Protein 4ITR (pdb70)

CATH classification: 1.10.3290.10

InterPro domains:
  IPR003812 Fido domain [PF02661] (3218-3313)
  IPR003812 Fido domain [PF02661] (3639-3735)
  IPR003812 Fido domain [PS51459] (3218-3355)
  IPR003812 Fido domain [PS51459] (3640-3777)
  IPR003951 Peptidase C58, Yersinia/Haemophilus virulence surface antigen [PR01376] (3790-3806)
  IPR003951 Peptidase C58, Yersinia/Haemophilus virulence surface antigen [PR01376] (3823-3842)
  IPR003951 Peptidase C58, Yersinia/Haemophilus virulence surface antigen [PR01376] (3874-3897)
  IPR003951 Peptidase C58, Yersinia/Haemophilus virulence surface antigen [PR01376] (3901-3917)
  IPR003951 Peptidase C58, Yersinia/Haemophilus virulence surface antigen [PR01376] (3930-3956)
  IPR003951 Peptidase C58, Yersinia/Haemophilus virulence surface antigen [PR01376] (3991-4006)
  IPR003951 Peptidase C58, Yersinia/Haemophilus virulence surface antigen [PR01376] (4042-4062)
  IPR006473 Peptidase C58, YopT-type domain [PF03543] (3874-4093)
  IPR006473 Peptidase C58, YopT-type domain [TIGR01586] (3894-4093)
  IPR008638 Filamentous haemagglutinin FhaB/tRNA nuclease CdiA-like, TPS domain [PF05860] (136-407)
  IPR008638 Filamentous haemagglutinin FhaB/tRNA nuclease CdiA-like, TPS domain [SM00912] (148-266)
  IPR008638 Filamentous haemagglutinin FhaB/tRNA nuclease CdiA-like, TPS domain [TIGR01901] (167-261)
  IPR011050 Pectin lyase fold/virulence factor [SSF51126] (144-454)
  IPR012334 Pectin lyase fold [G3DSA:2.160.20.10] (135-444)
  IPR024973 ESPR domain [PF13018] (1-35)
  IPR025157 Hemagglutinin repeat [PF13332] (1854-2010)

Secondary structure (DSSP, 8-state):
---TTS--SS-HHHHHHHHHHHHHTHIIIIIT-HHHHHHHHHHHHTTS-HHHHHHHTT-TTHHHHHHHHHHHHHHHHHHHH-----HHHHHHHHHHHHTS----SPP-HHHHHHHHHHHHHHT-HHHHH-HHHHHHHHHHHHHHHHHHTTS---HHHHHHHHHHT-TTS-SS--SB-SS-EESTTB----HHHHHHHHHHHHHHHHHHHHTT--HHHHHHHHHHHHHHH--BSS-HHHHHHHHHHHHHHHTTPPPP----TTTGGGSS-BSSTTS----HHHHHHHHHHHHHTTTSS--/---TTS--SS-HHHHHHHHHHHHHTHIIIIIT-HHHHHHHHHHHHTTS-HHHHHHHTTSTTHHHHHHHHHHHHHHHHHHHHS----HHHHHHHHHHHHHS---SSPPPHHHHHHHHHHHHHHT-HHHHH-HHHHHHHHHHHHHHHHHHTTS---HHHHHHHHHHT--SS-SS--SB-SS-EESTTB----HHHHHHHHHHHHHHHHHHHHTT--HHHHHHHHHHHHHHH--BSS-HHHHHHHHHHHHHHHTTPPPP----TTTGGGSS-BSSTTS----HHHHHHHHHHHHHTTT-/-EEEEEEE-TTSSHHHHHHHHHHSS---S-EESSPPPEEEEEEETTEEEEEEEE----SGGGTTTGGGG-TT--EEEEEEETT-HHHHHHIIIIIHHHHHHHSTT--EEEEEE-GGGGG-HHHHHHHHHTT--PPPHHHHHHHHHHTT-S-EEE--TTT-TTHHHHHHHHHHHHH-/-EEEEEEE-TTSSHHHHHHHHHHSS---S-EESSPPPEEEEEEETTEEEEEEEE----SGGGTTTGGGG-TT--EEEEEEETT-HHHHHHIIIIIHHHHHHH-TTS-EEEEEE-GGGGG-HHHHHHHHTTT--PPPHHHHHHHHHHTT-S-EEE--TTT-TTHHHHHHHHHHHHS--

Foldseek 3Di:
DDCPPPDDPQVVVVVLVLLVVCLVCVCVLAVVDVVNLVLLQVVQCPPPDPVRCVVLVVPPCSSCVSRVVQSVLLVQQSQQLRDDDDNVLNVLLVVLVVLFQFDPDADDLLRLLVLLLVLAVVPPPCCVVDVVLSVQLSVLLSVLCVVPPPHQDDVVSLLSSQVSNPPVPDPDDDFFDPAQDDDPQFRAHGLVSLVSVSRVLSVSVRVCVVVNRRLLLNLLSQLLNQLRHRGTPDCSNSSSQSVSSSSQSNRRFHGAHAADPLCRRQSGDGNDPPRHHDHNSRSSSSSSVRSSCVVDPVD/DDCVPPDDPQCVVVVLVLLVVCVVCVCVLAVVPVVNLVVLQVVQCVPPDVVVVVVCVVPPCNSCVSRVVLSVLVVQQSQQLRDDDDSVLNVLLVVLLVLFDFDPDFDDLLVLLVLLLVLAVVVDPVCVVDVVLSVQLSVLLSVLCVVPPPHQDAPVSLLSSQVSNCPVPDPDDFFWDPAQDDDPQFRAHGLVSLVSVVRVLSVSLRVCVVVSRRLLLNLLSLQLNLLRHVGTPDRSNSSSQSVSSSSQSVRRFHGAHAADPLCRRQSGDGNDPPRHHDHNSRSSSSSSVRSSVVVD/DAEEEEEFAQPLCQQQLVCCQVVVARDDDDTDLWDDWDWDWDDDPNDTDIYIYGYDRHDPVCLVPGLVPVPPHLEYEYEGEQLDVVRVVCSVVPVLVSCCVSPNPHAYEYEYEQPVCLPPPVSQVVQVVVVHHGHDLVVSQVVCVVSVHPGYFYAYSHVRRRSSVVVVVRVVRSVD/DAEEEEEFAPPQCQQQLVCCLVVVARDDDDTDLWDDWDWDWDDDPNDIDIYTYGYFNHDPVCLPPGCVVVPPHLEYEYEGEQLDVVRVVCSVVPVLVSNCVSPVPHAYEYEYEQVVCLVPPVSQVVQVVVVHGGHDLVVSQVVCVVSVHPGYFYAYSHVRGRSVVSVSVRVVSSPDD

Structure (mmCIF, N/CA/C/O backbone):
data_4ITR
#
_entry.id   4ITR
#
_cell.length_a   63.495
_cell.length_b   90.997
_cell.length_c   190.969
_cell.angle_alpha   90.00
_cell.angle_beta   90.00
_cell.angle_gamma   90.00
#
_symmetry.space_group_name_H-M   'P 21 21 21'
#
loop_
_entity.id
_entity.type
_entity.pdbx_description
1 polymer 'Adenosine monophosphate-protein transferase and cysteine protease IbpA'
2 polymer 'Cell division control protein 42 homolog'
3 non-polymer 'SULFATE ION'
4 non-polymer 'ADENOSINE MONOPHOSPHATE'
5 non-polymer "GUANOSINE-5'-DIPHOSPHATE"
6 non-polymer 'MAGNESIUM ION'
7 water water
#
loop_
_atom_site.group_PDB
_atom_site.id
_atom_site.type_symbol
_atom_site.label_atom_id
_atom_site.label_alt_id
_atom_site.label_comp_id
_atom_site.label_asym_id
_atom_site.label_entity_id
_atom_site.label_seq_id
_atom_site.pdbx_PDB_ins_code
_atom_site.Cartn_x
_atom_site.Cartn_y
_atom_site.Cartn_z
_atom_site.occupancy
_atom_site.B_iso_or_equiv
_atom_site.auth_seq_id
_atom_site.auth_comp_id
_atom_site.auth_asym_id
_atom_site.auth_atom_id
_atom_site.pdbx_PDB_model_num
ATOM 1 N N . VAL A 1 7 ? 17.644 -6.745 -65.768 1.00 52.13 3488 VAL A N 1
ATOM 2 C CA . VAL A 1 7 ? 16.267 -7.072 -66.128 1.00 48.94 3488 VAL A CA 1
ATOM 3 C C . VAL A 1 7 ? 15.397 -5.827 -66.299 1.00 49.03 3488 VAL A C 1
ATOM 4 O O . VAL A 1 7 ? 15.332 -4.979 -65.407 1.00 51.63 3488 VAL A O 1
ATOM 8 N N . ASN A 1 8 ? 14.732 -5.725 -67.448 1.00 44.52 3489 ASN A N 1
ATOM 9 C CA . ASN A 1 8 ? 13.842 -4.600 -67.731 1.00 50.23 3489 ASN A CA 1
ATOM 10 C C . ASN A 1 8 ? 12.405 -5.051 -68.008 1.00 55.94 3489 ASN A C 1
ATOM 11 O O . ASN A 1 8 ? 12.165 -5.916 -68.854 1.00 48.86 3489 ASN A O 1
ATOM 16 N N . TYR A 1 9 ? 11.458 -4.454 -67.290 1.00 52.05 3490 TYR A N 1
ATOM 17 C CA . TYR A 1 9 ? 10.056 -4.847 -67.372 1.00 45.29 3490 TYR A CA 1
ATOM 18 C C . TYR A 1 9 ? 9.221 -3.781 -68.076 1.00 50.90 3490 TYR A C 1
ATOM 19 O O . TYR A 1 9 ? 8.016 -3.952 -68.262 1.00 46.65 3490 TYR A O 1
ATOM 28 N N . GLN A 1 10 ? 9.873 -2.691 -68.477 1.00 54.16 3491 GLN A N 1
ATOM 29 C CA . GLN A 1 10 ? 9.183 -1.508 -69.002 1.00 65.74 3491 GLN A CA 1
ATOM 30 C C . GLN A 1 10 ? 8.215 -1.763 -70.161 1.00 63.62 3491 GLN A C 1
ATOM 31 O O . GLN A 1 10 ? 7.210 -1.063 -70.299 1.00 59.20 3491 GLN A O 1
ATOM 37 N N . ASP A 1 11 ? 8.514 -2.759 -70.986 1.00 54.65 3492 ASP A N 1
ATOM 38 C CA . ASP A 1 11 ? 7.694 -3.034 -72.163 1.00 58.73 3492 ASP A CA 1
ATOM 39 C C . ASP A 1 11 ? 6.781 -4.251 -71.988 1.00 59.01 3492 ASP A C 1
ATOM 40 O O . ASP A 1 11 ? 6.249 -4.780 -72.964 1.00 59.71 3492 ASP A O 1
ATOM 45 N N . LEU A 1 12 ? 6.594 -4.683 -70.743 1.00 48.91 3493 LEU A N 1
ATOM 46 C CA . LEU A 1 12 ? 5.727 -5.822 -70.447 1.00 45.44 3493 LEU A CA 1
ATOM 47 C C . LEU A 1 12 ? 4.316 -5.365 -70.073 1.00 45.19 3493 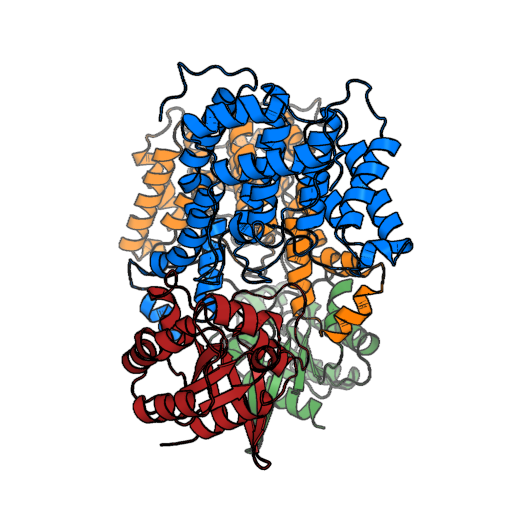LEU A C 1
ATOM 48 O O . LEU A 1 12 ? 4.129 -4.253 -69.576 1.00 43.00 3493 LEU A O 1
ATOM 53 N N . GLU A 1 13 ? 3.328 -6.222 -70.322 1.00 43.53 3494 GLU A N 1
ATOM 54 C CA . GLU A 1 13 ? 1.953 -5.953 -69.906 1.00 42.18 3494 GLU A CA 1
ATOM 55 C C . GLU A 1 13 ? 1.837 -6.123 -68.393 1.00 39.33 3494 GLU A C 1
ATOM 56 O O . GLU A 1 13 ? 2.349 -7.092 -67.830 1.00 30.16 3494 GLU A O 1
ATOM 62 N N . ASP A 1 14 ? 1.165 -5.183 -67.738 1.00 40.31 3495 ASP A N 1
ATOM 63 C CA . ASP A 1 14 ? 1.066 -5.201 -66.285 1.00 31.28 3495 ASP A CA 1
ATOM 64 C C . ASP A 1 14 ? -0.192 -4.490 -65.791 1.00 30.76 3495 ASP A C 1
ATOM 65 O O . ASP A 1 14 ? -0.325 -3.274 -65.937 1.00 36.29 3495 ASP A O 1
ATOM 70 N N . ASN A 1 15 ? -1.112 -5.255 -65.208 1.00 32.43 3496 ASN A N 1
ATOM 71 C CA . ASN A 1 15 ? -2.289 -4.675 -64.560 1.00 38.73 3496 ASN A CA 1
ATOM 72 C C . ASN A 1 15 ? -2.368 -5.038 -63.074 1.00 38.04 3496 ASN A C 1
ATOM 73 O O . ASN A 1 15 ? -3.448 -5.050 -62.477 1.00 27.81 3496 ASN A O 1
ATOM 78 N N . LEU A 1 16 ? -1.208 -5.319 -62.487 1.00 35.02 3497 LEU A N 1
ATOM 79 C CA . LEU A 1 16 ? -1.107 -5.684 -61.079 1.00 33.81 3497 LEU A CA 1
ATOM 80 C C . LEU A 1 16 ? -0.211 -4.689 -60.347 1.00 34.58 3497 LEU A C 1
ATOM 81 O O . LEU A 1 16 ? 0.116 -4.884 -59.175 1.00 28.27 3497 LEU A O 1
ATOM 86 N N . ASN A 1 17 ? 0.170 -3.620 -61.046 1.00 27.91 3498 ASN A N 1
ATOM 87 C CA . ASN A 1 17 ? 1.230 -2.713 -60.600 1.00 28.72 3498 ASN A CA 1
ATOM 88 C C . ASN A 1 17 ? 2.454 -3.478 -60.093 1.00 30.52 3498 ASN A C 1
ATOM 89 O O . ASN A 1 17 ? 3.028 -3.148 -59.053 1.00 25.24 3498 ASN A O 1
ATOM 94 N N . LEU A 1 18 ? 2.839 -4.511 -60.836 1.00 24.98 3499 LEU A N 1
ATOM 95 C CA . LEU A 1 18 ? 3.994 -5.327 -60.481 1.00 28.62 3499 LEU A CA 1
ATOM 96 C C . LEU A 1 18 ? 5.264 -4.483 -60.562 1.00 30.68 3499 LEU A C 1
ATOM 97 O O . LEU A 1 18 ? 6.190 -4.661 -59.767 1.00 28.88 3499 LEU A O 1
ATOM 102 N N . LYS A 1 19 ? 5.290 -3.553 -61.515 1.00 30.57 3500 LYS A N 1
ATOM 103 C CA . LYS A 1 19 ? 6.433 -2.661 -61.700 1.00 34.01 3500 LYS A CA 1
ATOM 104 C C . LYS A 1 19 ? 6.640 -1.757 -60.486 1.00 30.13 3500 LYS A C 1
ATOM 105 O O . LYS A 1 19 ? 7.776 -1.489 -60.090 1.00 25.96 3500 LYS A O 1
ATOM 111 N N . GLY A 1 20 ? 5.541 -1.290 -59.899 1.00 21.37 3501 GLY A N 1
ATOM 112 C CA . GLY A 1 20 ? 5.612 -0.486 -58.691 1.00 26.92 3501 GLY A CA 1
ATOM 113 C C . GLY A 1 20 ? 6.148 -1.298 -57.527 1.00 23.20 3501 GLY A C 1
ATOM 114 O O . GLY A 1 20 ? 6.904 -0.793 -56.693 1.00 26.54 3501 GLY A O 1
ATOM 115 N N . LEU A 1 21 ? 5.753 -2.567 -57.481 1.00 23.87 3502 LEU A N 1
ATOM 116 C CA . LEU A 1 21 ? 6.224 -3.505 -56.464 1.00 25.17 3502 LEU A CA 1
ATOM 117 C C . LEU A 1 21 ? 7.725 -3.762 -56.600 1.00 28.29 3502 LEU A C 1
ATOM 118 O O . LEU A 1 21 ? 8.462 -3.735 -55.612 1.00 25.24 3502 LEU A O 1
ATOM 123 N N . ILE A 1 22 ? 8.164 -4.009 -57.832 1.00 25.77 3503 ILE A N 1
ATOM 124 C CA . ILE A 1 22 ? 9.577 -4.227 -58.133 1.00 26.82 3503 ILE A CA 1
ATOM 125 C C . ILE A 1 22 ? 10.415 -3.000 -57.768 1.00 31.74 3503 ILE A C 1
ATOM 126 O O . ILE A 1 22 ? 11.509 -3.126 -57.213 1.00 31.64 3503 ILE A O 1
ATOM 131 N N . SER A 1 23 ? 9.890 -1.817 -58.076 1.00 26.60 3504 SER A N 1
ATOM 132 C CA . SER A 1 23 ? 10.540 -0.563 -57.709 1.00 23.82 3504 SER A CA 1
ATOM 133 C C . SER A 1 23 ? 10.678 -0.444 -56.192 1.00 30.77 3504 SER A C 1
ATOM 134 O O . SER A 1 23 ? 11.698 0.025 -55.681 1.00 27.28 3504 SER A O 1
ATOM 137 N N . LEU A 1 24 ? 9.638 -0.871 -55.481 1.00 30.65 3505 LEU A N 1
ATOM 138 C CA . LEU A 1 24 ? 9.631 -0.852 -54.023 1.00 30.88 3505 LEU A CA 1
ATOM 139 C C . LEU A 1 24 ? 10.686 -1.807 -53.473 1.00 27.19 3505 LEU A C 1
ATOM 140 O O . LEU A 1 24 ? 11.382 -1.490 -52.507 1.00 27.16 3505 LEU A O 1
ATOM 145 N N . GLU A 1 25 ? 10.803 -2.976 -54.096 1.00 22.70 3506 GLU A N 1
ATOM 146 C CA . GLU A 1 25 ? 11.782 -3.976 -53.680 1.00 23.47 3506 GLU A CA 1
ATOM 147 C C . GLU A 1 25 ? 13.210 -3.539 -53.993 1.00 26.65 3506 GLU A C 1
ATOM 148 O O . GLU A 1 25 ? 14.132 -3.826 -53.225 1.00 24.29 3506 GLU A O 1
ATOM 154 N N . ASP A 1 26 ? 13.387 -2.856 -55.122 1.00 23.86 3507 ASP A N 1
ATOM 155 C CA . ASP A 1 26 ? 14.693 -2.323 -55.504 1.00 28.74 3507 ASP A CA 1
ATOM 156 C C . ASP A 1 26 ? 15.226 -1.356 -54.453 1.00 25.14 3507 ASP A C 1
ATOM 157 O O . ASP A 1 26 ? 16.405 -1.398 -54.104 1.00 27.51 3507 ASP A O 1
ATOM 162 N N . ASP A 1 27 ? 14.352 -0.487 -53.954 1.00 26.93 3508 ASP A N 1
ATOM 163 C CA . ASP A 1 27 ? 14.739 0.520 -52.970 1.00 29.61 3508 ASP A CA 1
ATOM 164 C C . ASP A 1 27 ? 15.128 -0.091 -51.626 1.00 28.08 3508 ASP A C 1
ATOM 165 O O . ASP A 1 27 ? 16.136 0.292 -51.034 1.00 27.42 3508 ASP A O 1
ATOM 170 N N . ARG A 1 28 ? 14.326 -1.039 -51.148 1.00 25.61 3509 ARG A N 1
ATOM 171 C CA . ARG A 1 28 ? 14.604 -1.697 -49.873 1.00 25.58 3509 ARG A CA 1
ATOM 172 C C . ARG A 1 28 ? 15.892 -2.513 -49.940 1.00 24.41 3509 ARG A C 1
ATOM 173 O O . ARG A 1 28 ? 16.717 -2.461 -49.028 1.00 20.77 3509 ARG A O 1
ATOM 181 N N . ASN A 1 29 ? 16.057 -3.267 -51.022 1.00 20.67 3510 ASN A N 1
ATOM 182 C CA . ASN A 1 29 ? 17.253 -4.081 -51.204 1.00 27.37 3510 ASN A CA 1
ATOM 183 C C . ASN A 1 29 ? 18.509 -3.219 -51.292 1.00 26.98 3510 ASN A C 1
ATOM 184 O O . ASN A 1 29 ? 19.573 -3.597 -50.804 1.00 26.03 3510 ASN A O 1
ATOM 189 N N . ALA A 1 30 ? 18.373 -2.052 -51.910 1.00 22.39 3511 ALA A N 1
ATOM 190 C CA . ALA A 1 30 ? 19.486 -1.124 -52.049 1.00 25.65 3511 ALA A CA 1
ATOM 191 C C . ALA A 1 30 ? 19.940 -0.604 -50.688 1.00 29.10 3511 ALA A C 1
ATOM 192 O O . ALA A 1 30 ? 21.137 -0.444 -50.441 1.00 26.17 3511 ALA A O 1
ATOM 194 N N . ASN A 1 31 ? 18.975 -0.331 -49.814 1.00 21.92 3512 ASN A N 1
ATOM 195 C CA . ASN A 1 31 ? 19.269 0.206 -48.490 1.00 21.75 3512 ASN A CA 1
ATOM 196 C C . ASN A 1 31 ? 19.441 -0.871 -47.416 1.00 21.92 3512 ASN A C 1
ATOM 197 O O . ASN A 1 31 ? 19.615 -0.554 -46.239 1.00 22.07 3512 ASN A O 1
ATOM 202 N N . PHE A 1 32 ? 19.396 -2.138 -47.824 1.00 18.02 3513 PHE A N 1
ATOM 203 C CA . PHE A 1 32 ? 19.489 -3.258 -46.887 1.00 22.83 3513 PHE A CA 1
ATOM 204 C C . PHE A 1 32 ? 20.810 -3.293 -46.122 1.00 25.39 3513 PHE A C 1
ATOM 205 O O . PHE A 1 32 ? 20.828 -3.577 -44.923 1.00 24.18 3513 PHE A O 1
ATOM 213 N N . GLU A 1 33 ? 21.911 -3.017 -46.813 1.00 24.01 3514 GLU A N 1
ATOM 214 C CA . GLU A 1 33 ? 23.226 -3.004 -46.176 1.00 31.49 3514 GLU A CA 1
ATOM 215 C C . GLU A 1 33 ? 23.298 -1.931 -45.095 1.00 25.94 3514 GLU A C 1
ATOM 216 O O . GLU A 1 33 ? 23.768 -2.181 -43.982 1.00 23.82 3514 GLU A O 1
ATOM 222 N N . SER A 1 34 ? 22.819 -0.737 -45.426 1.00 22.87 3515 SER A N 1
ATOM 223 C CA . SER A 1 34 ? 22.823 0.378 -44.486 1.00 25.92 3515 SER A CA 1
ATOM 224 C C . SER A 1 34 ? 21.857 0.157 -43.319 1.00 25.11 3515 SER A C 1
ATOM 225 O O . SER A 1 34 ? 22.194 0.424 -42.162 1.00 19.47 3515 SER A O 1
ATOM 228 N N . ASN A 1 35 ? 20.659 -0.331 -43.628 1.00 16.78 3516 ASN A N 1
ATOM 229 C CA . ASN A 1 35 ? 19.616 -0.502 -42.617 1.00 20.89 3516 ASN A CA 1
ATOM 230 C C . ASN A 1 35 ? 19.791 -1.718 -41.707 1.00 23.62 3516 ASN A C 1
ATOM 231 O O . ASN A 1 35 ? 19.320 -1.714 -40.570 1.00 26.21 3516 ASN A O 1
ATOM 236 N N . VAL A 1 36 ? 20.450 -2.760 -42.208 1.00 18.75 3517 VAL A N 1
ATOM 237 C CA . VAL A 1 36 ? 20.588 -4.003 -41.449 1.00 20.48 3517 VAL A CA 1
ATOM 238 C C . VAL A 1 36 ? 22.042 -4.374 -41.148 1.00 20.41 3517 VAL A C 1
ATOM 239 O O . VAL A 1 36 ? 22.436 -4.467 -39.986 1.00 18.83 3517 VAL A O 1
ATOM 243 N N . LEU A 1 37 ? 22.829 -4.591 -42.199 1.00 20.32 3518 LEU A N 1
ATOM 244 C CA . LEU A 1 37 ? 24.208 -5.061 -42.057 1.00 25.43 3518 LEU A CA 1
ATOM 245 C C . LEU A 1 37 ? 25.102 -4.068 -41.318 1.00 24.35 3518 LEU A C 1
ATOM 246 O O . LEU A 1 37 ? 26.038 -4.464 -40.622 1.00 26.27 3518 LEU A O 1
ATOM 251 N N . LYS A 1 38 ? 24.808 -2.780 -41.469 1.00 20.61 3519 LYS A N 1
ATOM 252 C CA . LYS A 1 38 ? 25.603 -1.734 -40.832 1.00 28.83 3519 LYS A CA 1
ATOM 253 C C . LYS A 1 38 ? 24.894 -1.100 -39.640 1.00 25.73 3519 LYS A C 1
ATOM 254 O O . LYS A 1 38 ? 25.405 -0.154 -39.040 1.00 26.18 3519 LYS A O 1
ATOM 260 N N . ASN A 1 39 ? 23.717 -1.617 -39.301 1.00 24.39 3520 ASN A N 1
ATOM 261 C CA . ASN A 1 39 ? 23.009 -1.156 -38.114 1.00 19.95 3520 ASN A CA 1
ATOM 262 C C . ASN A 1 39 ? 23.752 -1.583 -36.853 1.00 20.84 3520 ASN A C 1
ATOM 263 O O . ASN A 1 39 ? 24.014 -2.770 -36.652 1.00 18.72 3520 ASN A O 1
ATOM 268 N N . GLU A 1 40 ? 24.085 -0.614 -36.006 1.00 20.03 3521 GLU A N 1
ATOM 269 C CA . GLU A 1 40 ? 24.946 -0.870 -34.853 1.00 18.24 3521 GLU A CA 1
ATOM 270 C C . GLU A 1 40 ? 24.343 -1.795 -33.796 1.00 21.99 3521 GLU A C 1
ATOM 271 O O . GLU A 1 40 ? 25.072 -2.551 -33.149 1.00 23.80 3521 GLU A O 1
ATOM 277 N N . LYS A 1 41 ? 23.024 -1.741 -33.621 1.00 20.71 3522 LYS A N 1
ATOM 278 C CA . LYS A 1 41 ? 22.349 -2.649 -32.693 1.00 27.20 3522 LYS A CA 1
ATOM 279 C C . LYS A 1 41 ? 22.473 -4.089 -33.166 1.00 21.71 3522 LYS A C 1
ATOM 280 O O . LYS A 1 41 ? 22.711 -4.995 -32.369 1.00 19.05 3522 LYS A O 1
ATOM 286 N N . PHE A 1 42 ? 22.291 -4.292 -34.468 1.00 18.14 3523 PHE A N 1
ATOM 287 C CA . PHE A 1 42 ? 22.474 -5.605 -35.068 1.00 16.87 3523 PHE A CA 1
ATOM 288 C C . PHE A 1 42 ? 23.912 -6.068 -34.880 1.00 22.59 3523 PHE A C 1
ATOM 289 O O . PHE A 1 42 ? 24.162 -7.223 -34.534 1.00 23.06 3523 PHE A O 1
ATOM 297 N N . LEU A 1 43 ? 24.854 -5.157 -35.108 1.00 19.64 3524 LEU A N 1
ATOM 298 C CA . LEU A 1 43 ? 26.273 -5.468 -34.969 1.00 22.24 3524 LEU A CA 1
ATOM 299 C C . LEU A 1 43 ? 26.631 -5.813 -33.525 1.00 19.32 3524 LEU A C 1
ATOM 300 O O . LEU A 1 43 ? 27.293 -6.823 -33.271 1.00 19.87 3524 LEU A O 1
ATOM 305 N N . ASP A 1 44 ? 26.191 -4.977 -32.585 1.00 16.33 3525 ASP A N 1
ATOM 306 C CA . ASP A 1 44 ? 26.418 -5.233 -31.164 1.00 21.58 3525 ASP A CA 1
ATOM 307 C C . ASP A 1 44 ? 25.840 -6.581 -30.746 1.00 21.25 3525 ASP A C 1
ATOM 308 O O . ASP A 1 44 ? 26.444 -7.308 -29.960 1.00 24.24 3525 ASP A O 1
ATOM 313 N N . GLU A 1 45 ? 24.666 -6.907 -31.278 1.00 21.08 3526 GLU A N 1
ATOM 314 C CA . GLU A 1 45 ? 24.030 -8.192 -31.013 1.00 23.13 3526 GLU A CA 1
ATOM 315 C C . GLU A 1 45 ? 24.916 -9.331 -31.507 1.00 22.99 3526 GLU A C 1
ATOM 316 O O . GLU A 1 45 ? 25.095 -10.339 -30.824 1.00 20.56 3526 GLU A O 1
ATOM 322 N N . ALA A 1 46 ? 25.474 -9.159 -32.701 1.00 23.61 3527 ALA A N 1
ATOM 323 C CA . ALA A 1 46 ? 26.369 -10.153 -33.280 1.00 22.82 3527 ALA A CA 1
ATOM 324 C C . ALA A 1 46 ? 27.672 -10.238 -32.491 1.00 18.60 3527 ALA A C 1
ATOM 325 O O . ALA A 1 46 ? 28.175 -11.333 -32.228 1.00 24.36 3527 ALA A O 1
ATOM 327 N N . ARG A 1 47 ? 28.217 -9.079 -32.127 1.00 20.65 3528 ARG A N 1
ATOM 328 C CA . ARG A 1 47 ? 29.437 -9.010 -31.329 1.00 19.37 3528 ARG A CA 1
ATOM 329 C C . ARG A 1 47 ? 29.296 -9.763 -30.009 1.00 20.25 3528 ARG A C 1
ATOM 330 O O . ARG A 1 47 ? 30.186 -10.520 -29.620 1.00 16.58 3528 ARG A O 1
ATOM 338 N N . GLU A 1 48 ? 28.177 -9.560 -29.322 1.00 19.41 3529 GLU A N 1
ATOM 339 C CA . GLU A 1 48 ? 27.962 -10.208 -28.032 1.00 26.44 3529 GLU A CA 1
ATOM 340 C C . GLU A 1 48 ? 27.783 -11.716 -28.187 1.00 21.38 3529 GLU A C 1
ATOM 341 O O . GLU A 1 48 ? 28.343 -12.491 -27.416 1.00 22.77 3529 GLU A O 1
ATOM 347 N N . ILE A 1 49 ? 27.000 -12.119 -29.186 1.00 17.60 3530 ILE A N 1
ATOM 348 C CA . ILE A 1 49 ? 26.788 -13.532 -29.492 1.00 20.55 3530 ILE A CA 1
ATOM 349 C C . ILE A 1 49 ? 28.112 -14.247 -29.751 1.00 24.45 3530 ILE A C 1
ATOM 350 O O . ILE A 1 49 ? 28.364 -15.320 -29.202 1.00 24.29 3530 ILE A O 1
ATOM 355 N N . SER A 1 50 ? 28.955 -13.640 -30.581 1.00 20.19 3531 SER A N 1
ATOM 356 C CA . SER A 1 50 ? 30.224 -14.246 -30.972 1.00 22.66 3531 SER A CA 1
ATOM 357 C C . SER A 1 50 ? 31.212 -14.393 -29.813 1.00 26.31 3531 SER A C 1
ATOM 358 O O . SER A 1 50 ? 31.940 -15.383 -29.738 1.00 28.39 3531 SER A O 1
ATOM 361 N N . LYS A 1 51 ? 31.232 -13.409 -28.917 1.00 23.46 3532 LYS A N 1
ATOM 362 C CA . LYS A 1 51 ? 32.204 -13.378 -27.825 1.00 26.20 3532 LYS A CA 1
ATOM 363 C C . LYS A 1 51 ? 31.909 -14.372 -26.706 1.00 27.83 3532 LYS A C 1
ATOM 364 O O . LYS A 1 51 ? 32.816 -14.751 -25.964 1.00 32.84 3532 LYS A O 1
ATOM 370 N N . LYS A 1 52 ? 30.646 -14.780 -26.580 1.00 24.89 3533 LYS A N 1
ATOM 371 C CA . LYS A 1 52 ? 30.211 -15.656 -25.488 1.00 32.54 3533 LYS A CA 1
ATOM 372 C C . LYS A 1 52 ? 31.03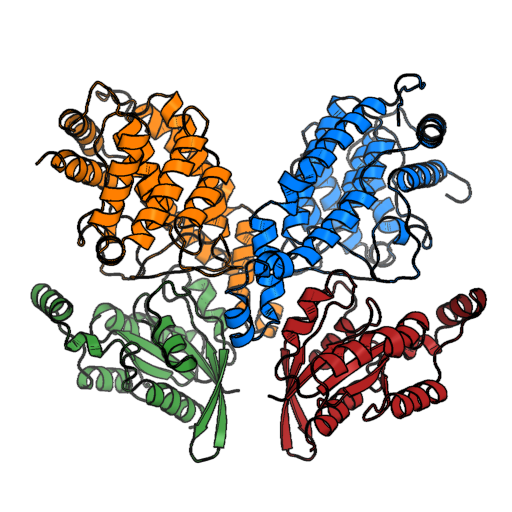6 -16.936 -25.394 1.00 29.30 3533 LYS A C 1
ATOM 373 O O . LYS A 1 52 ? 31.356 -17.404 -24.300 1.00 34.77 3533 LYS A O 1
ATOM 379 N N . SER A 1 53 ? 31.379 -17.496 -26.549 1.00 28.23 3534 SER A N 1
ATOM 380 C CA . SER A 1 53 ? 32.113 -18.755 -26.606 1.00 43.09 3534 SER A CA 1
ATOM 381 C C . SER A 1 53 ? 33.627 -18.562 -26.548 1.00 36.92 3534 SER A C 1
ATOM 382 O O . SER A 1 53 ? 34.364 -19.492 -26.223 1.00 38.60 3534 SER A O 1
ATOM 385 N N . ILE A 1 54 ? 34.088 -17.356 -26.865 1.00 32.26 3535 ILE A N 1
ATOM 386 C CA . ILE A 1 54 ? 35.519 -17.074 -26.901 1.00 26.32 3535 ILE A CA 1
ATOM 387 C C . ILE A 1 54 ? 36.089 -16.870 -25.501 1.00 31.55 3535 ILE A C 1
ATOM 388 O O . ILE A 1 54 ? 35.580 -16.054 -24.732 1.00 31.61 3535 ILE A O 1
ATOM 393 N N . PRO A 1 55 ? 37.151 -17.621 -25.167 1.00 32.94 3536 PRO A N 1
ATOM 394 C CA . PRO A 1 55 ? 37.826 -17.447 -23.878 1.00 35.27 3536 PRO A CA 1
ATOM 395 C C . PRO A 1 55 ? 38.336 -16.021 -23.697 1.00 34.46 3536 PRO A C 1
ATOM 396 O O . PRO A 1 55 ? 38.745 -15.369 -24.659 1.00 32.20 3536 PRO A O 1
ATOM 400 N N . GLU A 1 56 ? 38.297 -15.561 -22.454 1.00 32.62 3537 GLU A N 1
ATOM 401 C CA . GLU A 1 56 ? 38.636 -14.197 -22.068 1.00 39.17 3537 GLU A CA 1
ATOM 402 C C . GLU A 1 56 ? 40.002 -13.749 -22.590 1.00 33.70 3537 GLU A C 1
ATOM 403 O O . GLU A 1 56 ? 40.145 -12.643 -23.111 1.00 29.52 3537 GLU A O 1
ATOM 409 N N . ALA A 1 57 ? 40.998 -14.617 -22.452 1.00 31.83 3538 ALA A N 1
ATOM 410 C CA . ALA A 1 57 ? 42.360 -14.309 -22.881 1.00 33.11 3538 ALA A CA 1
ATOM 411 C C . ALA A 1 57 ? 42.491 -14.196 -24.399 1.00 33.22 3538 ALA A C 1
ATOM 412 O O . ALA A 1 57 ? 43.251 -13.366 -24.900 1.00 35.67 3538 ALA A O 1
ATOM 414 N N . THR A 1 58 ? 41.764 -15.041 -25.125 1.00 35.96 3539 THR A N 1
ATOM 415 C CA . THR A 1 58 ? 41.762 -14.993 -26.587 1.00 33.68 3539 THR A CA 1
ATOM 416 C C . THR A 1 58 ? 41.129 -13.695 -27.090 1.00 37.22 3539 THR A C 1
ATOM 417 O O . THR A 1 58 ? 41.633 -13.076 -28.031 1.00 34.24 3539 THR A O 1
ATOM 421 N N . VAL A 1 59 ? 40.027 -13.292 -26.457 1.00 29.72 3540 VAL A N 1
ATOM 422 C CA . VAL A 1 59 ? 39.376 -12.016 -26.755 1.00 32.47 3540 VAL A CA 1
ATOM 423 C C . VAL A 1 59 ? 40.374 -10.868 -26.652 1.00 34.48 3540 VAL A C 1
ATOM 424 O O . VAL A 1 59 ? 40.428 -9.993 -27.516 1.00 30.78 3540 VAL A O 1
ATOM 428 N N . LYS A 1 60 ? 41.175 -10.889 -25.593 1.00 36.55 3541 LYS A N 1
ATOM 429 C CA . LYS A 1 60 ? 42.136 -9.825 -25.333 1.00 35.86 3541 LYS A CA 1
ATOM 430 C C . LYS A 1 60 ? 43.284 -9.803 -26.341 1.00 42.12 3541 LYS A C 1
ATOM 431 O O . LYS A 1 60 ? 43.787 -8.735 -26.692 1.00 42.60 3541 LYS A O 1
ATOM 437 N N . GLN A 1 61 ? 43.690 -10.979 -26.807 1.00 32.61 3542 GLN A N 1
ATOM 438 C CA . GLN A 1 61 ? 44.759 -11.075 -27.795 1.00 37.87 3542 GLN A CA 1
ATOM 439 C C . GLN A 1 61 ? 44.241 -10.713 -29.187 1.00 41.49 3542 GLN A C 1
ATOM 440 O O . GLN A 1 61 ? 44.997 -10.244 -30.040 1.00 41.21 3542 GLN A O 1
ATOM 446 N N . MET A 1 62 ? 42.944 -10.920 -29.402 1.00 33.42 3543 MET A N 1
ATOM 447 C CA . MET A 1 62 ? 42.301 -10.569 -30.665 1.00 36.32 3543 MET A CA 1
ATOM 448 C C . MET A 1 62 ? 41.949 -9.082 -30.719 1.00 34.92 3543 MET A C 1
ATOM 449 O O . MET A 1 62 ? 41.784 -8.517 -31.800 1.00 27.50 3543 MET A O 1
ATOM 454 N N . SER A 1 63 ? 41.850 -8.452 -29.551 1.00 25.56 3544 SER A N 1
ATOM 455 C CA . SER A 1 63 ? 41.395 -7.063 -29.449 1.00 35.03 3544 SER A CA 1
ATOM 456 C C . SER A 1 63 ? 42.331 -6.053 -30.115 1.00 41.60 3544 SER A C 1
ATOM 457 O O . SER A 1 63 ? 41.936 -4.918 -30.388 1.00 37.80 3544 SER A O 1
ATOM 460 N N . HIS A 1 64 ? 43.566 -6.469 -30.378 1.00 36.88 3545 HIS A N 1
ATOM 461 C CA . HIS A 1 64 ? 44.549 -5.594 -31.007 1.00 39.61 3545 HIS A CA 1
ATOM 462 C C . HIS A 1 64 ? 44.501 -5.692 -32.537 1.00 36.27 3545 HIS A C 1
ATOM 463 O O . HIS A 1 64 ? 45.102 -4.875 -33.239 1.00 35.43 3545 HIS A O 1
ATOM 470 N N . LEU A 1 65 ? 43.783 -6.693 -33.043 1.00 37.41 3546 LEU A N 1
ATOM 471 C CA . LEU A 1 65 ? 43.690 -6.947 -34.482 1.00 32.27 3546 LEU A CA 1
ATOM 472 C C . LEU A 1 65 ? 42.614 -6.105 -35.171 1.00 33.80 3546 LEU A C 1
ATOM 473 O O . LEU A 1 65 ? 41.446 -6.152 -34.785 1.00 31.84 3546 LEU A O 1
ATOM 478 N N . PRO A 1 66 ? 43.007 -5.341 -36.204 1.00 38.65 3547 PRO A N 1
ATOM 479 C CA . PRO A 1 66 ? 42.089 -4.530 -37.015 1.00 31.32 3547 PRO A CA 1
ATOM 480 C C . PRO A 1 66 ? 40.898 -5.314 -37.574 1.00 39.30 3547 PRO A C 1
ATOM 481 O O . PRO A 1 66 ? 39.839 -4.728 -37.796 1.00 35.89 3547 PRO A O 1
ATOM 485 N N . GLU A 1 67 ? 41.070 -6.614 -37.790 1.00 35.60 3548 GLU A N 1
ATOM 486 C CA . GLU A 1 67 ? 40.038 -7.433 -38.420 1.00 28.93 3548 GLU A CA 1
ATOM 487 C C . GLU A 1 67 ? 39.126 -8.129 -37.418 1.00 27.08 3548 GLU A C 1
ATOM 488 O O . GLU A 1 67 ? 38.237 -8.885 -37.814 1.00 30.17 3548 GLU A O 1
ATOM 494 N N . PHE A 1 68 ? 39.349 -7.883 -36.129 1.00 25.64 3549 PHE A N 1
ATOM 495 C CA . PHE A 1 68 ? 38.601 -8.575 -35.081 1.00 31.10 3549 PHE A CA 1
ATOM 496 C C . PHE A 1 68 ? 37.089 -8.375 -35.201 1.00 28.40 3549 PHE A C 1
ATOM 497 O O . PHE A 1 68 ? 36.324 -9.336 -35.092 1.00 24.16 3549 PHE A O 1
ATOM 505 N N . ASP A 1 69 ? 36.662 -7.135 -35.424 1.00 23.52 3550 ASP A N 1
ATOM 506 C CA . ASP A 1 69 ? 35.237 -6.826 -35.496 1.00 27.64 3550 ASP A CA 1
ATOM 507 C C . ASP A 1 69 ? 34.560 -7.594 -36.630 1.00 25.55 3550 ASP A C 1
ATOM 508 O O . ASP A 1 69 ? 33.463 -8.132 -36.458 1.00 24.94 3550 ASP A O 1
ATOM 513 N N . ASP A 1 70 ? 35.224 -7.651 -37.782 1.00 22.75 3551 ASP A N 1
ATOM 514 C CA . ASP A 1 70 ? 34.683 -8.357 -38.942 1.00 27.67 3551 ASP A CA 1
ATOM 515 C C . ASP A 1 70 ? 34.553 -9.864 -38.705 1.00 26.20 3551 ASP A C 1
ATOM 516 O O . ASP A 1 70 ? 33.580 -10.478 -39.138 1.00 27.19 3551 ASP A O 1
ATOM 521 N N . ILE A 1 71 ? 35.534 -10.452 -38.022 1.00 28.32 3552 ILE A N 1
ATOM 522 C CA . ILE A 1 71 ? 35.473 -11.864 -37.641 1.00 25.46 3552 ILE A CA 1
ATOM 523 C C . ILE A 1 71 ? 34.263 -12.098 -36.742 1.00 23.33 3552 ILE A C 1
ATOM 524 O O . ILE A 1 71 ? 33.555 -13.098 -36.875 1.00 25.69 3552 ILE A O 1
ATOM 529 N N . LEU A 1 72 ? 34.024 -11.152 -35.840 1.00 21.45 3553 LEU A N 1
ATOM 530 C CA . LEU A 1 72 ? 32.889 -11.202 -34.925 1.00 23.10 3553 LEU A CA 1
ATOM 531 C C . LEU A 1 72 ? 31.537 -11.160 -35.645 1.00 25.28 3553 LEU A C 1
ATOM 532 O O . LEU A 1 72 ? 30.571 -11.786 -35.201 1.00 23.50 3553 LEU A O 1
ATOM 537 N N . THR A 1 73 ? 31.476 -10.432 -36.759 1.00 20.58 3554 THR A N 1
ATOM 538 C CA . THR A 1 73 ? 30.194 -10.096 -37.383 1.00 25.39 3554 THR A CA 1
ATOM 539 C C . THR A 1 73 ? 29.922 -10.708 -38.762 1.00 24.67 3554 THR A C 1
ATOM 540 O O . THR A 1 73 ? 28.770 -10.741 -39.198 1.00 26.63 3554 THR A O 1
ATOM 544 N N . GLU A 1 74 ? 30.963 -11.178 -39.447 1.00 22.68 3555 GLU A N 1
ATOM 545 C CA . GLU A 1 74 ? 30.820 -11.650 -40.832 1.00 30.74 3555 GLU A CA 1
ATOM 546 C C . GLU A 1 74 ? 29.804 -12.779 -41.004 1.00 24.95 3555 GLU A C 1
ATOM 547 O O . GLU A 1 74 ? 29.015 -12.766 -41.951 1.00 27.35 3555 GLU A O 1
ATOM 553 N N . GLY A 1 75 ? 29.824 -13.745 -40.089 1.00 18.52 3556 GLY A N 1
ATOM 554 C CA . GLY A 1 75 ? 28.905 -14.870 -40.143 1.00 22.51 3556 GLY A CA 1
ATOM 555 C C . GLY A 1 75 ? 27.454 -14.448 -40.025 1.00 23.12 3556 GLY A C 1
ATOM 556 O O . GLY A 1 75 ? 26.599 -14.911 -40.780 1.00 21.01 3556 GLY A O 1
ATOM 557 N N . ALA A 1 76 ? 27.177 -13.559 -39.075 1.00 23.21 3557 ALA A N 1
ATOM 558 C CA . ALA A 1 76 ? 25.821 -13.068 -38.855 1.00 24.42 3557 ALA A CA 1
ATOM 559 C C . ALA A 1 76 ? 25.314 -12.279 -40.058 1.00 23.53 3557 ALA A C 1
ATOM 560 O O . ALA A 1 76 ? 24.140 -12.377 -40.424 1.00 21.93 3557 ALA A O 1
ATOM 562 N N . LYS A 1 77 ? 26.200 -11.489 -40.659 1.00 21.84 3558 LYS A N 1
ATOM 563 C CA . LYS A 1 77 ? 25.846 -10.679 -41.822 1.00 26.77 3558 LYS A CA 1
ATOM 564 C C . LYS A 1 77 ? 25.548 -11.547 -43.046 1.00 27.46 3558 LYS A C 1
ATOM 565 O O . LYS A 1 77 ? 24.625 -11.257 -43.814 1.00 22.95 3558 LYS A O 1
ATOM 571 N N . LYS A 1 78 ? 26.322 -12.617 -43.218 1.00 17.44 3559 LYS A N 1
ATOM 572 C CA . LYS A 1 78 ? 26.112 -13.532 -44.338 1.00 27.84 3559 LYS A CA 1
ATOM 573 C C . LYS A 1 78 ? 24.765 -14.242 -44.235 1.00 22.91 3559 LYS A C 1
ATOM 574 O O . LYS A 1 78 ? 24.137 -14.538 -45.251 1.00 24.91 3559 LYS A O 1
ATOM 580 N N . VAL A 1 79 ? 24.319 -14.503 -43.010 1.00 22.70 3560 VAL A N 1
ATOM 581 C CA . VAL A 1 79 ? 23.016 -15.131 -42.796 1.00 24.32 3560 VAL A CA 1
ATOM 582 C C . VAL A 1 79 ? 21.878 -14.193 -43.197 1.00 27.31 3560 VAL A C 1
ATOM 583 O O . VAL A 1 79 ? 20.958 -14.592 -43.915 1.00 21.51 3560 VAL A O 1
ATOM 587 N N . GLU A 1 80 ? 21.947 -12.946 -42.741 1.00 19.17 3561 GLU A N 1
ATOM 588 C CA . GLU A 1 80 ? 20.933 -11.959 -43.096 1.00 24.45 3561 GLU A CA 1
ATOM 589 C C . GLU A 1 80 ? 20.914 -11.712 -44.597 1.00 22.06 3561 GLU A C 1
ATOM 590 O O . GLU A 1 80 ? 19.848 -11.565 -45.193 1.00 23.68 3561 GLU A O 1
ATOM 596 N N . SER A 1 81 ? 22.098 -11.680 -45.202 1.00 21.61 3562 SER A N 1
ATOM 597 C CA . SER A 1 81 ? 22.219 -11.478 -46.642 1.00 24.43 3562 SER A CA 1
ATOM 598 C C . SER A 1 81 ? 21.616 -12.634 -47.436 1.00 24.74 3562 SER A C 1
ATOM 599 O O . SER A 1 81 ? 20.960 -12.414 -48.455 1.00 23.52 3562 SER A O 1
ATOM 602 N N . ARG A 1 82 ? 21.837 -13.861 -46.972 1.00 18.83 3563 ARG A N 1
ATOM 603 C CA . ARG A 1 82 ? 21.278 -15.034 -47.641 1.00 26.46 3563 ARG A CA 1
ATOM 604 C C . ARG A 1 82 ? 19.755 -15.002 -47.573 1.00 20.06 3563 ARG A C 1
ATOM 605 O O . ARG A 1 82 ? 19.070 -15.329 -48.544 1.00 22.12 3563 ARG A O 1
ATOM 613 N N . ILE A 1 83 ? 19.236 -14.596 -46.418 1.00 18.36 3564 ILE A N 1
ATOM 614 C CA . ILE A 1 83 ? 17.798 -14.457 -46.223 1.00 22.14 3564 ILE A CA 1
ATOM 615 C C . ILE A 1 83 ? 17.224 -13.369 -47.128 1.00 21.81 3564 ILE A C 1
ATOM 616 O O . ILE A 1 83 ? 16.201 -13.576 -47.782 1.00 21.34 3564 ILE A O 1
ATOM 621 N N . ASN A 1 84 ? 17.883 -12.213 -47.159 1.00 18.94 3565 ASN A N 1
ATOM 622 C CA . ASN A 1 84 ? 17.425 -11.102 -47.984 1.00 18.08 3565 ASN A CA 1
ATOM 623 C C . ASN A 1 84 ? 17.402 -11.479 -49.459 1.00 20.80 3565 ASN A C 1
ATOM 624 O O . ASN A 1 84 ? 16.495 -11.090 -50.197 1.00 20.39 3565 ASN A O 1
ATOM 629 N N . LYS A 1 85 ? 18.404 -12.245 -49.878 1.00 17.68 3566 LYS A N 1
ATOM 630 C CA . LYS A 1 85 ? 18.479 -12.734 -51.250 1.00 23.07 3566 LYS A CA 1
ATOM 631 C C . LYS A 1 85 ? 17.301 -13.648 -51.569 1.00 24.75 3566 LYS A C 1
ATOM 632 O O . LYS A 1 85 ? 16.734 -13.590 -52.659 1.00 25.38 3566 LYS A O 1
ATOM 638 N N . ALA A 1 86 ? 16.928 -14.485 -50.606 1.00 21.30 3567 ALA A N 1
ATOM 639 C CA . ALA A 1 86 ? 15.842 -15.440 -50.801 1.00 24.70 3567 ALA A CA 1
ATOM 640 C C . ALA A 1 86 ? 14.485 -14.756 -50.962 1.00 24.47 3567 ALA A C 1
ATOM 641 O O . ALA A 1 86 ? 13.656 -15.187 -51.765 1.00 19.24 3567 ALA A O 1
ATOM 643 N N . ILE A 1 87 ? 14.265 -13.690 -50.197 1.00 17.45 3568 ILE A N 1
ATOM 644 C CA . ILE A 1 87 ? 12.963 -13.026 -50.169 1.00 25.17 3568 ILE A CA 1
ATOM 645 C C . ILE A 1 87 ? 12.819 -11.870 -51.161 1.00 20.99 3568 ILE A C 1
ATOM 646 O O . ILE A 1 87 ? 11.701 -11.501 -51.523 1.00 20.89 3568 ILE A O 1
ATOM 651 N N . THR A 1 88 ? 13.940 -11.297 -51.594 1.00 19.65 3569 THR A N 1
ATOM 652 C CA . THR A 1 88 ? 13.901 -10.134 -52.486 1.00 22.88 3569 THR A CA 1
ATOM 653 C C . THR A 1 88 ? 13.301 -10.465 -53.855 1.00 23.21 3569 THR A C 1
ATOM 654 O O . THR A 1 88 ? 13.807 -11.326 -54.577 1.00 21.87 3569 THR A O 1
ATOM 658 N N . PHE A 1 89 ? 12.230 -9.759 -54.204 1.00 21.21 3570 PHE A N 1
ATOM 659 C CA . PHE A 1 89 ? 11.481 -10.029 -55.427 1.00 26.55 3570 PHE A CA 1
ATOM 660 C C . PHE A 1 89 ? 12.096 -9.354 -56.649 1.00 25.58 3570 PHE A C 1
ATOM 661 O O . PHE A 1 89 ? 12.022 -8.135 -56.804 1.00 21.36 3570 PHE A O 1
ATOM 669 N N . ARG A 1 90 ? 12.707 -10.162 -57.510 1.00 32.99 3571 ARG A N 1
ATOM 670 C CA . ARG A 1 90 ? 13.226 -9.686 -58.785 1.00 31.19 3571 ARG A CA 1
ATOM 671 C C . ARG A 1 90 ? 13.014 -10.778 -59.833 1.00 31.48 3571 ARG A C 1
ATOM 672 O O . ARG A 1 90 ? 13.916 -11.569 -60.108 1.00 33.36 3571 ARG A O 1
ATOM 680 N N . PRO A 1 91 ? 11.811 -10.825 -60.420 1.00 28.98 3572 PRO A N 1
ATOM 681 C CA . PRO A 1 91 ? 11.445 -11.913 -61.331 1.00 35.05 3572 PRO A CA 1
ATOM 682 C C . PRO A 1 91 ? 12.065 -11.762 -62.713 1.00 32.26 3572 PRO A C 1
ATOM 683 O O . PRO A 1 91 ? 12.434 -10.656 -63.110 1.00 26.67 3572 PRO A O 1
ATOM 687 N N . SER A 1 92 ? 12.184 -12.874 -63.430 1.00 28.70 3573 SER A N 1
ATOM 688 C CA . SER A 1 92 ? 12.567 -12.836 -64.832 1.00 38.48 3573 SER A CA 1
ATOM 689 C C . SER A 1 92 ? 11.367 -12.380 -65.651 1.00 35.60 3573 SER A C 1
ATOM 690 O O . SER A 1 92 ? 10.231 -12.442 -65.175 1.00 31.99 3573 SER A O 1
ATOM 693 N N . VAL A 1 93 ? 11.627 -11.914 -66.871 1.00 35.81 3574 VAL A N 1
ATOM 694 C CA . VAL A 1 93 ? 10.582 -11.514 -67.814 1.00 28.34 3574 VAL A CA 1
ATOM 695 C C . VAL A 1 93 ? 9.467 -12.554 -67.895 1.00 34.05 3574 VAL A C 1
ATOM 696 O O . VAL A 1 93 ? 8.282 -12.222 -67.818 1.00 37.67 3574 VAL A O 1
ATOM 700 N N . GLU A 1 94 ? 9.863 -13.814 -68.032 1.00 29.28 3575 GLU A N 1
ATOM 701 C CA . GLU A 1 94 ? 8.923 -14.925 -68.142 1.00 38.12 3575 GLU A CA 1
ATOM 702 C C . GLU A 1 94 ? 8.050 -15.065 -66.896 1.00 43.28 3575 GLU A C 1
ATOM 703 O O . GLU A 1 94 ? 6.838 -15.273 -66.998 1.00 44.74 3575 GLU A O 1
ATOM 709 N N . GLU A 1 95 ? 8.677 -14.958 -65.726 1.00 35.34 3576 GLU A N 1
ATOM 710 C CA . GLU A 1 95 ? 7.968 -15.052 -64.451 1.00 36.85 3576 GLU A CA 1
ATOM 711 C C . GLU A 1 95 ? 7.012 -13.878 -64.259 1.00 30.76 3576 GLU A C 1
ATOM 712 O O . GLU A 1 95 ? 5.899 -14.059 -63.767 1.00 27.63 3576 GLU A O 1
ATOM 718 N N . PHE A 1 96 ? 7.460 -12.680 -64.636 1.00 24.64 3577 PHE A N 1
ATOM 719 C CA . PHE A 1 96 ? 6.623 -11.482 -64.604 1.00 26.95 3577 PHE A CA 1
ATOM 720 C C . PHE A 1 96 ? 5.324 -11.772 -65.342 1.00 32.33 3577 PHE A C 1
ATOM 721 O O . PHE A 1 96 ? 4.234 -11.495 -64.839 1.00 31.32 3577 PHE A O 1
ATOM 729 N N . SER A 1 97 ? 5.454 -12.348 -66.533 1.00 31.59 3578 SER A N 1
ATOM 730 C CA . SER A 1 97 ? 4.307 -12.661 -67.379 1.00 33.03 3578 SER A CA 1
ATOM 731 C C . SER A 1 97 ? 3.436 -13.787 -66.824 1.00 32.44 3578 SER A C 1
ATOM 732 O O . SER A 1 97 ? 2.208 -13.717 -66.896 1.00 36.50 3578 SER A O 1
ATOM 735 N N . GLU A 1 98 ? 4.065 -14.828 -66.282 1.00 29.52 3579 GLU A N 1
ATOM 736 C CA . GLU A 1 98 ? 3.307 -15.947 -65.725 1.00 33.59 3579 GLU A CA 1
ATOM 737 C C . GLU A 1 98 ? 2.478 -15.493 -64.526 1.00 34.59 3579 GLU A C 1
ATOM 738 O O . GLU A 1 98 ? 1.347 -15.944 -64.339 1.00 34.50 3579 GLU A O 1
ATOM 744 N N . ILE A 1 99 ? 3.044 -14.599 -63.721 1.00 29.00 3580 ILE A N 1
ATOM 745 C CA . ILE A 1 99 ? 2.334 -14.042 -62.573 1.00 31.90 3580 ILE A CA 1
ATOM 746 C C . ILE A 1 99 ? 1.103 -13.267 -63.038 1.00 31.22 3580 ILE A C 1
ATOM 747 O O . ILE A 1 99 ? 0.030 -13.382 -62.443 1.00 33.83 3580 ILE A O 1
ATOM 752 N N . GLN A 1 100 ? 1.262 -12.494 -64.110 1.00 26.47 3581 GLN A N 1
ATOM 753 C CA . GLN A 1 100 ? 0.150 -11.767 -64.717 1.00 34.26 3581 GLN A CA 1
ATOM 754 C C . GLN A 1 100 ? -0.992 -12.714 -65.067 1.00 34.82 3581 GLN A C 1
ATOM 755 O O . GLN A 1 100 ? -2.153 -12.448 -64.746 1.00 28.23 3581 GLN A O 1
ATOM 761 N N . ASP A 1 101 ? -0.646 -13.821 -65.718 1.00 28.42 3582 ASP A N 1
ATOM 762 C CA . ASP A 1 101 ? -1.622 -14.815 -66.152 1.00 33.86 3582 ASP A CA 1
ATOM 763 C C . ASP A 1 101 ? -2.237 -15.575 -64.974 1.00 36.04 3582 ASP A C 1
ATOM 764 O O . ASP A 1 101 ? -3.454 -15.756 -64.910 1.00 36.87 3582 ASP A O 1
ATOM 769 N N . LEU A 1 102 ? -1.388 -16.016 -64.049 1.00 32.73 3583 LEU A N 1
ATOM 770 C CA . LEU A 1 102 ? -1.820 -16.821 -62.902 1.00 33.61 3583 LEU A CA 1
ATOM 771 C C . LEU A 1 102 ? -2.848 -16.127 -62.008 1.00 31.92 3583 LEU A C 1
ATOM 772 O O . LEU A 1 102 ? -3.733 -16.777 -61.450 1.00 37.75 3583 LEU A O 1
ATOM 777 N N . VAL A 1 103 ? -2.726 -14.809 -61.872 1.00 28.92 3584 VAL A N 1
ATOM 778 C CA . VAL A 1 103 ? -3.620 -14.038 -61.009 1.00 34.67 3584 VAL A CA 1
ATOM 779 C C . VAL A 1 103 ? -5.058 -14.004 -61.544 1.00 37.96 3584 VAL A C 1
ATOM 780 O O . VAL A 1 103 ? -6.016 -14.049 -60.768 1.00 40.12 3584 VAL A O 1
ATOM 784 N N . LYS A 1 104 ? -5.206 -13.951 -62.867 1.00 38.25 3585 LYS A N 1
ATOM 785 C CA . LYS A 1 104 ? -6.528 -13.956 -63.498 1.00 42.64 3585 LYS A CA 1
ATOM 786 C C . LYS A 1 104 ? -7.305 -15.233 -63.187 1.00 41.19 3585 LYS A C 1
ATOM 787 O O . LYS A 1 104 ? -8.532 -15.261 -63.285 1.00 52.08 3585 LYS A O 1
ATOM 793 N N . THR A 1 105 ? -6.580 -16.284 -62.816 1.00 32.55 3586 THR A N 1
ATOM 794 C CA . THR A 1 105 ? -7.172 -17.598 -62.569 1.00 34.73 3586 THR A CA 1
ATOM 795 C C . THR A 1 105 ? -7.644 -17.780 -61.125 1.00 39.69 3586 THR A C 1
ATOM 796 O O . THR A 1 105 ? -8.342 -18.745 -60.808 1.00 37.62 3586 THR A O 1
ATOM 800 N N . LEU A 1 106 ? -7.259 -16.851 -60.257 1.00 35.15 3587 LEU A N 1
ATOM 801 C CA . LEU A 1 106 ? -7.583 -16.931 -58.835 1.00 32.94 3587 LEU A CA 1
ATOM 802 C C . LEU A 1 106 ? -9.084 -16.866 -58.566 1.00 31.87 3587 LEU A C 1
ATOM 803 O O . LEU A 1 106 ? -9.787 -16.034 -59.140 1.00 31.43 3587 LEU A O 1
ATOM 808 N N . PRO A 1 107 ? -9.580 -17.757 -57.694 1.00 24.01 3588 PRO A N 1
ATOM 809 C CA . PRO A 1 107 ? -10.961 -17.637 -57.223 1.00 32.36 3588 PRO A CA 1
ATOM 810 C C . PRO A 1 107 ? -11.099 -16.304 -56.510 1.00 33.49 3588 PRO A C 1
ATOM 811 O O . PRO A 1 107 ? -10.299 -16.008 -55.625 1.00 31.86 3588 PRO A O 1
ATOM 815 N N . LYS A 1 108 ? -12.079 -15.500 -56.902 1.00 32.22 3589 LYS A N 1
ATOM 816 C CA . LYS A 1 108 ? -12.210 -14.161 -56.348 1.00 32.08 3589 LYS A CA 1
ATOM 817 C C . LYS A 1 108 ? -13.667 -13.745 -56.257 1.00 37.10 3589 LYS A C 1
ATOM 818 O O . LYS A 1 108 ? -14.385 -13.733 -57.258 1.00 36.88 3589 LYS A O 1
ATOM 824 N N . THR A 1 109 ? -14.100 -13.404 -55.050 1.00 30.73 3590 THR A N 1
ATOM 825 C CA . THR A 1 109 ? -15.465 -12.949 -54.846 1.00 31.79 3590 THR A CA 1
ATOM 826 C C . THR A 1 109 ? -15.532 -11.424 -54.815 1.00 35.95 3590 THR A C 1
ATOM 827 O O . THR A 1 109 ? -14.557 -10.751 -54.477 1.00 35.33 3590 THR A O 1
ATOM 831 N N . LYS A 1 110 ? -16.690 -10.892 -55.186 1.00 43.59 3591 LYS A N 1
ATOM 832 C CA . LYS A 1 110 ? -16.906 -9.454 -55.233 1.00 40.13 3591 LYS A CA 1
ATOM 833 C C . LYS A 1 110 ? -17.748 -9.033 -54.037 1.00 44.52 3591 LYS A C 1
ATOM 834 O O . LYS A 1 110 ? -17.629 -7.907 -53.549 1.00 51.75 3591 LYS A O 1
ATOM 840 N N . VAL A 1 111 ? -18.603 -9.942 -53.571 1.00 42.59 3592 VAL A N 1
ATOM 841 C CA . VAL A 1 111 ? -19.367 -9.710 -52.348 1.00 44.05 3592 VAL A CA 1
ATOM 842 C C . VAL A 1 111 ? -18.423 -9.644 -51.150 1.00 46.60 3592 VAL A C 1
ATOM 843 O O . VAL A 1 111 ? -17.633 -10.560 -50.909 1.00 48.32 3592 VAL A O 1
ATOM 847 N N . ILE A 1 112 ? -18.490 -8.534 -50.424 1.00 50.23 3593 ILE A N 1
ATOM 848 C CA . ILE A 1 112 ? -17.599 -8.309 -49.293 1.00 59.81 3593 ILE A CA 1
ATOM 849 C C . ILE A 1 112 ? -18.052 -9.085 -48.057 1.00 45.88 3593 ILE A C 1
ATOM 850 O O . ILE A 1 112 ? -19.161 -8.894 -47.550 1.00 39.76 3593 ILE A O 1
ATOM 855 N N . GLU A 1 113 ? -17.195 -9.989 -47.595 1.00 48.56 3594 GLU A N 1
ATOM 856 C CA . GLU A 1 113 ? -17.480 -10.738 -46.382 1.00 41.67 3594 GLU A CA 1
ATOM 857 C C . GLU A 1 113 ? -17.395 -9.796 -45.199 1.00 39.20 3594 GLU A C 1
ATOM 858 O O . GLU A 1 113 ? -16.641 -8.824 -45.224 1.00 37.78 3594 GLU A O 1
ATOM 864 N N . ASP A 1 114 ? -18.165 -10.079 -44.157 1.00 34.59 3595 ASP A N 1
ATOM 865 C CA . ASP A 1 114 ? -18.085 -9.267 -42.954 1.00 26.11 3595 ASP A CA 1
ATOM 866 C C . ASP A 1 114 ? -17.026 -9.807 -41.998 1.00 25.67 3595 ASP A C 1
ATOM 867 O O . ASP A 1 114 ? -16.344 -10.784 -42.310 1.00 26.36 3595 ASP A O 1
ATOM 872 N N . LEU A 1 115 ? -16.888 -9.172 -40.839 1.00 22.89 3596 LEU A N 1
ATOM 873 C CA . LEU A 1 115 ? -15.777 -9.475 -39.941 1.00 31.75 3596 LEU A CA 1
ATOM 874 C C . LEU A 1 115 ? -15.820 -10.897 -39.383 1.00 31.90 3596 LEU A C 1
ATOM 875 O O . LEU A 1 115 ? -14.802 -11.592 -39.364 1.00 25.43 3596 LEU A O 1
ATOM 880 N N . SER A 1 116 ? -16.995 -11.327 -38.934 1.00 26.49 3597 SER A N 1
ATOM 881 C CA . SER A 1 116 ? -17.149 -12.667 -38.375 1.00 28.37 3597 SER A CA 1
ATOM 882 C C . SER A 1 116 ? -16.912 -13.742 -39.432 1.00 31.36 3597 SER A C 1
ATOM 883 O O . SER A 1 116 ? -16.385 -14.814 -39.129 1.00 28.35 3597 SER A O 1
ATOM 886 N N . THR A 1 117 ? -17.298 -13.452 -40.671 1.00 24.21 3598 THR A N 1
ATOM 887 C CA . THR A 1 117 ? -17.097 -14.393 -41.771 1.00 30.16 3598 THR A CA 1
ATOM 888 C C . THR A 1 117 ? -15.610 -14.527 -42.092 1.00 27.65 3598 THR A C 1
ATOM 889 O O . THR A 1 117 ? -15.102 -15.640 -42.261 1.00 26.41 3598 THR A O 1
ATOM 893 N N . LYS A 1 118 ? -14.917 -13.394 -42.177 1.00 27.43 3599 LYS A N 1
ATOM 894 C CA . LYS A 1 118 ? -13.473 -13.404 -42.398 1.00 31.17 3599 LYS A CA 1
ATOM 895 C C . LYS A 1 118 ? -12.759 -14.099 -41.246 1.00 24.56 3599 LYS A C 1
ATOM 896 O O . LYS A 1 118 ? -11.846 -14.893 -41.465 1.00 26.82 3599 LYS A O 1
ATOM 902 N N . THR A 1 119 ? -13.189 -13.796 -40.023 1.00 22.11 3600 THR A N 1
ATOM 903 C CA . THR A 1 119 ? -12.624 -14.406 -38.820 1.00 26.61 3600 THR A CA 1
ATOM 904 C C . THR A 1 119 ? -12.714 -15.928 -38.879 1.00 33.95 3600 THR A C 1
ATOM 905 O O . THR A 1 119 ? -11.738 -16.630 -38.601 1.00 27.86 3600 THR A O 1
ATOM 909 N N . ASN A 1 120 ? -13.888 -16.430 -39.250 1.00 29.19 3601 ASN A N 1
ATOM 910 C CA . ASN A 1 120 ? -14.112 -17.868 -39.357 1.00 30.40 3601 ASN A CA 1
ATOM 911 C C . ASN A 1 120 ? -13.268 -18.520 -40.444 1.00 28.59 3601 ASN A C 1
ATOM 912 O O . ASN A 1 120 ? -12.750 -19.618 -40.256 1.00 26.53 3601 ASN A O 1
ATOM 917 N N . GLU A 1 121 ? -13.133 -17.841 -41.579 1.00 28.71 3602 GLU A N 1
ATOM 918 C CA . GLU A 1 121 ? -12.385 -18.380 -42.710 1.00 33.80 3602 GLU A CA 1
ATOM 919 C C . GLU A 1 121 ? -10.896 -18.470 -42.375 1.00 29.61 3602 GLU A C 1
ATOM 920 O O . GLU A 1 121 ? -10.219 -19.426 -42.757 1.00 27.20 3602 GLU A O 1
ATOM 926 N N . ILE A 1 122 ? -10.399 -17.472 -41.651 1.00 28.17 3603 ILE A N 1
ATOM 927 C CA . ILE A 1 122 ? -8.998 -17.436 -41.233 1.00 28.44 3603 ILE A CA 1
ATOM 928 C C . ILE A 1 122 ? -8.719 -18.472 -40.139 1.00 27.24 3603 ILE A C 1
ATOM 929 O O . ILE A 1 122 ? -7.646 -19.080 -40.100 1.00 24.12 3603 ILE A O 1
ATOM 934 N N . THR A 1 123 ? -9.696 -18.678 -39.260 1.00 23.44 3604 THR A N 1
ATOM 935 C CA . THR A 1 123 ? -9.572 -19.674 -38.200 1.00 27.25 3604 THR A CA 1
ATOM 936 C C . THR A 1 123 ? -9.530 -21.088 -38.775 1.00 25.18 3604 THR A C 1
ATOM 937 O O . THR A 1 123 ? -8.695 -21.903 -38.375 1.00 27.19 3604 THR A O 1
ATOM 941 N N . GLU A 1 124 ? -10.432 -21.373 -39.712 1.00 20.82 3605 GLU A N 1
ATOM 942 C CA . GLU A 1 124 ? -10.481 -22.678 -40.368 1.00 30.82 3605 GLU A CA 1
ATOM 943 C C . GLU A 1 124 ? -9.195 -22.962 -41.136 1.00 30.62 3605 GLU A C 1
ATOM 944 O O . GLU A 1 124 ? -8.729 -24.100 -41.176 1.00 33.91 3605 GLU A O 1
ATOM 950 N N . ALA A 1 125 ? -8.628 -21.922 -41.743 1.00 23.80 3606 ALA A N 1
ATOM 951 C CA . ALA A 1 125 ? -7.367 -22.046 -42.469 1.00 28.63 3606 ALA A CA 1
ATOM 952 C C . ALA A 1 125 ? -6.251 -22.487 -41.531 1.00 21.54 3606 ALA A C 1
ATOM 953 O O . ALA A 1 125 ? -5.463 -23.377 -41.859 1.00 24.68 3606 ALA A O 1
ATOM 955 N N . LEU A 1 126 ? -6.186 -21.844 -40.370 1.00 21.53 3607 LEU A N 1
ATOM 956 C CA . LEU A 1 126 ? -5.219 -22.194 -39.337 1.00 23.88 3607 LEU A CA 1
ATOM 957 C C . LEU A 1 126 ? -5.398 -23.647 -38.906 1.00 28.09 3607 LEU A C 1
ATOM 958 O O . LEU A 1 126 ? -4.428 -24.397 -38.785 1.00 23.61 3607 LEU A O 1
ATOM 963 N N . ALA A 1 127 ? -6.649 -24.037 -38.682 1.00 29.26 3608 ALA A N 1
ATOM 964 C CA . ALA A 1 127 ? -6.968 -25.383 -38.219 1.00 31.09 3608 ALA A CA 1
ATOM 965 C C . ALA A 1 127 ? -6.684 -26.454 -39.270 1.00 28.51 3608 ALA A C 1
ATOM 966 O O . ALA A 1 127 ? -6.385 -27.597 -38.930 1.00 26.52 3608 ALA A O 1
ATOM 968 N N . ALA A 1 128 ? -6.786 -26.081 -40.542 1.00 30.46 3609 ALA A N 1
ATOM 969 C CA . ALA A 1 128 ? -6.659 -27.035 -41.643 1.00 35.89 3609 ALA A CA 1
ATOM 970 C C . ALA A 1 128 ? -5.326 -27.787 -41.656 1.00 28.40 3609 ALA A C 1
ATOM 971 O O . ALA A 1 128 ? -5.251 -28.921 -42.130 1.00 33.83 3609 ALA A O 1
ATOM 973 N N . THR A 1 129 ? -4.279 -27.149 -41.138 1.00 31.14 3610 THR A N 1
ATOM 974 C CA . THR A 1 129 ? -2.951 -27.755 -41.102 1.00 34.32 3610 THR A CA 1
ATOM 975 C C . THR A 1 129 ? -2.501 -28.068 -39.678 1.00 32.61 3610 THR A C 1
ATOM 976 O O . THR A 1 129 ? -1.312 -28.287 -39.433 1.00 38.94 3610 THR A O 1
ATOM 980 N N . SER A 1 130 ? -3.445 -28.090 -38.740 1.00 31.12 3611 SER A N 1
ATOM 981 C CA . SER A 1 130 ? -3.107 -28.306 -37.334 1.00 38.41 3611 SER A CA 1
ATOM 982 C C . SER A 1 130 ? -4.021 -29.316 -36.643 1.00 42.02 3611 SER A C 1
ATOM 983 O O . SER A 1 130 ? -5.183 -29.021 -36.359 1.00 32.16 3611 SER A O 1
ATOM 986 N N . LYS A 1 131 ? -3.481 -30.500 -36.364 1.00 42.46 3612 LYS A N 1
ATOM 987 C CA . LYS A 1 131 ? -4.208 -31.532 -35.631 1.00 49.20 3612 LYS A CA 1
ATOM 988 C C . LYS A 1 131 ? -4.591 -31.050 -34.235 1.00 43.11 3612 LYS A C 1
ATOM 989 O O . LYS A 1 131 ? -5.682 -31.342 -33.745 1.00 44.46 3612 LYS A O 1
ATOM 995 N N . THR A 1 132 ? -3.683 -30.311 -33.603 1.00 38.88 3613 THR A N 1
ATOM 996 C CA . THR A 1 132 ? -3.902 -29.792 -32.255 1.00 41.37 3613 THR A CA 1
ATOM 997 C C . THR A 1 132 ? -5.120 -28.872 -32.192 1.00 41.99 3613 THR A C 1
ATOM 998 O O . THR A 1 132 ? -5.974 -29.019 -31.316 1.00 31.98 3613 THR A O 1
ATOM 1002 N N . ILE A 1 133 ? -5.196 -27.928 -33.127 1.00 36.37 3614 ILE A N 1
ATOM 1003 C CA . ILE A 1 133 ? -6.316 -26.996 -33.186 1.00 34.10 3614 ILE A CA 1
ATOM 1004 C C . ILE A 1 133 ? -7.630 -27.731 -33.457 1.00 34.52 3614 ILE A C 1
ATOM 1005 O O . ILE A 1 133 ? -8.667 -27.394 -32.882 1.00 38.84 3614 ILE A O 1
ATOM 1010 N N . GLN A 1 134 ? -7.576 -28.744 -34.320 1.00 30.73 3615 GLN A N 1
ATOM 1011 C CA . GLN A 1 134 ? -8.759 -29.532 -34.665 1.00 41.13 3615 GLN A CA 1
ATOM 1012 C C . GLN A 1 134 ? -9.321 -30.302 -33.469 1.00 39.92 3615 GLN A C 1
ATOM 1013 O O . GLN A 1 134 ? -10.538 -30.391 -33.297 1.00 47.58 3615 GLN A O 1
ATOM 1019 N N . ARG A 1 135 ? -8.433 -30.853 -32.646 1.00 36.75 3616 ARG A N 1
ATOM 1020 C CA . ARG A 1 135 ? -8.842 -31.685 -31.515 1.00 45.29 3616 ARG A CA 1
ATOM 1021 C C . ARG A 1 135 ? -9.109 -30.887 -30.242 1.00 39.27 3616 ARG A C 1
ATOM 1022 O O . ARG A 1 135 ? -9.566 -31.445 -29.243 1.00 45.21 3616 ARG A O 1
ATOM 1030 N N . THR A 1 136 ? -8.823 -29.589 -30.272 1.00 34.97 3617 THR A N 1
ATOM 1031 C CA . THR A 1 136 ? -8.910 -28.770 -29.064 1.00 38.03 3617 THR A CA 1
ATOM 1032 C C . THR A 1 136 ? -9.725 -27.493 -29.281 1.00 36.77 3617 THR A C 1
ATOM 1033 O O . THR A 1 136 ? -9.172 -26.448 -29.623 1.00 36.41 3617 THR A O 1
ATOM 1037 N N . PRO A 1 137 ? -11.051 -27.581 -29.073 1.00 36.10 3618 PRO A N 1
ATOM 1038 C CA . PRO A 1 137 ? -12.006 -26.483 -29.269 1.00 38.10 3618 PRO A CA 1
ATOM 1039 C C . PRO A 1 137 ? -11.681 -25.255 -28.424 1.00 35.74 3618 PRO A C 1
ATOM 1040 O O . PRO A 1 137 ? -11.896 -24.135 -28.887 1.00 35.97 3618 PRO A O 1
ATOM 1044 N N . GLU A 1 138 ? -11.185 -25.459 -27.207 1.00 32.61 3619 GLU A N 1
ATOM 1045 C CA . GLU A 1 138 ? -10.783 -24.345 -26.351 1.00 28.02 3619 GLU A CA 1
ATOM 1046 C C . GLU A 1 138 ? -9.690 -23.516 -27.020 1.00 35.52 3619 GLU A C 1
ATOM 1047 O O . GLU A 1 138 ? -9.721 -22.285 -26.988 1.00 32.38 3619 GLU A O 1
ATOM 1053 N N . LEU A 1 139 ? -8.731 -24.206 -27.630 1.00 24.87 3620 LEU A N 1
ATOM 1054 C CA . LEU A 1 139 ? -7.623 -23.559 -28.325 1.00 29.57 3620 LEU A CA 1
ATOM 1055 C C . LEU A 1 139 ? -8.090 -22.857 -29.595 1.00 28.60 3620 LEU A C 1
ATOM 1056 O O . LEU A 1 139 ? -7.716 -21.711 -29.849 1.00 24.15 3620 LEU A O 1
ATOM 1061 N N . LYS A 1 140 ? -8.899 -23.553 -30.389 1.00 29.33 3621 LYS A N 1
ATOM 1062 C CA . LYS A 1 140 ? -9.444 -22.993 -31.624 1.00 31.04 3621 LYS A CA 1
ATOM 1063 C C . LYS A 1 140 ? -10.273 -21.739 -31.352 1.00 30.41 3621 LYS A C 1
ATOM 1064 O O . LYS A 1 140 ? -10.218 -20.770 -32.113 1.00 25.00 3621 LYS A O 1
ATOM 1070 N N . GLU A 1 141 ? -11.029 -21.757 -30.259 1.00 26.55 3622 GLU A N 1
ATOM 1071 C CA . GLU A 1 141 ? -11.884 -20.628 -29.907 1.00 31.68 3622 GLU A CA 1
ATOM 1072 C C . GLU A 1 141 ? -11.067 -19.423 -29.446 1.00 32.39 3622 GLU A C 1
ATOM 1073 O O . GLU A 1 141 ? -11.431 -18.275 -29.717 1.00 31.96 3622 GLU A O 1
ATOM 1079 N N . GLN A 1 142 ? -9.967 -19.693 -28.747 1.00 27.08 3623 GLN A N 1
ATOM 1080 C CA . GLN A 1 142 ? -9.054 -18.644 -28.298 1.00 33.18 3623 GLN A CA 1
ATOM 1081 C C . GLN A 1 142 ? -8.394 -17.943 -29.480 1.00 27.78 3623 GLN A C 1
ATOM 1082 O O . GLN A 1 142 ? -8.313 -16.716 -29.519 1.00 26.11 3623 GLN A O 1
ATOM 1088 N N . LEU A 1 143 ? -7.911 -18.733 -30.435 1.00 20.19 3624 LEU A N 1
ATOM 1089 C CA . LEU A 1 143 ? -7.266 -18.192 -31.628 1.00 25.51 3624 LEU A CA 1
ATOM 1090 C C . LEU A 1 143 ? -8.252 -17.377 -32.449 1.00 26.88 3624 LEU A C 1
ATOM 1091 O O . LEU A 1 143 ? -7.896 -16.350 -33.027 1.00 27.25 3624 LEU A O 1
ATOM 1096 N N . LYS A 1 144 ? -9.495 -17.849 -32.494 1.00 25.96 3625 LYS A N 1
ATOM 1097 C CA . LYS A 1 144 ? -10.567 -17.167 -33.209 1.00 26.57 3625 LYS A CA 1
ATOM 1098 C C . LYS A 1 144 ? -10.802 -15.778 -32.628 1.00 24.88 3625 LYS A C 1
ATOM 1099 O O . LYS A 1 144 ? -11.006 -14.814 -33.366 1.00 21.87 3625 LYS A O 1
ATOM 1105 N N . THR A 1 145 ? -10.763 -15.684 -31.301 1.00 26.56 3626 THR A N 1
ATOM 1106 C CA . THR A 1 145 ? -10.911 -14.406 -30.610 1.00 27.24 3626 THR A CA 1
ATOM 1107 C C . THR A 1 145 ? -9.778 -13.458 -30.982 1.00 23.82 3626 THR A C 1
ATOM 1108 O O . THR A 1 145 ? -10.007 -12.281 -31.265 1.00 21.90 3626 THR A O 1
ATOM 1112 N N . ALA A 1 146 ? -8.557 -13.985 -30.980 1.00 21.13 3627 ALA A N 1
ATOM 1113 C CA . ALA A 1 146 ? -7.374 -13.208 -31.331 1.00 25.07 3627 ALA A CA 1
ATOM 1114 C C . ALA A 1 146 ? -7.474 -12.666 -32.753 1.00 26.59 3627 ALA A C 1
ATOM 1115 O O . ALA A 1 146 ? -7.169 -11.498 -33.003 1.00 23.89 3627 ALA A O 1
ATOM 1117 N N . ILE A 1 147 ? -7.895 -13.524 -33.678 1.00 26.76 3628 ILE A N 1
ATOM 1118 C CA . ILE A 1 147 ? -8.062 -13.137 -35.075 1.00 27.10 3628 ILE A CA 1
ATOM 1119 C C . ILE A 1 147 ? -9.117 -12.043 -35.211 1.00 22.91 3628 ILE A C 1
ATOM 1120 O O . ILE A 1 147 ? -8.915 -11.055 -35.920 1.00 26.89 3628 ILE A O 1
ATOM 1125 N N . GLU A 1 148 ? -10.239 -12.227 -34.521 1.00 24.65 3629 GLU A N 1
ATOM 1126 C CA . GLU A 1 148 ? -11.335 -11.263 -34.538 1.00 32.25 3629 GLU A CA 1
ATOM 1127 C C . GLU A 1 148 ? -10.883 -9.899 -34.022 1.00 30.15 3629 GLU A C 1
ATOM 1128 O O . GLU A 1 148 ? -11.232 -8.861 -34.591 1.00 34.05 3629 GLU A O 1
ATOM 1134 N N . ASP A 1 149 ? -10.097 -9.911 -32.949 1.00 29.11 3630 ASP A N 1
ATOM 1135 C CA . ASP A 1 149 ? -9.567 -8.679 -32.373 1.00 36.33 3630 ASP A CA 1
ATOM 1136 C C . ASP A 1 149 ? -8.625 -7.963 -33.338 1.00 33.93 3630 ASP A C 1
ATOM 1137 O O . ASP A 1 149 ? -8.727 -6.752 -33.520 1.00 30.53 3630 ASP A O 1
ATOM 1142 N N . PHE A 1 150 ? -7.709 -8.711 -33.949 1.00 31.98 3631 PHE A N 1
ATOM 1143 C CA . PHE A 1 150 ? -6.762 -8.133 -34.899 1.00 26.60 3631 PHE A CA 1
ATOM 1144 C C . PHE A 1 150 ? -7.471 -7.567 -36.124 1.00 29.39 3631 PHE A C 1
ATOM 1145 O O . PHE A 1 150 ? -7.174 -6.455 -36.564 1.00 23.72 3631 PHE A O 1
ATOM 1153 N N . LEU A 1 151 ? -8.406 -8.338 -36.671 1.00 23.03 3632 LEU A N 1
ATOM 1154 C CA . LEU A 1 151 ? -9.167 -7.896 -37.834 1.00 30.34 3632 LEU A CA 1
ATOM 1155 C C . LEU A 1 151 ? -9.950 -6.620 -37.535 1.00 27.83 3632 LEU A C 1
ATOM 1156 O O . LEU A 1 151 ? -10.075 -5.749 -38.392 1.00 28.39 3632 LEU A O 1
ATOM 1161 N N . GLN A 1 152 ? -10.465 -6.506 -36.315 1.00 29.12 3633 GLN A N 1
ATOM 1162 C CA . GLN A 1 152 ? -11.281 -5.352 -35.947 1.00 39.03 3633 GLN A CA 1
ATOM 1163 C C . GLN A 1 152 ? -10.435 -4.114 -35.635 1.00 26.07 3633 GLN A C 1
ATOM 1164 O O . GLN A 1 152 ? -10.893 -2.984 -35.804 1.00 32.46 3633 GLN A O 1
ATOM 1170 N N . ASN A 1 153 ? -9.198 -4.329 -35.196 1.00 31.40 3634 ASN A N 1
ATOM 1171 C CA . ASN A 1 153 ? -8.302 -3.219 -34.880 1.00 34.81 3634 ASN A CA 1
ATOM 1172 C C . ASN A 1 153 ? -7.572 -2.670 -36.108 1.00 33.80 3634 ASN A C 1
ATOM 1173 O O . ASN A 1 153 ? -7.292 -1.474 -36.188 1.00 34.96 3634 ASN A O 1
ATOM 1178 N N . SER A 1 154 ? -7.261 -3.550 -37.056 1.00 33.82 3635 SER A N 1
ATOM 1179 C CA . SER A 1 154 ? -6.526 -3.170 -38.262 1.00 25.01 3635 SER A CA 1
ATOM 1180 C C . SER A 1 154 ? -7.461 -2.748 -39.390 1.00 35.09 3635 SER A C 1
ATOM 1181 O O . SER A 1 154 ? -7.015 -2.249 -40.426 1.00 30.36 3635 SER A O 1
ATOM 1184 N N . GLN A 1 155 ? -8.756 -2.960 -39.179 1.00 28.01 3636 GLN A N 1
ATOM 1185 C CA . GLN A 1 155 ? -9.785 -2.638 -40.163 1.00 28.96 3636 GLN A CA 1
ATOM 1186 C C . GLN A 1 155 ? -9.815 -1.153 -40.517 1.00 39.57 3636 GLN A C 1
ATOM 1187 O O . GLN A 1 155 ? -10.096 -0.308 -39.667 1.00 41.25 3636 GLN A O 1
ATOM 1193 N N . GLY A 1 156 ? -9.520 -0.844 -41.776 1.00 37.89 3637 GLY A N 1
ATOM 1194 C CA . GLY A 1 156 ? -9.570 0.522 -42.266 1.00 40.60 3637 GLY A CA 1
ATOM 1195 C C . GLY A 1 156 ? -8.422 1.401 -41.803 1.00 42.03 3637 GLY A C 1
ATOM 1196 O O . GLY A 1 156 ? -8.452 2.617 -41.996 1.00 35.58 3637 GLY A O 1
ATOM 1197 N N . LYS A 1 157 ? -7.408 0.788 -41.196 1.00 36.94 3638 LYS A N 1
ATOM 1198 C CA . LYS A 1 157 ? -6.269 1.526 -40.654 1.00 38.27 3638 LYS A CA 1
ATOM 1199 C C . LYS A 1 157 ? -4.952 1.067 -41.273 1.00 37.10 3638 LYS A C 1
ATOM 1200 O O . LYS A 1 157 ? -4.877 -0.021 -41.848 1.00 31.60 3638 LYS A O 1
ATOM 1206 N N . PRO A 1 158 ? -3.906 1.900 -41.162 1.00 31.99 3639 PRO A N 1
ATOM 1207 C CA . PRO A 1 158 ? -2.568 1.414 -41.510 1.00 25.35 3639 PRO A CA 1
ATOM 1208 C C . PRO A 1 158 ? -2.122 0.360 -40.504 1.00 28.42 3639 PRO A C 1
ATOM 1209 O O . PRO A 1 158 ? -2.383 0.513 -39.308 1.00 28.59 3639 PRO A O 1
ATOM 1213 N N . LEU A 1 159 ? -1.477 -0.700 -40.983 1.00 20.90 3640 LEU A N 1
ATOM 1214 C CA . LEU A 1 159 ? -0.922 -1.722 -40.102 1.00 25.90 3640 LEU A CA 1
ATOM 1215 C C . LEU A 1 159 ? 0.148 -1.103 -39.213 1.00 18.47 3640 LEU A C 1
ATOM 1216 O O . LEU A 1 159 ? 0.881 -0.218 -39.647 1.00 17.50 3640 LEU A O 1
ATOM 1221 N N . THR A 1 160 ? 0.230 -1.553 -37.966 1.00 19.25 3641 THR A N 1
ATOM 1222 C CA . THR A 1 160 ? 1.328 -1.146 -37.097 1.00 25.82 3641 THR A CA 1
ATOM 1223 C C . THR A 1 160 ? 1.990 -2.371 -36.489 1.00 24.13 3641 THR A C 1
ATOM 1224 O O . THR A 1 160 ? 1.379 -3.439 -36.413 1.00 21.80 3641 THR A O 1
ATOM 1228 N N . VAL A 1 161 ? 3.242 -2.213 -36.069 1.00 24.37 3642 VAL A N 1
ATOM 1229 C CA . VAL A 1 161 ? 3.964 -3.276 -35.381 1.00 31.38 3642 VAL A CA 1
ATOM 1230 C C . VAL A 1 161 ? 3.243 -3.654 -34.085 1.00 26.59 3642 VAL A C 1
ATOM 1231 O O . VAL A 1 161 ? 3.213 -4.824 -33.700 1.00 22.49 3642 VAL A O 1
ATOM 1235 N N . GLN A 1 162 ? 2.641 -2.661 -33.434 1.00 24.77 3643 GLN A N 1
ATOM 1236 C CA . GLN A 1 162 ? 1.894 -2.881 -32.194 1.00 32.05 3643 GLN A CA 1
ATOM 1237 C C . GLN A 1 162 ? 0.724 -3.842 -32.392 1.00 24.26 3643 GLN A C 1
ATOM 1238 O O . GLN A 1 162 ? 0.499 -4.732 -31.566 1.00 26.54 3643 GLN A O 1
ATOM 1244 N N . MET A 1 163 ? -0.021 -3.656 -33.482 1.00 23.47 3644 MET A N 1
ATOM 1245 C CA . MET A 1 163 ? -1.114 -4.562 -33.831 1.00 22.16 3644 MET A CA 1
ATOM 1246 C C . MET A 1 163 ? -0.595 -5.990 -33.957 1.00 21.24 3644 MET A C 1
ATOM 1247 O O . MET A 1 163 ? -1.237 -6.937 -33.505 1.00 18.30 3644 MET A O 1
ATOM 1252 N N . ILE A 1 164 ? 0.574 -6.131 -34.573 1.00 16.81 3645 ILE A N 1
ATOM 1253 C CA . ILE A 1 164 ? 1.187 -7.438 -34.792 1.00 25.90 3645 ILE A CA 1
ATOM 1254 C C . ILE A 1 164 ? 1.622 -8.076 -33.475 1.00 21.53 3645 ILE A C 1
ATOM 1255 O O . ILE A 1 164 ? 1.426 -9.277 -33.261 1.00 22.70 3645 ILE A O 1
ATOM 1260 N N . GLU A 1 165 ? 2.206 -7.265 -32.597 1.00 17.65 3646 GLU A N 1
ATOM 1261 C CA . GLU A 1 165 ? 2.610 -7.718 -31.272 1.00 24.98 3646 GLU A CA 1
ATOM 1262 C C . GLU A 1 165 ? 1.412 -8.268 -30.502 1.00 22.59 3646 GLU A C 1
ATOM 1263 O O . GLU A 1 165 ? 1.518 -9.287 -29.819 1.00 23.82 3646 GLU A O 1
ATOM 1269 N N . ASN A 1 166 ? 0.273 -7.590 -30.617 1.00 19.79 3647 ASN A N 1
ATOM 1270 C CA . ASN A 1 166 ? -0.948 -8.020 -29.940 1.00 26.47 3647 ASN A CA 1
ATOM 1271 C C . ASN A 1 166 ? -1.540 -9.276 -30.569 1.00 22.14 3647 ASN A C 1
ATOM 1272 O O . ASN A 1 166 ? -2.048 -10.150 -29.867 1.00 20.26 3647 ASN A O 1
ATOM 1277 N N . LEU A 1 167 ? -1.481 -9.353 -31.895 1.00 16.82 3648 LEU A N 1
ATOM 1278 C CA . LEU A 1 167 ? -1.941 -10.535 -32.615 1.00 20.35 3648 LEU A CA 1
ATOM 1279 C C . LEU A 1 167 ? -1.115 -11.757 -32.215 1.00 21.95 3648 LEU A C 1
ATOM 1280 O O . LEU A 1 167 ? -1.667 -12.806 -31.882 1.00 19.78 3648 LEU A O 1
ATOM 1285 N N . ASN A 1 168 ? 0.208 -11.610 -32.239 1.00 20.63 3649 ASN A N 1
ATOM 1286 C CA . ASN A 1 168 ? 1.105 -12.693 -31.847 1.00 17.96 3649 ASN A CA 1
ATOM 1287 C C . ASN A 1 168 ? 0.843 -13.177 -30.422 1.00 23.27 3649 ASN A C 1
ATOM 1288 O O . ASN A 1 168 ? 0.843 -14.380 -30.162 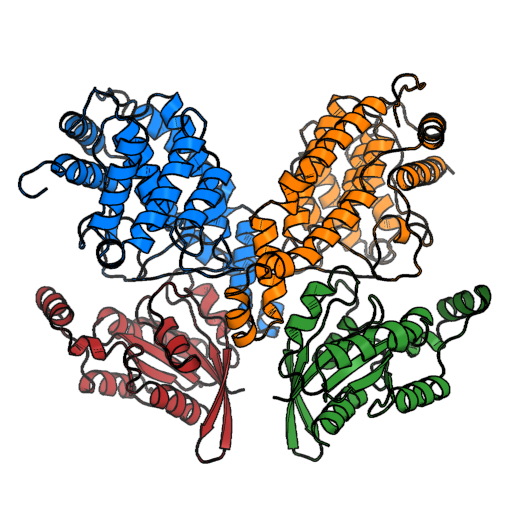1.00 16.93 3649 ASN A O 1
ATOM 1293 N N . HIS A 1 169 ? 0.615 -12.241 -29.504 1.00 21.92 3650 HIS A N 1
ATOM 1294 C CA . HIS A 1 169 ? 0.311 -12.598 -28.120 1.00 24.23 3650 HIS A CA 1
ATOM 1295 C C . HIS A 1 169 ? -1.009 -13.355 -28.041 1.00 23.69 3650 HIS A C 1
ATOM 1296 O O . HIS A 1 169 ? -1.131 -14.339 -27.308 1.00 35.03 3650 HIS A O 1
ATOM 1303 N N . GLY A 1 170 ? -1.996 -12.889 -28.798 1.00 16.48 3651 GLY A N 1
ATOM 1304 C CA . GLY A 1 170 ? -3.290 -13.546 -28.846 1.00 24.77 3651 GLY A CA 1
ATOM 1305 C C . GLY A 1 170 ? -3.206 -14.947 -29.423 1.00 27.70 3651 GLY A C 1
ATOM 1306 O O . GLY A 1 170 ? -4.014 -15.817 -29.087 1.00 31.52 3651 GLY A O 1
ATOM 1307 N N . LEU A 1 171 ? -2.221 -15.170 -30.288 1.00 30.27 3652 LEU A N 1
ATOM 1308 C CA . LEU A 1 171 ? -2.056 -16.466 -30.938 1.00 25.84 3652 LEU A CA 1
ATOM 1309 C C . LEU A 1 171 ? -1.172 -17.412 -30.123 1.00 22.42 3652 LEU A C 1
ATOM 1310 O O . LEU A 1 171 ? -0.820 -18.499 -30.587 1.00 22.19 3652 LEU A O 1
ATOM 1315 N N . ARG A 1 172 ? -0.831 -16.997 -28.904 1.00 22.42 3653 ARG A N 1
ATOM 1316 C CA . ARG A 1 172 ? -0.031 -17.820 -27.996 1.00 30.88 3653 ARG A CA 1
ATOM 1317 C C . ARG A 1 172 ? -0.704 -17.988 -26.626 1.00 29.95 3653 ARG A C 1
ATOM 1318 O O . ARG A 1 172 ? -0.141 -17.588 -25.607 1.00 32.90 3653 ARG A O 1
ATOM 1326 N N . PRO A 1 173 ? -1.900 -18.606 -26.595 1.00 40.44 3654 PRO A N 1
ATOM 1327 C CA . PRO A 1 173 ? -2.710 -18.631 -25.370 1.00 35.21 3654 PRO A CA 1
ATOM 1328 C C . PRO A 1 173 ? -2.288 -19.685 -24.336 1.00 34.35 3654 PRO A C 1
ATOM 1329 O O . PRO A 1 173 ? -2.573 -19.512 -23.149 1.00 37.16 3654 PRO A O 1
ATOM 1333 N N . ASP A 1 174 ? -1.621 -20.749 -24.774 1.00 35.15 3655 ASP A N 1
ATOM 1334 C CA . ASP A 1 174 ? -1.267 -21.855 -23.882 1.00 53.64 3655 ASP A CA 1
ATOM 1335 C C . ASP A 1 174 ? 0.103 -21.679 -23.226 1.00 44.37 3655 ASP A C 1
ATOM 1336 O O . ASP A 1 174 ? 0.731 -22.659 -22.826 1.00 52.53 3655 ASP A O 1
ATOM 1341 N N . GLU A 1 175 ? 0.555 -20.435 -23.100 1.00 38.20 3656 GLU A N 1
ATOM 1342 C CA . GLU A 1 175 ? 1.960 -20.163 -22.786 1.00 42.77 3656 GLU A CA 1
ATOM 1343 C C . GLU A 1 175 ? 2.325 -20.027 -21.305 1.00 38.67 3656 GLU A C 1
ATOM 1344 O O . GLU A 1 175 ? 3.400 -20.462 -20.884 1.00 44.11 3656 GLU A O 1
ATOM 1350 N N . GLY A 1 176 ? 1.447 -19.409 -20.523 1.00 38.84 3657 GLY A N 1
ATOM 1351 C CA . GLY A 1 176 ? 1.777 -19.057 -19.154 1.00 36.63 3657 GLY A CA 1
ATOM 1352 C C . GLY A 1 176 ? 2.137 -17.587 -19.072 1.00 38.52 3657 GLY A C 1
ATOM 1353 O O . GLY A 1 176 ? 2.200 -16.905 -20.097 1.00 38.13 3657 GLY A O 1
ATOM 1354 N N . GLU A 1 177 ? 2.380 -17.094 -17.862 1.00 27.96 3658 GLU A N 1
ATOM 1355 C CA . GLU A 1 177 ? 2.666 -15.677 -17.667 1.00 26.90 3658 GLU A CA 1
ATOM 1356 C C . GLU A 1 177 ? 4.162 -15.378 -17.725 1.00 30.90 3658 GLU A C 1
ATOM 1357 O O . GLU A 1 177 ? 4.987 -16.259 -17.485 1.00 25.75 3658 GLU A O 1
ATOM 1363 N N . GLY A 1 178 ? 4.506 -14.136 -18.060 1.00 27.76 3659 GLY A N 1
ATOM 1364 C CA . GLY A 1 178 ? 5.886 -13.681 -18.011 1.00 21.70 3659 GLY A CA 1
ATOM 1365 C C . GLY A 1 178 ? 6.780 -14.103 -19.164 1.00 27.80 3659 GLY A C 1
ATOM 1366 O O . GLY A 1 178 ? 7.997 -13.907 -19.111 1.00 23.56 3659 GLY A O 1
ATOM 1367 N N . ARG A 1 179 ? 6.187 -14.678 -20.205 1.00 29.83 3660 ARG A N 1
ATOM 1368 C CA . ARG A 1 179 ? 6.955 -15.085 -21.377 1.00 29.23 3660 ARG A CA 1
ATOM 1369 C C . ARG A 1 179 ? 7.412 -13.862 -22.172 1.00 24.54 3660 ARG A C 1
ATOM 1370 O O . ARG A 1 179 ? 6.712 -12.849 -22.227 1.00 25.41 3660 ARG A O 1
ATOM 1378 N N . LEU A 1 180 ? 8.594 -13.956 -22.774 1.00 27.50 3661 LEU A N 1
ATOM 1379 C CA . LEU A 1 180 ? 9.083 -12.908 -23.665 1.00 26.07 3661 LEU A CA 1
ATOM 1380 C C . LEU A 1 180 ? 8.266 -12.934 -24.947 1.00 24.62 3661 LEU A C 1
ATOM 1381 O O . LEU A 1 180 ? 7.948 -14.008 -25.458 1.00 22.06 3661 LEU A O 1
ATOM 1386 N N . LEU A 1 181 ? 7.919 -11.760 -25.467 1.00 23.76 3662 LEU A N 1
ATOM 1387 C CA . LEU A 1 181 ? 7.192 -11.686 -26.731 1.00 18.29 3662 LEU A CA 1
ATOM 1388 C C . LEU A 1 181 ? 8.115 -12.018 -27.899 1.00 23.26 3662 LEU A C 1
ATOM 1389 O O . LEU A 1 181 ? 7.850 -12.938 -28.679 1.00 22.10 3662 LEU A O 1
ATOM 1394 N N . TYR A 1 182 ? 9.195 -11.253 -28.016 1.00 20.56 3663 TYR A N 1
ATOM 1395 C CA . TYR A 1 182 ? 10.196 -11.483 -29.049 1.00 21.10 3663 TYR A CA 1
ATOM 1396 C C . TYR A 1 182 ? 11.177 -12.558 -28.605 1.00 25.61 3663 TYR A C 1
ATOM 1397 O O . TYR A 1 182 ? 11.383 -12.765 -27.406 1.00 21.73 3663 TYR A O 1
ATOM 1406 N N . LYS A 1 183 ? 11.771 -13.252 -29.572 1.00 19.80 3664 LYS A N 1
ATOM 1407 C CA . LYS A 1 183 ? 12.817 -14.223 -29.270 1.00 22.08 3664 LYS A CA 1
ATOM 1408 C C . LYS A 1 183 ? 14.058 -13.481 -28.789 1.00 26.16 3664 LYS A C 1
ATOM 1409 O O . LYS A 1 183 ? 14.346 -12.376 -29.251 1.00 20.93 3664 LYS A O 1
ATOM 1415 N N . LYS A 1 184 ? 14.782 -14.079 -27.848 1.00 19.63 3665 LYS A N 1
ATOM 1416 C CA . LYS A 1 184 ? 15.934 -13.415 -27.247 1.00 20.53 3665 LYS A CA 1
ATOM 1417 C C . LYS A 1 184 ? 17.253 -13.905 -27.830 1.00 22.39 3665 LYS A C 1
ATOM 1418 O O . LYS A 1 184 ? 18.322 -13.394 -27.487 1.00 21.87 3665 LYS A O 1
ATOM 1424 N N . GLU A 1 185 ? 17.175 -14.889 -28.718 1.00 21.33 3666 GLU A N 1
ATOM 1425 C CA . GLU A 1 185 ? 18.372 -15.501 -29.282 1.00 19.93 3666 GLU A CA 1
ATOM 1426 C C . GLU A 1 185 ? 18.074 -16.092 -30.649 1.00 24.25 3666 GLU A C 1
ATOM 1427 O O . GLU A 1 185 ? 16.913 -16.216 -31.040 1.00 21.95 3666 GLU A O 1
ATOM 1433 N N . ASN A 1 186 ? 19.124 -16.456 -31.379 1.00 23.52 3667 ASN A N 1
ATOM 1434 C CA . ASN A 1 186 ? 18.942 -17.181 -32.628 1.00 22.73 3667 ASN A CA 1
ATOM 1435 C C . ASN A 1 186 ? 18.296 -18.532 -32.358 1.00 24.88 3667 ASN A C 1
ATOM 1436 O O . ASN A 1 186 ? 18.835 -19.350 -31.611 1.00 23.45 3667 ASN A O 1
ATOM 1441 N N . LEU A 1 187 ? 17.129 -18.750 -32.955 1.00 21.59 3668 LEU A N 1
ATOM 1442 C CA . LEU A 1 187 ? 16.386 -19.986 -32.755 1.00 19.43 3668 LEU A CA 1
ATOM 1443 C C . LEU A 1 187 ? 16.224 -20.728 -34.073 1.00 19.08 3668 LEU A C 1
ATOM 1444 O O . LEU A 1 187 ? 16.298 -20.127 -35.147 1.00 22.56 3668 LEU A O 1
ATOM 1449 N N . THR A 1 188 ? 16.001 -22.035 -33.989 1.00 18.69 3669 THR A N 1
ATOM 1450 C CA . THR A 1 188 ? 15.726 -22.826 -35.180 1.00 22.27 3669 THR A CA 1
ATOM 1451 C C . THR A 1 188 ? 14.884 -24.055 -34.869 1.00 28.17 3669 THR A C 1
ATOM 1452 O O . THR A 1 188 ? 14.804 -24.502 -33.722 1.00 24.51 3669 THR A O 1
ATOM 1456 N N . LYS A 1 189 ? 14.251 -24.583 -35.909 1.00 21.89 3670 LYS A N 1
ATOM 1457 C CA . LYS A 1 189 ? 13.555 -25.857 -35.835 1.00 26.98 3670 LYS A CA 1
ATOM 1458 C C . LYS A 1 189 ? 13.455 -26.404 -37.249 1.00 31.08 3670 LYS A C 1
ATOM 1459 O O . LYS A 1 189 ? 13.295 -25.640 -38.204 1.00 22.67 3670 LYS A O 1
ATOM 1465 N N . GLU A 1 190 ? 13.575 -27.721 -37.380 1.00 22.72 3671 GLU A N 1
ATOM 1466 C CA . GLU A 1 190 ? 13.383 -28.395 -38.661 1.00 29.56 3671 GLU A CA 1
ATOM 1467 C C . GLU A 1 190 ? 14.304 -27.852 -39.758 1.00 22.65 3671 GLU A C 1
ATOM 1468 O O . GLU A 1 190 ? 13.867 -27.625 -40.888 1.00 25.24 3671 GLU A O 1
ATOM 1474 N N . ASN A 1 191 ? 15.571 -27.639 -39.402 1.00 20.87 3672 ASN A N 1
ATOM 1475 C CA . ASN A 1 191 ? 16.610 -27.179 -40.329 1.00 23.52 3672 ASN A CA 1
ATOM 1476 C C . ASN A 1 191 ? 16.404 -25.767 -40.875 1.00 28.31 3672 ASN A C 1
ATOM 1477 O O . ASN A 1 191 ? 17.043 -25.379 -41.846 1.00 34.20 3672 ASN A O 1
ATOM 1482 N N . ALA A 1 192 ? 15.517 -25.000 -40.254 1.00 25.16 3673 ALA A N 1
ATOM 1483 C CA . ALA A 1 192 ? 15.211 -23.660 -40.746 1.00 26.66 3673 ALA A CA 1
ATOM 1484 C C . ALA A 1 192 ? 16.291 -22.636 -40.393 1.00 28.26 3673 ALA A C 1
ATOM 1485 O O . ALA A 1 192 ? 16.936 -22.731 -39.347 1.00 24.73 3673 ALA A O 1
ATOM 1487 N N . VAL A 1 193 ? 16.483 -21.664 -41.281 1.00 24.92 3674 VAL A N 1
ATOM 1488 C CA . VAL A 1 193 ? 17.349 -20.524 -41.001 1.00 23.14 3674 VAL A CA 1
ATOM 1489 C C . VAL A 1 193 ? 16.482 -19.279 -40.875 1.00 23.32 3674 VAL A C 1
ATOM 1490 O O . VAL A 1 193 ? 15.841 -18.862 -41.842 1.00 22.87 3674 VAL A O 1
ATOM 1494 N N . PHE A 1 194 ? 16.448 -18.696 -39.680 1.00 22.71 3675 PHE A N 1
ATOM 1495 C CA . PHE A 1 194 ? 15.676 -17.481 -39.447 1.00 18.40 3675 PHE A CA 1
ATOM 1496 C C . PHE A 1 194 ? 16.606 -16.296 -39.213 1.00 24.83 3675 PHE A C 1
ATOM 1497 O O . PHE A 1 194 ? 17.812 -16.473 -39.040 1.00 24.52 3675 PHE A O 1
ATOM 1505 N N . SER A 1 195 ? 16.046 -15.090 -39.212 1.00 21.21 3676 SER A N 1
ATOM 1506 C CA . SER A 1 195 ? 16.826 -13.892 -38.919 1.00 22.14 3676 SER A CA 1
ATOM 1507 C C . SER A 1 195 ? 17.197 -13.826 -37.444 1.00 23.88 3676 SER A C 1
ATOM 1508 O O . SER A 1 195 ? 16.562 -14.467 -36.606 1.00 18.92 3676 SER A O 1
ATOM 1511 N N . SER A 1 196 ? 18.236 -13.055 -37.136 1.00 21.51 3677 SER A N 1
ATOM 1512 C CA . SER A 1 196 ? 18.606 -12.786 -35.753 1.00 21.54 3677 SER A CA 1
ATOM 1513 C C . SER A 1 196 ? 17.511 -11.924 -35.132 1.00 21.73 3677 SER A C 1
ATOM 1514 O O . SER A 1 196 ? 16.736 -11.298 -35.859 1.00 16.09 3677 SER A O 1
ATOM 1517 N N . PRO A 1 197 ? 17.427 -11.902 -33.790 1.00 18.46 3678 PRO A N 1
ATOM 1518 C CA . PRO A 1 197 ? 16.391 -11.115 -33.110 1.00 18.69 3678 PRO A CA 1
ATOM 1519 C C . PRO A 1 197 ? 16.322 -9.650 -33.555 1.00 20.05 3678 PRO A C 1
ATOM 1520 O O . PRO A 1 197 ? 15.227 -9.165 -33.847 1.00 23.80 3678 PRO A O 1
ATOM 1524 N N . GLU A 1 198 ? 17.458 -8.963 -33.615 1.00 16.27 3679 GLU A N 1
ATOM 1525 C CA . GLU A 1 198 ? 17.457 -7.550 -33.989 1.00 18.82 3679 GLU A CA 1
ATOM 1526 C C . GLU A 1 198 ? 17.144 -7.340 -35.470 1.00 18.80 3679 GLU A C 1
ATOM 1527 O O . GLU A 1 198 ? 16.419 -6.414 -35.835 1.00 16.62 3679 GLU A O 1
ATOM 1533 N N . ALA A 1 199 ? 17.692 -8.201 -36.320 1.00 17.03 3680 ALA A N 1
ATOM 1534 C CA . ALA A 1 199 ? 17.424 -8.123 -37.752 1.00 20.00 3680 ALA A CA 1
ATOM 1535 C C . ALA A 1 199 ? 15.947 -8.371 -38.031 1.00 19.59 3680 ALA A C 1
ATOM 1536 O O . ALA A 1 199 ? 15.355 -7.744 -38.911 1.00 17.19 3680 ALA A O 1
ATOM 1538 N N . ALA A 1 200 ? 15.359 -9.295 -37.278 1.00 16.31 3681 ALA A N 1
ATOM 1539 C CA . ALA A 1 200 ? 13.956 -9.652 -37.453 1.00 18.87 3681 ALA A CA 1
ATOM 1540 C C . ALA A 1 200 ? 13.028 -8.503 -37.066 1.00 16.46 3681 ALA A C 1
ATOM 1541 O O . ALA A 1 200 ? 11.980 -8.311 -37.687 1.00 22.82 3681 ALA A O 1
ATOM 1543 N N . LYS A 1 201 ? 13.409 -7.756 -36.031 1.00 15.49 3682 LYS A N 1
ATOM 1544 C CA . LYS A 1 201 ? 12.638 -6.595 -35.590 1.00 16.82 3682 LYS A CA 1
ATOM 1545 C C . LYS A 1 201 ? 12.693 -5.470 -36.621 1.00 19.81 3682 LYS A C 1
ATOM 1546 O O . LYS A 1 201 ? 11.666 -4.901 -36.990 1.00 17.11 3682 LYS A O 1
ATOM 1552 N N . ILE A 1 202 ? 13.904 -5.151 -37.072 1.00 18.62 3683 ILE A N 1
ATOM 1553 C CA . ILE A 1 202 ? 14.120 -4.114 -38.078 1.00 20.97 3683 ILE A CA 1
ATOM 1554 C C . ILE A 1 202 ? 13.280 -4.358 -39.326 1.00 22.63 3683 ILE A C 1
ATOM 1555 O O . ILE A 1 202 ? 12.623 -3.449 -39.836 1.00 20.60 3683 ILE A O 1
ATOM 1560 N N . GLN A 1 203 ? 13.297 -5.595 -39.809 1.00 20.13 3684 GLN A N 1
ATOM 1561 C CA . GLN A 1 203 ? 12.628 -5.922 -41.059 1.00 17.37 3684 GLN A CA 1
ATOM 1562 C C . GLN A 1 203 ? 11.152 -6.254 -40.859 1.00 21.65 3684 GLN A C 1
ATOM 1563 O O . GLN A 1 203 ? 10.380 -6.244 -41.816 1.00 19.40 3684 GLN A O 1
ATOM 1569 N N . LEU A 1 204 ? 10.757 -6.533 -39.618 1.00 21.68 3685 LEU A N 1
ATOM 1570 C CA . LEU A 1 204 ? 9.335 -6.615 -39.289 1.00 22.88 3685 LEU A CA 1
ATOM 1571 C C . LEU A 1 204 ? 8.713 -5.254 -39.551 1.00 20.00 3685 LEU A C 1
ATOM 1572 O O . LEU A 1 204 ? 7.636 -5.148 -40.142 1.00 20.15 3685 LEU A O 1
ATOM 1577 N N . ALA A 1 205 ? 9.415 -4.216 -39.108 1.00 14.94 3686 ALA A N 1
ATOM 1578 C CA . ALA A 1 205 ? 8.991 -2.838 -39.310 1.00 24.25 3686 ALA A CA 1
ATOM 1579 C C . ALA A 1 205 ? 8.907 -2.494 -40.796 1.00 24.29 3686 ALA A C 1
ATOM 1580 O O . ALA A 1 205 ? 7.983 -1.803 -41.231 1.00 20.54 3686 ALA A O 1
ATOM 1582 N N . GLU A 1 206 ? 9.881 -2.969 -41.569 1.00 23.03 3687 GLU A N 1
ATOM 1583 C CA . GLU A 1 206 ? 9.914 -2.702 -43.007 1.00 22.48 3687 GLU A CA 1
ATOM 1584 C C . GLU A 1 206 ? 8.790 -3.429 -43.743 1.00 23.43 3687 GLU A C 1
ATOM 1585 O O . GLU A 1 206 ? 8.250 -2.922 -44.729 1.00 23.41 3687 GLU A O 1
ATOM 1591 N N . THR A 1 207 ? 8.444 -4.619 -43.259 1.00 16.28 3688 THR A N 1
ATOM 1592 C CA . THR A 1 207 ? 7.358 -5.403 -43.844 1.00 22.03 3688 THR A CA 1
ATOM 1593 C C . THR A 1 207 ? 6.012 -4.712 -43.610 1.00 20.78 3688 THR A C 1
ATOM 1594 O O . THR A 1 207 ? 5.116 -4.765 -44.458 1.00 17.61 3688 THR A O 1
ATOM 1598 N N . VAL A 1 208 ? 5.882 -4.049 -42.464 1.00 22.71 3689 VAL A N 1
ATOM 1599 C CA . VAL A 1 208 ? 4.672 -3.294 -42.149 1.00 22.39 3689 VAL A CA 1
ATOM 1600 C C . VAL A 1 208 ? 4.512 -2.099 -43.086 1.00 29.62 3689 VAL A C 1
ATOM 1601 O O . VAL A 1 208 ? 3.440 -1.897 -43.667 1.00 22.74 3689 VAL A O 1
ATOM 1605 N N . ASP A 1 209 ? 5.579 -1.313 -43.224 1.00 22.10 3690 ASP A N 1
ATOM 1606 C CA . ASP A 1 209 ? 5.604 -0.199 -44.167 1.00 29.55 3690 ASP A CA 1
ATOM 1607 C C . ASP A 1 209 ? 5.277 -0.697 -45.569 1.00 29.50 3690 ASP A C 1
ATOM 1608 O O . ASP A 1 209 ? 4.521 -0.062 -46.303 1.00 26.31 3690 ASP A O 1
ATOM 1613 N N . PHE A 1 210 ? 5.859 -1.839 -45.929 1.00 26.38 3691 PHE A N 1
ATOM 1614 C CA . PHE A 1 210 ? 5.647 -2.442 -47.240 1.00 26.20 3691 PHE A CA 1
ATOM 1615 C C . PHE A 1 210 ? 4.186 -2.795 -47.474 1.00 28.80 3691 PHE A C 1
ATOM 1616 O O . PHE A 1 210 ? 3.635 -2.505 -48.534 1.00 25.28 3691 PHE A O 1
ATOM 1624 N N . ILE A 1 211 ? 3.569 -3.435 -46.485 1.00 24.51 3692 ILE A N 1
ATOM 1625 C CA . ILE A 1 211 ? 2.163 -3.813 -46.573 1.00 22.83 3692 ILE A CA 1
ATOM 1626 C C . ILE A 1 211 ? 1.283 -2.583 -46.780 1.00 29.22 3692 ILE A C 1
ATOM 1627 O O . ILE A 1 211 ? 0.385 -2.585 -47.627 1.00 24.67 3692 ILE A O 1
ATOM 1632 N N . ASN A 1 212 ? 1.553 -1.530 -46.013 1.00 22.08 3693 ASN A N 1
ATOM 1633 C CA . ASN A 1 212 ? 0.790 -0.294 -46.127 1.00 24.59 3693 ASN A CA 1
ATOM 1634 C C . ASN A 1 212 ? 1.044 0.435 -47.445 1.00 30.36 3693 ASN A C 1
ATOM 1635 O O . ASN A 1 212 ? 0.106 0.915 -48.082 1.00 23.38 3693 ASN A O 1
ATOM 1640 N N . ARG A 1 213 ? 2.310 0.518 -47.850 1.00 19.82 3694 ARG A N 1
ATOM 1641 C CA . ARG A 1 213 ? 2.664 1.144 -49.124 1.00 22.07 3694 ARG A CA 1
ATOM 1642 C C . ARG A 1 213 ? 2.040 0.424 -50.316 1.00 26.67 3694 ARG A C 1
ATOM 1643 O O . ARG A 1 213 ? 1.498 1.058 -51.218 1.00 25.68 3694 ARG A O 1
ATOM 1651 N N . ALA A 1 214 ? 2.134 -0.902 -50.318 1.00 22.68 3695 ALA A N 1
ATOM 1652 C CA . ALA A 1 214 ? 1.623 -1.713 -51.419 1.00 27.63 3695 ALA A CA 1
ATOM 1653 C C . ALA A 1 214 ? 0.130 -1.497 -51.630 1.00 27.73 3695 ALA A C 1
ATOM 1654 O O . ALA A 1 214 ? -0.344 -1.441 -52.766 1.00 20.70 3695 ALA A O 1
ATOM 1656 N N . LYS A 1 215 ? -0.603 -1.383 -50.527 1.00 22.78 3696 LYS A N 1
ATOM 1657 C CA . LYS A 1 215 ? -2.044 -1.163 -50.569 1.00 30.16 3696 LYS A CA 1
ATOM 1658 C C . LYS A 1 215 ? -2.364 0.216 -51.140 1.00 32.23 3696 LYS A C 1
ATOM 1659 O O . LYS A 1 215 ? -3.267 0.360 -51.967 1.00 35.67 3696 LYS A O 1
ATOM 1665 N N . ASN A 1 216 ? -1.618 1.226 -50.699 1.00 25.54 3697 ASN A N 1
ATOM 1666 C CA . ASN A 1 216 ? -1.799 2.589 -51.191 1.00 28.30 3697 ASN A CA 1
ATOM 1667 C C . ASN A 1 216 ? -1.478 2.742 -52.678 1.00 34.24 3697 ASN A C 1
ATOM 1668 O O . ASN A 1 216 ? -2.080 3.565 -53.366 1.00 29.38 3697 ASN A O 1
ATOM 1673 N N . GLU A 1 217 ? -0.526 1.951 -53.167 1.00 28.80 3698 GLU A N 1
ATOM 1674 C CA . GLU A 1 217 ? -0.112 2.027 -54.566 1.00 34.28 3698 GLU A CA 1
ATOM 1675 C C . GLU A 1 217 ? -0.913 1.078 -55.458 1.00 34.04 3698 GLU A C 1
ATOM 1676 O O . GLU A 1 217 ? -0.631 0.947 -56.650 1.00 32.13 3698 GLU A O 1
ATOM 1682 N N . GLY A 1 218 ? -1.908 0.416 -54.874 1.00 26.63 3699 GLY A N 1
ATOM 1683 C CA . GLY A 1 218 ? -2.773 -0.482 -55.622 1.00 29.64 3699 GLY A CA 1
ATOM 1684 C C . GLY A 1 218 ? -2.080 -1.728 -56.142 1.00 26.86 3699 GLY A C 1
ATOM 1685 O O . GLY A 1 218 ? -2.426 -2.242 -57.206 1.00 29.88 3699 GLY A O 1
ATOM 1686 N N . ILE A 1 219 ? -1.104 -2.222 -55.387 1.00 25.12 3700 ILE A N 1
ATOM 1687 C CA . ILE A 1 219 ? -0.365 -3.417 -55.781 1.00 23.54 3700 ILE A CA 1
ATOM 1688 C C . ILE A 1 219 ? -1.181 -4.678 -55.510 1.00 22.18 3700 ILE A C 1
ATOM 1689 O O . ILE A 1 219 ? -1.732 -4.843 -54.422 1.00 22.83 3700 ILE A O 1
ATOM 1694 N N . GLU A 1 220 ? -1.256 -5.553 -56.513 1.00 19.06 3701 GLU A N 1
ATOM 1695 C CA . GLU A 1 220 ? -1.995 -6.815 -56.434 1.00 18.20 3701 GLU A CA 1
ATOM 1696 C C . GLU A 1 220 ? -1.798 -7.564 -55.114 1.00 23.16 3701 GLU A C 1
ATOM 1697 O O . GLU A 1 220 ? -0.706 -8.055 -54.831 1.00 24.68 3701 GLU A O 1
ATOM 1703 N N . PRO A 1 221 ? -2.865 -7.643 -54.303 1.00 27.94 3702 PRO A N 1
ATOM 1704 C CA . PRO A 1 221 ? -2.834 -8.221 -52.953 1.00 21.65 3702 PRO A CA 1
ATOM 1705 C C . PRO A 1 221 ? -2.425 -9.691 -52.902 1.00 25.30 3702 PRO A C 1
ATOM 1706 O O . PRO A 1 221 ? -1.850 -10.111 -51.899 1.00 20.89 3702 PRO A O 1
ATOM 1710 N N . SER A 1 222 ? -2.726 -10.461 -53.944 1.00 17.72 3703 SER A N 1
ATOM 1711 C CA . SER A 1 222 ? -2.358 -11.876 -53.961 1.00 23.53 3703 SER A CA 1
ATOM 1712 C C . SER A 1 222 ? -0.840 -12.037 -54.003 1.00 22.52 3703 SER A C 1
ATOM 1713 O O . SER A 1 222 ? -0.285 -12.982 -53.435 1.00 25.16 3703 SER A O 1
ATOM 1716 N N . VAL A 1 223 ? -0.175 -11.103 -54.678 1.00 23.91 3704 VAL A N 1
ATOM 1717 C CA . VAL A 1 223 ? 1.283 -11.099 -54.760 1.00 26.74 3704 VAL A CA 1
ATOM 1718 C C . VAL A 1 223 ? 1.900 -10.501 -53.495 1.00 29.35 3704 VAL A C 1
ATOM 1719 O O . VAL A 1 223 ? 2.940 -10.968 -53.020 1.00 23.24 3704 VAL A O 1
ATOM 1723 N N . VAL A 1 224 ? 1.257 -9.467 -52.957 1.00 23.54 3705 VAL A N 1
ATOM 1724 C CA . VAL A 1 224 ? 1.673 -8.892 -51.682 1.00 27.69 3705 VAL A CA 1
ATOM 1725 C C . VAL A 1 224 ? 1.636 -9.977 -50.612 1.00 27.08 3705 VAL A C 1
ATOM 1726 O O . VAL A 1 224 ? 2.592 -10.150 -49.854 1.00 20.93 3705 VAL A O 1
ATOM 1730 N N . GLY A 1 225 ? 0.534 -10.720 -50.574 1.00 20.84 3706 GLY A N 1
ATOM 1731 C CA . GLY A 1 225 ? 0.364 -11.802 -49.620 1.00 18.59 3706 GLY A CA 1
ATOM 1732 C C . GLY A 1 225 ? 1.454 -12.855 -49.701 1.00 26.41 3706 GLY A C 1
ATOM 1733 O O . GLY A 1 225 ? 1.961 -13.314 -48.677 1.00 19.81 3706 GLY A O 1
ATOM 1734 N N . ALA A 1 226 ? 1.813 -13.236 -50.923 1.00 21.70 3707 ALA A N 1
ATOM 1735 C CA . ALA A 1 226 ? 2.857 -14.229 -51.148 1.00 23.34 3707 ALA A CA 1
ATOM 1736 C C . ALA A 1 226 ? 4.182 -13.782 -50.537 1.00 24.70 3707 ALA A C 1
ATOM 1737 O O . ALA A 1 226 ? 4.812 -14.522 -49.780 1.00 19.50 3707 ALA A O 1
ATOM 1739 N N . LEU A 1 227 ? 4.597 -12.567 -50.880 1.00 17.38 3708 LEU A N 1
ATOM 1740 C CA . LEU A 1 227 ? 5.849 -12.002 -50.386 1.00 22.15 3708 LEU A CA 1
ATOM 1741 C C . LEU A 1 227 ? 5.856 -11.842 -48.867 1.00 19.53 3708 LEU A C 1
ATOM 1742 O O . LEU A 1 227 ? 6.865 -12.118 -48.212 1.00 21.19 3708 LEU A O 1
ATOM 1747 N N . VAL A 1 228 ? 4.730 -11.397 -48.313 1.00 17.23 3709 VAL A N 1
ATOM 1748 C CA . VAL A 1 228 ? 4.603 -11.210 -46.869 1.00 24.91 3709 VAL A CA 1
ATOM 1749 C C . VAL A 1 228 ? 4.689 -12.546 -46.142 1.00 17.43 3709 VAL A C 1
ATOM 1750 O O . VAL A 1 228 ? 5.319 -12.647 -45.086 1.00 19.99 3709 VAL A O 1
ATOM 1754 N N . TYR A 1 229 ? 4.061 -13.569 -46.719 1.00 17.33 3710 TYR A N 1
ATOM 1755 C CA . TYR A 1 229 ? 4.108 -14.923 -46.173 1.00 15.75 3710 TYR A CA 1
ATOM 1756 C C . TYR A 1 229 ? 5.547 -15.398 -46.049 1.00 21.50 3710 TYR A C 1
ATOM 1757 O O . TYR A 1 229 ? 5.951 -15.907 -45.005 1.00 17.92 3710 TYR A O 1
ATOM 1766 N N . GLN A 1 230 ? 6.320 -15.222 -47.115 1.00 18.69 3711 GLN A N 1
ATOM 1767 C CA . GLN A 1 230 ? 7.700 -15.690 -47.130 1.00 19.04 3711 GLN A CA 1
ATOM 1768 C C . GLN A 1 230 ? 8.593 -14.946 -46.138 1.00 16.83 3711 GLN A C 1
ATOM 1769 O O . GLN A 1 230 ? 9.322 -15.571 -45.366 1.00 18.45 3711 GLN A O 1
ATOM 1775 N N . ARG A 1 231 ? 8.540 -13.617 -46.150 1.00 21.16 3712 ARG A N 1
ATOM 1776 C CA . ARG A 1 231 ? 9.487 -12.838 -45.352 1.00 18.86 3712 ARG A CA 1
ATOM 1777 C C . ARG A 1 231 ? 9.172 -12.814 -43.857 1.00 18.30 3712 ARG A C 1
ATOM 1778 O O . ARG A 1 231 ? 10.089 -12.877 -43.039 1.00 15.33 3712 ARG A O 1
ATOM 1786 N N . LEU A 1 232 ? 7.891 -12.736 -43.500 1.00 18.48 3713 LEU A N 1
ATOM 1787 C CA . LEU A 1 232 ? 7.497 -12.787 -42.090 1.00 24.51 3713 LEU A CA 1
ATOM 1788 C C . LEU A 1 232 ? 7.949 -14.088 -41.436 1.00 17.07 3713 LEU A C 1
ATOM 1789 O O . LEU A 1 232 ? 8.387 -14.095 -40.283 1.00 19.44 3713 LEU A O 1
ATOM 1794 N N . ILE A 1 233 ? 7.841 -15.183 -42.180 1.00 17.59 3714 ILE A N 1
ATOM 1795 C CA . ILE A 1 233 ? 8.293 -16.489 -41.708 1.00 23.56 3714 ILE A CA 1
ATOM 1796 C C . ILE A 1 233 ? 9.820 -16.556 -41.664 1.00 22.89 3714 ILE A C 1
ATOM 1797 O O . ILE A 1 233 ? 10.401 -17.105 -40.725 1.00 21.54 3714 ILE A O 1
ATOM 1802 N N . ALA A 1 234 ? 10.466 -15.980 -42.674 1.00 16.30 3715 ALA A N 1
ATOM 1803 C CA . ALA A 1 234 ? 11.924 -15.937 -42.728 1.00 20.93 3715 ALA A CA 1
ATOM 1804 C C . ALA A 1 234 ? 12.501 -15.128 -41.568 1.00 19.83 3715 ALA A C 1
ATOM 1805 O O . ALA A 1 234 ? 13.536 -15.484 -41.002 1.00 22.53 3715 ALA A O 1
ATOM 1807 N N . TYR A 1 235 ? 11.829 -14.035 -41.223 1.00 18.14 3716 TYR A N 1
ATOM 1808 C CA . TYR A 1 235 ? 12.293 -13.164 -40.149 1.00 18.98 3716 TYR A CA 1
ATOM 1809 C C . TYR A 1 235 ? 11.995 -13.774 -38.777 1.00 19.27 3716 TYR A C 1
ATOM 1810 O O . TYR A 1 235 ? 12.878 -13.844 -37.924 1.00 20.91 3716 TYR A O 1
ATOM 1819 N N . ALA A 1 236 ? 10.755 -14.222 -38.581 1.00 16.65 3717 ALA A N 1
ATOM 1820 C CA . ALA A 1 236 ? 10.328 -14.880 -37.339 1.00 22.37 3717 ALA A CA 1
ATOM 1821 C C . ALA A 1 236 ? 10.776 -14.169 -36.059 1.00 20.61 3717 ALA A C 1
ATOM 1822 O O . ALA A 1 236 ? 11.512 -14.743 -35.257 1.00 19.73 3717 ALA A O 1
ATOM 1824 N N . PRO A 1 237 ? 10.313 -12.925 -35.854 1.00 20.98 3718 PRO A N 1
ATOM 1825 C CA . PRO A 1 237 ? 10.831 -12.087 -34.766 1.00 17.94 3718 PRO A CA 1
ATOM 1826 C C . PRO A 1 237 ? 10.426 -12.572 -33.381 1.00 18.94 3718 PRO A C 1
ATOM 1827 O O . PRO A 1 237 ? 11.157 -12.340 -32.416 1.00 21.38 3718 PRO A O 1
ATOM 1831 N N . PHE A 1 238 ? 9.280 -13.236 -33.286 1.00 17.77 3719 PHE A N 1
ATOM 1832 C CA . PHE A 1 238 ? 8.729 -13.608 -31.989 1.00 22.46 3719 PHE A CA 1
ATOM 1833 C C . PHE A 1 238 ? 9.232 -14.966 -31.500 1.00 21.72 3719 PHE A C 1
ATOM 1834 O O . PHE A 1 238 ? 9.678 -15.799 -32.289 1.00 18.73 3719 PHE A O 1
ATOM 1842 N N . ALA A 1 239 ? 9.175 -15.172 -30.188 1.00 18.41 3720 ALA A N 1
ATOM 1843 C CA . ALA A 1 239 ? 9.635 -16.418 -29.582 1.00 25.11 3720 ALA A CA 1
ATOM 1844 C C . ALA A 1 239 ? 8.797 -17.597 -30.056 1.00 24.92 3720 ALA A C 1
ATOM 1845 O O . ALA A 1 239 ? 9.278 -18.731 -30.134 1.00 21.75 3720 ALA A O 1
ATOM 1847 N N . GLU A 1 240 ? 7.538 -17.313 -30.373 1.00 22.84 3721 GLU A N 1
ATOM 1848 C CA . GLU A 1 240 ? 6.584 -18.345 -30.748 1.00 21.81 3721 GLU A CA 1
ATOM 1849 C C . GLU A 1 240 ? 5.501 -17.771 -31.660 1.00 25.82 3721 GLU A C 1
ATOM 1850 O O . GLU A 1 240 ? 5.313 -16.552 -31.726 1.00 21.19 3721 GLU A O 1
ATOM 1856 N N . GLY A 1 241 ? 4.792 -18.653 -32.361 1.00 23.82 3722 GLY A N 1
ATOM 1857 C CA . GLY A 1 241 ? 3.610 -18.272 -33.118 1.00 18.39 3722 GLY A CA 1
ATOM 1858 C C . GLY A 1 241 ? 3.852 -17.421 -34.352 1.00 21.85 3722 GLY A C 1
ATOM 1859 O O . GLY A 1 241 ? 2.947 -16.723 -34.814 1.00 22.83 3722 GLY A O 1
ATOM 1860 N N . ASN A 1 242 ? 5.067 -17.478 -34.890 1.00 16.70 3723 ASN A N 1
ATOM 1861 C CA . ASN A 1 242 ? 5.399 -16.719 -36.091 1.00 25.87 3723 ASN A CA 1
ATOM 1862 C C . ASN A 1 242 ? 4.626 -17.207 -37.310 1.00 21.05 3723 ASN A C 1
ATOM 1863 O O . ASN A 1 242 ? 4.219 -16.409 -38.158 1.00 17.94 3723 ASN A O 1
ATOM 1868 N N . GLY A 1 243 ? 4.422 -18.519 -37.388 1.00 23.33 3724 GLY A N 1
ATOM 1869 C CA . GLY A 1 243 ? 3.695 -19.120 -38.494 1.00 26.26 3724 GLY A CA 1
ATOM 1870 C C . GLY A 1 243 ? 2.219 -18.768 -38.498 1.00 24.36 3724 GLY A C 1
ATOM 1871 O O . GLY A 1 243 ? 1.653 -18.433 -39.543 1.00 21.50 3724 GLY A O 1
ATOM 1872 N N . ARG A 1 244 ? 1.591 -18.848 -37.329 1.00 20.48 3725 ARG A N 1
ATOM 1873 C CA . ARG A 1 244 ? 0.191 -18.467 -37.182 1.00 19.83 3725 ARG A CA 1
ATOM 1874 C C . ARG A 1 244 ? 0.003 -16.987 -37.491 1.00 24.97 3725 ARG A C 1
ATOM 1875 O O . ARG A 1 244 ? -0.913 -16.603 -38.221 1.00 21.11 3725 ARG A O 1
ATOM 1883 N N . MET A 1 245 ? 0.881 -16.162 -36.932 1.00 22.40 3726 MET A N 1
ATOM 1884 C CA . MET A 1 245 ? 0.810 -14.718 -37.123 1.00 23.81 3726 MET A CA 1
ATOM 1885 C C . MET A 1 245 ? 0.939 -14.332 -38.596 1.00 25.46 3726 MET A C 1
ATOM 1886 O O . MET A 1 245 ? 0.202 -13.478 -39.092 1.00 19.49 3726 MET A O 1
ATOM 1891 N N . ALA A 1 246 ? 1.873 -14.971 -39.290 1.00 21.22 3727 ALA A N 1
ATOM 1892 C CA . ALA A 1 246 ? 2.106 -14.686 -40.701 1.00 19.55 3727 ALA A CA 1
ATOM 1893 C C . ALA A 1 246 ? 0.876 -15.018 -41.536 1.00 21.53 3727 ALA A C 1
ATOM 1894 O O . ALA A 1 246 ? 0.499 -14.261 -42.431 1.00 18.00 3727 ALA A O 1
ATOM 1896 N N . ARG A 1 247 ? 0.255 -16.155 -41.237 1.00 15.66 3728 ARG A N 1
ATOM 1897 C CA . ARG A 1 247 ? -0.903 -16.619 -41.995 1.00 20.66 3728 ARG A CA 1
ATOM 1898 C C . ARG A 1 247 ? -2.142 -15.754 -41.771 1.00 23.71 3728 ARG A C 1
ATOM 1899 O O . ARG A 1 247 ? -2.946 -15.568 -42.686 1.00 20.26 3728 ARG A O 1
ATOM 1907 N N . VAL A 1 248 ? -2.287 -15.211 -40.564 1.00 19.29 3729 VAL A N 1
ATOM 1908 C CA . VAL A 1 248 ? -3.407 -14.320 -40.262 1.00 19.14 3729 VAL A CA 1
ATOM 1909 C C . VAL A 1 248 ? -3.278 -12.996 -41.018 1.00 18.60 3729 VAL A C 1
ATOM 1910 O O . VAL A 1 248 ? -4.237 -12.525 -41.633 1.00 17.87 3729 VAL A O 1
ATOM 1914 N N . ILE A 1 249 ? -2.087 -12.405 -40.969 1.00 17.19 3730 ILE A N 1
ATOM 1915 C CA . ILE A 1 249 ? -1.818 -11.154 -41.675 1.00 22.21 3730 ILE A CA 1
ATOM 1916 C C . ILE A 1 249 ? -1.955 -11.338 -43.185 1.00 19.09 3730 ILE A C 1
ATOM 1917 O O . ILE A 1 249 ? -2.579 -10.519 -43.863 1.00 14.37 3730 ILE A O 1
ATOM 1922 N N . VAL A 1 250 ? -1.368 -12.414 -43.704 1.00 21.44 3731 VAL A N 1
ATOM 1923 C CA . VAL A 1 250 ? -1.461 -12.733 -45.127 1.00 21.43 3731 VAL A CA 1
ATOM 1924 C C . VAL A 1 250 ? -2.912 -12.918 -45.557 1.00 19.72 3731 VAL A C 1
ATOM 1925 O O . VAL A 1 250 ? -3.341 -12.371 -46.577 1.00 19.94 3731 VAL A O 1
ATOM 1929 N N . ASN A 1 251 ? -3.668 -13.677 -44.771 1.00 17.00 3732 ASN A N 1
ATOM 1930 C CA . ASN A 1 251 ? -5.060 -13.949 -45.106 1.00 21.22 3732 ASN A CA 1
ATOM 1931 C C . ASN A 1 251 ? -5.989 -12.749 -44.927 1.00 23.94 3732 ASN A C 1
ATOM 1932 O O . ASN A 1 251 ? -7.032 -12.682 -45.569 1.00 22.71 3732 ASN A O 1
ATOM 1937 N N . LYS A 1 252 ? -5.620 -11.801 -44.070 1.00 16.91 3733 LYS A N 1
ATOM 1938 C CA . LYS A 1 252 ? -6.355 -10.538 -44.027 1.00 22.96 3733 LYS A CA 1
ATOM 1939 C C . LYS A 1 252 ? -6.200 -9.847 -45.375 1.00 25.92 3733 LYS A C 1
ATOM 1940 O O . LYS A 1 252 ? -7.177 -9.388 -45.960 1.00 24.68 3733 LYS A O 1
ATOM 1946 N N . ILE A 1 253 ? -4.966 -9.802 -45.869 1.00 19.03 3734 ILE A N 1
ATOM 1947 C CA . ILE A 1 253 ? -4.668 -9.214 -47.171 1.00 25.90 3734 ILE A CA 1
ATOM 1948 C C . ILE A 1 253 ? -5.449 -9.897 -48.297 1.00 27.18 3734 ILE A C 1
ATOM 1949 O O . ILE A 1 253 ? -6.005 -9.228 -49.170 1.00 22.13 3734 ILE A O 1
ATOM 1954 N N . LEU A 1 254 ? -5.495 -11.227 -48.264 1.00 21.21 3735 LEU A N 1
ATOM 1955 C CA . LEU A 1 254 ? -6.168 -12.001 -49.307 1.00 27.61 3735 LEU A CA 1
ATOM 1956 C C . LEU A 1 254 ? -7.695 -11.887 -49.248 1.00 23.01 3735 LEU A C 1
ATOM 1957 O O . LEU A 1 254 ? -8.338 -11.617 -50.264 1.00 25.21 3735 LEU A O 1
ATOM 1962 N N . LEU A 1 255 ? -8.269 -12.089 -48.064 1.00 24.12 3736 LEU A N 1
ATOM 1963 C CA . LEU A 1 255 ? -9.724 -12.044 -47.903 1.00 26.79 3736 LEU A CA 1
ATOM 1964 C C . LEU A 1 255 ? -10.287 -10.641 -48.143 1.00 27.65 3736 LEU A C 1
ATOM 1965 O O . LEU A 1 255 ? -11.414 -10.497 -48.628 1.00 23.39 3736 LEU A O 1
ATOM 1970 N N . ASP A 1 256 ? -9.510 -9.614 -47.801 1.00 26.58 3737 ASP A N 1
ATOM 1971 C CA . ASP A 1 256 ? -9.909 -8.231 -48.065 1.00 23.48 3737 ASP A CA 1
ATOM 1972 C C . ASP A 1 256 ? -10.044 -7.988 -49.566 1.00 23.01 3737 ASP A C 1
ATOM 1973 O O . ASP A 1 256 ? -10.818 -7.137 -50.000 1.00 23.65 3737 ASP A O 1
ATOM 1978 N N . ALA A 1 257 ? -9.280 -8.741 -50.352 1.00 25.82 3738 ALA A N 1
ATOM 1979 C CA . ALA A 1 257 ? -9.299 -8.609 -51.805 1.00 33.34 3738 ALA A CA 1
ATOM 1980 C C . ALA A 1 257 ? -10.292 -9.575 -52.447 1.00 28.56 3738 ALA A C 1
ATOM 1981 O O . ALA A 1 257 ? -10.479 -9.565 -53.663 1.00 30.52 3738 ALA A O 1
ATOM 1983 N N . GLY A 1 258 ? -10.924 -10.413 -51.629 1.00 31.01 3739 GLY A N 1
ATOM 1984 C CA . GLY A 1 258 ? -11.903 -11.364 -52.128 1.00 26.19 3739 GLY A CA 1
ATOM 1985 C C . GLY A 1 258 ? -11.305 -12.708 -52.501 1.00 36.88 3739 GLY A C 1
ATOM 1986 O O . GLY A 1 258 ? -11.982 -13.556 -53.086 1.00 32.60 3739 GLY A O 1
ATOM 1987 N N . TYR A 1 259 ? -10.034 -12.899 -52.158 1.00 32.15 3740 TYR A N 1
ATOM 1988 C CA . TYR A 1 259 ? -9.321 -14.143 -52.439 1.00 27.58 3740 TYR A CA 1
ATOM 1989 C C . TYR A 1 259 ? -9.574 -15.176 -51.342 1.00 33.45 3740 TYR A C 1
ATOM 1990 O O . TYR A 1 259 ? -9.991 -14.818 -50.245 1.00 30.58 3740 TYR A O 1
ATOM 1999 N N . PRO A 1 260 ? -9.347 -16.467 -51.642 1.00 30.86 3741 PRO A N 1
ATOM 2000 C CA . PRO A 1 260 ? -9.497 -17.506 -50.615 1.00 28.45 3741 PRO A CA 1
ATOM 2001 C C . PRO A 1 260 ? -8.340 -17.480 -49.623 1.00 27.90 3741 PRO A C 1
ATOM 2002 O O . PRO A 1 260 ? -7.312 -16.858 -49.892 1.00 22.66 3741 PRO A O 1
ATOM 2006 N N . ALA A 1 261 ? -8.504 -18.150 -48.487 1.00 23.43 3742 ALA A N 1
ATOM 2007 C CA . ALA A 1 261 ? -7.445 -18.214 -47.486 1.00 24.37 3742 ALA A CA 1
ATOM 2008 C C . ALA A 1 261 ? -6.324 -19.151 -47.931 1.00 28.86 3742 ALA A C 1
ATOM 2009 O O . ALA A 1 261 ? -6.579 -20.193 -48.533 1.00 28.95 3742 ALA A O 1
ATOM 2011 N N . PHE A 1 262 ? -5.084 -18.768 -47.637 1.00 24.99 3743 PHE A N 1
ATOM 2012 C CA . PHE A 1 262 ? -3.930 -19.625 -47.887 1.00 23.88 3743 PHE A CA 1
ATOM 2013 C C . PHE A 1 262 ? -3.668 -20.437 -46.626 1.00 29.72 3743 PHE A C 1
ATOM 2014 O O . PHE A 1 262 ? -3.957 -19.981 -45.519 1.00 24.76 3743 PHE A O 1
ATOM 2022 N N . THR A 1 263 ? -3.142 -21.647 -46.789 1.00 28.20 3744 THR A N 1
ATOM 2023 C CA . THR A 1 263 ? -2.766 -22.463 -45.642 1.00 28.74 3744 THR A CA 1
ATOM 2024 C C . THR A 1 263 ? -1.254 -22.616 -45.589 1.00 28.66 3744 THR A C 1
ATOM 2025 O O . THR A 1 263 ? -0.558 -21.764 -45.040 1.00 25.88 3744 THR A O 1
ATOM 2029 N N . LYS A 1 264 ? -0.749 -23.705 -46.157 1.00 29.85 3745 LYS A N 1
ATOM 2030 C CA . LYS A 1 264 ? 0.691 -23.902 -46.274 1.00 29.38 3745 LYS A CA 1
ATOM 2031 C C . LYS A 1 264 ? 1.055 -24.313 -47.691 1.00 27.10 3745 LYS A C 1
ATOM 2032 O O . LYS A 1 264 ? 0.177 -24.517 -48.532 1.00 31.29 3745 LYS A O 1
ATOM 2038 N N . PHE A 1 265 ? 2.353 -24.423 -47.953 1.00 28.52 3746 PHE A N 1
ATOM 2039 C CA . PHE A 1 265 ? 2.820 -25.044 -49.183 1.00 34.64 3746 PHE A CA 1
ATOM 2040 C C . PHE A 1 265 ? 2.812 -26.548 -48.965 1.00 29.43 3746 PHE A C 1
ATOM 2041 O O . PHE A 1 265 ? 2.474 -27.016 -47.878 1.00 27.95 3746 PHE A O 1
ATOM 2049 N N . SER A 1 266 ? 3.175 -27.309 -49.993 1.00 34.55 3747 SER A N 1
ATOM 2050 C CA . SER A 1 266 ? 3.326 -28.751 -49.836 1.00 34.62 3747 SER A CA 1
ATOM 2051 C C . SER A 1 266 ? 4.499 -29.038 -48.909 1.00 31.19 3747 SER A C 1
ATOM 2052 O O . SER A 1 266 ? 5.332 -28.162 -48.668 1.00 30.77 3747 SER A O 1
ATOM 2055 N N . ASP A 1 267 ? 4.557 -30.259 -48.385 1.00 33.25 3748 ASP A N 1
ATOM 2056 C CA . ASP A 1 267 ? 5.653 -30.674 -47.514 1.00 35.99 3748 ASP A CA 1
ATOM 2057 C C . ASP A 1 267 ? 7.004 -30.546 -48.210 1.00 37.52 3748 ASP A C 1
ATOM 2058 O O . ASP A 1 267 ? 8.023 -30.277 -47.571 1.00 37.54 3748 ASP A O 1
ATOM 2063 N N . GLU A 1 268 ? 7.000 -30.734 -49.526 1.00 29.86 3749 GLU A N 1
ATOM 2064 C CA . GLU A 1 268 ? 8.223 -30.705 -50.317 1.00 41.36 3749 GLU A CA 1
ATOM 2065 C C . GLU A 1 268 ? 8.723 -29.284 -50.573 1.00 36.71 3749 GLU A C 1
ATOM 2066 O O . GLU A 1 268 ? 9.914 -29.009 -50.445 1.00 37.39 3749 GLU A O 1
ATOM 2072 N N . PHE A 1 269 ? 7.809 -28.389 -50.938 1.00 36.26 3750 PHE A N 1
ATOM 2073 C CA . PHE A 1 269 ? 8.182 -27.040 -51.364 1.00 32.56 3750 PHE A CA 1
ATOM 2074 C C . PHE A 1 269 ? 8.446 -26.072 -50.207 1.00 33.40 3750 PHE A C 1
ATOM 2075 O O . PHE A 1 269 ? 9.258 -25.156 -50.336 1.00 24.79 3750 PHE A O 1
ATOM 2083 N N . GLU A 1 270 ? 7.761 -26.272 -49.085 1.00 28.79 3751 GLU A N 1
ATOM 2084 C CA . GLU A 1 270 ? 7.890 -25.374 -47.934 1.00 36.04 3751 GLU A CA 1
ATOM 2085 C C . GLU A 1 270 ? 9.332 -25.108 -47.457 1.00 24.76 3751 GLU A C 1
ATOM 2086 O O . GLU A 1 270 ? 9.681 -23.963 -47.170 1.00 24.65 3751 GLU A O 1
ATOM 2092 N N . PRO A 1 271 ? 10.177 -26.154 -47.370 1.00 33.03 3752 PRO A N 1
ATOM 2093 C CA . PRO A 1 271 ? 11.542 -25.857 -46.914 1.00 29.36 3752 PRO A CA 1
ATOM 2094 C C . PRO A 1 271 ? 12.401 -25.161 -47.975 1.00 27.74 3752 PRO A C 1
ATOM 2095 O O . PRO A 1 271 ? 13.562 -24.852 -47.702 1.00 25.28 3752 PRO A O 1
ATOM 2099 N N . GLN A 1 272 ? 11.844 -24.919 -49.159 1.00 25.13 3753 GLN A N 1
ATOM 2100 C CA . GLN A 1 272 ? 12.587 -24.256 -50.228 1.00 27.95 3753 GLN A CA 1
ATOM 2101 C C . GLN A 1 272 ? 12.405 -22.740 -50.201 1.00 29.42 3753 GLN A C 1
ATOM 2102 O O . GLN A 1 272 ? 13.088 -22.016 -50.925 1.00 28.23 3753 GLN A O 1
ATOM 2108 N N . ILE A 1 273 ? 11.489 -22.262 -49.361 1.00 22.46 3754 ILE A N 1
ATOM 2109 C CA . ILE A 1 273 ? 11.131 -20.843 -49.357 1.00 27.54 3754 ILE A CA 1
ATOM 2110 C C . ILE A 1 273 ? 12.003 -19.984 -48.432 1.00 20.99 3754 ILE A C 1
ATOM 2111 O O . ILE A 1 273 ? 12.034 -18.758 -48.563 1.00 20.90 3754 ILE A O 1
ATOM 2116 N N . ILE A 1 274 ? 12.698 -20.627 -47.497 1.00 16.64 3755 ILE A N 1
ATOM 2117 C CA . ILE A 1 274 ? 13.709 -19.957 -46.679 1.00 17.97 3755 ILE A CA 1
ATOM 2118 C C . ILE A 1 274 ? 14.969 -20.826 -46.638 1.00 20.63 3755 ILE A C 1
ATOM 2119 O O . ILE A 1 274 ? 14.891 -22.037 -46.863 1.00 21.84 3755 ILE A O 1
ATOM 2124 N N . PRO A 1 275 ? 16.137 -20.212 -46.378 1.00 21.72 3756 PRO A N 1
ATOM 2125 C CA . PRO A 1 275 ? 17.379 -20.990 -46.301 1.00 25.71 3756 PRO A CA 1
ATOM 2126 C C . PRO A 1 275 ? 17.308 -22.089 -45.245 1.00 27.65 3756 PRO A C 1
ATOM 2127 O O . PRO A 1 275 ? 16.559 -21.964 -44.273 1.00 25.07 3756 PRO A O 1
ATOM 2131 N N . GLN A 1 276 ? 18.077 -23.155 -45.446 1.00 23.31 3757 GLN A N 1
ATOM 2132 C CA . GLN A 1 276 ? 18.075 -24.283 -44.525 1.00 28.30 3757 GLN A CA 1
ATOM 2133 C C . GLN A 1 276 ? 19.483 -24.601 -44.031 1.00 29.92 3757 GLN A C 1
ATOM 2134 O O . GLN A 1 276 ? 20.469 -24.258 -44.682 1.00 23.99 3757 GLN A O 1
ATOM 2140 N N . THR A 1 277 ? 19.569 -25.254 -42.876 1.00 32.57 3758 THR A N 1
ATOM 2141 C CA . THR A 1 277 ? 20.854 -25.694 -42.340 1.00 30.44 3758 THR A CA 1
ATOM 2142 C C . THR A 1 277 ? 21.230 -27.049 -42.929 1.00 30.69 3758 THR A C 1
ATOM 2143 O O . THR A 1 277 ? 22.326 -27.563 -42.687 1.00 29.67 3758 THR A O 1
ATOM 2147 N N . LYS A 1 278 ? 20.310 -27.627 -43.695 1.00 31.69 3759 LYS A N 1
ATOM 2148 C CA . LYS A 1 278 ? 20.559 -28.896 -44.370 1.00 39.38 3759 LYS A CA 1
ATOM 2149 C C . LYS A 1 278 ? 21.039 -28.628 -45.796 1.00 33.82 3759 LYS A C 1
ATOM 2150 O O . LYS A 1 278 ? 20.344 -27.986 -46.586 1.00 30.56 3759 LYS A O 1
ATOM 2156 N N . ALA A 1 279 ? 22.233 -29.117 -46.114 1.00 31.34 3760 ALA A N 1
ATOM 2157 C CA . ALA A 1 279 ? 22.868 -28.847 -47.401 1.00 33.09 3760 ALA A CA 1
ATOM 2158 C C . ALA A 1 279 ? 22.055 -29.351 -48.591 1.00 30.28 3760 ALA A C 1
ATOM 2159 O O . ALA A 1 279 ? 22.003 -28.701 -49.635 1.00 38.53 3760 ALA A O 1
ATOM 2161 N N . SER A 1 280 ? 21.424 -30.510 -48.428 1.00 28.12 3761 SER A N 1
ATOM 2162 C CA . SER A 1 280 ? 20.708 -31.157 -49.525 1.00 41.12 3761 SER A CA 1
ATOM 2163 C C . SER A 1 280 ? 19.407 -30.458 -49.934 1.00 44.59 3761 SER A C 1
ATOM 2164 O O . SER A 1 280 ? 18.989 -30.551 -51.091 1.00 38.45 3761 SER A O 1
ATOM 2167 N N . THR A 1 281 ? 18.768 -29.766 -48.994 1.00 35.60 3762 THR A N 1
ATOM 2168 C CA . THR A 1 281 ? 17.478 -29.124 -49.263 1.00 34.00 3762 THR A CA 1
ATOM 2169 C C . THR A 1 281 ? 17.577 -28.064 -50.358 1.00 38.95 3762 THR A C 1
ATOM 2170 O O . THR A 1 281 ? 18.399 -27.150 -50.281 1.00 37.32 3762 THR A O 1
ATOM 2174 N N . LYS A 1 282 ? 16.733 -28.195 -51.376 1.00 34.73 3763 LYS A N 1
ATOM 2175 C CA . LYS A 1 282 ? 16.712 -27.253 -52.489 1.00 34.17 3763 LYS A CA 1
ATOM 2176 C C . LYS A 1 282 ? 16.248 -25.868 -52.039 1.00 44.03 3763 LYS A C 1
ATOM 2177 O O . LYS A 1 282 ? 15.645 -25.719 -50.972 1.00 37.00 3763 LYS A O 1
ATOM 2183 N N . SER A 1 283 ? 16.537 -24.860 -52.857 1.00 36.69 3764 SER A N 1
ATOM 2184 C CA . SER A 1 283 ? 16.213 -23.474 -52.528 1.00 35.48 3764 SER A CA 1
ATOM 2185 C C . SER A 1 283 ? 15.485 -22.781 -53.681 1.00 36.19 3764 SER A C 1
ATOM 2186 O O . SER A 1 283 ? 15.971 -22.760 -54.811 1.00 40.10 3764 SER A O 1
ATOM 2189 N N . ALA A 1 284 ? 14.315 -22.216 -53.391 1.00 32.08 3765 ALA A N 1
ATOM 2190 C CA . ALA A 1 284 ? 13.528 -21.514 -54.403 1.00 29.76 3765 ALA A CA 1
ATOM 2191 C C . ALA A 1 284 ? 13.729 -20.003 -54.306 1.00 32.54 3765 ALA A C 1
ATOM 2192 O O . ALA A 1 284 ? 13.916 -19.467 -53.214 1.00 28.38 3765 ALA A O 1
ATOM 2194 N N . THR A 1 285 ? 13.690 -19.321 -55.447 1.00 28.04 3766 THR A N 1
ATOM 2195 C CA . THR A 1 285 ? 13.792 -17.865 -55.471 1.00 29.90 3766 THR A CA 1
ATOM 2196 C C . THR A 1 285 ? 12.470 -17.247 -55.037 1.00 29.32 3766 THR A C 1
ATOM 2197 O O . THR A 1 285 ? 11.435 -17.911 -55.072 1.00 29.83 3766 THR A O 1
ATOM 2201 N N . SER A 1 286 ? 12.511 -15.979 -54.632 1.00 25.63 3767 SER A N 1
ATOM 2202 C CA . SER A 1 286 ? 11.316 -15.248 -54.203 1.00 24.11 3767 SER A CA 1
ATOM 2203 C C . SER A 1 286 ? 10.187 -15.300 -55.233 1.00 27.42 3767 SER A C 1
ATOM 2204 O O . SER A 1 286 ? 9.031 -15.550 -54.886 1.00 25.12 3767 SER A O 1
ATOM 2207 N N . SER A 1 287 ? 10.523 -15.066 -56.498 1.00 23.79 3768 SER A N 1
ATOM 2208 C CA . SER A 1 287 ? 9.520 -15.043 -57.563 1.00 29.44 3768 SER A CA 1
ATOM 2209 C C . SER A 1 287 ? 8.978 -16.439 -57.865 1.00 22.68 3768 SER A C 1
ATOM 2210 O O . SER A 1 287 ? 7.833 -16.589 -58.297 1.00 26.95 3768 SER A O 1
ATOM 2213 N N . GLU A 1 288 ? 9.805 -17.456 -57.638 1.00 26.04 3769 GLU A N 1
ATOM 2214 C CA . GLU A 1 288 ? 9.365 -18.843 -57.760 1.00 29.99 3769 GLU A CA 1
ATOM 2215 C C . GLU A 1 288 ? 8.403 -19.197 -56.624 1.00 27.61 3769 GLU A C 1
ATOM 2216 O O . GLU A 1 288 ? 7.495 -20.014 -56.796 1.00 26.61 3769 GLU A O 1
ATOM 2222 N N . VAL A 1 289 ? 8.617 -18.583 -55.461 1.00 28.90 3770 VAL A N 1
ATOM 2223 C CA . VAL A 1 289 ? 7.739 -18.782 -54.309 1.00 26.38 3770 VAL A CA 1
ATOM 2224 C C . VAL A 1 289 ? 6.382 -18.128 -54.557 1.00 22.15 3770 VAL A C 1
ATOM 2225 O O . VAL A 1 289 ? 5.344 -18.691 -54.206 1.00 21.67 3770 VAL A O 1
ATOM 2229 N N . VAL A 1 290 ? 6.398 -16.948 -55.175 1.00 21.73 3771 VAL A N 1
ATOM 2230 C CA . VAL A 1 290 ? 5.165 -16.251 -55.541 1.00 23.20 3771 VAL A CA 1
ATOM 2231 C C . VAL A 1 290 ? 4.350 -17.083 -56.527 1.00 30.88 3771 VAL A C 1
ATOM 2232 O O . VAL A 1 290 ? 3.149 -17.290 -56.334 1.00 27.89 3771 VAL A O 1
ATOM 2236 N N . VAL A 1 291 ? 5.013 -17.555 -57.581 1.00 26.90 3772 VAL A N 1
ATOM 2237 C CA . VAL A 1 291 ? 4.388 -18.421 -58.579 1.00 26.16 3772 VAL A CA 1
ATOM 2238 C C . VAL A 1 291 ? 3.736 -19.640 -57.930 1.00 26.44 3772 VAL A C 1
ATOM 2239 O O . VAL A 1 291 ? 2.568 -19.936 -58.183 1.00 32.62 3772 VAL A O 1
ATOM 2243 N N . GLU A 1 292 ? 4.491 -20.331 -57.082 1.00 24.43 3773 GLU A N 1
ATOM 2244 C CA . GLU A 1 292 ? 3.978 -21.500 -56.375 1.00 27.25 3773 GLU A CA 1
ATOM 2245 C C . GLU A 1 292 ? 2.844 -21.121 -55.426 1.00 26.25 3773 GLU A C 1
ATOM 2246 O O . GLU A 1 292 ? 1.877 -21.868 -55.273 1.00 29.41 3773 GLU A O 1
ATOM 2252 N N . PHE A 1 293 ? 2.973 -19.958 -54.792 1.00 27.44 3774 PHE A N 1
ATOM 2253 C CA . PHE A 1 293 ? 1.948 -19.448 -53.886 1.00 28.54 3774 PHE A CA 1
ATOM 2254 C C . PHE A 1 293 ? 0.636 -19.271 -54.638 1.00 25.72 3774 PHE A C 1
ATOM 2255 O O . PHE A 1 293 ? -0.423 -19.678 -54.162 1.00 23.31 3774 PHE A O 1
ATOM 2263 N N . LEU A 1 294 ? 0.720 -18.661 -55.817 1.00 21.37 3775 LEU A N 1
ATOM 2264 C CA . LEU A 1 294 ? -0.455 -18.403 -56.641 1.00 27.39 3775 LEU A CA 1
ATOM 2265 C C . LEU A 1 294 ? -1.106 -19.696 -57.127 1.00 27.86 3775 LEU A C 1
ATOM 2266 O O . LEU A 1 294 ? -2.334 -19.789 -57.205 1.00 26.38 3775 LEU A O 1
ATOM 2271 N N . LYS A 1 295 ? -0.281 -20.690 -57.448 1.00 19.15 3776 LYS A N 1
ATOM 2272 C CA . LYS A 1 295 ? -0.779 -21.990 -57.890 1.00 26.10 3776 LYS A CA 1
ATOM 2273 C C . LYS A 1 295 ? -1.551 -22.691 -56.778 1.00 28.95 3776 LYS A C 1
ATOM 2274 O O . LYS A 1 295 ? -2.601 -23.287 -57.022 1.00 37.02 3776 LYS A O 1
ATOM 2280 N N . GLU A 1 296 ? -1.026 -22.620 -55.559 1.00 31.11 3777 GLU A N 1
ATOM 2281 C CA . GLU A 1 296 ? -1.686 -23.219 -54.402 1.00 33.82 3777 GLU A CA 1
ATOM 2282 C C . GLU A 1 296 ? -2.997 -22.506 -54.093 1.00 31.20 3777 GLU A C 1
ATOM 2283 O O . GLU A 1 296 ? -3.994 -23.140 -53.745 1.00 28.89 3777 GLU A O 1
ATOM 2289 N N . LEU A 1 297 ? -2.988 -21.183 -54.231 1.00 26.14 3778 LEU A N 1
ATOM 2290 C CA . LEU A 1 297 ? -4.170 -20.370 -53.962 1.00 30.30 3778 LEU A CA 1
ATOM 2291 C C . LEU A 1 297 ? -5.265 -20.636 -54.995 1.00 29.05 3778 LEU A C 1
ATOM 2292 O O . LEU A 1 297 ? -6.453 -20.598 -54.680 1.00 30.97 3778 LEU A O 1
ATOM 2297 N N . ALA A 1 298 ? -4.854 -20.913 -56.229 1.00 28.64 3779 ALA A N 1
ATOM 2298 C CA . ALA A 1 298 ? -5.795 -21.187 -57.311 1.00 36.18 3779 ALA A CA 1
ATOM 2299 C C . ALA A 1 298 ? -6.520 -22.521 -57.122 1.00 40.24 3779 ALA A C 1
ATOM 2300 O O . ALA A 1 298 ? -7.604 -22.725 -57.670 1.00 39.51 3779 ALA A O 1
ATOM 2302 N N . LYS A 1 299 ? -5.914 -23.421 -56.349 1.00 35.52 3780 LYS A N 1
ATOM 2303 C CA . LYS A 1 299 ? -6.474 -24.752 -56.108 1.00 40.66 3780 LYS A CA 1
ATOM 2304 C C . LYS A 1 299 ? -7.483 -24.778 -54.963 1.00 37.60 3780 LYS A C 1
ATOM 2305 O O . LYS A 1 299 ? -8.043 -25.831 -54.654 1.00 33.55 3780 LYS A O 1
ATOM 2311 N N . LYS A 1 300 ? -7.708 -23.629 -54.333 1.00 29.92 3781 LYS A N 1
ATOM 2312 C CA . LYS A 1 300 ? -8.388 -23.592 -53.036 1.00 48.41 3781 LYS A CA 1
ATOM 2313 C C . LYS A 1 300 ? -9.820 -24.126 -52.995 1.00 45.87 3781 LYS A C 1
ATOM 2314 O O . LYS A 1 300 ? -10.236 -24.702 -51.989 1.00 62.77 3781 LYS A O 1
ATOM 2320 N N . GLY A 1 301 ? -10.572 -23.954 -54.074 1.00 38.26 3782 GLY A N 1
ATOM 2321 C CA . GLY A 1 301 ? -11.932 -24.464 -54.105 1.00 52.38 3782 GLY A CA 1
ATOM 2322 C C . GLY A 1 301 ? -12.066 -25.757 -54.889 1.00 48.69 3782 GLY A C 1
ATOM 2323 O O . GLY A 1 301 ? -13.158 -26.317 -54.996 1.00 40.46 3782 GLY A O 1
ATOM 2324 N N . SER A 1 302 ? -10.941 -26.239 -55.412 1.00 46.39 3783 SER A N 1
ATOM 2325 C CA . SER A 1 302 ? -10.922 -27.331 -56.390 1.00 50.08 3783 SER A CA 1
ATOM 2326 C C . SER A 1 302 ? -11.352 -28.702 -55.862 1.00 62.41 3783 SER A C 1
ATOM 2327 O O . SER A 1 302 ? -11.800 -28.840 -54.723 1.00 56.07 3783 SER A O 1
ATOM 2330 N N . LYS A 1 303 ? -11.204 -29.711 -56.719 1.00 57.38 3784 LYS A N 1
ATOM 2331 C CA . LYS A 1 303 ? -11.571 -31.088 -56.401 1.00 61.70 3784 LYS A CA 1
ATOM 2332 C C . LYS A 1 303 ? -10.608 -31.681 -55.374 1.00 60.26 3784 LYS A C 1
ATOM 2333 O O . LYS A 1 303 ? -11.026 -32.361 -54.437 1.00 52.36 3784 LYS A O 1
ATOM 2339 N N . GLU A 1 304 ? -9.317 -31.416 -55.555 1.00 63.00 3785 GLU A N 1
ATOM 2340 C CA . GLU A 1 304 ? -8.318 -31.779 -54.556 1.00 71.19 3785 GLU A CA 1
ATOM 2341 C C . GLU A 1 304 ? -8.452 -30.862 -53.346 1.00 62.88 3785 GLU A C 1
ATOM 2342 O O . GLU A 1 304 ? -8.198 -31.271 -52.212 1.00 62.49 3785 GLU A O 1
ATOM 2348 N N . ASP A 1 305 ? -8.850 -29.619 -53.619 1.00 65.51 3786 ASP A N 1
ATOM 2349 C CA . ASP A 1 305 ? -9.060 -28.567 -52.615 1.00 57.21 3786 ASP A CA 1
ATOM 2350 C C . ASP A 1 305 ? -7.900 -28.356 -51.640 1.00 57.72 3786 ASP A C 1
ATOM 2351 O O . ASP A 1 305 ? -7.776 -27.289 -51.036 1.00 45.09 3786 ASP A O 1
ATOM 2356 N N . VAL B 1 7 ? 0.658 24.238 -12.756 1.00 40.75 3488 VAL B N 1
ATOM 2357 C CA . VAL B 1 7 ? 1.408 25.453 -13.052 1.00 37.21 3488 VAL B CA 1
ATOM 2358 C C . VAL B 1 7 ? 1.174 25.900 -14.492 1.00 38.68 3488 VAL B C 1
ATOM 2359 O O . VAL B 1 7 ? 1.623 25.244 -15.433 1.00 42.75 3488 VAL B O 1
ATOM 2363 N N . ASN B 1 8 ? 0.466 27.013 -14.660 1.00 31.42 3489 ASN B N 1
ATOM 2364 C CA . ASN B 1 8 ? 0.264 27.597 -15.983 1.00 32.71 3489 ASN B CA 1
ATOM 2365 C C . ASN B 1 8 ? 1.196 28.790 -16.218 1.00 40.26 3489 ASN B C 1
ATOM 2366 O O . ASN B 1 8 ? 1.288 29.691 -15.383 1.00 31.73 3489 ASN B O 1
ATOM 2371 N N . TYR B 1 9 ? 1.884 28.788 -17.357 1.00 38.04 3490 TYR B N 1
ATOM 2372 C CA . TYR B 1 9 ? 2.908 29.789 -17.643 1.00 32.08 3490 TYR B CA 1
ATOM 2373 C C . TYR B 1 9 ? 2.414 30.864 -18.604 1.00 31.44 3490 TYR B C 1
ATOM 2374 O O . TYR B 1 9 ? 3.169 31.760 -18.981 1.00 30.87 3490 TYR B O 1
ATOM 2383 N N . GLN B 1 10 ? 1.142 30.769 -18.979 1.00 36.33 3491 GLN B N 1
ATOM 2384 C CA . GLN B 1 10 ? 0.554 31.571 -20.054 1.00 44.34 3491 GLN B CA 1
ATOM 2385 C C . GLN B 1 10 ? 0.872 33.070 -20.036 1.00 41.47 3491 GLN B C 1
ATOM 2386 O O . GLN B 1 10 ? 1.136 33.664 -21.084 1.00 44.90 3491 GLN B O 1
ATOM 2392 N N . ASP B 1 11 ? 0.860 33.675 -18.852 1.00 35.96 3492 ASP B N 1
ATOM 2393 C CA . ASP B 1 11 ? 1.012 35.126 -18.745 1.00 43.53 3492 ASP B CA 1
ATOM 2394 C C . ASP B 1 11 ? 2.330 35.571 -18.108 1.00 50.54 3492 ASP B C 1
ATOM 2395 O O . ASP B 1 11 ? 2.399 36.630 -17.483 1.00 44.98 3492 ASP B O 1
ATOM 2400 N N . LEU B 1 12 ? 3.375 34.769 -18.282 1.00 37.75 3493 LEU B N 1
ATOM 2401 C CA . LEU B 1 12 ? 4.695 35.107 -17.758 1.00 29.11 3493 LEU B CA 1
ATOM 2402 C C . LEU B 1 12 ? 5.556 35.779 -18.828 1.00 27.44 3493 LEU B C 1
ATOM 2403 O O . LEU B 1 12 ? 5.426 35.482 -20.017 1.00 34.88 3493 LEU B O 1
ATOM 2408 N N . GLU B 1 13 ? 6.422 36.697 -18.403 1.00 36.94 3494 GLU B N 1
ATOM 2409 C CA . GLU B 1 13 ? 7.381 37.319 -19.311 1.00 35.22 3494 GLU B CA 1
ATOM 2410 C C . GLU B 1 13 ? 8.327 36.247 -19.835 1.00 31.71 3494 GLU B C 1
ATOM 2411 O O . GLU B 1 13 ? 8.847 35.445 -19.060 1.00 29.76 3494 GLU B O 1
ATOM 2417 N N . ASP B 1 14 ? 8.546 36.231 -21.146 1.00 28.16 3495 ASP B N 1
ATOM 2418 C CA . ASP B 1 14 ? 9.324 35.167 -21.771 1.00 29.44 3495 ASP B CA 1
ATOM 2419 C C . ASP B 1 14 ? 9.841 35.582 -23.145 1.00 28.31 3495 ASP B C 1
ATOM 2420 O O . ASP B 1 14 ? 9.058 35.795 -24.072 1.00 28.42 3495 ASP B O 1
ATOM 2425 N N . ASN B 1 15 ? 11.161 35.698 -23.271 1.00 26.52 3496 ASN B N 1
ATOM 2426 C CA . ASN B 1 15 ? 11.784 35.979 -24.561 1.00 29.45 3496 ASN B CA 1
ATOM 2427 C C . ASN B 1 15 ? 12.733 34.858 -24.978 1.00 32.21 3496 ASN B C 1
ATOM 2428 O O . ASN B 1 15 ? 13.558 35.029 -25.876 1.00 25.59 3496 ASN B O 1
ATOM 2433 N N . LEU B 1 16 ? 12.599 33.712 -24.316 1.00 31.60 3497 LEU B N 1
ATOM 2434 C CA . LEU B 1 16 ? 13.454 32.557 -24.567 1.00 31.02 3497 LEU B CA 1
ATOM 2435 C C . LEU B 1 16 ? 12.663 31.412 -25.194 1.00 33.54 3497 LEU B C 1
ATOM 2436 O O . LEU B 1 16 ? 13.216 30.343 -25.463 1.00 32.28 3497 LEU B O 1
ATOM 2441 N N . ASN B 1 17 ? 11.373 31.649 -25.426 1.00 26.11 3498 ASN B N 1
ATOM 2442 C CA . ASN B 1 17 ? 10.436 30.601 -25.835 1.00 32.43 3498 ASN B CA 1
ATOM 2443 C C . ASN B 1 17 ? 10.452 29.415 -24.865 1.00 25.94 3498 ASN B C 1
ATOM 2444 O O . ASN B 1 17 ? 10.398 28.256 -25.275 1.00 26.11 3498 ASN B O 1
ATOM 2449 N N . LEU B 1 18 ? 10.536 29.723 -23.572 1.00 27.73 3499 LEU B N 1
ATOM 2450 C CA . LEU B 1 18 ? 10.456 28.711 -22.522 1.00 25.92 3499 LEU B CA 1
ATOM 2451 C C . LEU B 1 18 ? 9.103 28.006 -22.571 1.00 25.69 3499 LEU B C 1
ATOM 2452 O O . LEU B 1 18 ? 8.994 26.822 -22.241 1.00 26.07 3499 LEU B O 1
ATOM 2457 N N . LYS B 1 19 ? 8.076 28.743 -22.990 1.00 24.57 3500 LYS B N 1
ATOM 2458 C CA . LYS B 1 19 ? 6.721 28.210 -23.084 1.00 26.65 3500 LYS B CA 1
ATOM 2459 C C . LYS B 1 19 ? 6.612 27.153 -24.181 1.00 26.97 3500 LYS B C 1
ATOM 2460 O O . LYS B 1 19 ? 5.909 26.152 -24.024 1.00 22.11 3500 LYS B O 1
ATOM 2466 N N . GLY B 1 20 ? 7.308 27.376 -25.291 1.00 19.15 3501 GLY B N 1
ATOM 2467 C CA . GLY B 1 20 ? 7.358 26.392 -26.357 1.00 27.25 3501 GLY B CA 1
ATOM 2468 C C . GLY B 1 20 ? 8.109 25.150 -25.913 1.00 29.55 3501 GLY B C 1
ATOM 2469 O O . GLY B 1 20 ? 7.740 24.027 -26.265 1.00 32.14 3501 GLY B O 1
ATOM 2470 N N . LEU B 1 21 ? 9.169 25.359 -25.134 1.00 20.19 3502 LEU B N 1
ATOM 2471 C CA . LEU B 1 21 ? 9.974 24.261 -24.602 1.00 25.94 3502 LEU B CA 1
ATOM 2472 C C . LEU B 1 21 ? 9.165 23.388 -23.650 1.00 24.39 3502 LEU B C 1
ATOM 2473 O O . LEU B 1 21 ? 9.188 22.160 -23.747 1.00 21.35 3502 LEU B O 1
ATOM 2478 N N . ILE B 1 22 ? 8.459 24.033 -22.727 1.00 24.26 3503 ILE B N 1
ATOM 2479 C CA . ILE B 1 22 ? 7.629 23.332 -21.753 1.00 28.70 3503 ILE B CA 1
ATOM 2480 C C . ILE B 1 22 ? 6.531 22.521 -22.439 1.00 27.40 3503 ILE B C 1
ATOM 2481 O O . ILE B 1 22 ? 6.227 21.398 -22.025 1.00 23.02 3503 ILE B O 1
ATOM 2486 N N . SER B 1 23 ? 5.950 23.088 -23.494 1.00 23.74 3504 SER B N 1
ATOM 2487 C CA . SER B 1 23 ? 4.949 22.385 -24.293 1.00 28.29 3504 SER B CA 1
ATOM 2488 C C . SER B 1 23 ? 5.532 21.096 -24.867 1.00 28.88 3504 SER B C 1
ATOM 2489 O O . SER B 1 23 ? 4.921 20.030 -24.777 1.00 32.73 3504 SER B O 1
ATOM 2492 N N . LEU B 1 24 ? 6.719 21.214 -25.456 1.00 24.89 3505 LEU B N 1
ATOM 2493 C CA . LEU B 1 24 ? 7.464 20.072 -25.981 1.00 30.86 3505 LEU B CA 1
ATOM 2494 C C . LEU B 1 24 ? 7.631 18.994 -24.914 1.00 27.06 3505 LEU B C 1
ATOM 2495 O O . LEU B 1 24 ? 7.411 17.806 -25.167 1.00 26.72 3505 LEU B O 1
ATOM 2500 N N . GLU B 1 25 ? 8.023 19.426 -23.719 1.00 18.35 3506 GLU B N 1
ATOM 2501 C CA . GLU B 1 25 ? 8.241 18.523 -22.595 1.00 26.47 3506 GLU B CA 1
ATOM 2502 C C . GLU B 1 25 ? 6.950 17.873 -22.103 1.00 26.30 3506 GLU B C 1
ATOM 2503 O O . GLU B 1 25 ? 6.945 16.693 -21.747 1.00 25.49 3506 GLU B O 1
ATOM 2509 N N . ASP B 1 26 ? 5.863 18.640 -22.083 1.00 26.51 3507 ASP B N 1
ATOM 2510 C CA . ASP B 1 26 ? 4.565 18.121 -21.656 1.00 23.37 3507 ASP B CA 1
ATOM 2511 C C . ASP B 1 26 ? 4.106 16.964 -22.536 1.00 24.46 3507 ASP B C 1
ATOM 2512 O O . ASP B 1 26 ? 3.552 15.979 -22.046 1.00 23.86 3507 ASP B O 1
ATOM 2517 N N . ASP B 1 27 ? 4.338 17.093 -23.838 1.00 21.70 3508 ASP B N 1
ATOM 2518 C CA . ASP B 1 27 ? 3.929 16.075 -24.799 1.00 24.71 3508 ASP B CA 1
ATOM 2519 C C . ASP B 1 27 ? 4.785 14.818 -24.696 1.00 25.82 3508 ASP B C 1
ATOM 2520 O O . ASP B 1 27 ? 4.265 13.703 -24.729 1.00 29.89 3508 ASP B O 1
ATOM 2525 N N . ARG B 1 28 ? 6.096 14.999 -24.570 1.00 25.01 3509 ARG B N 1
ATOM 2526 C CA . ARG B 1 28 ? 7.000 13.866 -24.403 1.00 29.35 3509 ARG B CA 1
ATOM 2527 C C . ARG B 1 28 ? 6.683 13.117 -23.111 1.00 25.68 3509 ARG B C 1
ATOM 2528 O O . ARG B 1 28 ? 6.652 11.885 -23.086 1.00 20.72 3509 ARG B O 1
ATOM 2536 N N . ASN B 1 29 ? 6.438 13.870 -22.043 1.00 23.11 3510 ASN B N 1
ATOM 2537 C CA . ASN B 1 29 ? 6.101 13.279 -20.752 1.00 27.70 3510 ASN B CA 1
ATOM 2538 C C . ASN B 1 29 ? 4.752 12.570 -20.798 1.00 25.94 3510 ASN B C 1
ATOM 2539 O O . ASN B 1 29 ? 4.575 11.524 -20.177 1.00 25.87 3510 ASN B O 1
ATOM 2544 N N . ALA B 1 30 ? 3.803 13.140 -21.537 1.00 22.43 3511 ALA B N 1
ATOM 2545 C CA . ALA B 1 30 ? 2.475 12.541 -21.666 1.00 29.19 3511 ALA B CA 1
ATOM 2546 C C . ALA B 1 30 ? 2.519 11.232 -22.449 1.00 25.16 3511 ALA B C 1
ATOM 2547 O O . ALA B 1 30 ? 1.676 10.354 -22.257 1.00 27.15 3511 ALA B O 1
ATOM 2549 N N . ASN B 1 31 ? 3.499 11.115 -23.339 1.00 25.31 3512 ASN B N 1
ATOM 2550 C CA . ASN B 1 31 ? 3.645 9.925 -24.165 1.00 25.37 3512 ASN B CA 1
ATOM 2551 C C . ASN B 1 31 ? 4.725 8.979 -23.644 1.00 23.54 3512 ASN B C 1
ATOM 2552 O O . ASN B 1 31 ? 5.006 7.952 -24.261 1.00 24.79 3512 ASN B O 1
ATOM 2557 N N . PHE B 1 32 ? 5.321 9.332 -22.507 1.00 20.16 3513 PHE B N 1
ATOM 2558 C CA . PHE B 1 32 ? 6.423 8.560 -21.935 1.00 28.93 3513 PHE B CA 1
ATOM 2559 C C . PHE B 1 32 ? 6.041 7.124 -21.580 1.00 23.01 3513 PHE B C 1
ATOM 2560 O O . PHE B 1 32 ? 6.768 6.188 -21.916 1.00 20.24 3513 PHE B O 1
ATOM 2568 N N . GLU B 1 33 ? 4.911 6.948 -20.900 1.00 15.97 3514 GLU B N 1
ATOM 2569 C CA . GLU B 1 33 ? 4.456 5.610 -20.527 1.00 24.46 3514 GLU B CA 1
ATOM 2570 C C . GLU B 1 33 ? 4.231 4.745 -21.762 1.00 24.82 3514 GLU B C 1
ATOM 2571 O O . GLU B 1 33 ? 4.603 3.570 -21.790 1.00 24.75 3514 GLU B O 1
ATOM 2577 N N . SER B 1 34 ? 3.627 5.336 -22.787 1.00 19.64 3515 SER B N 1
ATOM 2578 C CA . SER B 1 34 ? 3.352 4.623 -24.029 1.00 25.76 3515 SER B CA 1
ATOM 2579 C C . SER B 1 34 ? 4.633 4.208 -24.750 1.00 23.88 3515 SER B C 1
ATOM 2580 O O . SER B 1 34 ? 4.815 3.038 -25.095 1.00 30.60 3515 SER B O 1
ATOM 2583 N N . ASN B 1 35 ? 5.514 5.178 -24.975 1.00 15.10 3516 ASN B N 1
ATOM 2584 C CA . ASN B 1 35 ? 6.726 4.963 -25.761 1.00 25.62 3516 ASN B CA 1
ATOM 2585 C C . ASN B 1 35 ? 7.822 4.176 -25.047 1.00 23.50 3516 ASN B C 1
ATOM 2586 O O . ASN B 1 35 ? 8.631 3.513 -25.696 1.00 19.87 3516 ASN B O 1
ATOM 2591 N N . VAL B 1 36 ? 7.863 4.266 -23.721 1.00 18.76 3517 VAL B N 1
ATOM 2592 C CA . VAL B 1 36 ? 8.916 3.605 -22.951 1.00 22.93 3517 VAL B CA 1
ATOM 2593 C C . VAL B 1 36 ? 8.399 2.469 -22.067 1.00 20.04 3517 VAL B C 1
ATOM 2594 O O . VAL B 1 36 ? 8.802 1.318 -22.230 1.00 21.34 3517 VAL B O 1
ATOM 2598 N N . LEU B 1 37 ? 7.512 2.801 -21.132 1.00 20.55 3518 LEU B N 1
ATOM 2599 C CA . LEU B 1 37 ? 7.057 1.847 -20.120 1.00 20.24 3518 LEU B CA 1
ATOM 2600 C C . LEU B 1 37 ? 6.254 0.692 -20.706 1.00 23.60 3518 LEU B C 1
ATOM 2601 O O . LEU B 1 37 ? 6.322 -0.435 -20.209 1.00 21.61 3518 LEU B O 1
ATOM 2606 N N . LYS B 1 38 ? 5.491 0.975 -21.756 1.00 19.23 3519 LYS B N 1
ATOM 2607 C CA . LYS B 1 38 ? 4.692 -0.055 -22.411 1.00 26.61 3519 LYS B CA 1
ATOM 2608 C C . LYS B 1 38 ? 5.351 -0.572 -23.684 1.00 28.50 3519 LYS B C 1
ATOM 2609 O O . LYS B 1 38 ? 4.811 -1.457 -24.349 1.00 25.99 3519 LYS B O 1
ATOM 2615 N N . ASN B 1 39 ? 6.513 -0.021 -24.025 1.00 25.84 3520 ASN B N 1
ATOM 2616 C CA . ASN B 1 39 ? 7.257 -0.526 -25.171 1.00 25.49 3520 ASN B CA 1
ATOM 2617 C C . ASN B 1 39 ? 7.682 -1.966 -24.924 1.00 22.06 3520 ASN B C 1
ATOM 2618 O O . ASN B 1 39 ? 8.345 -2.266 -23.931 1.00 22.51 3520 ASN B O 1
ATOM 2623 N N . GLU B 1 40 ? 7.295 -2.852 -25.833 1.00 22.21 3521 GLU B N 1
ATOM 2624 C CA . GLU B 1 40 ? 7.440 -4.285 -25.608 1.00 27.76 3521 GLU B CA 1
ATOM 2625 C C . GLU B 1 40 ? 8.885 -4.782 -25.610 1.00 27.47 3521 GLU B C 1
ATOM 2626 O O . GLU B 1 40 ? 9.208 -5.760 -24.929 1.00 26.70 3521 GLU B O 1
ATOM 2632 N N . LYS B 1 41 ? 9.750 -4.121 -26.376 1.00 23.69 3522 LYS B N 1
ATOM 2633 C CA . LYS B 1 41 ? 11.165 -4.478 -26.378 1.00 24.97 3522 LYS B CA 1
ATOM 2634 C C . LYS B 1 41 ? 11.764 -4.170 -25.013 1.00 23.06 3522 LYS B C 1
ATOM 2635 O O . LYS B 1 41 ? 12.545 -4.955 -24.478 1.00 21.12 3522 LYS B O 1
ATOM 2641 N N . PHE B 1 42 ? 11.396 -3.017 -24.462 1.00 21.62 3523 PHE B N 1
ATOM 2642 C CA . PHE B 1 42 ? 11.831 -2.629 -23.127 1.00 17.05 3523 PHE B CA 1
ATOM 2643 C C . PHE B 1 42 ? 11.311 -3.616 -22.092 1.00 18.93 3523 PHE B C 1
ATOM 2644 O O . PHE B 1 42 ? 12.039 -4.015 -21.183 1.00 19.28 3523 PHE B O 1
ATOM 2652 N N . LEU B 1 43 ? 10.046 -4.004 -22.234 1.00 16.39 3524 LEU B N 1
ATOM 2653 C CA . LEU B 1 43 ? 9.432 -4.956 -21.311 1.00 21.13 3524 LEU B CA 1
ATOM 2654 C C . LEU B 1 43 ? 10.099 -6.326 -21.388 1.00 20.88 3524 LEU B C 1
ATOM 2655 O O . LEU B 1 43 ? 10.375 -6.941 -20.354 1.00 20.23 3524 LEU B O 1
ATOM 2660 N N . ASP B 1 44 ? 10.359 -6.799 -22.606 1.00 17.14 3525 ASP B N 1
ATOM 2661 C CA . ASP B 1 44 ? 11.053 -8.070 -22.801 1.00 19.96 3525 ASP B CA 1
ATOM 2662 C C . ASP B 1 44 ? 12.427 -8.039 -22.149 1.00 21.65 3525 ASP B C 1
ATOM 2663 O O . ASP B 1 44 ? 12.858 -9.017 -21.538 1.00 23.47 3525 ASP B O 1
ATOM 2668 N N . GLU B 1 45 ? 13.112 -6.909 -22.290 1.00 17.54 3526 GLU B N 1
ATOM 2669 C CA . GLU B 1 45 ? 14.422 -6.722 -21.677 1.00 28.27 3526 GLU B CA 1
ATOM 2670 C C . GLU B 1 45 ? 14.322 -6.899 -20.167 1.00 23.30 3526 GLU B C 1
ATOM 2671 O O . GLU B 1 45 ? 15.120 -7.611 -19.558 1.00 19.75 3526 GL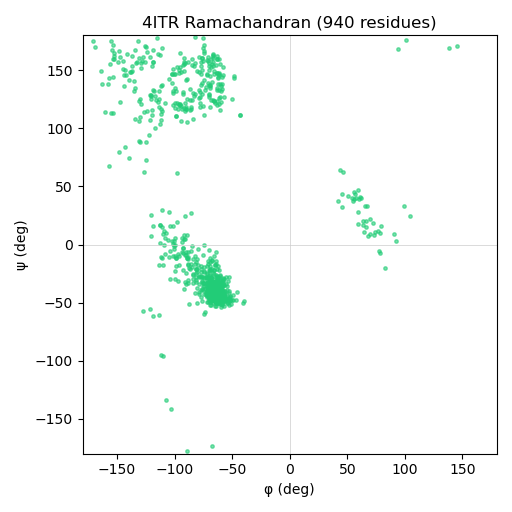U B O 1
ATOM 2677 N N . ALA B 1 46 ? 13.326 -6.250 -19.576 1.00 15.88 3527 ALA B N 1
ATOM 2678 C CA . ALA B 1 46 ? 13.091 -6.327 -18.140 1.00 23.98 3527 ALA B CA 1
ATOM 2679 C C . ALA B 1 46 ? 12.775 -7.756 -17.712 1.00 18.84 3527 ALA B C 1
ATOM 2680 O O . ALA B 1 46 ? 13.283 -8.236 -16.694 1.00 16.46 3527 ALA B O 1
ATOM 2682 N N . ARG B 1 47 ? 11.929 -8.425 -18.491 1.00 19.66 3528 ARG B N 1
ATOM 2683 C CA . ARG B 1 47 ? 11.537 -9.801 -18.204 1.00 23.54 3528 ARG B CA 1
ATOM 2684 C C . ARG B 1 47 ? 12.743 -10.736 -18.207 1.00 21.23 3528 ARG B C 1
ATOM 2685 O O . ARG B 1 47 ? 12.850 -11.623 -17.360 1.00 23.53 3528 ARG B O 1
ATOM 2693 N N . GLU B 1 48 ? 13.653 -10.528 -19.155 1.00 19.02 3529 GLU B N 1
ATOM 2694 C CA . GLU B 1 48 ? 14.841 -11.372 -19.263 1.00 27.91 3529 GLU B CA 1
ATOM 2695 C C . GLU B 1 48 ? 15.817 -11.117 -18.116 1.00 23.43 3529 GLU B C 1
ATOM 2696 O O . GLU B 1 48 ? 16.350 -12.058 -17.528 1.00 20.41 3529 GLU B O 1
ATOM 2702 N N . ILE B 1 49 ? 16.045 -9.841 -17.810 1.00 21.48 3530 ILE B N 1
ATOM 2703 C CA . ILE B 1 49 ? 16.903 -9.444 -16.696 1.00 27.71 3530 ILE B CA 1
ATOM 2704 C C . ILE B 1 49 ? 16.422 -10.063 -15.387 1.00 22.13 3530 ILE B C 1
ATOM 2705 O O . ILE B 1 49 ? 17.209 -10.641 -14.637 1.00 22.36 3530 ILE B O 1
ATOM 2710 N N . SER B 1 50 ? 15.123 -9.945 -15.128 1.00 16.65 3531 SER B N 1
ATOM 2711 C CA . SER B 1 50 ? 14.527 -10.431 -13.888 1.00 20.78 3531 SER B CA 1
ATOM 2712 C C . SER B 1 50 ? 14.623 -11.949 -13.732 1.00 17.04 3531 SER B C 1
ATOM 2713 O O . SER B 1 50 ? 14.883 -12.446 -12.636 1.00 26.72 3531 SER B O 1
ATOM 2716 N N . LYS B 1 51 ? 14.415 -12.675 -14.827 1.00 18.58 3532 LYS B N 1
ATOM 2717 C CA . LYS B 1 51 ? 14.397 -14.138 -14.799 1.00 29.02 3532 LYS B CA 1
ATOM 2718 C C . LYS B 1 51 ? 15.764 -14.765 -14.539 1.00 27.57 3532 LYS B C 1
ATOM 2719 O O . LYS B 1 51 ? 15.848 -15.919 -14.112 1.00 30.60 3532 LYS B O 1
ATOM 2725 N N . LYS B 1 52 ? 16.829 -14.012 -14.803 1.00 20.06 3533 LYS B N 1
ATOM 2726 C CA . LYS B 1 52 ? 18.191 -14.532 -14.675 1.00 27.34 3533 LYS B CA 1
ATOM 2727 C C . LYS B 1 52 ? 18.522 -15.003 -13.258 1.00 28.13 3533 LYS B C 1
ATOM 2728 O O . LYS B 1 52 ? 19.251 -15.978 -13.079 1.00 27.29 3533 LYS B O 1
ATOM 2734 N N . SER B 1 53 ? 17.977 -14.315 -12.258 1.00 27.64 3534 SER B N 1
ATOM 2735 C CA . SER B 1 53 ? 18.260 -14.642 -10.861 1.00 34.84 3534 SER B CA 1
ATOM 2736 C C . SER B 1 53 ? 17.232 -15.589 -10.246 1.00 26.63 3534 SER B C 1
ATOM 2737 O O . SER B 1 53 ? 17.398 -16.044 -9.115 1.00 28.08 3534 SER B O 1
ATOM 2740 N N . ILE B 1 54 ? 16.173 -15.884 -10.992 1.00 24.54 3535 ILE B N 1
ATOM 2741 C CA . ILE B 1 54 ? 15.108 -16.743 -10.491 1.00 19.89 3535 ILE B CA 1
ATOM 2742 C C . ILE B 1 54 ? 15.359 -18.197 -10.879 1.00 24.70 3535 ILE B C 1
ATOM 2743 O O . ILE B 1 54 ? 15.656 -18.489 -12.039 1.00 28.34 3535 ILE B O 1
ATOM 2748 N N . PRO B 1 55 ? 15.255 -19.114 -9.901 1.00 20.37 3536 PRO B N 1
ATOM 2749 C CA . PRO B 1 55 ? 15.383 -20.549 -10.182 1.00 27.72 3536 PRO B CA 1
ATOM 2750 C C . PRO B 1 55 ? 14.327 -20.966 -11.199 1.00 24.72 3536 PRO B C 1
ATOM 2751 O O . PRO B 1 55 ? 13.217 -20.431 -11.157 1.00 23.48 3536 PRO B O 1
ATOM 2755 N N . GLU B 1 56 ? 14.659 -21.886 -12.099 1.00 21.79 3537 GLU B N 1
ATOM 2756 C CA . GLU B 1 56 ? 13.746 -22.232 -13.190 1.00 31.18 3537 GLU B CA 1
ATOM 2757 C C . GLU B 1 56 ? 12.429 -22.822 -12.695 1.00 28.74 3537 GLU B C 1
ATOM 2758 O O . GLU B 1 56 ? 11.373 -22.547 -13.258 1.00 34.36 3537 GLU B O 1
ATOM 2764 N N . ALA B 1 57 ? 12.497 -23.617 -11.632 1.00 30.07 3538 ALA B N 1
ATOM 2765 C CA . ALA B 1 57 ? 11.309 -24.235 -11.055 1.00 28.97 3538 ALA B CA 1
ATOM 2766 C C . ALA B 1 57 ? 10.372 -23.194 -10.451 1.00 28.66 3538 ALA B C 1
ATOM 2767 O O . ALA B 1 57 ? 9.153 -23.364 -10.461 1.00 32.22 3538 ALA B O 1
ATOM 2769 N N . THR B 1 58 ? 10.947 -22.122 -9.912 1.00 30.03 3539 THR B N 1
ATOM 2770 C CA . THR B 1 58 ? 10.155 -21.011 -9.391 1.00 28.43 3539 THR B CA 1
ATOM 2771 C C . THR B 1 58 ? 9.490 -20.245 -10.539 1.00 25.64 3539 THR B C 1
ATOM 2772 O O . THR B 1 58 ? 8.332 -19.830 -10.432 1.00 21.91 3539 THR B O 1
ATOM 2776 N N . VAL B 1 59 ? 10.225 -20.066 -11.635 1.00 23.02 3540 VAL B N 1
ATOM 2777 C CA . VAL B 1 59 ? 9.668 -19.456 -12.840 1.00 23.38 3540 VAL B CA 1
ATOM 2778 C C . VAL B 1 59 ? 8.485 -20.277 -13.345 1.00 24.61 3540 VAL B C 1
ATOM 2779 O O . VAL B 1 59 ? 7.451 -19.722 -13.725 1.00 24.84 3540 VAL B O 1
ATOM 2783 N N . LYS B 1 60 ? 8.642 -21.599 -13.338 1.00 23.64 3541 LYS B N 1
ATOM 2784 C CA . LYS B 1 60 ? 7.577 -22.505 -13.762 1.00 29.89 3541 LYS B CA 1
ATOM 2785 C C . LYS B 1 60 ? 6.329 -22.321 -12.903 1.00 25.38 3541 LYS B C 1
ATOM 2786 O O . LYS B 1 60 ? 5.213 -22.285 -13.420 1.00 26.17 3541 LYS B O 1
ATOM 2792 N N . GLN B 1 61 ? 6.524 -22.204 -11.593 1.00 26.13 3542 GLN B N 1
ATOM 2793 C CA . GLN B 1 61 ? 5.418 -21.999 -10.663 1.00 22.37 3542 GLN B CA 1
ATOM 2794 C C . GLN B 1 61 ? 4.738 -20.652 -10.902 1.00 25.12 3542 GLN B C 1
ATOM 2795 O O . GLN B 1 61 ? 3.513 -20.573 -11.004 1.00 25.01 3542 GLN B O 1
ATOM 2801 N N . MET B 1 62 ? 5.546 -19.600 -11.007 1.00 23.52 3543 MET B N 1
ATOM 2802 C CA . MET B 1 62 ? 5.042 -18.240 -11.176 1.00 23.55 3543 MET B CA 1
ATOM 2803 C C . MET B 1 62 ? 4.261 -18.018 -12.470 1.00 24.59 3543 MET B C 1
ATOM 2804 O O . MET B 1 62 ? 3.360 -17.179 -12.516 1.00 24.19 3543 MET B O 1
ATOM 2809 N N . SER B 1 63 ? 4.591 -18.777 -13.511 1.00 19.29 3544 SER B N 1
ATOM 2810 C CA . SER B 1 63 ? 3.942 -18.611 -14.813 1.00 28.12 3544 SER B CA 1
ATOM 2811 C C . SER B 1 63 ? 2.448 -18.929 -14.759 1.00 32.07 3544 SER B C 1
ATOM 2812 O O . SER B 1 63 ? 1.702 -18.606 -15.685 1.00 30.58 3544 SER B O 1
ATOM 2815 N N . HIS B 1 64 ? 2.023 -19.563 -13.669 1.00 26.76 3545 HIS B N 1
ATOM 2816 C CA . HIS B 1 64 ? 0.618 -19.889 -13.456 1.00 35.28 3545 HIS B CA 1
ATOM 2817 C C . HIS B 1 64 ? -0.118 -18.747 -12.757 1.00 29.46 3545 HIS B C 1
ATOM 2818 O O . HIS B 1 64 ? -1.349 -18.737 -12.695 1.00 39.25 3545 HIS B O 1
ATOM 2825 N N . LEU B 1 65 ? 0.643 -17.790 -12.230 1.00 26.09 3546 LEU B N 1
ATOM 2826 C CA . LEU B 1 65 ? 0.068 -16.680 -11.472 1.00 25.95 3546 LEU B CA 1
ATOM 2827 C C . LEU B 1 65 ? -0.069 -15.410 -12.314 1.00 26.92 3546 LEU B C 1
ATOM 2828 O O . LEU B 1 65 ? 0.858 -15.026 -13.026 1.00 27.00 3546 LEU B O 1
ATOM 2833 N N . PRO B 1 66 ? -1.234 -14.748 -12.223 1.00 38.52 3547 PRO B N 1
ATOM 2834 C CA . PRO B 1 66 ? -1.585 -13.578 -13.041 1.00 36.19 3547 PRO B CA 1
ATOM 2835 C C . PRO B 1 66 ? -0.675 -12.368 -12.814 1.00 28.58 3547 PRO B C 1
ATOM 2836 O O . PRO B 1 66 ? -0.599 -11.493 -13.677 1.00 32.39 3547 PRO B O 1
ATOM 2840 N N . GLU B 1 67 ? -0.000 -12.319 -11.671 1.00 30.37 3548 GLU B N 1
ATOM 2841 C CA . GLU B 1 67 ? 0.786 -11.145 -11.301 1.00 34.95 3548 GLU B CA 1
ATOM 2842 C C . GLU B 1 67 ? 2.256 -11.223 -11.722 1.00 24.04 3548 GLU B C 1
ATOM 2843 O O . GLU B 1 67 ? 3.006 -10.264 -11.533 1.00 25.81 3548 GLU B O 1
ATOM 2849 N N . PHE B 1 68 ? 2.657 -12.350 -12.306 1.00 22.07 3549 PHE B N 1
ATOM 2850 C CA . PHE B 1 68 ? 4.065 -12.608 -12.618 1.00 23.77 3549 PHE B CA 1
ATOM 2851 C C . PHE B 1 68 ? 4.706 -11.555 -13.524 1.00 24.63 3549 PHE B C 1
ATOM 2852 O O . PHE B 1 68 ? 5.798 -11.071 -13.229 1.00 22.64 3549 PHE B O 1
ATOM 2860 N N . ASP B 1 69 ? 4.037 -11.204 -14.620 1.00 29.13 3550 ASP B N 1
ATOM 2861 C CA . ASP B 1 69 ? 4.615 -10.259 -15.576 1.00 25.14 3550 ASP B CA 1
ATOM 2862 C C . ASP B 1 69 ? 4.854 -8.889 -14.942 1.00 24.70 3550 ASP B C 1
ATOM 2863 O O . ASP B 1 69 ? 5.891 -8.261 -15.176 1.00 21.24 3550 ASP B O 1
ATOM 2868 N N . ASP B 1 70 ? 3.899 -8.433 -14.136 1.00 20.90 3551 ASP B N 1
ATOM 2869 C CA . ASP B 1 70 ? 4.031 -7.152 -13.449 1.00 22.81 3551 ASP B CA 1
ATOM 2870 C C . ASP B 1 70 ? 5.157 -7.176 -12.416 1.00 23.87 3551 ASP B C 1
ATOM 2871 O O . ASP B 1 70 ? 5.899 -6.204 -12.282 1.00 23.23 3551 ASP B O 1
ATOM 2876 N N . ILE B 1 71 ? 5.284 -8.287 -11.694 1.00 18.57 3552 ILE B N 1
ATOM 2877 C CA . ILE B 1 71 ? 6.395 -8.477 -10.763 1.00 24.71 3552 ILE B CA 1
ATOM 2878 C C . ILE B 1 71 ? 7.725 -8.381 -11.513 1.00 18.95 3552 ILE B C 1
ATOM 2879 O O . ILE B 1 71 ? 8.700 -7.817 -11.014 1.00 18.89 3552 ILE B O 1
ATOM 2884 N N . LEU B 1 72 ? 7.743 -8.919 -12.728 1.00 21.55 3553 LEU B N 1
ATOM 2885 C CA . LEU B 1 72 ? 8.935 -8.920 -13.570 1.00 18.10 3553 LEU B CA 1
ATOM 2886 C C . LEU B 1 72 ? 9.328 -7.520 -14.042 1.00 22.24 3553 LEU B C 1
ATOM 2887 O O . LEU B 1 72 ? 10.515 -7.191 -14.122 1.00 19.46 3553 LEU B O 1
ATOM 2892 N N . THR B 1 73 ? 8.327 -6.698 -14.343 1.00 18.02 3554 THR B N 1
ATOM 2893 C CA . THR B 1 73 ? 8.555 -5.406 -14.989 1.00 23.87 3554 THR B CA 1
ATOM 2894 C C . THR B 1 73 ? 8.427 -4.202 -14.055 1.00 26.06 3554 THR B C 1
ATOM 2895 O O . THR B 1 73 ? 8.786 -3.085 -14.431 1.00 21.35 3554 THR B O 1
ATOM 2899 N N . GLU B 1 74 ? 7.921 -4.429 -12.846 1.00 22.43 3555 GLU B N 1
ATOM 2900 C CA . GLU B 1 74 ? 7.655 -3.338 -11.906 1.00 24.53 3555 GLU B CA 1
ATOM 2901 C C . GLU B 1 74 ? 8.892 -2.498 -11.588 1.00 21.83 3555 GLU B C 1
ATOM 2902 O O . GLU B 1 74 ? 8.867 -1.271 -11.720 1.00 19.00 3555 GLU B O 1
ATOM 2908 N N . GLY B 1 75 ? 9.969 -3.162 -11.175 1.00 18.01 3556 GLY B N 1
ATOM 2909 C CA . GLY B 1 75 ? 11.189 -2.478 -10.779 1.00 17.27 3556 GLY B CA 1
ATOM 2910 C C . GLY B 1 75 ? 11.818 -1.653 -11.885 1.00 20.64 3556 GLY B C 1
ATOM 2911 O O . GLY B 1 75 ? 12.128 -0.478 -11.692 1.00 22.39 3556 GLY B O 1
ATOM 2912 N N . ALA B 1 76 ? 12.007 -2.273 -13.046 1.00 16.36 3557 ALA B N 1
ATOM 2913 C CA . ALA B 1 76 ? 12.619 -1.603 -14.188 1.00 19.42 3557 ALA B CA 1
ATOM 2914 C C . ALA B 1 76 ? 11.831 -0.368 -14.605 1.00 15.43 3557 ALA B C 1
ATOM 2915 O O . ALA B 1 76 ? 12.415 0.654 -14.969 1.00 21.95 3557 ALA B O 1
ATOM 2917 N N . LYS B 1 77 ? 10.505 -0.472 -14.558 1.00 18.26 3558 LYS B N 1
ATOM 2918 C CA . LYS B 1 77 ? 9.628 0.628 -14.948 1.00 20.48 3558 LYS B CA 1
ATOM 2919 C C . LYS B 1 77 ? 9.714 1.800 -13.968 1.00 20.77 3558 LYS B C 1
ATOM 2920 O O . LYS B 1 77 ? 9.710 2.967 -14.375 1.00 22.91 3558 LYS B O 1
ATOM 2926 N N . LYS B 1 78 ? 9.802 1.487 -12.678 1.00 21.15 3559 LYS B N 1
ATOM 2927 C CA . LYS B 1 78 ? 9.909 2.517 -11.650 1.00 23.83 3559 LYS B CA 1
ATOM 2928 C C . LYS B 1 78 ? 11.214 3.298 -11.770 1.00 20.77 3559 LYS B C 1
ATOM 2929 O O . LYS B 1 78 ? 11.261 4.490 -11.465 1.00 21.40 3559 LYS B O 1
ATOM 2935 N N . VAL B 1 79 ? 12.268 2.624 -12.223 1.00 20.31 3560 VAL B N 1
ATOM 2936 C CA . VAL B 1 79 ? 13.561 3.276 -12.416 1.00 20.96 3560 VAL B CA 1
ATOM 2937 C C . VAL B 1 79 ? 13.482 4.316 -13.531 1.00 16.69 3560 VAL B C 1
ATOM 2938 O O . VAL B 1 79 ? 13.933 5.451 -13.362 1.00 17.86 3560 VAL B O 1
ATOM 2942 N N . GLU B 1 80 ? 12.897 3.931 -14.662 1.00 18.14 3561 GLU B N 1
ATOM 2943 C CA . GLU B 1 80 ? 12.759 4.842 -15.794 1.00 26.11 3561 GLU B CA 1
ATOM 2944 C C . GLU B 1 80 ? 11.855 6.024 -15.462 1.00 18.46 3561 GLU B C 1
ATOM 2945 O O . GLU B 1 80 ? 12.101 7.141 -15.913 1.00 22.97 3561 GLU B O 1
ATOM 2951 N N . SER B 1 81 ? 10.816 5.773 -14.670 1.00 15.96 3562 SER B N 1
ATOM 2952 C CA . SER B 1 81 ? 9.904 6.830 -14.242 1.00 26.99 3562 SER B CA 1
ATOM 2953 C C . SER B 1 81 ? 10.603 7.824 -13.324 1.00 21.80 3562 SER B C 1
ATOM 2954 O O . SER B 1 81 ? 10.362 9.030 -13.404 1.00 26.02 3562 SER B O 1
ATOM 2957 N N . ARG B 1 82 ? 11.460 7.310 -12.446 1.00 21.57 3563 ARG B N 1
ATOM 2958 C CA . ARG B 1 82 ? 12.225 8.157 -11.536 1.00 25.49 3563 ARG B CA 1
ATOM 2959 C C . ARG B 1 82 ? 13.212 9.019 -12.316 1.00 17.21 3563 ARG B C 1
ATOM 2960 O O . ARG B 1 82 ? 13.406 10.196 -12.008 1.00 22.16 3563 ARG B O 1
ATOM 2968 N N . ILE B 1 83 ? 13.830 8.420 -13.329 1.00 20.53 3564 ILE B N 1
ATOM 2969 C CA . ILE B 1 83 ? 14.761 9.125 -14.204 1.00 18.07 3564 ILE B CA 1
ATOM 2970 C C . ILE B 1 83 ? 14.043 10.190 -15.029 1.00 23.00 3564 ILE B C 1
ATOM 2971 O O . ILE B 1 83 ? 14.522 11.319 -15.159 1.00 17.44 3564 ILE B O 1
ATOM 2976 N N . ASN B 1 84 ? 12.893 9.821 -15.586 1.00 19.40 3565 ASN B N 1
ATOM 2977 C CA . ASN B 1 84 ? 12.109 10.740 -16.397 1.00 20.29 3565 ASN B CA 1
ATOM 2978 C C . ASN B 1 84 ? 11.566 11.888 -15.560 1.00 21.73 3565 ASN B C 1
ATOM 2979 O O . ASN B 1 84 ? 11.474 13.023 -16.030 1.00 22.06 3565 ASN B O 1
ATOM 2984 N N . LYS B 1 85 ? 11.208 11.582 -14.318 1.00 26.74 3566 LYS B N 1
ATOM 2985 C CA . LYS B 1 85 ? 10.756 12.600 -13.379 1.00 25.32 3566 LYS B CA 1
ATOM 2986 C C . LYS B 1 85 ? 11.860 13.625 -13.136 1.00 24.74 3566 LYS B C 1
ATOM 2987 O O . LYS B 1 85 ? 11.605 14.827 -13.069 1.00 21.33 3566 LYS B O 1
ATOM 2993 N N . ALA B 1 86 ? 13.093 13.143 -13.024 1.00 27.73 3567 ALA B N 1
ATOM 2994 C CA . ALA B 1 86 ? 14.226 14.004 -12.702 1.00 27.29 3567 ALA B CA 1
ATOM 2995 C C . ALA B 1 86 ? 14.627 14.927 -13.853 1.00 20.26 3567 ALA B C 1
ATOM 2996 O O . ALA B 1 86 ? 15.128 16.030 -13.626 1.00 25.29 3567 ALA B O 1
ATOM 2998 N N . ILE B 1 87 ? 14.412 14.474 -15.085 1.00 18.73 3568 ILE B N 1
ATOM 2999 C CA . ILE B 1 87 ? 14.869 15.219 -16.259 1.00 20.13 3568 ILE B CA 1
ATOM 3000 C C . ILE B 1 87 ? 13.790 16.074 -16.932 1.00 21.47 3568 ILE B C 1
ATOM 3001 O O . ILE B 1 87 ? 14.109 16.981 -17.702 1.00 23.68 3568 ILE B O 1
ATOM 3006 N N . THR B 1 88 ? 12.521 15.781 -16.658 1.00 19.02 3569 THR B N 1
ATOM 3007 C CA . THR B 1 88 ? 11.425 16.518 -17.294 1.00 19.25 3569 THR B CA 1
ATOM 3008 C C . THR B 1 88 ? 11.340 17.968 -16.806 1.00 24.78 3569 THR B C 1
ATOM 3009 O O . THR B 1 88 ? 11.117 18.226 -15.621 1.00 20.71 3569 THR B O 1
ATOM 3013 N N . PHE B 1 89 ? 11.516 18.905 -17.736 1.00 21.45 3570 PHE B N 1
ATOM 3014 C CA . PHE B 1 89 ? 11.571 20.333 -17.421 1.00 21.76 3570 PHE B CA 1
ATOM 3015 C C . PHE B 1 89 ? 10.200 20.926 -17.104 1.00 20.73 3570 PHE B C 1
ATOM 3016 O O . PHE B 1 89 ? 9.343 21.048 -17.980 1.00 21.14 3570 PHE B O 1
ATOM 3024 N N . ARG B 1 90 ? 10.009 21.302 -15.843 1.00 25.25 3571 ARG B N 1
ATOM 3025 C CA . ARG B 1 90 ? 8.753 21.882 -15.384 1.00 36.03 3571 ARG B CA 1
ATOM 3026 C C . ARG B 1 90 ? 9.027 22.874 -14.256 1.00 30.83 3571 ARG B C 1
ATOM 3027 O O . ARG B 1 90 ? 8.843 22.553 -13.082 1.00 26.99 3571 ARG B O 1
ATOM 3035 N N . PRO B 1 91 ? 9.458 24.094 -14.609 1.00 26.69 3572 PRO B N 1
ATOM 3036 C CA . PRO B 1 91 ? 9.911 25.042 -13.585 1.00 28.86 3572 PRO B CA 1
ATOM 3037 C C . PRO B 1 91 ? 8.789 25.682 -12.773 1.00 31.87 3572 PRO B C 1
ATOM 3038 O O . PRO B 1 91 ? 7.638 25.735 -13.212 1.00 28.96 3572 PRO B O 1
ATOM 3042 N N . SER B 1 92 ? 9.140 26.163 -11.583 1.00 30.07 3573 SER B N 1
ATOM 3043 C CA . SER B 1 92 ? 8.257 27.033 -10.821 1.00 34.69 3573 SER B CA 1
ATOM 3044 C C . SER B 1 92 ? 8.282 28.394 -11.498 1.00 32.77 3573 SER B C 1
ATOM 3045 O O . SER B 1 92 ? 9.138 28.648 -12.350 1.00 26.36 3573 SER B O 1
ATOM 3048 N N . VAL B 1 93 ? 7.348 29.268 -11.133 1.00 30.39 3574 VAL B N 1
ATOM 3049 C CA . VAL B 1 93 ? 7.315 30.614 -11.698 1.00 26.43 3574 VAL B CA 1
ATOM 3050 C C . VAL B 1 93 ? 8.602 31.364 -11.360 1.00 29.91 3574 VAL B C 1
ATOM 3051 O O . VAL B 1 93 ? 9.125 32.119 -12.180 1.00 25.67 3574 VAL B O 1
ATOM 3055 N N . GLU B 1 94 ? 9.122 31.131 -10.157 1.00 24.00 3575 GLU B N 1
ATOM 3056 C CA . GLU B 1 94 ? 10.363 31.768 -9.724 1.00 35.34 3575 GLU B CA 1
ATOM 3057 C C . GLU B 1 94 ? 11.547 31.348 -10.596 1.00 34.65 3575 GLU B C 1
ATOM 3058 O O . GLU B 1 94 ? 12.335 32.190 -11.039 1.00 30.55 3575 GLU B O 1
ATOM 3064 N N . GLU B 1 95 ? 11.668 30.042 -10.830 1.00 26.14 3576 GLU B N 1
ATOM 3065 C CA . GLU B 1 95 ? 12.740 29.497 -11.658 1.00 33.48 3576 GLU B CA 1
ATOM 3066 C C . GLU B 1 95 ? 12.612 29.992 -13.093 1.00 26.07 3576 GLU B C 1
ATOM 3067 O O . GLU B 1 95 ? 13.609 30.331 -13.728 1.00 27.54 3576 GLU B O 1
ATOM 3073 N N . PHE B 1 96 ? 11.379 30.023 -13.593 1.00 23.05 3577 PHE B N 1
ATOM 3074 C CA . PHE B 1 96 ? 11.076 30.554 -14.919 1.00 33.20 3577 PHE B CA 1
ATOM 3075 C C . PHE B 1 96 ? 11.659 31.953 -15.053 1.00 29.17 3577 PHE B C 1
ATOM 3076 O O . PHE B 1 96 ? 12.394 32.246 -15.997 1.00 27.10 3577 PHE B O 1
ATOM 3084 N N . SER B 1 97 ? 11.332 32.810 -14.091 1.00 28.13 3578 SER B N 1
ATOM 3085 C CA . SER B 1 97 ? 11.787 34.196 -14.099 1.00 26.47 3578 SER B CA 1
ATOM 3086 C C . SER B 1 97 ? 13.299 34.303 -13.930 1.00 34.18 3578 SER B C 1
ATOM 3087 O O . SER B 1 97 ? 13.943 35.148 -14.555 1.00 32.68 3578 SER B O 1
ATOM 3090 N N . GLU B 1 98 ? 13.863 33.448 -13.081 1.00 24.21 3579 GLU B N 1
ATOM 3091 C CA . GLU B 1 98 ? 15.300 33.473 -12.825 1.00 33.77 3579 GLU B CA 1
ATOM 3092 C C . GLU B 1 98 ? 16.094 33.091 -14.073 1.00 32.28 3579 GLU B C 1
ATOM 3093 O O . GLU B 1 98 ? 17.163 33.646 -14.336 1.00 32.65 3579 GLU B O 1
ATOM 3099 N N . ILE B 1 99 ? 15.559 32.144 -14.837 1.00 24.81 3580 ILE B N 1
ATOM 3100 C CA . ILE B 1 99 ? 16.176 31.719 -16.089 1.00 31.07 3580 ILE B CA 1
ATOM 3101 C C . ILE B 1 99 ? 16.160 32.861 -17.107 1.00 27.56 3580 ILE B C 1
ATOM 3102 O O . ILE B 1 99 ? 17.122 33.048 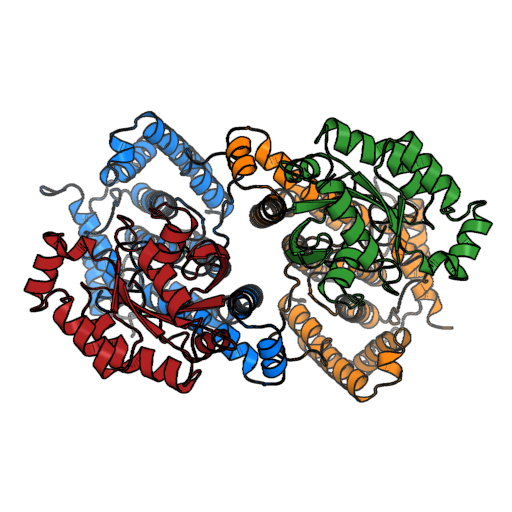-17.856 1.00 28.10 3580 ILE B O 1
ATOM 3107 N N . GLN B 1 100 ? 15.074 33.631 -17.118 1.00 25.56 3581 GLN B N 1
ATOM 3108 C CA . GLN B 1 100 ? 14.976 34.807 -17.977 1.00 28.54 3581 GLN B CA 1
ATOM 3109 C C . GLN B 1 100 ? 16.087 35.798 -17.643 1.00 27.62 3581 GLN B C 1
ATOM 3110 O O . GLN B 1 100 ? 16.666 36.425 -18.535 1.00 24.81 3581 GLN B O 1
ATOM 3116 N N . ASP B 1 101 ? 16.383 35.920 -16.350 1.00 25.57 3582 ASP B N 1
ATOM 3117 C CA . ASP B 1 101 ? 17.426 36.816 -15.857 1.00 30.13 3582 ASP B CA 1
ATOM 3118 C C . ASP B 1 101 ? 18.829 36.313 -16.198 1.00 28.19 3582 ASP B C 1
ATOM 3119 O O . ASP B 1 101 ? 19.659 37.062 -16.715 1.00 36.27 3582 ASP B O 1
ATOM 3124 N N . LEU B 1 102 ? 19.083 35.041 -15.900 1.00 28.94 3583 LEU B N 1
ATOM 3125 C CA . LEU B 1 102 ? 20.404 34.436 -16.073 1.00 29.50 3583 LEU B CA 1
ATOM 3126 C C . LEU B 1 102 ? 20.919 34.475 -17.511 1.00 23.41 3583 LEU B C 1
ATOM 3127 O O . LEU B 1 102 ? 22.082 34.807 -17.748 1.00 31.34 3583 LEU B O 1
ATOM 3132 N N . VAL B 1 103 ? 20.049 34.141 -18.461 1.00 27.90 3584 VAL B N 1
ATOM 3133 C CA . VAL B 1 103 ? 20.406 34.136 -19.880 1.00 28.63 3584 VAL B CA 1
ATOM 3134 C C . VAL B 1 103 ? 20.986 35.481 -20.328 1.00 33.03 3584 VAL B C 1
ATOM 3135 O O . VAL B 1 103 ? 21.904 35.529 -21.151 1.00 28.22 3584 VAL B O 1
ATOM 3139 N N . LYS B 1 104 ? 20.470 36.567 -19.758 1.00 28.30 3585 LYS B N 1
ATOM 3140 C CA . LYS B 1 104 ? 20.937 37.909 -20.098 1.00 27.92 3585 LYS B CA 1
ATOM 3141 C C . LYS B 1 104 ? 22.352 38.193 -19.585 1.00 32.82 3585 LYS B C 1
ATOM 3142 O O . LYS B 1 104 ? 23.041 39.068 -20.111 1.00 29.48 3585 LYS B O 1
ATOM 3148 N N . THR B 1 105 ? 22.786 37.451 -18.568 1.00 25.44 3586 THR B N 1
ATOM 3149 C CA . THR B 1 105 ? 24.119 37.648 -17.993 1.00 24.95 3586 THR B CA 1
ATOM 3150 C C . THR B 1 105 ? 25.174 36.780 -18.673 1.00 32.56 3586 THR B C 1
ATOM 3151 O O . THR B 1 105 ? 26.369 36.914 -18.404 1.00 30.81 3586 THR B O 1
ATOM 3155 N N . LEU B 1 106 ? 24.721 35.901 -19.562 1.00 32.23 3587 LEU B N 1
ATOM 3156 C CA . LEU B 1 106 ? 25.598 34.962 -20.259 1.00 25.68 3587 LEU B CA 1
ATOM 3157 C C . LEU B 1 106 ? 26.507 35.641 -21.284 1.00 33.31 3587 LEU B C 1
ATOM 3158 O O . LEU B 1 106 ? 26.033 36.404 -22.127 1.00 24.47 3587 LEU B O 1
ATOM 3163 N N . PRO B 1 107 ? 27.821 35.368 -21.206 1.00 27.78 3588 PRO B N 1
ATOM 3164 C CA . PRO B 1 107 ? 28.742 35.815 -22.256 1.00 27.41 3588 PRO B CA 1
ATOM 3165 C C . PRO B 1 107 ? 28.316 35.226 -23.593 1.00 28.66 3588 PRO B C 1
ATOM 3166 O O . PRO B 1 107 ? 28.013 34.034 -23.659 1.00 26.62 3588 PRO B O 1
ATOM 3170 N N . LYS B 1 108 ? 28.285 36.048 -24.635 1.00 27.50 3589 LYS B N 1
ATOM 3171 C CA . LYS B 1 108 ? 27.762 35.616 -25.924 1.00 29.80 3589 LYS B CA 1
ATOM 3172 C C . LYS B 1 108 ? 28.365 36.445 -27.049 1.00 29.86 3589 LYS B C 1
ATOM 3173 O O . LYS B 1 108 ? 28.112 37.648 -27.148 1.00 37.34 3589 LYS B O 1
ATOM 3179 N N . THR B 1 109 ? 29.168 35.803 -27.891 1.00 30.26 3590 THR B N 1
ATOM 3180 C CA . THR B 1 109 ? 29.767 36.484 -29.033 1.00 38.17 3590 THR B CA 1
ATOM 3181 C C . THR B 1 109 ? 28.732 36.665 -30.144 1.00 35.23 3590 THR B C 1
ATOM 3182 O O . THR B 1 109 ? 27.922 35.771 -30.400 1.00 42.72 3590 THR B O 1
ATOM 3186 N N . LYS B 1 110 ? 28.741 37.831 -30.786 1.00 28.34 3591 LYS B N 1
ATOM 3187 C CA . LYS B 1 110 ? 27.786 38.108 -31.859 1.00 38.01 3591 LYS B CA 1
ATOM 3188 C C . LYS B 1 110 ? 28.188 37.451 -33.183 1.00 37.13 3591 LYS B C 1
ATOM 3189 O O . LYS B 1 110 ? 27.328 37.035 -33.963 1.00 46.79 3591 LYS B O 1
ATOM 3195 N N . VAL B 1 111 ? 29.492 37.357 -33.430 1.00 36.16 3592 VAL B N 1
ATOM 3196 C CA . VAL B 1 111 ? 29.994 36.553 -34.540 1.00 37.15 3592 VAL B CA 1
ATOM 3197 C C . VAL B 1 111 ? 30.311 35.146 -34.037 1.00 30.36 3592 VAL B C 1
ATOM 3198 O O . VAL B 1 111 ? 30.992 34.978 -33.028 1.00 36.43 3592 VAL B O 1
ATOM 3202 N N . ILE B 1 112 ? 29.796 34.134 -34.725 1.00 38.01 3593 ILE B N 1
ATOM 3203 C CA . ILE B 1 112 ? 30.050 32.753 -34.330 1.00 34.71 3593 ILE B CA 1
ATOM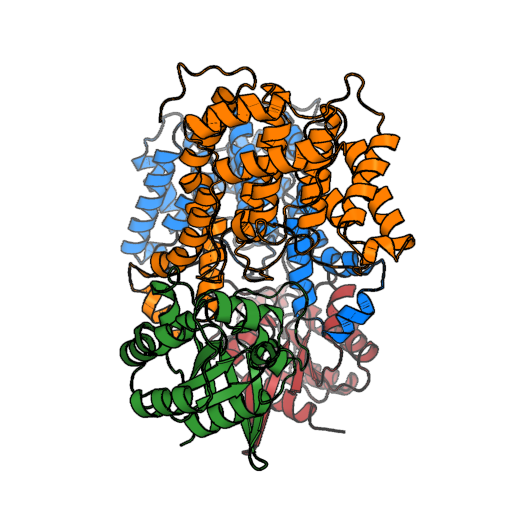 3204 C C . ILE B 1 112 ? 31.390 32.277 -34.897 1.00 30.91 3593 ILE B C 1
ATOM 3205 O O . ILE B 1 112 ? 31.667 32.458 -36.082 1.00 34.16 3593 ILE B O 1
ATOM 3210 N N . GLU B 1 113 ? 32.224 31.693 -34.041 1.00 37.40 3594 GLU B N 1
ATOM 3211 C CA . GLU B 1 113 ? 33.538 31.198 -34.449 1.00 36.30 3594 GLU B CA 1
ATOM 3212 C C . GLU B 1 113 ? 33.439 30.063 -35.470 1.00 39.80 3594 GLU B C 1
ATOM 3213 O O . GLU B 1 113 ? 32.432 29.355 -35.529 1.00 35.76 3594 GLU B O 1
ATOM 3219 N N . ASP B 1 114 ? 34.486 29.892 -36.274 1.00 27.92 3595 ASP B N 1
ATOM 3220 C CA . ASP B 1 114 ? 34.482 28.853 -37.302 1.00 34.87 3595 ASP B CA 1
ATOM 3221 C C . ASP B 1 114 ? 34.664 27.452 -36.721 1.00 32.71 3595 ASP B C 1
ATOM 3222 O O . ASP B 1 114 ? 34.946 27.297 -35.532 1.00 33.34 3595 ASP B O 1
ATOM 3227 N N . LEU B 1 115 ? 34.508 26.442 -37.574 1.00 26.31 3596 LEU B N 1
ATOM 3228 C CA . LEU B 1 115 ? 34.558 25.044 -37.148 1.00 35.01 3596 LEU B CA 1
ATOM 3229 C C . LEU B 1 115 ? 35.868 24.678 -36.455 1.00 31.79 3596 LEU B C 1
ATOM 3230 O O . LEU B 1 115 ? 35.866 23.986 -35.435 1.00 32.51 3596 LEU B O 1
ATOM 3235 N N . SER B 1 116 ? 36.982 25.145 -37.008 1.00 31.05 3597 SER B N 1
ATOM 3236 C CA . SER B 1 116 ? 38.294 24.848 -36.442 1.00 30.92 3597 SER B CA 1
ATOM 3237 C C . SER B 1 116 ? 38.463 25.451 -35.047 1.00 31.06 3597 SER B C 1
ATOM 3238 O O . SER B 1 116 ? 39.097 24.852 -34.175 1.00 32.53 3597 SER B O 1
ATOM 3241 N N . THR B 1 117 ? 37.896 26.636 -34.840 1.00 24.58 3598 THR B N 1
ATOM 3242 C CA . THR B 1 117 ? 37.940 27.280 -33.530 1.00 37.03 3598 THR B CA 1
ATOM 3243 C C . THR B 1 117 ? 37.045 26.540 -32.537 1.00 30.50 3598 THR B C 1
ATOM 3244 O O . THR B 1 117 ? 37.403 26.383 -31.366 1.00 31.15 3598 THR B O 1
ATOM 3248 N N . LYS B 1 118 ? 35.883 26.091 -33.009 1.00 32.75 3599 LYS B N 1
ATOM 3249 C CA . LYS B 1 118 ? 34.959 25.316 -32.182 1.00 33.67 3599 LYS B CA 1
ATOM 3250 C C . LYS B 1 118 ? 35.585 23.996 -31.756 1.00 33.32 3599 LYS B C 1
ATOM 3251 O O . LYS B 1 118 ? 35.508 23.614 -30.586 1.00 30.14 3599 LYS B O 1
ATOM 3257 N N . THR B 1 119 ? 36.187 23.303 -32.720 1.00 28.46 3600 THR B N 1
ATOM 3258 C CA . THR B 1 119 ? 36.905 22.057 -32.465 1.00 29.37 3600 THR B CA 1
ATOM 3259 C C . THR B 1 119 ? 37.866 22.219 -31.294 1.00 31.64 3600 THR B C 1
ATOM 3260 O O . THR B 1 119 ? 37.890 21.392 -30.379 1.00 25.51 3600 THR B O 1
ATOM 3264 N N . ASN B 1 120 ? 38.639 23.302 -31.322 1.00 28.07 3601 ASN B N 1
ATOM 3265 C CA . ASN B 1 120 ? 39.610 23.583 -30.269 1.00 29.83 3601 ASN B CA 1
ATOM 3266 C C . ASN B 1 120 ? 38.982 23.906 -28.916 1.00 30.43 3601 ASN B C 1
ATOM 3267 O O . ASN B 1 120 ? 39.462 23.436 -27.886 1.00 29.07 3601 ASN B O 1
ATOM 3272 N N . GLU B 1 121 ? 37.920 24.707 -28.910 1.00 32.50 3602 GLU B N 1
ATOM 3273 C CA . GLU B 1 121 ? 37.281 25.083 -27.651 1.00 31.69 3602 GLU B CA 1
ATOM 3274 C C . GLU B 1 121 ? 36.627 23.874 -26.983 1.00 24.66 3602 GLU B C 1
ATOM 3275 O O . GLU B 1 121 ? 36.695 23.717 -25.762 1.00 23.77 3602 GLU B O 1
ATOM 3281 N N . ILE B 1 122 ? 36.004 23.021 -27.790 1.00 30.21 3603 ILE B N 1
ATOM 3282 C CA . ILE B 1 122 ? 35.378 21.803 -27.283 1.00 25.86 3603 ILE B CA 1
ATOM 3283 C C . ILE B 1 122 ? 36.430 20.818 -26.772 1.00 29.31 3603 ILE B C 1
ATOM 3284 O O . ILE B 1 122 ? 36.241 20.179 -25.734 1.00 22.11 3603 ILE B O 1
ATOM 3289 N N . THR B 1 123 ? 37.542 20.707 -27.496 1.00 28.94 3604 THR B N 1
ATOM 3290 C CA . THR B 1 123 ? 38.649 19.850 -27.076 1.00 34.56 3604 THR B CA 1
ATOM 3291 C C . THR B 1 123 ? 39.238 20.337 -25.755 1.00 30.94 3604 THR B C 1
ATOM 3292 O O . THR B 1 123 ? 39.500 19.538 -24.851 1.00 24.17 3604 THR B O 1
ATOM 3296 N N . GLU B 1 124 ? 39.437 21.649 -25.648 1.00 19.80 3605 GLU B N 1
ATOM 3297 C CA . GLU B 1 124 ? 39.976 22.250 -24.430 1.00 28.66 3605 GLU B CA 1
ATOM 3298 C C . GLU B 1 124 ? 39.040 22.069 -23.240 1.00 31.65 3605 GLU B C 1
ATOM 3299 O O . GLU B 1 124 ? 39.492 21.862 -22.115 1.00 31.05 3605 GLU B O 1
ATOM 3305 N N . ALA B 1 125 ? 37.736 22.145 -23.491 1.00 30.83 3606 ALA B N 1
ATOM 3306 C CA . ALA B 1 125 ? 36.742 21.961 -22.439 1.00 26.31 3606 ALA B CA 1
ATOM 3307 C C . ALA B 1 125 ? 36.761 20.528 -21.907 1.00 27.46 3606 ALA B C 1
ATOM 3308 O O . ALA B 1 125 ? 36.541 20.291 -20.717 1.00 25.63 3606 ALA B O 1
ATOM 3310 N N . LEU B 1 126 ? 37.019 19.578 -22.799 1.00 22.59 3607 LEU B N 1
ATOM 3311 C CA . LEU B 1 126 ? 37.114 18.171 -22.425 1.00 28.26 3607 LEU B CA 1
ATOM 3312 C C . LEU B 1 126 ? 38.341 17.926 -21.550 1.00 29.15 3607 LEU B C 1
ATOM 3313 O O . LEU B 1 126 ? 38.269 17.227 -20.539 1.00 31.27 3607 LEU B O 1
ATOM 3318 N N . ALA B 1 127 ? 39.464 18.513 -21.949 1.00 27.63 3608 ALA B N 1
ATOM 3319 C CA . ALA B 1 127 ? 40.721 18.358 -21.227 1.00 37.07 3608 ALA B CA 1
ATOM 3320 C C . ALA B 1 127 ? 40.689 19.054 -19.871 1.00 33.59 3608 ALA B C 1
ATOM 3321 O O . ALA B 1 127 ? 41.406 18.665 -18.950 1.00 35.29 3608 ALA B O 1
ATOM 3323 N N . ALA B 1 128 ? 39.860 20.086 -19.758 1.00 26.92 3609 ALA B N 1
ATOM 3324 C CA . ALA B 1 128 ? 39.808 20.915 -18.554 1.00 30.99 3609 ALA B CA 1
ATOM 3325 C C . ALA B 1 128 ? 39.460 20.145 -17.279 1.00 36.74 3609 ALA B C 1
ATOM 3326 O O . ALA B 1 128 ? 39.902 20.514 -16.190 1.00 36.70 3609 ALA B O 1
ATOM 3328 N N . THR B 1 129 ? 38.663 19.088 -17.413 1.00 30.14 3610 THR B N 1
ATOM 3329 C CA . THR B 1 129 ? 38.237 18.301 -16.257 1.00 33.91 3610 THR B CA 1
ATOM 3330 C C . THR B 1 129 ? 38.906 16.930 -16.196 1.00 38.35 3610 THR B C 1
ATOM 3331 O O . THR B 1 129 ? 38.577 16.109 -15.334 1.00 36.77 3610 THR B O 1
ATOM 3335 N N . SER B 1 130 ? 39.846 16.686 -17.105 1.00 35.20 3611 SER B N 1
ATOM 3336 C CA . SER B 1 130 ? 40.504 15.383 -17.186 1.00 33.25 3611 SER B CA 1
ATOM 3337 C C . SER B 1 130 ? 42.025 15.473 -17.142 1.00 38.18 3611 SER B C 1
ATOM 3338 O O . SER B 1 130 ? 42.651 15.995 -18.065 1.00 38.82 3611 SER B O 1
ATOM 3341 N N . LYS B 1 131 ? 42.610 14.946 -16.070 1.00 37.73 3612 LYS B N 1
ATOM 3342 C CA . LYS B 1 131 ? 44.062 14.876 -15.932 1.00 44.02 3612 LYS B CA 1
ATOM 3343 C C . LYS B 1 131 ? 44.666 13.993 -17.019 1.00 46.78 3612 LYS B C 1
ATOM 3344 O O . LYS B 1 131 ? 45.736 14.289 -17.550 1.00 40.71 3612 LYS B O 1
ATOM 3350 N N . THR B 1 132 ? 43.963 12.912 -17.350 1.00 40.81 3613 THR B N 1
ATOM 3351 C CA . THR B 1 132 ? 44.438 11.940 -18.333 1.00 45.26 3613 THR B CA 1
ATOM 3352 C C . THR B 1 132 ? 44.608 12.552 -19.726 1.00 47.99 3613 THR B C 1
ATOM 3353 O O . THR B 1 132 ? 45.584 12.266 -20.421 1.00 51.32 3613 THR B O 1
ATOM 3357 N N . ILE B 1 133 ? 43.662 13.398 -20.125 1.00 42.55 3614 ILE B N 1
ATOM 3358 C CA . ILE B 1 133 ? 43.735 14.069 -21.420 1.00 40.62 3614 ILE B CA 1
ATOM 3359 C C . ILE B 1 133 ? 44.809 15.160 -21.403 1.00 41.52 3614 ILE B C 1
ATOM 3360 O O . ILE B 1 133 ? 45.470 15.410 -22.414 1.00 37.35 3614 ILE B O 1
ATOM 3365 N N . GLN B 1 134 ? 44.992 15.792 -20.247 1.00 37.39 3615 GLN B N 1
ATOM 3366 C CA . GLN B 1 134 ? 46.002 16.837 -20.094 1.00 39.20 3615 GLN B CA 1
ATOM 3367 C C . GLN B 1 134 ? 47.427 16.299 -20.223 1.00 44.41 3615 GLN B C 1
ATOM 3368 O O . GLN B 1 134 ? 48.317 17.001 -20.703 1.00 35.49 3615 GLN B O 1
ATOM 3374 N N . ARG B 1 135 ? 47.638 15.055 -19.798 1.00 42.67 3616 ARG B N 1
ATOM 3375 C CA . ARG B 1 135 ? 48.978 14.464 -19.779 1.00 50.61 3616 ARG B CA 1
ATOM 3376 C C . ARG B 1 135 ? 49.286 13.611 -21.008 1.00 50.38 3616 ARG B C 1
ATOM 3377 O O . ARG B 1 135 ? 50.429 13.197 -21.208 1.00 44.95 3616 ARG B O 1
ATOM 3385 N N . THR B 1 136 ? 48.269 13.346 -21.822 1.00 44.75 3617 THR B N 1
ATOM 3386 C CA . THR B 1 136 ? 48.408 12.421 -22.943 1.00 46.22 3617 THR B CA 1
ATOM 3387 C C . THR B 1 136 ? 47.998 13.070 -24.267 1.00 45.83 3617 THR B C 1
ATOM 3388 O O . THR B 1 136 ? 46.843 12.968 -24.680 1.00 46.69 3617 THR B O 1
ATOM 3392 N N . PRO B 1 137 ? 48.957 13.732 -24.937 1.00 46.12 3618 PRO B N 1
ATOM 3393 C CA . PRO B 1 137 ? 48.758 14.488 -26.180 1.00 45.45 3618 PRO B CA 1
ATOM 3394 C C . PRO B 1 137 ? 48.149 13.639 -27.291 1.00 41.93 3618 PRO B C 1
ATOM 3395 O O . PRO B 1 137 ? 47.296 14.125 -28.035 1.00 41.59 3618 PRO B O 1
ATOM 3399 N N . GLU B 1 138 ? 48.591 12.389 -27.400 1.00 38.26 3619 GLU B N 1
ATOM 3400 C CA . GLU B 1 138 ? 48.080 11.469 -28.412 1.00 45.27 3619 GLU B CA 1
ATOM 3401 C C . GLU B 1 138 ? 46.588 11.204 -28.224 1.00 40.65 3619 GLU B C 1
ATOM 3402 O O . GLU B 1 138 ? 45.834 11.125 -29.196 1.00 32.00 3619 GLU B O 1
ATOM 3408 N N . LEU B 1 139 ? 46.173 11.060 -26.968 1.00 39.06 3620 LEU B N 1
ATOM 3409 C CA . LEU B 1 139 ? 44.764 10.883 -26.632 1.00 40.81 3620 LEU B CA 1
ATOM 3410 C C . LEU B 1 139 ? 43.977 12.144 -26.965 1.00 37.36 3620 LEU B C 1
ATOM 3411 O O . LEU B 1 139 ? 42.919 12.077 -27.592 1.00 35.50 3620 LEU B O 1
ATOM 3416 N N . LYS B 1 140 ? 44.506 13.288 -26.540 1.00 35.29 3621 LYS B N 1
ATOM 3417 C CA . LYS B 1 140 ? 43.874 14.582 -26.781 1.00 39.63 3621 LYS B CA 1
ATOM 3418 C C . LYS B 1 140 ? 43.691 14.848 -28.273 1.00 36.33 3621 LYS B C 1
ATOM 3419 O O . LYS B 1 140 ? 42.635 15.316 -28.704 1.00 38.76 3621 LYS B O 1
ATOM 3425 N N . GLU B 1 141 ? 44.718 14.535 -29.059 1.00 32.67 3622 GLU B N 1
ATOM 3426 C CA . GLU B 1 141 ? 44.669 14.742 -30.504 1.00 36.60 3622 GLU B CA 1
ATOM 3427 C C . GLU B 1 141 ? 43.631 13.840 -31.175 1.00 36.52 3622 GLU B C 1
ATOM 3428 O O . GLU B 1 141 ? 42.999 14.231 -32.160 1.00 34.80 3622 GLU B O 1
ATOM 3434 N N . GLN B 1 142 ? 43.462 12.633 -30.639 1.00 36.24 3623 GLN B N 1
ATOM 3435 C CA . GLN B 1 142 ? 42.476 11.690 -31.156 1.00 33.98 3623 GLN B CA 1
ATOM 3436 C C . GLN B 1 142 ? 41.058 12.202 -30.922 1.00 28.04 3623 GLN B C 1
ATOM 3437 O O . GLN B 1 142 ? 40.203 12.120 -31.806 1.00 33.69 3623 GLN B O 1
ATOM 3443 N N . LEU B 1 143 ? 40.816 12.732 -29.726 1.00 24.49 3624 LEU B N 1
ATOM 3444 C CA . LEU B 1 143 ? 39.520 13.306 -29.385 1.00 30.67 3624 LEU B CA 1
ATOM 3445 C C . LEU B 1 143 ? 39.257 14.551 -30.217 1.00 23.32 3624 LEU B C 1
ATOM 3446 O O . LEU B 1 143 ? 38.123 14.806 -30.616 1.00 31.85 3624 LEU B O 1
ATOM 3451 N N . LYS B 1 144 ? 40.310 15.320 -30.480 1.00 23.70 3625 LYS B N 1
ATOM 3452 C CA . LYS B 1 144 ? 40.203 16.504 -31.327 1.00 32.81 3625 LYS B CA 1
ATOM 3453 C C . LYS B 1 144 ? 39.696 16.129 -32.718 1.00 32.42 3625 LYS B C 1
ATOM 3454 O O . LYS B 1 144 ? 38.823 16.801 -33.274 1.00 30.70 3625 LYS B O 1
ATOM 3460 N N . THR B 1 145 ? 40.239 15.044 -33.265 1.00 24.86 3626 THR B N 1
ATOM 3461 C CA . THR B 1 145 ? 39.855 14.557 -34.589 1.00 31.57 3626 THR B CA 1
ATOM 3462 C C . THR B 1 145 ? 38.394 14.126 -34.623 1.00 30.02 3626 THR B C 1
ATOM 3463 O O . THR B 1 145 ? 37.657 14.458 -35.552 1.00 30.41 3626 THR B O 1
ATOM 3467 N N . ALA B 1 146 ? 37.983 13.383 -33.601 1.00 26.55 3627 ALA B N 1
ATOM 3468 C CA . ALA B 1 146 ? 36.604 12.923 -33.489 1.00 33.27 3627 ALA B CA 1
ATOM 3469 C C . ALA B 1 146 ? 35.642 14.101 -33.382 1.00 30.48 3627 ALA B C 1
ATOM 3470 O O . ALA B 1 146 ? 34.555 14.077 -33.960 1.00 23.69 3627 ALA B O 1
ATOM 3472 N N . ILE B 1 147 ? 36.048 15.122 -32.632 1.00 25.50 3628 ILE B N 1
ATOM 3473 C CA . ILE B 1 147 ? 35.244 16.329 -32.471 1.00 29.27 3628 ILE B CA 1
ATOM 3474 C C . ILE B 1 147 ? 35.100 17.077 -33.796 1.00 26.99 3628 ILE B C 1
ATOM 3475 O O . ILE B 1 147 ? 33.992 17.458 -34.180 1.00 26.85 3628 ILE B O 1
ATOM 3480 N N . GLU B 1 148 ? 36.217 17.283 -34.491 1.00 32.77 3629 GLU B N 1
ATOM 3481 C CA . GLU B 1 148 ? 36.192 17.947 -35.792 1.00 34.69 3629 GLU B CA 1
ATOM 3482 C C . GLU B 1 148 ? 35.315 17.178 -36.772 1.00 28.26 3629 GLU B C 1
ATOM 3483 O O . GLU B 1 148 ? 34.526 17.770 -37.511 1.00 32.21 3629 GLU B O 1
ATOM 3489 N N . ASP B 1 149 ? 35.459 15.855 -36.770 1.00 32.19 3630 ASP B N 1
ATOM 3490 C CA . ASP B 1 149 ? 34.657 14.993 -37.629 1.00 24.87 3630 ASP B CA 1
ATOM 3491 C C . ASP B 1 149 ? 33.166 15.141 -37.334 1.00 25.66 3630 ASP B C 1
ATOM 3492 O O . ASP B 1 149 ? 32.353 15.223 -38.251 1.00 22.32 3630 ASP B O 1
ATOM 3497 N N . PHE B 1 150 ? 32.812 15.174 -36.052 1.00 21.01 3631 PHE B N 1
ATOM 3498 C CA . PHE B 1 150 ? 31.413 15.300 -35.656 1.00 25.75 3631 PHE B CA 1
ATOM 3499 C C . PHE B 1 150 ? 30.820 16.632 -36.090 1.00 24.24 3631 PHE B C 1
ATOM 3500 O O . PHE B 1 150 ? 29.750 16.673 -36.695 1.00 25.27 3631 PHE B O 1
ATOM 3508 N N . LEU B 1 151 ? 31.516 17.718 -35.767 1.00 24.01 3632 LEU B N 1
ATOM 3509 C CA . LEU B 1 151 ? 31.078 19.055 -36.153 1.00 28.59 3632 LEU B CA 1
ATOM 3510 C C . LEU B 1 151 ? 30.950 19.170 -37.666 1.00 32.92 3632 LEU B C 1
ATOM 3511 O O . LEU B 1 151 ? 30.055 19.843 -38.174 1.00 33.28 3632 LEU B O 1
ATOM 3516 N N . GLN B 1 152 ? 31.847 18.499 -38.379 1.00 29.38 3633 GLN B N 1
ATOM 3517 C CA . GLN B 1 152 ? 31.862 18.531 -39.835 1.00 30.19 3633 GLN B CA 1
ATOM 3518 C C . GLN B 1 152 ? 30.578 17.941 -40.409 1.00 33.58 3633 GLN B C 1
ATOM 3519 O O . GLN B 1 152 ? 29.959 18.522 -41.303 1.00 30.48 3633 GLN B O 1
ATOM 3525 N N . ASN B 1 153 ? 30.180 16.789 -39.877 1.00 29.10 3634 ASN B N 1
ATOM 3526 C CA . ASN B 1 153 ? 29.049 16.037 -40.413 1.00 30.15 3634 ASN B CA 1
ATOM 3527 C C . ASN B 1 153 ? 27.688 16.492 -39.887 1.00 35.68 3634 ASN B C 1
ATOM 3528 O O . ASN B 1 153 ? 26.654 16.203 -40.491 1.00 34.46 3634 ASN B O 1
ATOM 3533 N N . SER B 1 154 ? 27.693 17.196 -38.760 1.00 30.19 3635 SER B N 1
ATOM 3534 C CA . SER B 1 154 ? 26.456 17.658 -38.136 1.00 33.30 3635 SER B CA 1
ATOM 3535 C C . SER B 1 154 ? 26.122 19.094 -38.531 1.00 30.54 3635 SER B C 1
ATOM 3536 O O . SER B 1 154 ? 24.984 19.542 -38.376 1.00 36.46 3635 SER B O 1
ATOM 3539 N N . GLN B 1 155 ? 27.125 19.805 -39.038 1.00 37.08 3636 GLN B N 1
ATOM 3540 C CA . GLN B 1 155 ? 26.987 21.211 -39.419 1.00 43.69 3636 GLN B CA 1
ATOM 3541 C C . GLN B 1 155 ? 25.921 21.437 -40.484 1.00 29.54 3636 GLN B C 1
ATOM 3542 O O . GLN B 1 155 ? 25.994 20.870 -41.573 1.00 37.56 3636 GLN B O 1
ATOM 3548 N N . GLY B 1 156 ? 24.939 22.275 -40.168 1.00 31.33 3637 GLY B N 1
ATOM 3549 C CA . GLY B 1 156 ? 23.897 22.624 -41.118 1.00 34.75 3637 GLY B CA 1
ATOM 3550 C C . GLY B 1 156 ? 22.995 21.464 -41.499 1.00 39.41 3637 GLY B C 1
ATOM 3551 O O . GLY B 1 156 ? 22.331 21.504 -42.536 1.00 37.92 3637 GLY B O 1
ATOM 3552 N N . LYS B 1 157 ? 22.976 20.429 -40.664 1.00 36.37 3638 LYS B N 1
ATOM 3553 C CA . LYS B 1 157 ? 22.128 19.265 -40.897 1.00 37.45 3638 LYS B CA 1
ATOM 3554 C C . LYS B 1 157 ? 21.318 18.931 -39.651 1.00 35.55 3638 LYS B C 1
ATOM 3555 O O . LYS B 1 157 ? 21.700 19.299 -38.540 1.00 28.44 3638 LYS B O 1
ATOM 3561 N N . PRO B 1 158 ? 20.185 18.239 -39.834 1.00 30.20 3639 PRO B N 1
ATOM 3562 C CA . PRO B 1 158 ? 19.513 17.630 -38.686 1.00 34.28 3639 PRO B CA 1
ATOM 3563 C C . PRO B 1 158 ? 20.443 16.635 -38.001 1.00 33.29 3639 PRO B C 1
ATOM 3564 O O . PRO B 1 158 ? 21.064 15.813 -38.680 1.00 27.71 3639 PRO B O 1
ATOM 3568 N N . LEU B 1 159 ? 20.551 16.719 -36.679 1.00 28.53 3640 LEU B N 1
ATOM 3569 C CA . LEU B 1 159 ? 21.329 15.749 -35.917 1.00 30.09 3640 LEU B CA 1
ATOM 3570 C C . LEU B 1 159 ? 20.688 14.379 -36.099 1.00 25.85 3640 LEU B C 1
ATOM 3571 O O . LEU B 1 159 ? 19.467 14.275 -36.200 1.00 24.10 3640 LEU B O 1
ATOM 3576 N N . THR B 1 160 ? 21.505 13.331 -36.162 1.00 18.17 3641 THR B N 1
ATOM 3577 C CA . THR B 1 160 ? 20.983 11.967 -36.214 1.00 23.81 3641 THR B CA 1
ATOM 3578 C C . THR B 1 160 ? 21.613 11.101 -35.131 1.00 23.74 3641 THR B C 1
ATOM 3579 O O . THR B 1 160 ? 22.664 11.443 -34.588 1.00 20.16 3641 THR B O 1
ATOM 3583 N N . VAL B 1 161 ? 20.962 9.983 -34.819 1.00 23.87 3642 VAL B N 1
ATOM 3584 C CA . VAL B 1 161 ? 21.512 8.996 -33.895 1.00 21.59 3642 VAL B CA 1
ATOM 3585 C C . VAL B 1 161 ? 22.837 8.451 -34.434 1.00 24.02 3642 VAL B C 1
ATOM 3586 O O . VAL B 1 161 ? 23.760 8.160 -33.670 1.00 25.19 3642 VAL B O 1
ATOM 3590 N N . GLN B 1 162 ? 22.930 8.340 -35.757 1.00 24.14 3643 GLN B N 1
ATOM 3591 C CA . GLN B 1 162 ? 24.124 7.815 -36.418 1.00 27.94 3643 GLN B CA 1
ATOM 3592 C C . GLN B 1 162 ? 25.355 8.686 -36.170 1.00 23.86 3643 GLN B C 1
ATOM 3593 O O . GLN B 1 162 ? 26.448 8.168 -35.924 1.00 19.91 3643 GLN B O 1
ATOM 3599 N N . MET B 1 163 ? 25.178 10.004 -36.243 1.00 18.35 3644 MET B N 1
ATOM 3600 C CA . MET B 1 163 ? 26.267 10.943 -35.969 1.00 28.81 3644 MET B CA 1
ATOM 3601 C C . MET B 1 163 ? 26.806 10.747 -34.553 1.00 19.52 3644 MET B C 1
ATOM 3602 O O . MET B 1 163 ? 28.016 10.769 -34.323 1.00 18.08 3644 MET B O 1
ATOM 3607 N N . ILE B 1 164 ? 25.888 10.551 -33.613 1.00 19.72 3645 ILE B N 1
ATOM 3608 C CA . ILE B 1 164 ? 26.227 10.384 -32.205 1.00 18.67 3645 ILE B CA 1
ATOM 3609 C C . ILE B 1 164 ? 26.976 9.073 -31.968 1.00 19.67 3645 ILE B C 1
ATOM 3610 O O . ILE B 1 164 ? 27.931 9.029 -31.185 1.00 19.94 3645 ILE B O 1
ATOM 3615 N N . GLU B 1 165 ? 26.543 8.013 -32.649 1.00 18.68 3646 GLU B N 1
ATOM 3616 C CA . GLU B 1 165 ? 27.237 6.728 -32.601 1.00 21.25 3646 GLU B CA 1
ATOM 3617 C C . GLU B 1 165 ? 28.669 6.876 -33.109 1.00 23.64 3646 GLU B C 1
ATOM 3618 O O . GLU B 1 165 ? 29.608 6.356 -32.505 1.00 28.50 3646 GLU B O 1
ATOM 3624 N N . ASN B 1 166 ? 28.827 7.582 -34.226 1.00 20.52 3647 ASN B N 1
ATOM 3625 C CA . ASN B 1 166 ? 30.149 7.860 -34.778 1.00 26.93 3647 ASN B CA 1
ATOM 3626 C C . ASN B 1 166 ? 30.974 8.720 -33.825 1.00 27.39 3647 ASN B C 1
ATOM 3627 O O . ASN B 1 166 ? 32.175 8.504 -33.659 1.00 24.38 3647 ASN B O 1
ATOM 3632 N N . LEU B 1 167 ? 30.319 9.697 -33.202 1.00 24.22 3648 LEU B N 1
ATOM 3633 C CA . LEU B 1 167 ? 30.978 10.568 -32.231 1.00 21.30 3648 LEU B CA 1
ATOM 3634 C C . LEU B 1 167 ? 31.442 9.788 -31.004 1.00 19.27 3648 LEU B C 1
ATOM 3635 O O . LEU B 1 167 ? 32.590 9.914 -30.584 1.00 20.18 3648 LEU B O 1
ATOM 3640 N N . ASN B 1 168 ? 30.547 8.983 -30.437 1.00 18.58 3649 ASN B N 1
ATOM 3641 C CA . ASN B 1 168 ? 30.874 8.177 -29.263 1.00 21.24 3649 ASN B CA 1
ATOM 3642 C C . ASN B 1 168 ? 32.065 7.252 -29.504 1.00 19.06 3649 ASN B C 1
ATOM 3643 O O . ASN B 1 168 ? 32.948 7.133 -28.656 1.00 17.49 3649 ASN B O 1
ATOM 3648 N N . HIS B 1 169 ? 32.083 6.605 -30.666 1.00 25.68 3650 HIS B N 1
ATOM 3649 C CA . HIS B 1 169 ? 33.174 5.703 -31.030 1.00 29.74 3650 HIS B CA 1
ATOM 3650 C C . HIS B 1 169 ? 34.491 6.458 -31.165 1.00 25.06 3650 HIS B C 1
ATOM 3651 O O . HIS B 1 169 ? 35.539 5.983 -30.721 1.00 23.26 3650 HIS B O 1
ATOM 3658 N N . GLY B 1 170 ? 34.435 7.635 -31.781 1.00 20.84 3651 GLY B N 1
ATOM 3659 C CA . GLY B 1 170 ? 35.620 8.456 -31.959 1.00 22.18 3651 GLY B CA 1
ATOM 3660 C C . GLY B 1 170 ? 36.209 8.928 -30.641 1.00 24.86 3651 GLY B C 1
ATOM 3661 O O . GLY B 1 170 ? 37.409 9.195 -30.546 1.00 31.31 3651 GLY B O 1
ATOM 3662 N N . LEU B 1 171 ? 35.359 9.024 -29.622 1.00 26.35 3652 LEU B N 1
ATOM 3663 C CA . LEU B 1 171 ? 35.782 9.490 -28.306 1.00 27.40 3652 LEU B CA 1
ATOM 3664 C C . LEU B 1 171 ? 36.211 8.328 -27.411 1.00 25.03 3652 LEU B C 1
ATOM 3665 O O . LEU B 1 171 ? 36.456 8.509 -26.215 1.00 23.76 3652 LEU B O 1
ATOM 3670 N N . ARG B 1 172 ? 36.304 7.138 -28.001 1.00 20.06 3653 ARG B N 1
ATOM 3671 C CA . ARG B 1 172 ? 36.766 5.948 -27.290 1.00 26.56 3653 ARG B CA 1
ATOM 3672 C C . ARG B 1 172 ? 37.940 5.315 -28.041 1.00 24.14 3653 ARG B C 1
ATOM 3673 O O . ARG B 1 172 ? 37.791 4.257 -28.651 1.00 35.08 3653 ARG B O 1
ATOM 3681 N N . PRO B 1 173 ? 39.118 5.960 -27.988 1.00 37.85 3654 PRO B N 1
ATOM 3682 C CA . PRO B 1 173 ? 40.248 5.592 -28.849 1.00 41.30 3654 PRO B CA 1
ATOM 3683 C C . PRO B 1 173 ? 41.203 4.513 -28.309 1.00 42.64 3654 PRO B C 1
ATOM 3684 O O . PRO B 1 173 ? 41.730 3.747 -29.117 1.00 43.03 3654 PRO B O 1
ATOM 3688 N N . ASP B 1 174 ? 41.426 4.450 -26.996 1.00 42.43 3655 ASP B N 1
ATOM 3689 C CA . ASP B 1 174 ? 42.374 3.484 -26.420 1.00 53.99 3655 ASP B CA 1
ATOM 3690 C C . ASP B 1 174 ? 41.726 2.128 -26.154 1.00 46.70 3655 ASP B C 1
ATOM 3691 O O . ASP B 1 174 ? 42.173 1.378 -25.284 1.00 43.95 3655 ASP B O 1
ATOM 3696 N N . GLU B 1 175 ? 40.691 1.807 -26.919 1.00 33.51 3656 GLU B N 1
ATOM 3697 C CA . GLU B 1 175 ? 39.722 0.799 -26.501 1.00 39.73 3656 GLU B CA 1
ATOM 3698 C C . GLU B 1 175 ? 40.006 -0.645 -26.929 1.00 38.36 3656 GLU B C 1
ATOM 3699 O O . GLU B 1 175 ? 39.653 -1.587 -26.216 1.00 40.75 3656 GLU B O 1
ATOM 3705 N N . GLY B 1 176 ? 40.632 -0.821 -28.087 1.00 42.28 3657 GLY B N 1
ATOM 3706 C CA . GLY B 1 176 ? 40.767 -2.146 -28.667 1.00 36.24 3657 GLY B CA 1
ATOM 3707 C C . GLY B 1 176 ? 39.636 -2.405 -29.646 1.00 35.11 3657 GLY B C 1
ATOM 3708 O O . GLY B 1 176 ? 38.664 -1.649 -29.687 1.00 35.86 3657 GLY B O 1
ATOM 3709 N N . GLU B 1 177 ? 39.757 -3.472 -30.430 1.00 30.35 3658 GLU B N 1
ATOM 3710 C CA . GLU B 1 177 ? 38.785 -3.769 -31.478 1.00 30.09 3658 GLU B CA 1
ATOM 3711 C C . GLU B 1 177 ? 37.672 -4.696 -30.993 1.00 25.98 3658 GLU B C 1
ATOM 3712 O O . GLU B 1 177 ? 37.858 -5.455 -30.043 1.00 28.12 3658 GLU B O 1
ATOM 3718 N N . GLY B 1 178 ? 36.512 -4.619 -31.639 1.00 26.44 3659 GLY B N 1
ATOM 3719 C CA . GLY B 1 178 ? 35.414 -5.528 -31.352 1.00 30.60 3659 GLY B CA 1
ATOM 3720 C C . GLY B 1 178 ? 34.592 -5.218 -30.113 1.00 26.51 3659 GLY B C 1
ATOM 3721 O O . GLY B 1 178 ? 33.843 -6.071 -29.633 1.00 26.32 3659 GLY B O 1
ATOM 3722 N N . ARG B 1 179 ? 34.719 -4.001 -29.594 1.00 23.22 3660 ARG B N 1
ATOM 3723 C CA . ARG B 1 179 ? 33.953 -3.607 -28.418 1.00 23.42 3660 ARG B CA 1
ATOM 3724 C C . ARG B 1 179 ? 32.500 -3.316 -28.782 1.00 24.04 3660 ARG B C 1
ATOM 3725 O O . ARG B 1 179 ? 32.202 -2.904 -29.904 1.00 21.86 3660 ARG B O 1
ATOM 3733 N N . LEU B 1 180 ? 31.596 -3.542 -27.833 1.00 21.69 3661 LEU B N 1
ATOM 3734 C CA . LEU B 1 180 ? 30.201 -3.158 -28.010 1.00 19.77 3661 LEU B CA 1
ATOM 3735 C C . LEU B 1 180 ? 30.095 -1.640 -27.993 1.00 22.76 3661 LEU B C 1
ATOM 3736 O O . LEU B 1 180 ? 30.740 -0.978 -27.178 1.00 20.72 3661 LEU B O 1
ATOM 3741 N N . LEU B 1 181 ? 29.294 -1.085 -28.897 1.00 16.72 3662 LEU B N 1
ATOM 3742 C CA . LEU B 1 181 ? 29.074 0.356 -28.918 1.00 23.74 3662 LEU B CA 1
ATOM 3743 C C . LEU B 1 181 ? 28.154 0.750 -27.770 1.00 20.30 3662 LEU B C 1
ATOM 3744 O O . LEU B 1 181 ? 28.531 1.536 -26.896 1.00 21.22 3662 LEU B O 1
ATOM 3749 N N . TYR B 1 182 ? 26.948 0.191 -27.780 1.00 14.84 3663 TYR B N 1
ATOM 3750 C CA . TYR B 1 182 ? 25.989 0.403 -26.705 1.00 18.14 3663 TYR B CA 1
ATOM 3751 C C . TYR B 1 182 ? 26.272 -0.539 -25.542 1.00 19.04 3663 TYR B C 1
ATOM 3752 O O . TYR B 1 182 ? 26.879 -1.598 -25.723 1.00 19.82 3663 TYR B O 1
ATOM 3761 N N . LYS B 1 183 ? 25.837 -0.149 -24.348 1.00 16.20 3664 LYS B N 1
ATOM 3762 C CA . LYS B 1 183 ? 25.956 -1.016 -23.183 1.00 18.56 3664 LYS B CA 1
ATOM 3763 C C . LYS B 1 183 ? 24.964 -2.170 -23.305 1.00 20.35 3664 LYS B C 1
ATOM 3764 O O . LYS B 1 183 ? 23.878 -2.011 -23.868 1.00 15.81 3664 LYS B O 1
ATOM 3770 N N . LYS B 1 184 ? 25.345 -3.333 -22.786 1.00 21.13 3665 LYS B N 1
ATOM 3771 C CA . LYS B 1 184 ? 24.545 -4.543 -22.952 1.00 24.88 3665 LYS B CA 1
ATOM 3772 C C . LYS B 1 184 ? 23.735 -4.876 -21.705 1.00 21.93 3665 LYS B C 1
ATOM 3773 O O . LYS B 1 184 ? 22.871 -5.755 -21.733 1.00 21.89 3665 LYS B O 1
ATOM 3779 N N . GLU B 1 185 ? 24.020 -4.175 -20.614 1.00 28.03 3666 GLU B N 1
ATOM 3780 C CA . GLU B 1 185 ? 23.365 -4.444 -19.340 1.00 17.92 3666 GLU B CA 1
ATOM 3781 C C . GLU B 1 185 ? 23.243 -3.156 -18.541 1.00 22.58 3666 GLU B C 1
ATOM 3782 O O . GLU B 1 185 ? 23.877 -2.152 -18.874 1.00 24.28 3666 GLU B O 1
ATOM 3788 N N . ASN B 1 186 ? 22.424 -3.179 -17.494 1.00 22.44 3667 ASN B N 1
ATOM 3789 C CA . ASN B 1 186 ? 22.361 -2.050 -16.576 1.00 18.20 3667 ASN B CA 1
ATOM 3790 C C . ASN B 1 186 ? 23.722 -1.841 -15.924 1.00 20.92 3667 ASN B C 1
ATOM 3791 O O . ASN B 1 186 ? 24.254 -2.744 -15.275 1.00 20.10 3667 ASN B O 1
ATOM 3796 N N . LEU B 1 187 ? 24.291 -0.656 -16.124 1.00 21.12 3668 LEU B N 1
ATOM 3797 C CA . LEU B 1 187 ? 25.612 -0.338 -15.597 1.00 20.42 3668 LEU B CA 1
ATOM 3798 C C . LEU B 1 187 ? 25.530 0.827 -14.626 1.00 20.79 3668 LEU B C 1
ATOM 3799 O O . LEU B 1 187 ? 24.593 1.625 -14.680 1.00 20.62 3668 LEU B O 1
ATOM 3804 N N . THR B 1 188 ? 26.514 0.924 -13.739 1.00 20.17 3669 THR B N 1
ATOM 3805 C CA . THR B 1 188 ? 26.586 2.047 -12.817 1.00 21.89 3669 THR B CA 1
ATOM 3806 C C . THR B 1 188 ? 28.018 2.335 -12.391 1.00 22.32 3669 THR B C 1
ATOM 3807 O O . THR B 1 188 ? 28.921 1.517 -12.589 1.00 19.62 3669 THR B O 1
ATOM 3811 N N . LYS B 1 189 ? 28.205 3.512 -11.807 1.00 18.74 3670 LYS B N 1
ATOM 3812 C CA . LYS B 1 189 ? 29.475 3.918 -11.233 1.00 24.95 3670 LYS B CA 1
ATOM 3813 C C . LYS B 1 189 ? 29.158 5.100 -10.331 1.00 21.80 3670 LYS B C 1
ATOM 3814 O O . LYS B 1 189 ? 28.209 5.837 -10.597 1.00 18.80 3670 LYS B O 1
ATOM 3820 N N . GLU B 1 190 ? 29.935 5.270 -9.263 1.00 25.71 3671 GLU B N 1
ATOM 3821 C CA . GLU B 1 190 ? 29.777 6.404 -8.349 1.00 24.46 3671 GLU B CA 1
ATOM 3822 C C . GLU B 1 190 ? 28.334 6.586 -7.865 1.00 21.20 3671 GLU B C 1
ATOM 3823 O O . GLU B 1 190 ? 27.832 7.710 -7.813 1.00 23.07 3671 GLU B O 1
ATOM 3829 N N . ASN B 1 191 ? 27.676 5.475 -7.537 1.00 23.83 3672 ASN B N 1
ATOM 3830 C CA . ASN B 1 191 ? 26.299 5.482 -7.035 1.00 20.13 3672 ASN B CA 1
ATOM 3831 C C . ASN B 1 191 ? 25.256 6.011 -8.022 1.00 23.64 3672 ASN B C 1
ATOM 3832 O O . ASN B 1 191 ? 24.169 6.416 -7.618 1.00 24.88 3672 ASN B O 1
ATOM 3837 N N . ALA B 1 192 ? 25.580 6.009 -9.309 1.00 23.80 3673 ALA B N 1
ATOM 3838 C CA . ALA B 1 192 ? 24.677 6.575 -10.307 1.00 26.15 3673 ALA B CA 1
ATOM 3839 C C . ALA B 1 192 ? 23.549 5.622 -10.694 1.00 27.51 3673 ALA B C 1
ATOM 3840 O O . ALA B 1 192 ? 23.713 4.401 -10.663 1.00 18.09 3673 ALA B O 1
ATOM 3842 N N . VAL B 1 193 ? 22.402 6.195 -11.049 1.00 22.42 3674 VAL B N 1
ATOM 3843 C CA . VAL B 1 193 ? 21.302 5.432 -11.628 1.00 22.41 3674 VAL B CA 1
ATOM 3844 C C . VAL B 1 193 ? 21.146 5.853 -13.085 1.00 25.88 3674 VAL B C 1
ATOM 3845 O O . VAL B 1 193 ? 20.850 7.016 -13.371 1.00 21.21 3674 VAL B O 1
ATOM 3849 N N . PHE B 1 194 ? 21.366 4.917 -14.004 1.00 20.29 3675 PHE B N 1
ATOM 3850 C CA . PHE B 1 194 ? 21.221 5.204 -15.428 1.00 16.44 3675 PHE B CA 1
ATOM 3851 C C . PHE B 1 194 ? 20.035 4.440 -16.002 1.00 22.48 3675 PHE B C 1
ATOM 3852 O O . PHE B 1 194 ? 19.546 3.493 -15.386 1.00 20.09 3675 PHE B O 1
ATOM 3860 N N . SER B 1 195 ? 19.572 4.855 -17.179 1.00 19.87 3676 SER B N 1
ATOM 3861 C CA . SER B 1 195 ? 18.497 4.145 -17.863 1.00 20.86 3676 SER B CA 1
ATOM 3862 C C . SER B 1 195 ? 18.973 2.764 -18.296 1.00 24.93 3676 SER B C 1
ATOM 3863 O O . SER B 1 195 ? 20.174 2.530 -18.441 1.00 15.99 3676 SER B O 1
ATOM 3866 N N . SER B 1 196 ? 18.027 1.850 -18.487 1.00 17.47 3677 SER B N 1
ATOM 3867 C CA . SER B 1 196 ? 18.338 0.532 -19.025 1.00 18.39 3677 SER B CA 1
ATOM 3868 C C . SER B 1 196 ? 18.795 0.700 -20.471 1.00 18.26 3677 SER B C 1
ATOM 3869 O O . SER B 1 196 ? 18.529 1.735 -21.084 1.00 18.03 3677 SER B O 1
ATOM 3872 N N . PRO B 1 197 ? 19.505 -0.302 -21.017 1.00 18.04 3678 PRO B N 1
ATOM 3873 C CA . PRO B 1 197 ? 19.982 -0.221 -22.403 1.00 20.89 3678 PRO B CA 1
ATOM 3874 C C . PRO B 1 197 ? 18.891 0.146 -23.413 1.00 24.00 3678 PRO B C 1
ATOM 3875 O O . PRO B 1 197 ? 19.087 1.078 -24.197 1.00 19.12 3678 PRO B O 1
ATOM 3879 N N . GLU B 1 198 ? 17.764 -0.559 -23.394 1.00 15.09 3679 GLU B N 1
ATOM 3880 C CA . GLU B 1 198 ? 16.698 -0.293 -24.359 1.00 17.85 3679 GLU B CA 1
ATOM 3881 C C . GLU B 1 198 ? 16.026 1.060 -24.133 1.00 23.72 3679 GLU B C 1
ATOM 3882 O O . GLU B 1 198 ? 15.748 1.792 -25.086 1.00 14.91 3679 GLU B O 1
ATOM 3888 N N . ALA B 1 199 ? 15.767 1.390 -22.871 1.00 17.16 3680 ALA B N 1
ATOM 3889 C CA . ALA B 1 199 ? 15.156 2.671 -22.534 1.00 19.52 3680 ALA B CA 1
ATOM 3890 C C . ALA B 1 199 ? 16.060 3.825 -22.957 1.00 18.57 3680 ALA B C 1
ATOM 3891 O O . ALA B 1 199 ? 15.588 4.874 -23.398 1.00 18.49 3680 ALA B O 1
ATOM 3893 N N . ALA B 1 200 ? 17.364 3.621 -22.812 1.00 14.16 3681 ALA B N 1
ATOM 3894 C CA . ALA B 1 200 ? 18.350 4.625 -23.195 1.00 19.66 3681 ALA B CA 1
ATOM 3895 C C . ALA B 1 200 ? 18.364 4.844 -24.706 1.00 17.92 3681 ALA B C 1
ATOM 3896 O O . ALA B 1 200 ? 18.541 5.972 -25.175 1.00 17.61 3681 ALA B O 1
ATOM 3898 N N . LYS B 1 201 ? 18.194 3.761 -25.461 1.00 19.73 3682 LYS B N 1
ATOM 3899 C CA . LYS B 1 201 ? 18.150 3.840 -26.921 1.00 22.86 3682 LYS B CA 1
ATOM 3900 C C . LYS B 1 201 ? 16.903 4.580 -27.397 1.00 16.98 3682 LYS B C 1
ATOM 3901 O O . LYS B 1 201 ? 16.982 5.441 -28.272 1.00 21.87 3682 LYS B O 1
ATOM 3907 N N . ILE B 1 202 ? 15.756 4.236 -26.817 1.00 17.17 3683 ILE B N 1
ATOM 3908 C CA . ILE B 1 202 ? 14.492 4.887 -27.153 1.00 22.85 3683 ILE B CA 1
ATOM 3909 C C . ILE B 1 202 ? 14.568 6.391 -26.916 1.00 23.68 3683 ILE B C 1
ATOM 3910 O O . ILE B 1 202 ? 14.125 7.186 -27.750 1.00 15.90 3683 ILE B O 1
ATOM 3915 N N . GLN B 1 203 ? 15.152 6.775 -25.786 1.00 20.76 3684 GLN B N 1
ATOM 3916 C CA . GLN B 1 203 ? 15.178 8.174 -25.377 1.00 22.91 3684 GLN B CA 1
ATOM 3917 C C . GLN B 1 203 ? 16.389 8.947 -25.907 1.00 20.33 3684 GLN B C 1
ATOM 3918 O O . GLN B 1 203 ? 16.429 10.177 -25.824 1.00 18.82 3684 GLN B O 1
ATOM 3924 N N . LEU B 1 204 ? 17.369 8.234 -26.458 1.00 16.69 3685 LEU B N 1
ATOM 3925 C CA . LEU B 1 204 ? 18.433 8.899 -27.208 1.00 20.64 3685 LEU B CA 1
ATOM 3926 C C . LEU B 1 204 ? 17.824 9.459 -28.488 1.00 23.45 3685 LEU B C 1
ATOM 3927 O O . LEU B 1 204 ? 18.083 10.602 -28.865 1.00 19.79 3685 LEU B O 1
ATOM 3932 N N . ALA B 1 205 ? 17.001 8.643 -29.140 1.00 19.17 3686 ALA B N 1
ATOM 3933 C CA . ALA B 1 205 ? 16.304 9.043 -30.359 1.00 25.58 3686 ALA B CA 1
ATOM 3934 C C . ALA B 1 205 ? 15.385 10.230 -30.093 1.00 24.92 3686 ALA B C 1
ATOM 3935 O O . ALA B 1 205 ? 15.260 11.132 -30.926 1.00 26.69 3686 ALA B O 1
ATOM 3937 N N . GLU B 1 206 ? 14.736 10.216 -28.931 1.00 15.25 3687 GLU B N 1
ATOM 3938 C CA . GLU B 1 206 ? 13.851 11.306 -28.532 1.00 27.84 3687 GLU B CA 1
ATOM 3939 C C . GLU B 1 206 ? 14.636 12.586 -28.264 1.00 24.61 3687 GLU B C 1
ATOM 3940 O O . GLU B 1 206 ? 14.203 13.678 -28.632 1.00 25.10 3687 GLU B O 1
ATOM 3946 N N . THR B 1 207 ? 15.791 12.443 -27.620 1.00 22.09 3688 THR B N 1
ATOM 3947 C CA . THR B 1 207 ? 16.654 13.585 -27.326 1.00 24.40 3688 THR B CA 1
ATOM 3948 C C . THR B 1 207 ? 17.174 14.224 -28.614 1.00 23.84 3688 THR B C 1
ATOM 3949 O O . THR B 1 207 ? 17.254 15.451 -28.717 1.00 21.35 3688 THR B O 1
ATOM 3953 N N . VAL B 1 208 ? 17.521 13.388 -29.591 1.00 22.99 3689 VAL B N 1
ATOM 3954 C CA . VAL B 1 208 ? 17.951 13.870 -30.902 1.00 22.50 3689 VAL B CA 1
ATOM 3955 C C . VAL B 1 208 ? 16.865 14.725 -31.543 1.00 25.50 3689 VAL B C 1
ATOM 3956 O O . VAL B 1 208 ? 17.125 15.841 -32.000 1.00 17.70 3689 VAL B O 1
ATOM 3960 N N . ASP B 1 209 ? 15.650 14.186 -31.573 1.00 19.58 3690 ASP B N 1
ATOM 3961 C CA . ASP B 1 209 ? 14.506 14.888 -32.138 1.00 27.11 3690 ASP B CA 1
ATOM 3962 C C . ASP B 1 209 ? 14.244 16.178 -31.367 1.00 30.19 3690 ASP B C 1
ATOM 3963 O O . ASP B 1 209 ? 13.861 17.189 -31.951 1.00 28.25 3690 ASP B O 1
ATOM 3968 N N . PHE B 1 210 ? 14.464 16.135 -30.055 1.00 28.27 3691 PHE B N 1
ATOM 3969 C CA . PHE B 1 210 ? 14.317 17.318 -29.213 1.00 24.90 3691 PHE B CA 1
ATOM 3970 C C . PHE B 1 210 ? 15.335 18.389 -29.580 1.00 26.22 3691 PHE B C 1
ATOM 3971 O O . PHE B 1 210 ? 15.023 19.579 -29.581 1.00 24.03 3691 PHE B O 1
ATOM 3979 N N . ILE B 1 211 ? 16.555 17.962 -29.883 1.00 22.17 3692 ILE B N 1
ATOM 3980 C CA . ILE B 1 211 ? 17.607 18.888 -30.284 1.00 28.95 3692 ILE B CA 1
ATOM 3981 C C . ILE B 1 211 ? 17.244 19.568 -31.605 1.00 27.06 3692 ILE B C 1
ATOM 3982 O O . ILE B 1 211 ? 17.453 20.772 -31.776 1.00 27.01 3692 ILE B O 1
ATOM 3987 N N . ASN B 1 212 ? 16.680 18.795 -32.528 1.00 20.34 3693 ASN B N 1
ATOM 3988 C CA . ASN B 1 212 ? 16.269 19.331 -33.820 1.00 27.58 3693 ASN B CA 1
ATOM 3989 C C . ASN B 1 212 ? 15.022 20.217 -33.736 1.00 29.13 3693 ASN B C 1
ATOM 3990 O O . ASN B 1 212 ? 14.960 21.267 -34.377 1.00 28.27 3693 ASN B O 1
ATOM 3995 N N . ARG B 1 213 ? 14.034 19.793 -32.949 1.00 24.79 3694 ARG B N 1
ATOM 3996 C CA . ARG B 1 213 ? 12.792 20.556 -32.796 1.00 25.58 3694 ARG B CA 1
ATOM 3997 C C . ARG B 1 213 ? 13.008 21.881 -32.069 1.00 30.46 3694 ARG B C 1
ATOM 3998 O O . ARG B 1 213 ? 12.491 22.918 -32.484 1.00 26.03 3694 ARG B O 1
ATOM 4006 N N . ALA B 1 214 ? 13.769 21.840 -30.980 1.00 24.39 3695 ALA B N 1
ATOM 4007 C CA . ALA B 1 214 ? 14.027 23.033 -30.179 1.00 26.16 3695 ALA B CA 1
ATOM 4008 C C . ALA B 1 214 ? 14.736 24.115 -30.987 1.00 24.75 3695 ALA B C 1
ATOM 4009 O O . ALA B 1 214 ? 14.442 25.303 -30.837 1.00 27.38 3695 ALA B O 1
ATOM 4011 N N . LYS B 1 215 ? 15.675 23.698 -31.834 1.00 24.02 3696 LYS B N 1
ATOM 4012 C CA . LYS B 1 215 ? 16.418 24.630 -32.678 1.00 29.42 3696 LYS B CA 1
ATOM 4013 C C . LYS B 1 215 ? 15.505 25.287 -33.711 1.00 31.96 3696 LYS B C 1
ATOM 4014 O O . LYS B 1 215 ? 15.627 26.481 -33.988 1.00 29.29 3696 LYS B O 1
ATOM 4020 N N . ASN B 1 216 ? 14.594 24.502 -34.280 1.00 26.31 3697 ASN B N 1
ATOM 4021 C CA . ASN B 1 216 ? 13.643 25.028 -35.253 1.00 31.14 3697 ASN B CA 1
ATOM 4022 C C . ASN B 1 216 ? 12.698 26.057 -34.636 1.00 31.85 3697 ASN B C 1
ATOM 4023 O O . ASN B 1 216 ? 12.364 27.060 -35.267 1.00 29.93 3697 ASN B O 1
ATOM 4028 N N . GLU B 1 217 ? 12.275 25.801 -33.400 1.00 23.01 3698 GLU B N 1
ATOM 4029 C CA . GLU B 1 217 ? 11.376 26.707 -32.688 1.00 31.34 3698 GLU B CA 1
ATOM 4030 C C . GLU B 1 217 ? 12.123 27.900 -32.092 1.00 24.36 3698 GLU B C 1
ATOM 4031 O O . GLU B 1 217 ? 11.510 28.794 -31.505 1.00 33.25 3698 GLU B O 1
ATOM 4037 N N . GLY B 1 218 ? 13.444 27.905 -32.238 1.00 30.44 3699 GLY B N 1
ATOM 4038 C CA . GLY B 1 218 ? 14.264 28.977 -31.703 1.00 23.22 3699 GLY B CA 1
ATOM 4039 C C . GLY B 1 218 ? 14.235 29.042 -30.188 1.00 32.37 3699 GLY B C 1
ATOM 4040 O O . GLY B 1 218 ? 14.311 30.123 -29.605 1.00 29.39 3699 GLY B O 1
ATOM 4041 N N . ILE B 1 219 ? 14.113 27.882 -29.549 1.00 26.04 3700 ILE B N 1
ATOM 4042 C CA . ILE B 1 219 ? 14.157 27.802 -28.095 1.00 21.96 3700 ILE B CA 1
ATOM 4043 C C . ILE B 1 219 ? 15.573 28.112 -27.618 1.00 23.27 3700 ILE B C 1
ATOM 4044 O O . ILE B 1 219 ? 16.541 27.604 -28.182 1.00 17.55 3700 ILE B O 1
ATOM 4049 N N . GLU B 1 220 ? 15.678 28.955 -26.590 1.00 20.47 3701 GLU B N 1
ATOM 4050 C CA . GLU B 1 220 ? 16.961 29.396 -26.035 1.00 25.78 3701 GLU B CA 1
ATOM 4051 C C . GLU B 1 220 ? 17.983 28.266 -25.873 1.00 24.00 3701 GLU B C 1
ATOM 4052 O O . GLU B 1 220 ? 17.808 27.377 -25.041 1.00 26.98 3701 GLU B O 1
ATOM 4058 N N . PRO B 1 221 ? 19.051 28.305 -26.686 1.00 25.79 3702 PRO B N 1
ATOM 4059 C CA . PRO B 1 221 ? 20.068 27.249 -26.794 1.00 21.38 3702 PRO B CA 1
ATOM 4060 C C . PRO B 1 221 ? 20.779 26.910 -25.484 1.00 25.10 3702 PRO B C 1
ATOM 4061 O O . PRO B 1 221 ? 21.119 25.745 -25.275 1.00 21.87 3702 PRO B O 1
ATOM 4065 N N . SER B 1 222 ? 21.016 27.897 -24.626 1.00 16.18 3703 SER B N 1
ATOM 4066 C CA . SER B 1 222 ? 21.683 27.632 -23.352 1.00 27.46 3703 SER B CA 1
ATOM 4067 C C . SER B 1 222 ? 20.832 26.728 -22.458 1.00 24.42 3703 SER B C 1
ATOM 4068 O O . SER B 1 222 ? 21.359 25.909 -21.699 1.00 23.34 3703 SER B O 1
ATOM 4071 N N . VAL B 1 223 ? 19.513 26.881 -22.559 1.00 23.43 3704 VAL B N 1
ATOM 4072 C CA . VAL B 1 223 ? 18.574 26.047 -21.812 1.00 21.82 3704 VAL B CA 1
ATOM 4073 C C . VAL B 1 223 ? 18.457 24.668 -22.458 1.00 21.73 3704 VAL B C 1
ATOM 4074 O O . VAL B 1 223 ? 18.365 23.654 -21.761 1.00 22.22 3704 VAL B O 1
ATOM 4078 N N . VAL B 1 224 ? 18.464 24.639 -23.790 1.00 19.47 3705 VAL B N 1
ATOM 4079 C CA . VAL B 1 224 ? 18.494 23.384 -24.539 1.00 23.74 3705 VAL B CA 1
ATOM 4080 C C . VAL B 1 224 ? 19.751 22.608 -24.177 1.00 24.15 3705 VAL B C 1
ATOM 4081 O O . VAL B 1 224 ? 19.696 21.406 -23.914 1.00 21.11 3705 VAL B O 1
ATOM 4085 N N . GLY B 1 225 ? 20.881 23.310 -24.158 1.00 19.59 3706 GLY B N 1
ATOM 4086 C CA . GLY B 1 225 ? 22.150 22.714 -23.781 1.00 24.05 3706 GLY B CA 1
ATOM 4087 C C . GLY B 1 225 ? 22.123 22.097 -22.395 1.00 20.93 3706 GLY B C 1
ATOM 4088 O O . GLY B 1 225 ? 22.622 20.991 -22.190 1.00 19.90 3706 GLY B O 1
ATOM 4089 N N . ALA B 1 226 ? 21.536 22.816 -21.444 1.00 24.47 3707 ALA B N 1
ATOM 4090 C CA . ALA B 1 226 ? 21.443 22.352 -20.064 1.00 24.74 3707 ALA B CA 1
ATOM 4091 C C . ALA B 1 226 ? 20.666 21.043 -19.966 1.00 17.49 3707 ALA B C 1
ATOM 4092 O O . ALA B 1 226 ? 21.105 20.089 -19.321 1.00 16.39 3707 ALA B O 1
ATOM 4094 N N . LEU B 1 227 ? 19.502 21.012 -20.604 1.00 13.08 3708 LEU B N 1
ATOM 4095 C CA . LEU B 1 227 ? 18.631 19.842 -20.568 1.00 21.60 3708 LEU B CA 1
ATOM 4096 C C . LEU B 1 227 ? 19.248 18.628 -21.261 1.00 23.37 3708 LEU B C 1
ATOM 4097 O O . LEU B 1 227 ? 19.163 17.505 -20.755 1.00 19.19 3708 LEU B O 1
ATOM 4102 N N . VAL B 1 228 ? 19.867 18.862 -22.415 1.00 16.83 3709 VAL B N 1
ATOM 4103 C CA . VAL B 1 228 ? 20.544 17.805 -23.165 1.00 23.56 3709 VAL B CA 1
ATOM 4104 C C . VAL B 1 228 ? 21.669 17.181 -22.340 1.00 20.36 3709 VAL B C 1
ATOM 4105 O O . VAL B 1 228 ? 21.827 15.957 -22.316 1.00 17.47 3709 VAL B O 1
ATOM 4109 N N . TYR B 1 229 ? 22.437 18.032 -21.662 1.00 20.26 3710 TYR B N 1
ATOM 4110 C CA . TYR B 1 229 ? 23.503 17.595 -20.761 1.00 16.51 3710 TYR B CA 1
ATOM 4111 C C . TYR B 1 229 ? 22.969 16.619 -19.722 1.00 21.09 3710 TYR B C 1
ATOM 4112 O O . TYR B 1 229 ? 23.527 15.540 -19.530 1.00 15.94 3710 TYR B O 1
ATOM 4121 N N . GLN B 1 230 ? 21.879 16.998 -19.063 1.00 18.21 3711 GLN B N 1
ATOM 4122 C CA . GLN B 1 230 ? 21.319 16.185 -17.990 1.00 16.88 3711 GLN B CA 1
ATOM 4123 C C . GLN B 1 230 ? 20.816 14.830 -18.479 1.00 17.38 3711 GLN B C 1
ATOM 4124 O O . GLN B 1 230 ? 21.194 13.791 -17.935 1.00 21.13 3711 GLN B O 1
ATOM 4130 N N . ARG B 1 231 ? 19.966 14.838 -19.503 1.00 14.40 3712 ARG B N 1
ATOM 4131 C CA . ARG B 1 231 ? 19.298 13.608 -19.930 1.00 15.81 3712 ARG B CA 1
ATOM 4132 C C . ARG B 1 231 ? 20.201 12.620 -20.673 1.00 20.36 3712 ARG B C 1
ATOM 4133 O O . ARG B 1 231 ? 20.076 11.412 -20.477 1.00 18.43 3712 ARG B O 1
ATOM 4141 N N . LEU B 1 232 ? 21.106 13.122 -21.512 1.00 16.44 3713 LEU B N 1
ATOM 4142 C CA . LEU B 1 232 ? 22.066 12.248 -22.193 1.00 22.10 3713 LEU B CA 1
ATOM 4143 C C . LEU B 1 232 ? 22.929 11.501 -21.180 1.00 23.00 3713 LEU B C 1
ATOM 4144 O O . LEU B 1 232 ? 23.248 10.324 -21.362 1.00 18.81 3713 LEU B O 1
ATOM 4149 N N . ILE B 1 233 ? 23.300 12.199 -20.111 1.00 16.81 3714 ILE B N 1
ATOM 4150 C CA . ILE B 1 233 ? 24.090 11.607 -19.038 1.00 18.99 3714 ILE B CA 1
ATOM 4151 C C . ILE B 1 233 ? 23.244 10.632 -18.220 1.00 16.64 3714 ILE B C 1
ATOM 4152 O O . ILE B 1 233 ? 23.723 9.579 -17.801 1.00 18.77 3714 ILE B O 1
ATOM 4157 N N . ALA B 1 234 ? 21.975 10.976 -18.021 1.00 13.06 3715 ALA B N 1
ATOM 4158 C CA . ALA B 1 234 ? 21.049 10.104 -17.305 1.00 16.44 3715 ALA B CA 1
ATOM 4159 C C . ALA B 1 234 ? 20.759 8.815 -18.077 1.00 19.59 3715 ALA B C 1
ATOM 4160 O O . ALA B 1 234 ? 20.744 7.725 -17.502 1.00 19.05 3715 ALA B O 1
ATOM 4162 N N . TYR B 1 235 ? 20.520 8.944 -19.378 1.00 19.51 3716 TYR B N 1
ATOM 4163 C CA . TYR B 1 235 ? 20.229 7.787 -20.216 1.00 18.24 3716 TYR B CA 1
ATOM 4164 C C . TYR B 1 235 ? 21.474 6.911 -20.392 1.00 24.09 3716 TYR B C 1
ATOM 4165 O O . TYR B 1 235 ? 21.396 5.688 -20.274 1.00 18.83 3716 TYR B O 1
ATOM 4174 N N . ALA B 1 236 ? 22.614 7.550 -20.656 1.00 16.58 3717 ALA B N 1
ATOM 4175 C CA . ALA B 1 236 ? 23.903 6.863 -20.822 1.00 19.12 3717 ALA B CA 1
ATOM 4176 C C . ALA B 1 236 ? 23.825 5.597 -21.675 1.00 22.19 3717 ALA B C 1
ATOM 4177 O O . ALA B 1 236 ? 24.093 4.501 -21.184 1.00 19.92 3717 ALA B O 1
ATOM 4179 N N . PRO B 1 237 ? 23.477 5.751 -22.962 1.00 18.54 3718 PRO B N 1
ATOM 4180 C CA . PRO B 1 237 ? 23.172 4.604 -23.824 1.00 16.65 3718 PRO B CA 1
ATOM 4181 C C . PRO B 1 237 ? 24.396 3.763 -24.147 1.00 15.31 3718 PRO B C 1
ATOM 4182 O O . PRO B 1 237 ? 24.268 2.556 -24.358 1.00 16.08 3718 PRO B O 1
ATOM 4186 N N . PHE B 1 238 ? 25.563 4.395 -24.187 1.00 14.16 3719 PHE B N 1
ATOM 4187 C CA . PHE B 1 238 ? 26.769 3.727 -24.660 1.00 19.86 3719 PHE B CA 1
ATOM 4188 C C . PHE B 1 238 ? 27.570 3.052 -23.544 1.00 18.08 3719 PHE B C 1
ATOM 4189 O O . PHE B 1 238 ? 27.450 3.405 -22.372 1.00 18.01 3719 PHE B O 1
ATOM 4197 N N . ALA B 1 239 ? 28.373 2.062 -23.921 1.00 20.43 3720 ALA B N 1
ATOM 4198 C CA . ALA B 1 239 ? 29.177 1.306 -22.966 1.00 22.35 3720 ALA B CA 1
ATOM 4199 C C . ALA B 1 239 ? 30.186 2.210 -22.271 1.00 23.06 3720 ALA B C 1
ATOM 4200 O O . ALA B 1 239 ? 30.536 2.005 -21.104 1.00 21.24 3720 ALA B O 1
ATOM 4202 N N . GLU B 1 240 ? 30.641 3.219 -23.005 1.00 19.74 3721 GLU B N 1
ATOM 4203 C CA . GLU B 1 240 ? 31.709 4.091 -22.548 1.00 24.94 3721 GLU B CA 1
ATOM 4204 C C . GLU B 1 240 ? 31.573 5.454 -23.216 1.00 20.76 3721 GLU B C 1
ATOM 4205 O O . GLU B 1 240 ? 30.910 5.581 -24.247 1.00 20.03 3721 GLU B O 1
ATOM 4211 N N . GLY B 1 241 ? 32.191 6.472 -22.622 1.00 21.22 3722 GLY B N 1
ATOM 4212 C CA . GLY B 1 241 ? 32.277 7.787 -23.238 1.00 19.16 3722 GLY B CA 1
ATOM 4213 C C . GLY B 1 241 ? 31.002 8.613 -23.276 1.00 27.05 3722 GLY B C 1
ATOM 4214 O O . GLY B 1 241 ? 30.905 9.558 -24.061 1.00 22.99 3722 GLY B O 1
ATOM 4215 N N . ASN B 1 242 ? 30.027 8.272 -22.437 1.00 17.35 3723 ASN B N 1
ATOM 4216 C CA . ASN B 1 242 ? 28.773 9.023 -22.391 1.00 21.42 3723 ASN B CA 1
ATOM 4217 C C . ASN B 1 242 ? 28.967 10.456 -21.899 1.00 23.84 3723 ASN B C 1
ATOM 4218 O O . ASN B 1 242 ? 28.259 11.371 -22.327 1.00 21.43 3723 ASN B O 1
ATOM 4223 N N . GLY B 1 243 ? 29.929 10.646 -21.001 1.00 21.92 3724 GLY B N 1
ATOM 4224 C CA . GLY B 1 243 ? 30.228 11.966 -20.472 1.00 27.46 3724 GLY B CA 1
ATOM 4225 C C . GLY B 1 243 ? 30.855 12.887 -21.503 1.00 25.90 3724 GLY B C 1
ATOM 4226 O O . GLY B 1 243 ? 30.413 14.027 -21.682 1.00 18.68 3724 GLY B O 1
ATOM 4227 N N . ARG B 1 244 ? 31.889 12.392 -22.177 1.00 16.96 3725 ARG B N 1
ATOM 4228 C CA . ARG B 1 244 ? 32.554 13.146 -23.234 1.00 24.11 3725 ARG B CA 1
ATOM 4229 C C . ARG B 1 244 ? 31.574 13.470 -24.352 1.00 26.19 3725 ARG B C 1
ATOM 4230 O O . ARG B 1 244 ? 31.531 14.593 -24.857 1.00 23.43 3725 ARG B O 1
ATOM 4238 N N . MET B 1 245 ? 30.780 12.472 -24.724 1.00 23.35 3726 MET B N 1
ATOM 4239 C CA . MET B 1 245 ? 29.831 12.590 -25.823 1.00 21.94 3726 MET B CA 1
ATOM 4240 C C . MET B 1 245 ? 28.773 13.658 -25.554 1.00 26.10 3726 MET B C 1
ATOM 4241 O O . MET B 1 245 ? 28.487 14.493 -26.413 1.00 25.23 3726 MET B O 1
ATOM 4246 N N . ALA B 1 246 ? 28.195 13.623 -24.358 1.00 21.55 3727 ALA B N 1
ATOM 4247 C CA . ALA B 1 246 ? 27.181 14.596 -23.971 1.00 23.19 3727 ALA B CA 1
ATOM 4248 C C . ALA B 1 246 ? 27.737 16.016 -24.011 1.00 23.15 3727 ALA B C 1
ATOM 4249 O O . ALA B 1 246 ? 27.070 16.940 -24.478 1.00 20.38 3727 ALA B O 1
ATOM 4251 N N . ARG B 1 247 ? 28.965 16.180 -23.526 1.00 22.33 3728 ARG B N 1
ATOM 4252 C CA . ARG B 1 247 ? 29.592 17.497 -23.443 1.00 23.14 3728 ARG B CA 1
ATOM 4253 C C . ARG B 1 247 ? 29.948 18.083 -24.810 1.00 22.11 3728 ARG B C 1
ATOM 4254 O O . ARG B 1 247 ? 29.814 19.290 -25.025 1.00 22.79 3728 ARG B O 1
ATOM 4262 N N . VAL B 1 248 ? 30.392 17.230 -25.731 1.00 17.40 3729 VAL B N 1
ATOM 4263 C CA . VAL B 1 248 ? 30.682 17.660 -27.100 1.00 19.58 3729 VAL B CA 1
ATOM 4264 C C . VAL B 1 248 ? 29.406 18.131 -27.799 1.00 24.36 3729 VAL B C 1
ATOM 4265 O O . VAL B 1 248 ? 29.398 19.160 -28.476 1.00 23.79 3729 VAL B O 1
ATOM 4269 N N . ILE B 1 249 ? 28.326 17.374 -27.617 1.00 21.94 3730 ILE B N 1
ATOM 4270 C CA . ILE B 1 249 ? 27.033 17.706 -28.213 1.00 23.33 3730 ILE B CA 1
ATOM 4271 C C . ILE B 1 249 ? 26.451 18.995 -27.627 1.00 23.11 3730 ILE B C 1
ATOM 4272 O O . ILE B 1 249 ? 25.998 19.872 -28.368 1.00 21.52 3730 ILE B O 1
ATOM 4277 N N . VAL B 1 250 ? 26.465 19.102 -26.300 1.00 20.66 3731 VAL B N 1
ATOM 4278 C CA . VAL B 1 250 ? 25.994 20.304 -25.616 1.00 24.51 3731 VAL B CA 1
ATOM 4279 C C . VAL B 1 250 ? 26.799 21.528 -26.042 1.00 23.31 3731 VAL B C 1
ATOM 4280 O O . VAL B 1 250 ? 26.240 22.603 -26.269 1.00 22.75 3731 VAL B O 1
ATOM 4284 N N . ASN B 1 251 ? 28.111 21.357 -26.165 1.00 22.88 3732 ASN B N 1
ATOM 4285 C CA . ASN B 1 251 ? 28.973 22.466 -26.554 1.00 26.32 3732 ASN B CA 1
ATOM 4286 C C . ASN B 1 251 ? 28.839 22.861 -28.024 1.00 22.31 3732 ASN B C 1
ATOM 4287 O O . ASN B 1 251 ? 29.050 24.018 -28.366 1.00 21.76 3732 ASN B O 1
ATOM 4292 N N . LYS B 1 252 ? 28.474 21.921 -28.892 1.00 16.70 3733 LYS B N 1
ATOM 4293 C CA . LYS B 1 252 ? 28.090 22.303 -30.251 1.00 18.81 3733 LYS B CA 1
ATOM 4294 C C . LYS B 1 252 ? 26.872 23.215 -30.177 1.00 21.58 3733 LYS B C 1
ATOM 4295 O O . LYS B 1 252 ? 26.805 24.233 -30.862 1.00 25.69 3733 LYS B O 1
ATOM 4301 N N . ILE B 1 253 ? 25.922 22.850 -29.321 1.00 17.54 3734 ILE B N 1
ATOM 4302 C CA . ILE B 1 253 ? 24.700 23.626 -29.139 1.00 21.08 3734 ILE B CA 1
ATOM 4303 C C . ILE B 1 253 ? 24.994 25.027 -28.604 1.00 17.26 3734 ILE B C 1
ATOM 4304 O O . ILE B 1 253 ? 24.434 26.011 -29.088 1.00 21.45 3734 ILE B O 1
ATOM 4309 N N . LEU B 1 254 ? 25.879 25.112 -27.614 1.00 16.26 3735 LEU B N 1
ATOM 4310 C CA . LEU B 1 254 ? 26.248 26.396 -27.022 1.00 26.88 3735 LEU B CA 1
ATOM 4311 C C . LEU B 1 254 ? 27.073 27.265 -27.975 1.00 26.54 3735 LEU B C 1
ATOM 4312 O O . LEU B 1 254 ? 26.782 28.450 -28.145 1.00 25.01 3735 LEU B O 1
ATOM 4317 N N . LEU B 1 255 ? 28.096 26.677 -28.592 1.00 22.27 3736 LEU B N 1
ATOM 4318 C CA . LEU B 1 255 ? 28.986 27.422 -29.483 1.00 2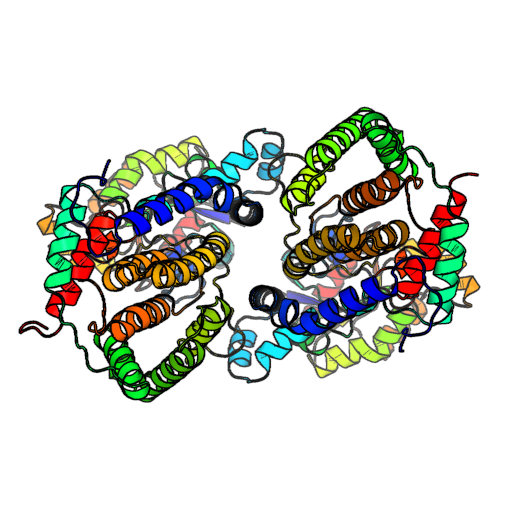5.74 3736 LEU B CA 1
ATOM 4319 C C . LEU B 1 255 ? 28.270 27.912 -30.743 1.00 28.30 3736 LEU B C 1
ATOM 4320 O O . LEU B 1 255 ? 28.602 28.976 -31.275 1.00 28.54 3736 LEU B O 1
ATOM 4325 N N . ASP B 1 256 ? 27.294 27.139 -31.217 1.00 22.69 3737 ASP B N 1
ATOM 4326 C CA . ASP B 1 256 ? 26.489 27.542 -32.372 1.00 27.70 3737 ASP B CA 1
ATOM 4327 C C . ASP B 1 256 ? 25.745 28.845 -32.086 1.00 27.82 3737 ASP B C 1
ATOM 4328 O O . ASP B 1 256 ? 25.433 29.606 -33.001 1.00 28.21 3737 ASP B O 1
ATOM 4333 N N . ALA B 1 257 ? 25.469 29.095 -30.809 1.00 27.98 3738 ALA B N 1
ATOM 4334 C CA . ALA B 1 257 ? 24.728 30.283 -30.392 1.00 27.58 3738 ALA B CA 1
ATOM 4335 C C . ALA B 1 257 ? 25.653 31.385 -29.882 1.00 28.05 3738 ALA B C 1
ATOM 4336 O O . ALA B 1 257 ? 25.191 32.457 -29.488 1.00 28.84 3738 ALA B O 1
ATOM 4338 N N . GLY B 1 258 ? 26.955 31.118 -29.882 1.00 24.06 3739 GLY B N 1
ATOM 4339 C CA . GLY B 1 258 ? 27.931 32.114 -29.474 1.00 24.05 3739 GLY B CA 1
ATOM 4340 C C . GLY B 1 258 ? 28.300 32.054 -28.005 1.00 28.57 3739 GLY B C 1
ATOM 4341 O O . GLY B 1 258 ? 29.081 32.873 -27.518 1.00 32.20 3739 GLY B O 1
ATOM 4342 N N . TYR B 1 259 ? 27.737 31.080 -27.298 1.00 26.41 3740 TYR B N 1
ATOM 4343 C CA . TYR B 1 259 ? 28.006 30.896 -25.877 1.00 26.44 3740 TYR B CA 1
ATOM 4344 C C . TYR B 1 259 ? 29.354 30.204 -25.666 1.00 28.39 3740 TYR B C 1
ATOM 4345 O O . TYR B 1 259 ? 29.891 29.601 -26.594 1.00 24.55 3740 TYR B O 1
ATOM 4354 N N . PRO B 1 260 ? 29.921 30.312 -24.451 1.00 30.22 3741 PRO B N 1
ATOM 4355 C CA . PRO B 1 260 ? 31.162 29.586 -24.150 1.00 27.67 3741 PRO B CA 1
ATOM 4356 C C . PRO B 1 260 ? 30.886 28.103 -23.921 1.00 27.13 3741 PRO B C 1
ATOM 4357 O O . PRO B 1 260 ? 29.727 27.712 -23.795 1.00 26.46 3741 PRO B O 1
ATOM 4361 N N . ALA B 1 261 ? 31.935 27.290 -23.865 1.00 31.39 3742 ALA B N 1
ATOM 4362 C CA . ALA B 1 261 ? 31.773 25.851 -23.665 1.00 25.52 3742 ALA B CA 1
ATOM 4363 C C . ALA B 1 261 ? 31.498 25.509 -22.203 1.00 28.99 3742 ALA B C 1
ATOM 4364 O O . ALA B 1 261 ? 31.968 26.199 -21.300 1.00 20.50 3742 ALA B O 1
ATOM 4366 N N . PHE B 1 262 ? 30.737 24.441 -21.976 1.00 20.30 3743 PHE B N 1
ATOM 4367 C CA . PHE B 1 262 ? 30.479 23.960 -20.625 1.00 22.28 3743 PHE B CA 1
ATOM 4368 C C . PHE B 1 262 ? 31.481 22.866 -20.285 1.00 27.30 3743 PHE B C 1
ATOM 4369 O O . PHE B 1 262 ? 31.926 22.129 -21.165 1.00 24.07 3743 PHE B O 1
ATOM 4377 N N . THR B 1 263 ? 31.843 22.771 -19.011 1.00 26.96 3744 THR B N 1
ATOM 4378 C CA . THR B 1 263 ? 32.724 21.708 -18.550 1.00 31.41 3744 THR B CA 1
ATOM 4379 C C . THR B 1 263 ? 31.940 20.739 -17.676 1.00 29.16 3744 THR B C 1
ATOM 4380 O O . THR B 1 263 ? 31.286 19.827 -18.181 1.00 31.45 3744 THR B O 1
ATOM 4384 N N . LYS B 1 264 ? 32.005 20.942 -16.366 1.00 25.84 3745 LYS B N 1
ATOM 4385 C CA . LYS B 1 264 ? 31.216 20.146 -15.432 1.00 26.80 3745 LYS B CA 1
ATOM 4386 C C . LYS B 1 264 ? 30.556 21.023 -14.381 1.00 35.75 3745 LYS B C 1
ATOM 4387 O O . LYS B 1 264 ? 30.888 22.203 -14.241 1.00 30.29 3745 LYS B O 1
ATOM 4393 N N . PHE B 1 265 ? 29.612 20.440 -13.648 1.00 28.45 3746 PHE B N 1
ATOM 4394 C CA . PHE B 1 265 ? 29.083 21.077 -12.452 1.00 29.01 3746 PHE B CA 1
ATOM 4395 C C . PHE B 1 265 ? 30.127 20.932 -11.354 1.00 30.23 3746 PHE B C 1
ATOM 4396 O O . PHE B 1 265 ? 31.175 20.318 -11.565 1.00 38.09 3746 PHE B O 1
ATOM 4404 N N . SER B 1 266 ? 29.849 21.495 -10.184 1.00 39.02 3747 SER B N 1
ATOM 4405 C CA . SER B 1 266 ? 30.721 21.300 -9.032 1.00 35.22 3747 SER B CA 1
ATOM 4406 C C . SER B 1 266 ? 30.661 19.839 -8.598 1.00 38.04 3747 SER B C 1
ATOM 4407 O O . SER B 1 266 ? 29.749 19.106 -8.988 1.00 37.67 3747 SER B O 1
ATOM 4410 N N . ASP B 1 267 ? 31.630 19.413 -7.794 1.00 32.72 3748 ASP B N 1
ATOM 4411 C CA . ASP B 1 267 ? 31.663 18.039 -7.303 1.00 32.63 3748 ASP B CA 1
ATOM 4412 C C . ASP B 1 267 ? 30.486 17.756 -6.374 1.00 35.43 3748 ASP B C 1
ATOM 4413 O O . ASP B 1 267 ? 30.090 16.606 -6.182 1.00 33.69 3748 ASP B O 1
ATOM 4418 N N . GLU B 1 268 ? 29.927 18.821 -5.809 1.00 34.67 3749 GLU B N 1
ATOM 4419 C CA . GLU B 1 268 ? 28.851 18.708 -4.835 1.00 36.71 3749 GLU B CA 1
ATOM 4420 C C . GLU B 1 268 ? 27.482 18.712 -5.508 1.00 35.38 3749 GLU B C 1
ATOM 4421 O O . GLU B 1 268 ? 26.512 18.200 -4.952 1.00 36.79 3749 GLU B O 1
ATOM 4427 N N . PHE B 1 269 ? 27.402 19.294 -6.702 1.00 32.18 3750 PHE B N 1
ATOM 4428 C CA . PHE B 1 269 ? 26.125 19.398 -7.402 1.00 27.93 3750 PHE B CA 1
ATOM 4429 C C . PHE B 1 269 ? 25.917 18.300 -8.443 1.00 26.59 3750 PHE B C 1
ATOM 4430 O O . PHE B 1 269 ? 24.784 17.890 -8.693 1.00 28.01 3750 PHE B O 1
ATOM 4438 N N . GLU B 1 270 ? 27.004 17.838 -9.053 1.00 24.60 3751 GLU B N 1
ATOM 4439 C CA . GLU B 1 270 ? 26.926 16.806 -10.091 1.00 26.80 3751 GLU B CA 1
ATOM 4440 C C . GLU B 1 270 ? 26.089 15.569 -9.710 1.00 35.23 3751 GLU B C 1
ATOM 4441 O O . GLU B 1 270 ? 25.244 15.136 -10.497 1.00 23.47 3751 GLU B O 1
ATOM 4447 N N . PRO B 1 271 ? 26.305 15.003 -8.503 1.00 32.53 3752 PRO B N 1
ATOM 4448 C CA . PRO B 1 271 ? 25.511 13.812 -8.176 1.00 27.06 3752 PRO B CA 1
ATOM 4449 C C . PRO B 1 271 ? 24.027 14.102 -7.938 1.00 24.27 3752 PRO B C 1
ATOM 4450 O O . PRO B 1 271 ? 23.260 13.159 -7.750 1.00 24.26 3752 PRO B O 1
ATOM 4454 N N . GLN B 1 272 ? 23.630 15.372 -7.945 1.00 25.11 3753 GLN B N 1
ATOM 4455 C CA . GLN B 1 272 ? 22.233 15.732 -7.715 1.00 26.72 3753 GLN B CA 1
ATOM 4456 C C . GLN B 1 272 ? 21.425 15.745 -9.010 1.00 24.29 3753 GLN B C 1
ATOM 4457 O O . GLN B 1 272 ? 20.194 15.704 -8.984 1.00 28.84 3753 GLN B O 1
ATOM 4463 N N . ILE B 1 273 ? 22.124 15.791 -10.140 1.00 25.24 3754 ILE B N 1
ATOM 4464 C CA . ILE B 1 273 ? 21.471 15.972 -11.437 1.00 29.23 3754 ILE B CA 1
ATOM 4465 C C . ILE B 1 273 ? 20.797 14.705 -11.983 1.00 28.86 3754 ILE B C 1
ATOM 4466 O O . ILE B 1 273 ? 19.908 14.792 -12.834 1.00 27.66 3754 ILE B O 1
ATOM 4471 N N . ILE B 1 274 ? 21.216 13.537 -11.497 1.00 26.03 3755 ILE B N 1
ATOM 4472 C CA . ILE B 1 274 ? 20.546 12.275 -11.826 1.00 20.50 3755 ILE B CA 1
ATOM 4473 C C . ILE B 1 274 ? 20.310 11.467 -10.545 1.00 31.41 3755 ILE B C 1
ATOM 4474 O O . ILE B 1 274 ? 20.998 11.685 -9.544 1.00 23.12 3755 ILE B O 1
ATOM 4479 N N . PRO B 1 275 ? 19.324 10.547 -10.559 1.00 27.35 3756 PRO B N 1
ATOM 4480 C CA . PRO B 1 275 ? 19.051 9.774 -9.342 1.00 28.40 3756 PRO B CA 1
ATOM 4481 C C . PRO B 1 275 ? 20.254 8.941 -8.909 1.00 28.73 3756 PRO B C 1
ATOM 4482 O O . PRO B 1 275 ? 21.030 8.491 -9.755 1.00 21.59 3756 PRO B O 1
ATOM 4486 N N . GLN B 1 276 ? 20.407 8.748 -7.603 1.00 25.35 3757 GLN B N 1
ATOM 4487 C CA . GLN B 1 276 ? 21.546 8.009 -7.072 1.00 18.55 3757 GLN B CA 1
ATOM 4488 C C . GLN B 1 276 ? 21.103 6.775 -6.292 1.00 26.10 3757 GLN B C 1
ATOM 4489 O O . GLN B 1 276 ? 19.993 6.730 -5.762 1.00 21.18 3757 GLN B O 1
ATOM 4495 N N . THR B 1 277 ? 21.977 5.774 -6.226 1.00 27.09 3758 THR B N 1
ATOM 4496 C CA . THR B 1 277 ? 21.703 4.574 -5.441 1.00 21.65 3758 THR B CA 1
ATOM 4497 C C . THR B 1 277 ? 21.921 4.842 -3.955 1.00 27.77 3758 THR B C 1
ATOM 4498 O O . THR B 1 277 ? 21.438 4.094 -3.100 1.00 23.63 3758 THR B O 1
ATOM 4502 N N . LYS B 1 278 ? 22.655 5.912 -3.654 1.00 28.79 3759 LYS B N 1
ATOM 4503 C CA . LYS B 1 278 ? 22.932 6.295 -2.272 1.00 29.29 3759 LYS B CA 1
ATOM 4504 C C . LYS B 1 278 ? 21.805 7.167 -1.724 1.00 29.31 3759 LYS B C 1
ATOM 4505 O O . LYS B 1 278 ? 21.481 8.207 -2.295 1.00 29.57 3759 LYS B O 1
ATOM 4511 N N . ALA B 1 279 ? 21.220 6.744 -0.609 1.00 25.44 3760 ALA B N 1
ATOM 4512 C CA . ALA B 1 279 ? 20.033 7.393 -0.057 1.00 32.20 3760 ALA B CA 1
ATOM 4513 C C . ALA B 1 279 ? 20.264 8.832 0.410 1.00 29.34 3760 ALA B C 1
ATOM 4514 O O . ALA B 1 279 ? 19.352 9.658 0.357 1.00 30.43 3760 ALA B O 1
ATOM 4516 N N . SER B 1 280 ? 21.477 9.127 0.870 1.00 30.67 3761 SER B N 1
ATOM 4517 C CA . SER B 1 280 ? 21.777 10.433 1.460 1.00 38.55 3761 SER B CA 1
ATOM 4518 C C . SER B 1 280 ? 21.938 11.568 0.446 1.00 37.21 3761 SER B C 1
ATOM 4519 O O . SER B 1 280 ? 21.695 12.730 0.774 1.00 41.74 3761 SER B O 1
ATOM 4522 N N . THR B 1 281 ? 22.356 11.235 -0.774 1.00 30.52 3762 THR B N 1
ATOM 4523 C CA . THR B 1 281 ? 22.624 12.249 -1.796 1.00 31.08 3762 THR B CA 1
ATOM 4524 C C . THR B 1 281 ? 21.377 13.054 -2.147 1.00 27.78 3762 THR B C 1
ATOM 4525 O O . THR B 1 281 ? 20.302 12.495 -2.366 1.00 32.16 3762 THR B O 1
ATOM 4529 N N . LYS B 1 282 ? 21.536 14.372 -2.199 1.00 29.16 3763 LYS B N 1
ATOM 4530 C CA . LYS B 1 282 ? 20.437 15.276 -2.511 1.00 40.80 3763 LYS B CA 1
ATOM 4531 C C . LYS B 1 282 ? 20.019 15.167 -3.978 1.00 30.72 3763 LYS B C 1
ATOM 4532 O O . LYS B 1 282 ? 20.814 14.781 -4.838 1.00 33.43 3763 LYS B O 1
ATOM 4538 N N . SER B 1 283 ? 18.761 15.498 -4.252 1.00 34.07 3764 SER B N 1
ATOM 4539 C CA . SER B 1 283 ? 18.206 15.386 -5.598 1.00 36.95 3764 SER B CA 1
ATOM 4540 C C . SER B 1 283 ? 17.772 16.754 -6.120 1.00 38.66 3764 SER B C 1
ATOM 4541 O O . SER B 1 283 ? 17.096 17.510 -5.421 1.00 42.59 3764 SER B O 1
ATOM 4544 N N . ALA B 1 284 ? 18.165 17.067 -7.350 1.00 38.31 3765 ALA B N 1
ATOM 4545 C CA . ALA B 1 284 ? 17.831 18.351 -7.958 1.00 32.98 3765 ALA B CA 1
ATOM 4546 C C . ALA B 1 284 ? 16.830 18.167 -9.092 1.00 28.12 3765 ALA B C 1
ATOM 4547 O O . ALA B 1 284 ? 16.961 17.242 -9.892 1.00 35.71 3765 ALA B O 1
ATOM 4549 N N . THR B 1 285 ? 15.837 19.049 -9.164 1.00 29.85 3766 THR B N 1
ATOM 4550 C CA . THR B 1 285 ? 14.864 19.006 -10.251 1.00 29.65 3766 THR B CA 1
ATOM 4551 C C . THR B 1 285 ? 15.516 19.448 -11.553 1.00 27.81 3766 THR B C 1
ATOM 4552 O O . THR B 1 285 ? 16.571 20.085 -11.539 1.00 28.05 3766 THR B O 1
ATOM 4556 N N . SER B 1 286 ? 14.884 19.107 -12.672 1.00 28.43 3767 SER B N 1
ATOM 4557 C CA . SER B 1 286 ? 15.365 19.505 -13.994 1.00 25.09 3767 SER B CA 1
ATOM 4558 C C . SER B 1 286 ? 15.608 21.011 -14.093 1.00 25.00 3767 SER B C 1
ATOM 4559 O O . SER B 1 286 ? 16.660 21.454 -14.561 1.00 21.36 3767 SER B O 1
ATOM 4562 N N . SER B 1 287 ? 14.630 21.793 -13.649 1.00 23.22 3768 SER B N 1
ATOM 4563 C CA . SER B 1 287 ? 14.719 23.249 -13.714 1.00 21.80 3768 SER B CA 1
ATOM 4564 C C . SER B 1 287 ? 15.799 23.802 -12.785 1.00 27.95 3768 SER B C 1
ATOM 4565 O O . SER B 1 287 ? 16.429 24.817 -13.092 1.00 23.72 3768 SER B O 1
ATOM 4568 N N . GLU B 1 288 ? 16.011 23.138 -11.651 1.00 21.82 3769 GLU B N 1
ATOM 4569 C CA . GLU B 1 288 ? 17.093 23.513 -10.744 1.00 20.88 3769 GLU B CA 1
ATOM 4570 C C . GLU B 1 288 ? 18.442 23.233 -11.396 1.00 24.36 3769 GLU B C 1
ATOM 4571 O O . GLU B 1 288 ? 19.415 23.959 -11.179 1.00 30.68 3769 GLU B O 1
ATOM 4577 N N . VAL B 1 289 ? 18.494 22.167 -12.191 1.00 19.23 3770 VAL B N 1
ATOM 4578 C CA . VAL B 1 289 ? 19.705 21.817 -12.927 1.00 26.21 3770 VAL B CA 1
ATOM 4579 C C . VAL B 1 289 ? 19.993 22.866 -14.000 1.00 27.15 3770 VAL B C 1
ATOM 4580 O O . VAL B 1 289 ? 21.143 23.273 -14.189 1.00 25.96 3770 VAL B O 1
ATOM 4584 N N . VAL B 1 290 ? 18.942 23.310 -14.687 1.00 21.66 3771 VAL B N 1
ATOM 4585 C CA . VAL B 1 290 ? 19.068 24.360 -15.696 1.00 21.64 3771 VAL B CA 1
ATOM 4586 C C . VAL B 1 290 ? 19.632 25.646 -15.090 1.00 23.35 3771 VAL B C 1
ATOM 4587 O O . VAL B 1 290 ? 20.598 26.209 -15.608 1.00 20.07 3771 VAL B O 1
ATOM 4591 N N . VAL B 1 291 ? 19.030 26.097 -13.991 1.00 23.62 3772 VAL B N 1
ATOM 4592 C CA . VAL B 1 291 ? 19.476 27.305 -13.291 1.00 23.02 3772 VAL B CA 1
ATOM 4593 C C . VAL B 1 291 ? 20.955 27.248 -12.909 1.00 23.39 3772 VAL B C 1
ATOM 4594 O O . VAL B 1 291 ? 21.708 28.192 -13.163 1.00 25.07 3772 VAL B O 1
ATOM 4598 N N . GLU B 1 292 ? 21.365 26.136 -12.306 1.00 19.82 3773 GLU B N 1
ATOM 4599 C CA . GLU B 1 292 ? 22.754 25.949 -11.898 1.00 22.16 3773 GLU B CA 1
ATOM 4600 C C . GLU B 1 292 ? 23.682 25.923 -13.108 1.00 24.27 3773 GLU B C 1
ATOM 4601 O O . GLU B 1 292 ? 24.772 26.496 -13.077 1.00 23.69 3773 GLU B O 1
ATOM 4607 N N . PHE B 1 293 ? 23.237 25.246 -14.164 1.00 24.96 3774 PHE B N 1
ATOM 4608 C CA . PHE B 1 293 ? 23.965 25.180 -15.426 1.00 20.98 3774 PHE B CA 1
ATOM 4609 C C . PHE B 1 293 ? 24.221 26.590 -15.938 1.00 26.39 3774 PHE B C 1
ATOM 4610 O O . PHE B 1 293 ? 25.329 26.911 -16.371 1.00 19.52 3774 PHE B O 1
ATOM 4618 N N . LEU B 1 294 ? 23.191 27.432 -15.880 1.00 16.89 3775 LEU B N 1
ATOM 4619 C CA . LEU B 1 294 ? 23.297 28.806 -16.358 1.00 24.20 3775 LEU B CA 1
ATOM 4620 C C . LEU B 1 294 ? 24.259 29.632 -15.506 1.00 25.34 3775 LEU B C 1
ATOM 4621 O O . LEU B 1 294 ? 24.998 30.470 -16.030 1.00 22.87 3775 LEU B O 1
ATOM 4626 N N . LYS B 1 295 ? 24.247 29.392 -14.197 1.00 29.34 3776 LYS B N 1
ATOM 4627 C CA . LYS B 1 295 ? 25.146 30.089 -13.281 1.00 27.54 3776 LYS B CA 1
ATOM 4628 C C . LYS B 1 295 ? 26.595 29.712 -13.558 1.00 29.48 3776 LYS B C 1
ATOM 4629 O O . LYS B 1 295 ? 27.474 30.574 -13.583 1.00 32.09 3776 LYS B O 1
ATOM 4635 N N . GLU B 1 296 ? 26.838 28.421 -13.763 1.00 24.17 3777 GLU B N 1
ATOM 4636 C CA . GLU B 1 296 ? 28.170 27.934 -14.108 1.00 24.98 3777 GLU B CA 1
ATOM 4637 C C . GLU B 1 296 ? 28.630 28.507 -15.442 1.00 30.89 3777 GLU B C 1
ATOM 4638 O O . GLU B 1 296 ? 29.783 28.916 -15.590 1.00 32.15 3777 GLU B O 1
ATOM 4644 N N . LEU B 1 297 ? 27.714 28.542 -16.404 1.00 26.37 3778 LEU B N 1
ATOM 4645 C CA . LEU B 1 297 ? 28.013 29.031 -17.745 1.00 26.97 3778 LEU B CA 1
ATOM 4646 C C . LEU B 1 297 ? 28.335 30.525 -17.745 1.00 31.49 3778 LEU B C 1
ATOM 4647 O O . LEU B 1 297 ? 29.181 30.987 -18.509 1.00 31.27 3778 LEU B O 1
ATOM 4652 N N . ALA B 1 298 ? 27.663 31.274 -16.877 1.00 23.36 3779 ALA B N 1
ATOM 4653 C CA . ALA B 1 298 ? 27.858 32.719 -16.796 1.00 29.61 3779 ALA B CA 1
ATOM 4654 C C . ALA B 1 298 ? 29.227 33.100 -16.230 1.00 36.84 3779 ALA B C 1
ATOM 4655 O O . ALA B 1 298 ? 29.679 34.233 -16.405 1.00 38.20 3779 ALA B O 1
ATOM 4657 N N . LYS B 1 299 ? 29.876 32.158 -15.548 1.00 33.54 3780 LYS B N 1
ATOM 4658 C CA . LYS B 1 299 ? 31.169 32.412 -14.910 1.00 40.27 3780 LYS B CA 1
ATOM 4659 C C . LYS B 1 299 ? 32.351 32.264 -15.869 1.00 38.58 3780 LYS B C 1
ATOM 4660 O O . LYS B 1 299 ? 33.473 32.659 -15.545 1.00 50.28 3780 LYS B O 1
ATOM 4666 N N . LYS B 1 300 ? 32.097 31.691 -17.042 1.00 38.23 3781 LYS B N 1
ATOM 4667 C CA . LYS B 1 300 ? 33.166 31.235 -17.933 1.00 44.06 3781 LYS B CA 1
ATOM 4668 C C . LYS B 1 300 ? 34.132 32.321 -18.418 1.00 54.31 3781 LYS B C 1
ATOM 4669 O O . LYS B 1 300 ? 35.287 32.029 -18.733 1.00 52.09 3781 LYS B O 1
ATOM 4675 N N . GLY B 1 301 ? 33.668 33.565 -18.470 1.00 55.66 3782 GLY B N 1
ATOM 4676 C CA . GLY B 1 301 ? 34.513 34.665 -18.901 1.00 75.11 3782 GLY B CA 1
ATOM 4677 C C . GLY B 1 301 ? 35.699 34.896 -17.982 1.00 67.85 3782 GLY B C 1
ATOM 4678 O O . GLY B 1 301 ? 36.843 34.985 -18.435 1.00 60.62 3782 GLY B O 1
ATOM 4679 N N . SER B 1 302 ? 35.417 34.990 -16.686 1.00 62.51 3783 SER B N 1
ATOM 4680 C CA . SER B 1 302 ? 36.443 35.221 -15.676 1.00 64.43 3783 SER B CA 1
ATOM 4681 C C . SER B 1 302 ? 37.457 34.079 -15.632 1.00 75.22 3783 SER B C 1
ATOM 4682 O O . SER B 1 302 ? 37.345 33.166 -14.812 1.00 78.27 3783 SER B O 1
ATOM 4685 N N . THR C 2 3 ? 25.928 -27.488 -4.672 1.00 27.40 3 THR C N 1
ATOM 4686 C CA . THR C 2 3 ? 26.204 -26.054 -4.665 1.00 38.26 3 THR C CA 1
ATOM 4687 C C . THR C 2 3 ? 25.636 -25.376 -3.421 1.00 40.08 3 THR C C 1
ATOM 4688 O O . THR C 2 3 ? 24.484 -25.606 -3.047 1.00 33.01 3 THR C O 1
ATOM 4692 N N . ILE C 2 4 ? 26.457 -24.556 -2.773 1.00 28.83 4 ILE C N 1
ATOM 4693 C CA . ILE C 2 4 ? 25.985 -23.699 -1.695 1.00 25.76 4 ILE C CA 1
ATOM 4694 C C . ILE C 2 4 ? 25.557 -22.353 -2.271 1.00 28.30 4 ILE C C 1
ATOM 4695 O O . ILE C 2 4 ? 26.386 -21.612 -2.800 1.00 22.78 4 ILE C O 1
ATOM 4700 N N . LYS C 2 5 ? 24.268 -22.040 -2.175 1.00 23.08 5 LYS C N 1
ATOM 4701 C CA . LYS C 2 5 ? 23.754 -20.790 -2.727 1.00 24.83 5 LYS C CA 1
ATOM 4702 C C . LYS C 2 5 ? 23.892 -19.633 -1.745 1.00 18.59 5 LYS C C 1
ATOM 4703 O O . LYS C 2 5 ? 23.314 -19.655 -0.656 1.00 21.41 5 LYS C O 1
ATOM 4709 N N . CYS C 2 6 ? 24.658 -18.623 -2.141 1.00 19.27 6 CYS C N 1
ATOM 4710 C CA . CYS C 2 6 ? 24.868 -17.445 -1.310 1.00 19.35 6 CYS C CA 1
ATOM 4711 C C . CYS C 2 6 ? 24.261 -16.213 -1.976 1.00 24.28 6 CYS C C 1
ATOM 4712 O O . CYS C 2 6 ? 24.616 -15.871 -3.106 1.00 21.31 6 CYS C O 1
ATOM 4715 N N . VAL C 2 7 ? 23.343 -15.553 -1.276 1.00 17.85 7 VAL C N 1
ATOM 4716 C CA . VAL C 2 7 ? 22.657 -14.382 -1.816 1.00 16.29 7 VAL C CA 1
ATOM 4717 C C . VAL C 2 7 ? 23.035 -13.112 -1.050 1.00 26.70 7 VAL C C 1
ATOM 4718 O O . VAL C 2 7 ? 22.896 -13.048 0.176 1.00 13.78 7 VAL C O 1
ATOM 4722 N N . VAL C 2 8 ? 23.513 -12.109 -1.784 1.00 19.03 8 VAL C N 1
ATOM 4723 C CA . VAL C 2 8 ? 23.976 -10.854 -1.193 1.00 18.04 8 VAL C CA 1
ATOM 4724 C C . VAL C 2 8 ? 22.881 -9.788 -1.218 1.00 26.42 8 VAL C C 1
ATOM 4725 O O . VAL C 2 8 ? 22.381 -9.427 -2.285 1.00 20.14 8 VAL C O 1
ATOM 4729 N N . VAL C 2 9 ? 22.511 -9.289 -0.040 1.00 19.20 9 VAL C N 1
ATOM 4730 C CA . VAL C 2 9 ? 21.491 -8.248 0.067 1.00 14.11 9 VAL C CA 1
ATOM 4731 C C . VAL C 2 9 ? 22.006 -7.038 0.842 1.00 24.22 9 VAL C C 1
ATOM 4732 O O . VAL C 2 9 ? 23.089 -7.081 1.434 1.00 22.52 9 VAL C O 1
ATOM 4736 N N . GLY C 2 10 ? 21.224 -5.961 0.835 1.00 22.33 10 GLY C N 1
ATOM 4737 C CA . GLY C 2 10 ? 21.619 -4.725 1.486 1.00 23.20 10 GLY C CA 1
ATOM 4738 C C . GLY C 2 10 ? 21.281 -3.510 0.642 1.00 24.80 10 GLY C C 1
ATOM 4739 O O . GLY C 2 10 ? 20.927 -3.642 -0.533 1.00 19.89 10 GLY C O 1
ATOM 4740 N N . ASP C 2 11 ? 21.398 -2.327 1.239 1.00 17.35 11 ASP C N 1
ATOM 4741 C CA . ASP C 2 11 ? 21.042 -1.077 0.567 1.00 23.73 11 ASP C CA 1
ATOM 4742 C C . ASP C 2 11 ? 21.869 -0.808 -0.688 1.00 30.41 11 ASP C C 1
ATOM 4743 O O . ASP C 2 11 ? 22.951 -1.370 -0.865 1.00 17.45 11 ASP C O 1
ATOM 4748 N N . GLY C 2 12 ? 21.350 0.049 -1.562 1.00 24.60 12 GLY C N 1
ATOM 4749 C CA . GLY C 2 12 ? 22.102 0.471 -2.728 1.00 23.96 12 GLY C CA 1
ATOM 4750 C C . GLY C 2 12 ? 23.345 1.216 -2.285 1.00 25.34 12 GLY C C 1
ATOM 4751 O O . GLY C 2 12 ? 23.332 1.865 -1.238 1.00 20.29 12 GLY C O 1
ATOM 4752 N N . ALA C 2 13 ? 24.416 1.085 -3.067 1.00 20.83 13 ALA C N 1
ATOM 4753 C CA . ALA C 2 13 ? 25.681 1.800 -2.853 1.00 23.27 13 ALA C CA 1
ATOM 4754 C C . ALA C 2 13 ? 26.545 1.320 -1.678 1.00 22.27 13 ALA C C 1
ATOM 4755 O O . ALA C 2 13 ? 27.547 1.959 -1.353 1.00 26.26 13 ALA C O 1
ATOM 4757 N N . VAL C 2 14 ? 26.179 0.202 -1.052 1.00 19.18 14 VAL C N 1
ATOM 4758 C CA . VAL C 2 14 ? 27.001 -0.349 0.030 1.00 19.07 14 VAL C CA 1
ATOM 4759 C C . VAL C 2 14 ? 28.177 -1.161 -0.509 1.00 22.97 14 VAL C C 1
ATOM 4760 O O . VAL C 2 14 ? 29.115 -1.473 0.228 1.00 24.06 14 VAL C O 1
ATOM 4764 N N . GLY C 2 15 ? 28.122 -1.504 -1.794 1.00 21.88 15 GLY C N 1
ATOM 4765 C CA . GLY C 2 15 ? 29.226 -2.197 -2.435 1.00 18.60 15 GLY C CA 1
ATOM 4766 C C . GLY C 2 15 ? 28.986 -3.676 -2.671 1.00 19.85 15 GLY C C 1
ATOM 4767 O O . GLY C 2 15 ? 29.941 -4.448 -2.783 1.00 15.08 15 GLY C O 1
ATOM 4768 N N . LYS C 2 16 ? 27.717 -4.070 -2.754 1.00 16.30 16 LYS C N 1
ATOM 4769 C CA . LYS C 2 16 ? 27.352 -5.469 -2.973 1.00 20.98 16 LYS C CA 1
ATOM 4770 C C . LYS C 2 16 ? 27.987 -6.050 -4.236 1.00 25.56 16 LYS C C 1
ATOM 4771 O O . LYS C 2 16 ? 28.547 -7.148 -4.214 1.00 18.71 16 LYS C O 1
ATOM 4777 N N . THR C 2 17 ? 27.899 -5.308 -5.335 1.00 16.89 17 THR C N 1
ATOM 4778 C CA . THR C 2 17 ? 28.429 -5.774 -6.613 1.00 21.60 17 THR C CA 1
ATOM 4779 C C . THR C 2 17 ? 29.955 -5.774 -6.630 1.00 18.02 17 THR C C 1
ATOM 4780 O O . THR C 2 17 ? 30.578 -6.739 -7.078 1.00 16.50 17 THR C O 1
ATOM 4784 N N . CYS C 2 18 ? 30.554 -4.692 -6.140 1.00 12.96 18 CYS C N 1
ATOM 4785 C CA . CYS C 2 18 ? 32.008 -4.549 -6.159 1.00 19.48 18 CYS C CA 1
ATOM 4786 C C . CYS C 2 18 ? 32.735 -5.604 -5.326 1.00 24.29 18 CYS C C 1
ATOM 4787 O O . CYS C 2 18 ? 33.852 -5.996 -5.664 1.00 23.01 18 CYS C O 1
ATOM 4790 N N . LEU C 2 19 ? 32.108 -6.069 -4.247 1.00 19.30 19 LEU C N 1
ATOM 4791 C CA . LEU C 2 19 ? 32.735 -7.083 -3.397 1.00 27.28 19 LEU C CA 1
ATOM 4792 C C . LEU C 2 19 ? 32.661 -8.466 -4.037 1.00 23.68 19 LEU C C 1
ATOM 4793 O O . LEU C 2 19 ? 33.559 -9.289 -3.859 1.00 25.73 19 LEU C O 1
ATOM 4798 N N . LEU C 2 20 ? 31.591 -8.714 -4.786 1.00 17.66 20 LEU C N 1
ATOM 4799 C CA . LEU C 2 20 ? 31.455 -9.957 -5.536 1.00 21.89 20 LEU C CA 1
ATOM 4800 C C . LEU C 2 20 ? 32.470 -10.020 -6.676 1.00 21.92 20 LEU C C 1
ATOM 4801 O O . LEU C 2 20 ? 33.087 -11.059 -6.910 1.00 27.23 20 LEU C O 1
ATOM 4806 N N . ILE C 2 21 ? 32.645 -8.905 -7.379 1.00 19.19 21 ILE C N 1
ATOM 4807 C CA . ILE C 2 21 ? 33.597 -8.839 -8.485 1.00 20.21 21 ILE C CA 1
ATOM 4808 C C . ILE C 2 21 ? 35.041 -8.884 -7.994 1.00 21.12 21 ILE C C 1
ATOM 4809 O O . ILE C 2 21 ? 35.888 -9.553 -8.591 1.00 18.56 21 ILE C O 1
ATOM 4814 N N . SER C 2 22 ? 35.320 -8.170 -6.908 1.00 19.00 22 SER C N 1
ATOM 4815 C CA . SER C 2 22 ? 36.661 -8.159 -6.336 1.00 26.02 22 SER C CA 1
ATOM 4816 C C . SER C 2 22 ? 37.042 -9.557 -5.864 1.00 20.62 22 SER C C 1
ATOM 4817 O O . SER C 2 22 ? 38.192 -9.968 -5.987 1.00 24.01 22 SER C O 1
ATOM 4820 N N . TYR C 2 23 ? 36.062 -10.288 -5.341 1.00 24.52 23 TYR C N 1
ATOM 4821 C CA . TYR C 2 23 ? 36.288 -11.641 -4.837 1.00 26.39 23 TYR C CA 1
ATOM 4822 C C . TYR C 2 23 ? 36.552 -12.647 -5.953 1.00 25.52 23 TYR C C 1
ATOM 4823 O O . TYR C 2 23 ? 37.458 -13.471 -5.846 1.00 25.41 23 TYR C O 1
ATOM 4832 N N . THR C 2 24 ? 35.765 -12.576 -7.023 1.00 22.74 24 THR C N 1
ATOM 4833 C CA . THR C 2 24 ? 35.856 -13.553 -8.107 1.00 22.98 24 THR C CA 1
ATOM 4834 C C . THR C 2 24 ? 36.990 -13.272 -9.093 1.00 23.91 24 THR C C 1
ATOM 4835 O O . THR C 2 24 ? 37.519 -14.195 -9.712 1.00 32.44 24 THR C O 1
ATOM 4839 N N . THR C 2 25 ? 37.360 -12.002 -9.236 1.00 24.21 25 THR C N 1
ATOM 4840 C CA . THR C 2 25 ? 38.386 -11.609 -10.201 1.00 31.61 25 THR C CA 1
ATOM 4841 C C . THR C 2 25 ? 39.706 -11.195 -9.550 1.00 37.09 25 THR C C 1
ATOM 4842 O O . THR C 2 25 ? 40.700 -10.975 -10.245 1.00 41.38 25 THR C O 1
ATOM 4846 N N . ASN C 2 26 ? 39.706 -11.084 -8.222 1.00 29.50 26 ASN C N 1
ATOM 4847 C CA . ASN C 2 26 ? 40.863 -10.596 -7.462 1.00 35.26 26 ASN C CA 1
ATOM 4848 C C . ASN C 2 26 ? 41.302 -9.185 -7.851 1.00 36.66 26 ASN C C 1
ATOM 4849 O O . ASN C 2 26 ? 42.421 -8.767 -7.549 1.00 42.05 26 ASN C O 1
ATOM 4854 N N . LYS C 2 27 ? 40.410 -8.459 -8.517 1.00 33.26 27 LYS C N 1
ATOM 4855 C CA . LYS C 2 27 ? 40.664 -7.077 -8.899 1.00 41.77 27 LYS C CA 1
ATOM 4856 C C . LYS C 2 27 ? 39.443 -6.216 -8.598 1.00 36.83 27 LYS C C 1
ATOM 4857 O O . LYS C 2 27 ? 38.317 -6.580 -8.939 1.00 31.56 27 LYS C O 1
ATOM 4863 N N . PHE C 2 28 ? 39.673 -5.079 -7.952 1.00 33.72 28 PHE C N 1
ATOM 4864 C CA . PHE C 2 28 ? 38.609 -4.127 -7.679 1.00 34.22 28 PHE C CA 1
ATOM 4865 C C . PHE C 2 28 ? 38.304 -3.337 -8.946 1.00 36.63 28 PHE C C 1
ATOM 4866 O O . PHE C 2 28 ? 39.186 -2.679 -9.499 1.00 37.49 28 PHE C O 1
ATOM 4874 N N . PRO C 2 29 ? 37.048 -3.397 -9.407 1.00 34.37 29 PRO C N 1
ATOM 4875 C CA . PRO C 2 29 ? 36.662 -2.714 -10.645 1.00 30.86 29 PRO C CA 1
ATOM 4876 C C . PRO C 2 29 ? 36.687 -1.199 -10.461 1.00 38.70 29 PRO C C 1
ATOM 4877 O O . PRO C 2 29 ? 36.202 -0.705 -9.443 1.00 44.20 29 PRO C O 1
ATOM 4881 N N . SER C 2 30 ? 37.239 -0.477 -11.433 1.00 37.03 30 SER C N 1
ATOM 4882 C CA . SER C 2 30 ? 37.412 0.971 -11.312 1.00 50.70 30 SER C CA 1
ATOM 4883 C C . SER C 2 30 ? 36.485 1.761 -12.236 1.00 50.69 30 SER C C 1
ATOM 4884 O O . SER C 2 30 ? 36.273 2.960 -12.039 1.00 53.37 30 SER C O 1
ATOM 4887 N N . GLU C 2 31 ? 35.943 1.084 -13.244 1.00 41.43 31 GLU C N 1
ATOM 4888 C CA . GLU C 2 31 ? 35.096 1.730 -14.241 1.00 42.54 31 GLU C CA 1
ATOM 4889 C C . GLU C 2 31 ? 33.628 1.429 -13.995 1.00 39.02 31 GLU C C 1
ATOM 4890 O O . GLU C 2 31 ? 33.173 1.374 -12.851 1.00 29.23 31 GLU C O 1
ATOM 4896 N N . TYR C 2 32 ? 32.891 1.238 -15.084 1.00 33.42 32 TYR C N 1
ATOM 4897 C CA . TYR C 2 32 ? 31.495 0.841 -14.988 1.00 23.55 32 TYR C CA 1
ATOM 4898 C C . TYR C 2 32 ? 31.366 -0.553 -14.401 1.00 27.60 32 TYR C C 1
ATOM 4899 O O . TYR C 2 32 ? 32.241 -1.406 -14.569 1.00 20.77 32 TYR C O 1
ATOM 4908 N N . VAL C 2 33 ? 30.264 -0.767 -13.701 1.00 22.11 33 VAL C N 1
ATOM 4909 C CA . VAL C 2 33 ? 30.024 -2.022 -13.024 1.00 24.58 33 VAL C CA 1
ATOM 4910 C C . VAL C 2 33 ? 28.542 -2.327 -13.168 1.00 20.40 33 VAL C C 1
ATOM 4911 O O . VAL C 2 33 ? 27.728 -1.406 -13.225 1.00 22.08 33 VAL C O 1
ATOM 4915 N N . PRO C 2 34 ? 28.188 -3.617 -13.281 1.00 20.76 34 PRO C N 1
ATOM 4916 C CA . PRO C 2 34 ? 26.768 -3.964 -13.386 1.00 22.56 34 PRO C CA 1
ATOM 4917 C C . PRO C 2 34 ? 26.021 -3.518 -12.139 1.00 18.54 34 PRO C C 1
ATOM 4918 O O . PRO C 2 34 ? 26.598 -3.533 -11.053 1.00 17.15 34 PRO C O 1
ATOM 4922 N N . THR C 2 35 ? 24.769 -3.104 -12.293 1.00 17.73 35 THR C N 1
ATOM 4923 C CA . THR C 2 35 ? 23.936 -2.822 -11.136 1.00 22.97 35 THR C CA 1
ATOM 4924 C C . THR C 2 35 ? 23.781 -4.116 -10.362 1.00 22.63 35 THR C C 1
ATOM 4925 O O . THR C 2 35 ? 23.833 -4.128 -9.132 1.00 20.97 35 THR C O 1
ATOM 4929 N N . VAL C 2 36 ? 23.606 -5.209 -11.102 1.00 20.44 36 VAL C N 1
ATOM 4930 C CA . VAL C 2 36 ? 23.464 -6.535 -10.511 1.00 26.84 36 VAL C CA 1
ATOM 4931 C C . VAL C 2 36 ? 24.397 -7.552 -11.177 1.00 24.88 36 VAL C C 1
ATOM 4932 O O . VAL C 2 36 ? 24.194 -7.933 -12.331 1.00 26.94 36 VAL C O 1
ATOM 4936 N N . PHE C 2 37 ? 25.416 -7.981 -10.436 1.00 21.40 37 PHE C N 1
ATOM 4937 C CA . PHE C 2 37 ? 26.358 -9.010 -10.877 1.00 22.69 37 PHE C CA 1
ATOM 4938 C C . PHE C 2 37 ? 25.616 -10.291 -11.240 1.00 22.61 37 PHE C C 1
ATOM 4939 O O . PHE C 2 37 ? 24.815 -10.788 -10.445 1.00 22.56 37 PHE C O 1
ATOM 4947 N N . ASP C 2 38 ? 25.859 -10.813 -12.441 1.00 21.78 38 ASP C N 1
ATOM 4948 C CA . ASP C 2 38 ? 25.250 -12.076 -12.852 1.00 30.73 38 ASP C CA 1
ATOM 4949 C C . ASP C 2 38 ? 25.716 -13.198 -11.935 1.00 28.21 38 ASP C C 1
ATOM 4950 O O . ASP C 2 38 ? 26.894 -13.259 -11.574 1.00 23.03 38 ASP C O 1
ATOM 4955 N N . ASN C 2 39 ? 24.799 -14.081 -11.550 1.00 20.72 39 ASN C N 1
ATOM 4956 C CA . ASN C 2 39 ? 25.155 -15.153 -10.625 1.00 25.73 39 ASN C CA 1
ATOM 4957 C C . ASN C 2 39 ? 26.257 -16.050 -11.176 1.00 31.68 39 ASN C C 1
ATOM 4958 O O . ASN C 2 39 ? 26.246 -16.425 -12.350 1.00 26.21 39 ASN C O 1
ATOM 4963 N N . TYR C 2 40 ? 27.213 -16.371 -10.313 1.00 28.62 40 TYR C N 1
ATOM 4964 C CA . TYR C 2 40 ? 28.459 -16.991 -10.729 1.00 35.00 40 TYR C CA 1
ATOM 4965 C C . TYR C 2 40 ? 28.915 -17.991 -9.673 1.00 41.34 40 TYR C C 1
ATOM 4966 O O . TYR C 2 40 ? 28.851 -17.715 -8.474 1.00 36.00 40 TYR C O 1
ATOM 4975 N N . ALA C 2 41 ? 29.362 -19.159 -10.120 1.00 37.08 41 ALA C N 1
ATOM 4976 C CA . ALA C 2 41 ? 29.841 -20.187 -9.204 1.00 33.33 41 ALA C CA 1
ATOM 4977 C C . ALA C 2 41 ? 31.355 -20.122 -9.060 1.00 37.52 41 ALA C C 1
ATOM 4978 O O . ALA C 2 41 ? 32.060 -19.730 -9.991 1.00 35.74 41 ALA C O 1
ATOM 4980 N N . VAL C 2 42 ? 31.848 -20.512 -7.888 1.00 26.16 42 VAL C N 1
ATOM 4981 C CA . VAL C 2 42 ? 33.277 -20.502 -7.605 1.00 30.75 42 VAL C CA 1
ATOM 4982 C C . VAL C 2 42 ? 33.627 -21.697 -6.716 1.00 36.70 42 VAL C C 1
ATOM 4983 O O . VAL C 2 42 ? 32.815 -22.122 -5.892 1.00 34.03 42 VAL C O 1
ATOM 4987 N N . THR C 2 43 ? 34.817 -22.259 -6.904 1.00 34.06 43 THR C N 1
ATOM 4988 C CA . THR C 2 43 ? 35.296 -23.331 -6.038 1.00 33.26 43 THR C CA 1
ATOM 4989 C C . THR C 2 43 ? 36.049 -22.725 -4.859 1.00 27.99 43 THR C C 1
ATOM 4990 O O . THR C 2 43 ? 36.978 -21.941 -5.049 1.00 30.56 43 THR C O 1
ATOM 4994 N N . VAL C 2 44 ? 35.637 -23.074 -3.643 1.00 30.34 44 VAL C N 1
ATOM 4995 C CA . VAL C 2 44 ? 36.305 -22.583 -2.442 1.00 31.37 44 VAL C CA 1
ATOM 4996 C C . VAL C 2 44 ? 36.830 -23.756 -1.614 1.00 35.03 44 VAL C C 1
ATOM 4997 O O . VAL C 2 44 ? 36.092 -24.700 -1.322 1.00 23.97 44 VAL C O 1
ATOM 5001 N N . MET C 2 45 ? 38.107 -23.695 -1.246 1.00 35.40 45 MET C N 1
ATOM 5002 C CA . MET C 2 45 ? 38.736 -24.770 -0.486 1.00 36.46 45 MET C CA 1
ATOM 5003 C C . MET C 2 45 ? 38.709 -24.504 1.016 1.00 31.81 45 MET C C 1
ATOM 5004 O O . MET C 2 45 ? 39.261 -23.511 1.492 1.00 30.79 45 MET C O 1
ATOM 5009 N N . ILE C 2 46 ? 38.059 -25.399 1.755 1.00 27.48 46 ILE C N 1
ATOM 5010 C CA . ILE C 2 46 ? 38.057 -25.352 3.211 1.00 34.45 46 ILE C CA 1
ATOM 5011 C C . ILE C 2 46 ? 38.562 -26.690 3.739 1.00 41.04 46 ILE C C 1
ATOM 5012 O O . ILE C 2 46 ? 37.920 -27.720 3.533 1.00 36.69 46 ILE C O 1
ATOM 5017 N N . GLY C 2 47 ? 39.714 -26.674 4.406 1.00 37.73 47 GLY C N 1
ATOM 5018 C CA . GLY C 2 47 ? 40.284 -27.876 4.992 1.00 30.39 47 GLY C CA 1
ATOM 5019 C C . GLY C 2 47 ? 40.585 -28.969 3.984 1.00 34.83 47 GLY C C 1
ATOM 5020 O O . GLY C 2 47 ? 40.373 -30.153 4.256 1.00 35.53 47 GLY C O 1
ATOM 5021 N N . GLY C 2 48 ? 41.072 -28.570 2.814 1.00 31.94 48 GLY C N 1
ATOM 5022 C CA . GLY C 2 48 ? 41.440 -29.517 1.777 1.00 33.65 48 GLY C CA 1
ATOM 5023 C C . GLY C 2 48 ? 40.250 -30.089 1.030 1.00 37.81 48 GLY C C 1
ATOM 5024 O O . GLY C 2 48 ? 40.386 -31.054 0.274 1.00 36.56 48 GLY C O 1
ATOM 5025 N N . GLU C 2 49 ? 39.079 -29.499 1.243 1.00 35.33 49 GLU C N 1
ATOM 5026 C CA . GLU C 2 49 ? 37.874 -29.952 0.560 1.00 35.39 49 GLU C CA 1
ATOM 5027 C C . GLU C 2 49 ? 37.241 -28.835 -0.260 1.00 40.49 49 GLU C C 1
ATOM 5028 O O . GLU C 2 49 ? 37.005 -27.737 0.250 1.00 36.85 49 GLU C O 1
ATOM 5034 N N . PRO C 2 50 ? 36.963 -29.117 -1.540 1.00 40.51 50 PRO C N 1
ATOM 5035 C CA . PRO C 2 50 ? 36.372 -28.140 -2.458 1.00 34.42 50 PRO C CA 1
ATOM 5036 C C . PRO C 2 50 ? 34.886 -27.942 -2.197 1.00 33.07 50 PRO C C 1
ATOM 5037 O O . PRO C 2 50 ? 34.140 -28.920 -2.115 1.00 36.68 50 PRO C O 1
ATOM 5041 N N . TYR C 2 51 ? 34.464 -26.689 -2.064 1.00 31.53 51 TYR C N 1
ATOM 5042 C CA . TYR C 2 51 ? 33.045 -26.372 -1.965 1.00 28.78 51 TYR C CA 1
ATOM 5043 C C . TYR C 2 51 ? 32.632 -25.482 -3.130 1.00 30.50 51 TYR C C 1
ATOM 5044 O O . TYR C 2 51 ? 33.324 -24.516 -3.463 1.00 30.22 51 TYR C O 1
ATOM 5053 N N . THR C 2 52 ? 31.518 -25.829 -3.767 1.00 27.21 52 THR C N 1
ATOM 5054 C CA . THR C 2 52 ? 31.002 -25.037 -4.877 1.00 26.92 52 THR C CA 1
ATOM 5055 C C . THR C 2 52 ? 30.045 -23.979 -4.341 1.00 29.65 52 THR C C 1
ATOM 5056 O O . THR C 2 52 ? 29.006 -24.301 -3.760 1.00 24.68 52 THR C O 1
ATOM 5060 N N . LEU C 2 53 ? 30.411 -22.716 -4.536 1.00 24.20 53 LEU C N 1
ATOM 5061 C CA . LEU C 2 53 ? 29.685 -21.598 -3.946 1.00 28.11 53 LEU C CA 1
ATOM 5062 C C . LEU C 2 53 ? 28.977 -20.771 -5.015 1.00 27.02 53 LEU C C 1
ATOM 5063 O O . LEU C 2 53 ? 29.627 -20.110 -5.828 1.00 21.96 53 LEU C O 1
ATOM 5068 N N . GLY C 2 54 ? 27.647 -20.811 -5.008 1.00 21.68 54 GLY C N 1
ATOM 5069 C CA . GLY C 2 54 ? 26.850 -20.041 -5.949 1.00 17.25 54 GLY C CA 1
ATOM 5070 C C . GLY C 2 54 ? 26.598 -18.635 -5.443 1.00 24.32 54 GLY C C 1
ATOM 5071 O O . GLY C 2 54 ? 25.943 -18.443 -4.415 1.00 21.27 54 GLY C O 1
ATOM 5072 N N . LEU C 2 55 ? 27.114 -17.649 -6.170 1.00 25.44 55 LEU C N 1
ATOM 5073 C CA . LEU C 2 55 ? 27.058 -16.259 -5.731 1.00 29.26 55 LEU C CA 1
ATOM 5074 C C . LEU C 2 55 ? 25.965 -15.462 -6.441 1.00 21.87 55 LEU C C 1
ATOM 5075 O O . LEU C 2 55 ? 25.982 -15.326 -7.663 1.00 23.37 55 LEU C O 1
ATOM 5080 N N . PHE C 2 56 ? 25.021 -14.931 -5.668 1.00 21.53 56 PHE C N 1
ATOM 5081 C CA . PHE C 2 56 ? 23.891 -14.196 -6.232 1.00 24.72 56 PHE C CA 1
ATOM 5082 C C . PHE C 2 56 ? 23.838 -12.753 -5.723 1.00 23.94 56 PHE C C 1
ATOM 5083 O O . PHE C 2 56 ? 23.826 -12.508 -4.514 1.00 21.56 56 PHE C O 1
ATOM 5091 N N . ASP C 2 57 ? 23.810 -11.803 -6.654 1.00 23.46 57 ASP C N 1
ATOM 5092 C CA . ASP C 2 57 ? 23.716 -10.384 -6.320 1.00 20.29 57 ASP C CA 1
ATOM 5093 C C . ASP C 2 57 ? 22.250 -9.962 -6.386 1.00 22.89 57 ASP C C 1
ATOM 5094 O O . ASP C 2 57 ? 21.422 -10.689 -6.931 1.00 16.93 57 ASP C O 1
ATOM 5099 N N . THR C 2 58 ? 21.923 -8.806 -5.813 1.00 20.90 58 THR C N 1
ATOM 5100 C CA . THR C 2 58 ? 20.550 -8.299 -5.847 1.00 21.06 58 THR C CA 1
ATOM 5101 C C . THR C 2 58 ? 20.501 -6.789 -6.031 1.00 23.58 58 THR C C 1
ATOM 5102 O O . THR C 2 58 ? 21.497 -6.092 -5.835 1.00 21.22 58 THR C O 1
ATOM 5106 N N . ALA C 2 59 ? 19.326 -6.293 -6.407 1.00 20.43 59 ALA C N 1
ATOM 5107 C CA . ALA C 2 59 ? 19.064 -4.860 -6.416 1.00 21.08 59 ALA C CA 1
ATOM 5108 C C . ALA C 2 59 ? 18.496 -4.468 -5.059 1.00 22.14 59 ALA C C 1
ATOM 5109 O O . ALA C 2 59 ? 17.432 -4.946 -4.661 1.00 28.61 59 ALA C O 1
ATOM 5111 N N . GLY C 2 60 ? 19.206 -3.603 -4.344 1.00 21.14 60 GLY C N 1
ATOM 5112 C CA . GLY C 2 60 ? 18.827 -3.266 -2.984 1.00 25.95 60 GLY C CA 1
ATOM 5113 C C . GLY C 2 60 ? 17.733 -2.225 -2.849 1.00 29.60 60 GLY C C 1
ATOM 5114 O O . GLY C 2 60 ? 17.073 -2.149 -1.810 1.00 31.07 60 GLY C O 1
ATOM 5115 N N . GLN C 2 61 ? 17.533 -1.429 -3.895 1.00 26.80 61 GLN C N 1
ATOM 5116 C CA . GLN C 2 61 ? 16.599 -0.307 -3.836 1.00 29.62 61 GLN C CA 1
ATOM 5117 C C . GLN C 2 61 ? 15.145 -0.761 -3.714 1.00 36.54 61 GLN C C 1
ATOM 5118 O O . GLN C 2 61 ? 14.794 -1.874 -4.109 1.00 28.05 61 GLN C O 1
ATOM 5124 N N . GLU C 2 62 ? 14.308 0.116 -3.166 1.00 33.27 62 GLU C N 1
ATOM 5125 C CA . GLU C 2 62 ? 12.921 -0.208 -2.840 1.00 28.66 62 GLU C CA 1
ATOM 5126 C C . GLU C 2 62 ? 12.076 -0.550 -4.069 1.00 25.93 62 GLU C C 1
ATOM 5127 O O . GLU C 2 62 ? 11.108 -1.308 -3.970 1.00 22.36 62 GLU C O 1
ATOM 5133 N N . ASP C 2 63 ? 12.452 -0.002 -5.223 1.00 23.26 63 ASP C N 1
ATOM 5134 C CA . ASP C 2 63 ? 11.736 -0.259 -6.473 1.00 23.02 63 ASP C CA 1
ATOM 5135 C C . ASP C 2 63 ? 11.634 -1.754 -6.776 1.00 25.78 63 ASP C C 1
ATOM 5136 O O . ASP C 2 63 ? 10.637 -2.220 -7.332 1.00 25.89 63 ASP C O 1
ATOM 5141 N N . TYR C 2 64 ? 12.666 -2.499 -6.395 1.00 17.96 64 TYR C N 1
ATOM 5142 C CA . TYR C 2 64 ? 12.740 -3.924 -6.697 1.00 24.11 64 TYR C CA 1
ATOM 5143 C C . TYR C 2 64 ? 12.298 -4.808 -5.531 1.00 29.64 64 TYR C C 1
ATOM 5144 O O . TYR C 2 64 ? 12.618 -5.999 -5.491 1.00 26.94 64 TYR C O 1
ATOM 5153 N N . ASP C 2 65 ? 11.554 -4.227 -4.592 1.00 29.46 65 ASP C N 1
ATOM 5154 C CA . ASP C 2 65 ? 11.073 -4.970 -3.427 1.00 28.12 65 ASP C CA 1
ATOM 5155 C C . ASP C 2 65 ? 10.192 -6.163 -3.802 1.00 29.65 65 ASP C C 1
ATOM 5156 O O . ASP C 2 65 ? 10.294 -7.226 -3.193 1.00 28.23 65 ASP C O 1
ATOM 5161 N N . ARG C 2 66 ? 9.332 -5.986 -4.802 1.00 22.98 66 ARG C N 1
ATOM 5162 C CA . ARG C 2 66 ? 8.417 -7.048 -5.224 1.00 28.23 66 ARG C CA 1
ATOM 5163 C C . ARG C 2 66 ? 9.158 -8.194 -5.910 1.00 22.66 66 ARG C C 1
ATOM 5164 O O . ARG C 2 66 ? 8.808 -9.365 -5.747 1.00 21.42 66 ARG C O 1
ATOM 5172 N N . LEU C 2 67 ? 10.192 -7.847 -6.669 1.00 21.64 67 LEU C N 1
ATOM 5173 C CA . LEU C 2 67 ? 10.919 -8.820 -7.477 1.00 24.51 67 LEU C CA 1
ATOM 5174 C C . LEU C 2 67 ? 11.918 -9.609 -6.633 1.00 23.67 67 LEU C C 1
ATOM 5175 O O . LEU C 2 67 ? 11.950 -10.839 -6.685 1.00 22.94 67 LEU C O 1
ATOM 5180 N N . ARG C 2 68 ? 12.726 -8.883 -5.863 1.00 20.47 68 ARG C N 1
ATOM 5181 C CA . ARG C 2 68 ? 13.860 -9.442 -5.113 1.00 24.15 68 ARG C CA 1
ATOM 5182 C C . ARG C 2 68 ? 13.683 -10.817 -4.435 1.00 20.26 68 ARG C C 1
ATOM 5183 O O . ARG C 2 68 ? 14.544 -11.685 -4.586 1.00 22.32 68 ARG C O 1
ATOM 5191 N N . PRO C 2 69 ? 12.578 -11.023 -3.691 1.00 26.82 69 PRO C N 1
ATOM 5192 C CA . PRO C 2 69 ? 12.447 -12.306 -2.987 1.00 24.01 69 PRO C CA 1
ATOM 5193 C C . PRO C 2 69 ? 12.319 -13.517 -3.912 1.00 23.72 69 PRO C C 1
ATOM 5194 O O . PRO C 2 69 ? 12.538 -14.642 -3.464 1.00 21.70 69 PRO C O 1
ATOM 5198 N N . LEU C 2 70 ? 11.980 -13.291 -5.178 1.00 21.66 70 LEU C N 1
ATOM 5199 C CA . LEU C 2 70 ? 11.814 -14.383 -6.138 1.00 24.38 70 LEU C CA 1
ATOM 5200 C C . LEU C 2 70 ? 13.113 -15.165 -6.359 1.00 24.75 70 LEU C C 1
ATOM 5201 O O . LEU C 2 70 ? 13.089 -16.295 -6.853 1.00 22.50 70 LEU C O 1
ATOM 5206 N N . SER C 2 71 ? 14.240 -14.559 -5.993 1.00 18.18 71 SER C N 1
ATOM 5207 C CA . SER C 2 71 ? 15.548 -15.187 -6.150 1.00 24.82 71 SER C CA 1
ATOM 5208 C C . SER C 2 71 ? 15.975 -15.949 -4.898 1.00 21.13 71 SER C C 1
ATOM 5209 O O . SER C 2 71 ? 16.989 -16.648 -4.903 1.00 20.63 71 SER C O 1
ATOM 5212 N N . TYR C 2 72 ? 15.194 -15.809 -3.830 1.00 23.84 72 TYR C N 1
ATOM 5213 C CA . TYR C 2 72 ? 15.499 -16.446 -2.543 1.00 30.54 72 TYR C CA 1
ATOM 5214 C C . TYR C 2 72 ? 15.322 -17.978 -2.421 1.00 28.32 72 TYR C C 1
ATOM 5215 O O . TYR C 2 72 ? 16.004 -18.592 -1.598 1.00 31.64 72 TYR C O 1
ATOM 5224 N N . PRO C 2 73 ? 14.401 -18.597 -3.199 1.00 29.60 73 PRO C N 1
ATOM 5225 C CA . PRO C 2 73 ? 14.256 -20.054 -3.067 1.00 23.48 73 PRO C CA 1
ATOM 5226 C C . PRO C 2 73 ? 15.570 -20.842 -3.103 1.00 30.69 73 PRO C C 1
ATOM 5227 O O . PRO C 2 73 ? 16.492 -20.495 -3.841 1.00 24.50 73 PRO C O 1
ATOM 5231 N N . GLN C 2 74 ? 15.627 -21.902 -2.298 1.00 21.83 74 GLN C N 1
ATOM 5232 C CA . GLN C 2 74 ? 16.844 -22.690 -2.042 1.00 31.81 74 GLN C CA 1
ATOM 5233 C C . GLN C 2 74 ? 18.142 -21.917 -1.760 1.00 30.11 74 GLN C C 1
ATOM 5234 O O . GLN C 2 74 ? 19.234 -22.389 -2.084 1.00 23.08 74 GLN C O 1
ATOM 5240 N N . THR C 2 75 ? 18.022 -20.747 -1.136 1.00 24.41 75 THR C N 1
ATOM 5241 C CA . THR C 2 75 ? 19.195 -20.041 -0.624 1.00 25.14 75 THR C CA 1
ATOM 5242 C C . THR C 2 75 ? 19.749 -20.814 0.567 1.00 24.84 75 THR C C 1
ATOM 5243 O O . THR C 2 75 ? 18.986 -21.296 1.407 1.00 21.27 75 THR C O 1
ATOM 5247 N N . ASP C 2 76 ? 21.070 -20.943 0.638 1.00 24.04 76 ASP C N 1
ATOM 5248 C CA . ASP C 2 76 ? 21.702 -21.646 1.751 1.00 24.69 76 ASP C CA 1
ATOM 5249 C C . ASP C 2 76 ? 22.247 -20.688 2.812 1.00 21.44 76 ASP C C 1
ATOM 5250 O O . ASP C 2 76 ? 22.296 -21.028 3.996 1.00 23.94 76 ASP C O 1
ATOM 5255 N N . VAL C 2 77 ? 22.652 -19.494 2.385 1.00 22.58 77 VAL C N 1
ATOM 5256 C CA . VAL C 2 77 ? 23.184 -18.487 3.303 1.00 23.05 77 VAL C CA 1
ATOM 5257 C C . VAL C 2 77 ? 23.058 -17.080 2.720 1.00 20.41 77 VAL C C 1
ATOM 5258 O O . VAL C 2 77 ? 23.299 -16.864 1.528 1.00 22.91 77 VAL C O 1
ATOM 5262 N N . PHE C 2 78 ? 22.660 -16.129 3.559 1.00 20.49 78 PHE C N 1
ATOM 5263 C CA . PHE C 2 78 ? 22.559 -14.737 3.136 1.00 23.51 78 PHE C CA 1
ATOM 5264 C C . PHE C 2 78 ? 23.736 -13.904 3.628 1.00 24.20 78 PHE C C 1
ATOM 5265 O O . PHE C 2 78 ? 24.288 -14.152 4.703 1.00 26.66 78 PHE C O 1
ATOM 5273 N N . LEU C 2 79 ? 24.122 -12.924 2.818 1.00 24.37 79 LEU C N 1
ATOM 5274 C CA . LEU C 2 79 ? 25.086 -11.914 3.226 1.00 21.39 79 LEU C CA 1
ATOM 5275 C C . LEU C 2 79 ? 24.339 -10.593 3.326 1.00 23.82 79 LEU C C 1
ATOM 5276 O O . LEU C 2 79 ? 23.955 -10.014 2.308 1.00 23.62 79 LEU C O 1
ATOM 5281 N N . VAL C 2 80 ? 24.105 -10.132 4.551 1.00 22.27 80 VAL C N 1
ATOM 5282 C CA . VAL C 2 80 ? 23.411 -8.866 4.765 1.00 17.31 80 VAL C CA 1
ATOM 5283 C C . VAL C 2 80 ? 24.437 -7.750 4.920 1.00 15.56 80 VAL C C 1
ATOM 5284 O O . VAL C 2 80 ? 25.098 -7.644 5.955 1.00 23.17 80 VAL C O 1
ATOM 5288 N N . CYS C 2 81 ? 24.566 -6.918 3.889 1.00 19.73 81 CYS C N 1
ATOM 5289 C CA . CYS C 2 81 ? 25.653 -5.946 3.829 1.00 14.92 81 CYS C CA 1
ATOM 5290 C C . CYS C 2 81 ? 25.237 -4.519 4.177 1.00 18.94 81 CYS C C 1
ATOM 5291 O O . CYS C 2 81 ? 24.171 -4.047 3.772 1.00 18.76 81 CYS C O 1
ATOM 5294 N N . PHE C 2 82 ? 26.096 -3.842 4.932 1.00 18.88 82 PHE C N 1
ATOM 5295 C CA . PHE C 2 82 ? 25.951 -2.419 5.197 1.00 20.11 82 PHE C CA 1
ATOM 5296 C C . PHE C 2 82 ? 27.340 -1.803 5.120 1.00 18.07 82 PHE C C 1
ATOM 5297 O O . PHE C 2 82 ? 28.337 -2.465 5.420 1.00 20.86 82 PHE C O 1
ATOM 5305 N N . SER C 2 83 ? 27.414 -0.546 4.699 1.00 18.12 83 SER C N 1
ATOM 5306 C CA . SER C 2 83 ? 28.687 0.165 4.696 1.00 23.27 83 SER C CA 1
ATOM 5307 C C . SER C 2 83 ? 28.989 0.643 6.109 1.00 22.55 83 SER C C 1
ATOM 5308 O O . SER C 2 83 ? 28.117 1.200 6.775 1.00 21.16 83 SER C O 1
ATOM 5311 N N . VAL C 2 84 ? 30.216 0.422 6.573 1.00 23.46 84 VAL C N 1
ATOM 5312 C CA . VAL C 2 84 ? 30.580 0.812 7.933 1.00 24.50 84 VAL C CA 1
ATOM 5313 C C . VAL C 2 84 ? 30.630 2.327 8.095 1.00 23.21 84 VAL C C 1
ATOM 5314 O O . VAL C 2 84 ? 30.708 2.825 9.216 1.00 24.05 84 VAL C O 1
ATOM 5318 N N . VAL C 2 85 ? 30.590 3.051 6.977 1.00 20.30 85 VAL C N 1
ATOM 5319 C CA . VAL C 2 85 ? 30.535 4.512 7.008 1.00 22.89 85 VAL C CA 1
ATOM 5320 C C . VAL C 2 85 ? 29.170 5.046 6.574 1.00 23.61 85 VAL C C 1
ATOM 5321 O O . VAL C 2 85 ? 29.015 6.243 6.323 1.00 23.87 85 VAL C O 1
ATOM 5325 N N . SER C 2 86 ? 28.187 4.154 6.477 1.00 20.61 86 SER C N 1
ATOM 5326 C CA . SER C 2 86 ? 26.813 4.563 6.189 1.00 22.37 86 SER C CA 1
ATOM 5327 C C . SER C 2 86 ? 25.870 4.095 7.295 1.00 25.42 86 SER C C 1
ATOM 5328 O O . SER C 2 86 ? 25.395 2.960 7.275 1.00 25.42 86 SER C O 1
ATOM 5331 N N . PRO C 2 87 ? 25.609 4.975 8.272 1.00 22.74 87 PRO C N 1
ATOM 5332 C CA . PRO C 2 87 ? 24.718 4.689 9.401 1.00 29.27 87 PRO C CA 1
ATOM 5333 C C . PRO C 2 87 ? 23.314 4.284 8.954 1.00 29.32 87 PRO C C 1
ATOM 5334 O O . PRO C 2 87 ? 22.691 3.444 9.604 1.00 25.75 87 PRO C O 1
ATOM 5338 N N . SER C 2 88 ? 22.827 4.871 7.864 1.00 18.85 88 SER C N 1
ATOM 5339 C CA . SER C 2 88 ? 21.485 4.566 7.370 1.00 24.97 88 SER C CA 1
ATOM 5340 C C . SER C 2 88 ? 21.395 3.148 6.808 1.00 19.20 88 SER C C 1
ATOM 5341 O O . SER C 2 88 ? 20.386 2.464 6.986 1.00 27.39 88 SER C O 1
ATOM 5344 N N . SER C 2 89 ? 22.449 2.710 6.126 1.00 20.99 89 SER C N 1
ATOM 5345 C CA . SER C 2 89 ? 22.490 1.351 5.594 1.00 24.72 89 SER C CA 1
ATOM 5346 C C . SER C 2 89 ? 22.558 0.341 6.737 1.00 21.32 89 SER C C 1
ATOM 5347 O O . SER C 2 89 ? 22.081 -0.787 6.610 1.00 19.91 89 SER C O 1
ATOM 5350 N N . PHE C 2 90 ? 23.151 0.759 7.853 1.00 28.04 90 PHE C N 1
ATOM 5351 C CA . PHE C 2 90 ? 23.275 -0.090 9.034 1.00 21.96 90 PHE C CA 1
ATOM 5352 C C . PHE C 2 90 ? 21.943 -0.208 9.764 1.00 22.52 90 PHE C C 1
ATOM 5353 O O . PHE C 2 90 ? 21.592 -1.280 10.256 1.00 22.74 90 PHE C O 1
ATOM 5361 N N . GLU C 2 91 ? 21.202 0.895 9.837 1.00 23.63 91 GLU C N 1
ATOM 5362 C CA . GLU C 2 91 ? 19.888 0.882 10.470 1.00 29.56 91 GLU C CA 1
ATOM 5363 C C . GLU C 2 91 ? 18.904 0.021 9.682 1.00 30.52 91 GLU C C 1
ATOM 5364 O O . GLU C 2 91 ? 18.028 -0.625 10.261 1.00 25.18 91 GLU C O 1
ATOM 5370 N N . ASN C 2 92 ? 19.059 0.014 8.361 1.00 21.95 92 ASN C N 1
ATOM 5371 C CA . ASN C 2 92 ? 18.181 -0.760 7.488 1.00 21.98 92 ASN C CA 1
ATOM 5372 C C . ASN C 2 92 ? 18.410 -2.262 7.580 1.00 20.63 92 ASN C C 1
ATOM 5373 O O . ASN C 2 92 ? 17.554 -3.048 7.169 1.00 23.45 92 ASN C O 1
ATOM 5378 N N . VAL C 2 93 ? 19.569 -2.656 8.105 1.00 20.06 93 VAL C N 1
ATOM 5379 C CA . VAL C 2 93 ? 19.814 -4.057 8.426 1.00 26.88 93 VAL C CA 1
ATOM 5380 C C . VAL C 2 93 ? 18.703 -4.537 9.353 1.00 29.04 93 VAL C C 1
ATOM 5381 O O . VAL C 2 93 ? 18.089 -5.577 9.117 1.00 24.41 93 VAL C O 1
ATOM 5385 N N . LYS C 2 94 ? 18.430 -3.745 10.385 1.00 21.39 94 LYS C N 1
ATOM 5386 C CA . LYS C 2 94 ? 17.421 -4.081 11.385 1.00 29.08 94 LYS C CA 1
ATOM 5387 C C . LYS C 2 94 ? 15.995 -3.799 10.908 1.00 24.77 94 LYS C C 1
ATOM 5388 O O . LYS C 2 94 ? 15.084 -4.592 11.153 1.00 21.09 94 LYS C O 1
ATOM 5394 N N . GLU C 2 95 ? 15.807 -2.674 10.225 1.00 25.88 95 GLU C N 1
ATOM 5395 C CA . GLU C 2 95 ? 14.476 -2.247 9.803 1.00 28.54 95 GLU C CA 1
ATOM 5396 C C . GLU C 2 95 ? 13.932 -3.007 8.598 1.00 26.05 95 GLU C C 1
ATOM 5397 O O . GLU C 2 95 ? 12.721 -3.194 8.478 1.00 22.86 95 GLU C O 1
ATOM 5403 N N . LYS C 2 96 ? 14.817 -3.448 7.709 1.00 22.55 96 LYS C N 1
ATOM 5404 C CA . LYS C 2 96 ? 14.369 -4.011 6.438 1.00 23.49 96 LYS C CA 1
ATOM 5405 C C . LYS C 2 96 ? 14.928 -5.391 6.096 1.00 22.00 96 LYS C C 1
ATOM 5406 O O . LYS C 2 96 ? 14.170 -6.333 5.870 1.00 26.68 96 LYS C O 1
ATOM 5412 N N . TRP C 2 97 ? 16.251 -5.508 6.055 1.00 18.12 97 TRP C N 1
ATOM 5413 C CA . TRP C 2 97 ? 16.886 -6.674 5.443 1.00 20.49 97 TRP C CA 1
ATOM 5414 C C . TRP C 2 97 ? 16.697 -8.008 6.177 1.00 22.14 97 TRP C C 1
ATOM 5415 O O . TRP C 2 97 ? 16.280 -8.988 5.562 1.00 23.66 97 TRP C O 1
ATOM 5426 N N . VAL C 2 98 ? 16.995 -8.065 7.472 1.00 26.08 98 VAL C N 1
ATOM 5427 C CA . VAL C 2 98 ? 16.715 -9.300 8.215 1.00 26.93 98 VAL C CA 1
ATOM 5428 C C . VAL C 2 98 ? 15.207 -9.631 8.339 1.00 22.25 98 VAL C C 1
ATOM 5429 O O . VAL C 2 98 ? 14.830 -10.801 8.232 1.00 23.13 98 VAL C O 1
ATOM 5433 N N . PRO C 2 99 ? 14.335 -8.616 8.534 1.00 23.08 99 PRO C N 1
ATOM 5434 C CA . PRO C 2 99 ? 12.918 -8.994 8.469 1.00 27.01 99 PRO C CA 1
ATOM 5435 C C . PRO C 2 99 ? 12.516 -9.487 7.082 1.00 31.36 99 PRO C C 1
ATOM 5436 O O . PRO C 2 99 ? 11.667 -10.371 6.982 1.00 26.74 99 PRO C O 1
ATOM 5440 N N . GLU C 2 100 ? 13.115 -8.930 6.032 1.00 27.21 100 GLU C N 1
ATOM 5441 C CA . GLU C 2 100 ? 12.809 -9.375 4.675 1.00 28.14 100 GLU C CA 1
ATOM 5442 C C . GLU C 2 100 ? 13.191 -10.837 4.443 1.00 22.94 100 GLU C C 1
ATOM 5443 O O . GLU C 2 100 ? 12.387 -11.618 3.934 1.00 22.78 100 GLU C O 1
ATOM 5449 N N . ILE C 2 101 ? 14.411 -11.207 4.819 1.00 22.60 101 ILE C N 1
ATOM 5450 C CA . ILE C 2 101 ? 14.888 -12.564 4.561 1.00 33.45 101 ILE C CA 1
ATOM 5451 C C . ILE C 2 101 ? 14.310 -13.604 5.529 1.00 31.37 101 ILE C C 1
ATOM 5452 O O . ILE C 2 101 ? 14.245 -14.784 5.196 1.00 33.41 101 ILE C O 1
ATOM 5457 N N . THR C 2 102 ? 13.887 -13.174 6.717 1.00 24.65 102 THR C N 1
ATOM 5458 C CA . THR C 2 102 ? 13.232 -14.088 7.658 1.00 35.45 102 THR C CA 1
ATOM 5459 C C . THR C 2 102 ? 11.772 -14.329 7.278 1.00 32.35 102 THR C C 1
ATOM 5460 O O . THR C 2 102 ? 11.210 -15.380 7.582 1.00 28.91 102 THR C O 1
ATOM 5464 N N . HIS C 2 103 ? 11.163 -13.349 6.617 1.00 21.39 103 HIS C N 1
ATOM 5465 C CA . HIS C 2 103 ? 9.795 -13.485 6.122 1.00 32.25 103 HIS C CA 1
ATOM 5466 C C . HIS C 2 103 ? 9.763 -14.232 4.791 1.00 33.07 103 HIS C C 1
ATOM 5467 O O . HIS C 2 103 ? 8.902 -15.085 4.569 1.00 31.57 103 HIS C O 1
ATOM 5474 N N . HIS C 2 104 ? 10.707 -13.914 3.910 1.00 31.30 104 HIS C N 1
ATOM 5475 C CA . HIS C 2 104 ? 10.702 -14.459 2.553 1.00 31.39 104 HIS C CA 1
ATOM 5476 C C . HIS C 2 104 ? 11.600 -15.684 2.367 1.00 30.68 104 HIS C C 1
ATOM 5477 O O . HIS C 2 104 ? 11.575 -16.323 1.314 1.00 33.65 104 HIS C O 1
ATOM 5484 N N . CYS C 2 105 ? 12.391 -16.007 3.386 1.00 34.35 105 CYS C N 1
ATOM 5485 C CA . CYS C 2 105 ? 13.253 -17.185 3.329 1.00 33.03 105 CYS C CA 1
ATOM 5486 C C . CYS C 2 105 ? 13.620 -17.670 4.731 1.00 32.75 105 CYS C C 1
ATOM 5487 O O . CYS C 2 105 ? 14.784 -17.606 5.128 1.00 30.58 105 CYS C O 1
ATOM 5490 N N . PRO C 2 106 ? 12.624 -18.171 5.479 1.00 36.66 106 PRO C N 1
ATOM 5491 C CA . PRO C 2 106 ? 12.805 -18.552 6.885 1.00 33.60 106 PRO C CA 1
ATOM 5492 C C . PRO C 2 106 ? 13.807 -19.684 7.079 1.00 38.45 106 PRO C C 1
ATOM 5493 O O . PRO C 2 106 ? 14.087 -20.430 6.139 1.00 34.98 106 PRO C O 1
ATOM 5497 N N . LYS C 2 107 ? 14.335 -19.796 8.297 1.00 33.56 107 LYS C N 1
ATOM 5498 C CA . LYS C 2 107 ? 15.245 -20.878 8.677 1.00 38.73 107 LYS C CA 1
ATOM 5499 C C . LYS C 2 107 ? 16.514 -20.931 7.819 1.00 33.34 107 LYS C C 1
ATOM 5500 O O . LYS C 2 107 ? 17.110 -21.996 7.641 1.00 35.25 107 LYS C O 1
ATOM 5506 N N . THR C 2 108 ? 16.924 -19.777 7.300 1.00 24.98 108 THR C N 1
ATOM 5507 C CA . THR C 2 108 ? 18.120 -19.682 6.470 1.00 27.31 108 THR C CA 1
ATOM 5508 C C . THR C 2 108 ? 19.157 -18.798 7.157 1.00 25.24 108 THR C C 1
ATOM 5509 O O . THR C 2 108 ? 18.874 -17.650 7.498 1.00 26.95 108 THR C O 1
ATOM 5513 N N . PRO C 2 109 ? 20.367 -19.336 7.366 1.00 32.28 109 PRO C N 1
ATOM 5514 C CA . PRO C 2 109 ? 21.421 -18.631 8.102 1.00 28.95 109 PRO C CA 1
ATOM 5515 C C . PRO C 2 109 ? 21.878 -17.391 7.348 1.00 31.22 109 PRO C C 1
ATOM 5516 O O . PRO C 2 109 ? 21.878 -17.395 6.116 1.00 26.96 109 PRO C O 1
ATOM 5520 N N . PHE C 2 110 ? 22.254 -16.344 8.075 1.00 26.83 110 PHE C N 1
ATOM 5521 C CA . PHE C 2 110 ? 22.780 -15.146 7.434 1.00 30.38 110 PHE C CA 1
ATOM 5522 C C . PHE C 2 110 ? 23.980 -14.576 8.179 1.00 28.02 110 PHE C C 1
ATOM 5523 O O . PHE C 2 110 ? 24.098 -14.712 9.399 1.00 28.83 110 PHE C O 1
ATOM 5531 N N . LEU C 2 111 ? 24.879 -13.960 7.422 1.00 28.28 111 LEU C N 1
ATOM 5532 C CA . LEU C 2 111 ? 26.021 -13.261 7.989 1.00 23.60 111 LEU C CA 1
ATOM 5533 C C . LEU C 2 111 ? 25.736 -11.767 7.965 1.00 27.20 111 LEU C C 1
ATOM 5534 O O . LEU C 2 111 ? 25.048 -11.277 7.068 1.00 23.38 111 LEU C O 1
ATOM 5539 N N . LEU C 2 112 ? 26.244 -11.049 8.960 1.00 25.02 112 LEU C N 1
ATOM 5540 C CA . LEU C 2 112 ? 26.192 -9.592 8.945 1.00 20.17 112 LEU C CA 1
ATOM 5541 C C . LEU C 2 112 ? 27.521 -9.092 8.394 1.00 21.85 112 LEU C C 1
ATOM 5542 O O . LEU C 2 112 ? 28.574 -9.379 8.961 1.00 17.98 112 LEU C O 1
ATOM 5547 N N . VAL C 2 113 ? 27.479 -8.356 7.287 1.00 21.81 113 VAL C N 1
ATOM 5548 C CA . VAL C 2 113 ? 28.707 -7.996 6.580 1.00 22.04 113 VAL C CA 1
ATOM 5549 C C . VAL C 2 113 ? 28.938 -6.486 6.491 1.00 22.44 113 VAL C C 1
ATOM 5550 O O . VAL C 2 113 ? 28.204 -5.777 5.802 1.00 18.92 113 VAL C O 1
ATOM 5554 N N . GLY C 2 114 ? 29.963 -6.001 7.188 1.00 20.92 114 GLY C N 1
ATOM 5555 C CA . GLY C 2 114 ? 30.355 -4.606 7.084 1.00 19.43 114 GLY C CA 1
ATOM 5556 C C . GLY C 2 114 ? 31.228 -4.393 5.860 1.00 21.47 114 GLY C C 1
ATOM 5557 O O . GLY C 2 114 ? 32.194 -5.122 5.652 1.00 17.46 114 GLY C O 1
ATOM 5558 N N . THR C 2 115 ? 30.890 -3.400 5.044 1.00 17.87 115 THR C N 1
ATOM 5559 C CA . THR C 2 115 ? 31.617 -3.172 3.799 1.00 20.65 115 THR C CA 1
ATOM 5560 C C . THR C 2 115 ? 32.373 -1.850 3.795 1.00 18.56 115 THR C C 1
ATOM 5561 O O . THR C 2 115 ? 32.111 -0.975 4.621 1.00 20.35 115 THR C O 1
ATOM 5565 N N . GLN C 2 116 ? 33.310 -1.722 2.856 1.00 14.97 116 GLN C N 1
ATOM 5566 C CA . GLN C 2 116 ? 34.054 -0.480 2.636 1.00 19.98 116 GLN C CA 1
ATOM 5567 C C . GLN C 2 116 ? 34.775 0.024 3.887 1.00 23.53 116 GLN C C 1
ATOM 5568 O O . GLN C 2 116 ? 34.740 1.215 4.196 1.00 21.95 116 GLN C O 1
ATOM 5574 N N . ILE C 2 117 ? 35.438 -0.887 4.592 1.00 24.28 117 ILE C N 1
ATOM 5575 C CA . ILE C 2 117 ? 36.117 -0.551 5.842 1.00 21.03 117 ILE C CA 1
ATOM 5576 C C . ILE C 2 117 ? 37.343 0.337 5.631 1.00 22.05 117 ILE C C 1
ATOM 5577 O O . ILE C 2 117 ? 37.850 0.935 6.580 1.00 29.20 117 ILE C O 1
ATOM 5582 N N . ASP C 2 118 ? 37.815 0.427 4.390 1.00 23.54 118 ASP C N 1
ATOM 5583 C CA . ASP C 2 118 ? 38.938 1.302 4.065 1.00 23.33 118 ASP C CA 1
ATOM 5584 C C . ASP C 2 118 ? 38.546 2.765 4.245 1.00 23.90 118 ASP C C 1
ATOM 5585 O O . ASP C 2 118 ? 39.397 3.626 4.481 1.00 27.15 118 ASP C O 1
ATOM 5590 N N . LEU C 2 119 ? 37.246 3.032 4.144 1.00 24.15 119 LEU C N 1
ATOM 5591 C CA . LEU C 2 119 ? 36.720 4.391 4.226 1.00 24.09 119 LEU C CA 1
ATOM 5592 C C . LEU C 2 119 ? 36.698 4.957 5.645 1.00 23.81 119 LEU C C 1
ATOM 5593 O O . LEU C 2 119 ? 36.440 6.148 5.833 1.00 22.48 119 LEU C O 1
ATOM 5598 N N . ARG C 2 120 ? 36.968 4.115 6.640 1.00 22.83 120 ARG C N 1
ATOM 5599 C CA . ARG C 2 120 ? 37.092 4.598 8.014 1.00 24.87 120 ARG C CA 1
ATOM 5600 C C . ARG C 2 120 ? 38.380 5.402 8.176 1.00 25.97 120 ARG C C 1
ATOM 5601 O O . ARG C 2 120 ? 38.555 6.124 9.161 1.00 26.08 120 ARG C O 1
ATOM 5609 N N . ASP C 2 121 ? 39.273 5.279 7.196 1.00 26.52 121 ASP C N 1
ATOM 5610 C CA . ASP C 2 121 ? 40.518 6.040 7.182 1.00 31.40 121 ASP C CA 1
ATOM 5611 C C . ASP C 2 121 ? 40.519 7.103 6.082 1.00 30.67 121 ASP C C 1
ATOM 5612 O O . ASP C 2 121 ? 41.550 7.717 5.811 1.00 37.61 121 ASP C O 1
ATOM 5617 N N . ASP C 2 122 ? 39.369 7.317 5.449 1.00 32.36 122 ASP C N 1
ATOM 5618 C CA . ASP C 2 122 ? 39.273 8.316 4.388 1.00 28.64 122 ASP C CA 1
ATOM 5619 C C . ASP C 2 122 ? 38.899 9.687 4.940 1.00 28.81 122 ASP C C 1
ATOM 5620 O O . ASP C 2 122 ? 37.812 9.863 5.491 1.00 30.27 122 ASP C O 1
ATOM 5625 N N . PRO C 2 123 ? 39.805 10.664 4.776 1.00 24.44 123 PRO C N 1
ATOM 5626 C CA . PRO C 2 123 ? 39.698 12.017 5.333 1.00 31.00 123 PRO C CA 1
ATOM 5627 C C . PRO C 2 123 ? 38.377 12.694 4.979 1.00 33.14 123 PRO C C 1
ATOM 5628 O O . PRO C 2 123 ? 37.775 13.345 5.832 1.00 30.06 123 PRO C O 1
ATOM 5632 N N . SER C 2 124 ? 37.933 12.533 3.737 1.00 26.74 124 SER C N 1
ATOM 5633 C CA . SER C 2 124 ? 36.704 13.175 3.275 1.00 29.05 124 SER C CA 1
ATOM 5634 C C . SER C 2 124 ? 35.444 12.531 3.859 1.00 31.38 124 SER C C 1
ATOM 5635 O O . SER C 2 124 ? 34.501 13.226 4.245 1.00 26.47 124 SER C O 1
ATOM 5638 N N . THR C 2 125 ? 35.431 11.203 3.911 1.00 27.67 125 THR C N 1
ATOM 5639 C CA . THR C 2 125 ? 34.296 10.468 4.461 1.00 28.31 125 THR C CA 1
ATOM 5640 C C . THR C 2 125 ? 34.082 10.814 5.931 1.00 28.58 125 THR C C 1
ATOM 5641 O O . THR C 2 125 ? 32.972 11.153 6.343 1.00 26.89 125 THR C O 1
ATOM 5645 N N . ILE C 2 126 ? 35.156 10.735 6.712 1.00 26.68 126 ILE C N 1
ATOM 5646 C CA . ILE C 2 126 ? 35.084 10.974 8.150 1.00 31.21 126 ILE C CA 1
ATOM 5647 C C . ILE C 2 126 ? 34.789 12.433 8.496 1.00 27.79 126 ILE C C 1
ATOM 5648 O O . ILE C 2 126 ? 34.126 12.713 9.494 1.00 27.37 126 ILE C O 1
ATOM 5653 N N . GLU C 2 127 ? 35.278 13.359 7.674 1.00 22.97 127 GLU C N 1
ATOM 5654 C CA . GLU C 2 127 ? 34.986 14.777 7.867 1.00 29.66 127 GLU C CA 1
ATOM 5655 C C . GLU C 2 127 ? 33.488 15.022 7.704 1.00 31.01 127 GLU C C 1
ATOM 5656 O O . GLU C 2 127 ? 32.876 15.753 8.486 1.00 27.68 127 GLU C O 1
ATOM 5662 N N . LYS C 2 128 ? 32.904 14.393 6.688 1.00 23.62 128 LYS C N 1
ATOM 5663 C CA . LYS C 2 128 ? 31.483 14.549 6.388 1.00 33.85 128 LYS C CA 1
ATOM 5664 C C . LYS C 2 128 ? 30.614 13.994 7.512 1.00 31.26 128 LYS C C 1
ATOM 5665 O O . LYS C 2 128 ? 29.659 14.642 7.946 1.00 38.92 128 LYS C O 1
ATOM 5671 N N . LEU C 2 129 ? 30.955 12.794 7.977 1.00 23.04 129 LEU C N 1
ATOM 5672 C CA . LEU C 2 129 ? 30.228 12.142 9.062 1.00 35.09 129 LEU C CA 1
ATOM 5673 C C . LEU C 2 129 ? 30.245 12.982 10.337 1.00 32.52 129 LEU C C 1
ATOM 5674 O O . LEU C 2 129 ? 29.218 13.153 10.994 1.00 24.14 129 LEU C O 1
ATOM 5679 N N . ALA C 2 130 ? 31.416 13.510 10.676 1.00 28.73 130 ALA C N 1
ATOM 5680 C CA . ALA C 2 130 ? 31.568 14.327 11.875 1.00 32.70 130 ALA C CA 1
ATOM 5681 C C . ALA C 2 130 ? 30.775 15.629 11.784 1.00 37.58 130 ALA C C 1
ATOM 5682 O O . ALA C 2 130 ? 30.256 16.118 12.787 1.00 37.09 130 ALA C O 1
ATOM 5684 N N . LYS C 2 131 ? 30.690 16.193 10.582 1.00 38.53 131 LYS C N 1
ATOM 5685 C CA . LYS C 2 131 ? 29.954 17.439 10.381 1.00 36.03 131 LYS C CA 1
ATOM 5686 C C . LYS C 2 131 ? 28.443 17.229 10.420 1.00 38.59 131 LYS C C 1
ATOM 5687 O O . LYS C 2 131 ? 27.683 18.176 10.623 1.00 45.36 131 LYS C O 1
ATOM 5693 N N . ASN C 2 132 ? 28.012 15.988 10.227 1.00 38.58 132 ASN C N 1
ATOM 5694 C CA . ASN C 2 132 ? 26.597 15.655 10.322 1.00 37.41 132 ASN C CA 1
ATOM 5695 C C . ASN C 2 132 ? 26.289 15.004 11.665 1.00 34.86 132 ASN C C 1
ATOM 5696 O O . ASN C 2 132 ? 25.232 14.394 11.842 1.00 35.87 132 ASN C O 1
ATOM 5701 N N . LYS C 2 133 ? 27.223 15.151 12.604 1.00 37.55 133 LYS C N 1
ATOM 5702 C CA . LYS C 2 133 ? 27.129 14.544 13.934 1.00 43.40 133 LYS C CA 1
ATOM 5703 C C . LYS C 2 133 ? 26.924 13.035 13.856 1.00 34.49 133 LYS C C 1
ATOM 5704 O O . LYS C 2 133 ? 26.193 12.453 14.659 1.00 36.32 133 LYS C O 1
ATOM 5710 N N . GLN C 2 134 ? 27.575 12.412 12.880 1.00 34.61 134 GLN C N 1
ATOM 5711 C CA . GLN C 2 134 ? 27.510 10.967 12.712 1.00 35.95 134 GLN C CA 1
ATOM 5712 C C . GLN C 2 134 ? 28.879 10.340 12.928 1.00 37.42 134 GLN C C 1
ATOM 5713 O O . GLN C 2 134 ? 29.866 11.041 13.159 1.00 33.27 134 GLN C O 1
ATOM 5719 N N . LYS C 2 135 ? 28.929 9.015 12.845 1.00 36.52 135 LYS C N 1
ATOM 5720 C CA . LYS C 2 135 ? 30.166 8.272 13.049 1.00 35.19 135 LYS C CA 1
ATOM 5721 C C . LYS C 2 135 ? 30.074 6.928 12.343 1.00 30.80 135 LYS C C 1
ATOM 5722 O O . LYS C 2 135 ? 28.975 6.420 12.114 1.00 26.32 135 LYS C O 1
ATOM 5728 N N . PRO C 2 136 ? 31.230 6.349 11.982 1.00 25.66 136 PRO C N 1
ATOM 5729 C CA . PRO C 2 136 ? 31.229 5.015 11.376 1.00 29.95 136 PRO C CA 1
ATOM 5730 C C . PRO C 2 136 ? 30.818 3.939 12.375 1.00 33.17 136 PRO C C 1
ATOM 5731 O O . PRO C 2 136 ? 31.010 4.106 13.579 1.00 29.26 136 PRO C O 1
ATOM 5735 N N . ILE C 2 137 ? 30.252 2.847 11.872 1.00 29.00 137 ILE C N 1
ATOM 5736 C CA . ILE C 2 137 ? 29.892 1.715 12.715 1.00 27.03 137 ILE C CA 1
ATOM 5737 C C . ILE C 2 137 ? 31.165 1.017 13.185 1.00 26.15 137 ILE C C 1
ATOM 5738 O O . ILE C 2 137 ? 32.012 0.662 12.368 1.00 33.75 137 ILE C O 1
ATOM 5743 N N . THR C 2 138 ? 31.307 0.827 14.494 1.00 28.79 138 THR C N 1
ATOM 5744 C CA . THR C 2 138 ? 32.440 0.073 15.023 1.00 32.16 138 THR C CA 1
ATOM 5745 C C . THR C 2 138 ? 32.087 -1.411 14.974 1.00 29.94 138 THR C C 1
ATOM 5746 O O . THR C 2 138 ? 30.906 -1.761 14.972 1.00 30.78 138 THR C O 1
ATOM 5750 N N . PRO C 2 139 ? 33.103 -2.288 14.899 1.00 25.91 139 PRO C N 1
ATOM 5751 C CA . PRO C 2 139 ? 32.842 -3.731 14.867 1.00 30.66 139 PRO C CA 1
ATOM 5752 C C . PRO C 2 139 ? 32.059 -4.186 16.093 1.00 34.72 139 PRO C C 1
ATOM 5753 O O . PRO C 2 139 ? 31.289 -5.141 16.010 1.00 25.93 139 PRO C O 1
ATOM 5757 N N . GLU C 2 140 ? 32.247 -3.489 17.210 1.00 31.25 140 GLU C N 1
ATOM 5758 C CA . GLU C 2 140 ? 31.623 -3.863 18.474 1.00 37.71 140 GLU C CA 1
ATOM 5759 C C . GLU C 2 140 ? 30.106 -3.659 18.496 1.00 34.85 140 GLU C C 1
ATOM 5760 O O . GLU C 2 140 ? 29.382 -4.527 18.980 1.00 30.86 140 GLU C O 1
ATOM 5766 N N . THR C 2 141 ? 29.620 -2.528 17.984 1.00 27.30 141 THR C N 1
ATOM 5767 C CA . THR C 2 141 ? 28.170 -2.326 17.891 1.00 27.64 141 THR C CA 1
ATOM 5768 C C . THR C 2 141 ? 27.555 -3.161 16.769 1.00 27.74 141 THR C C 1
ATOM 5769 O O . THR C 2 141 ? 26.363 -3.458 16.793 1.00 26.13 141 THR C O 1
ATOM 5773 N N . ALA C 2 142 ? 28.372 -3.539 15.791 1.00 24.78 142 ALA C N 1
ATOM 5774 C CA . ALA C 2 142 ? 27.915 -4.419 14.720 1.00 31.34 142 ALA C CA 1
ATOM 5775 C C . ALA C 2 142 ? 27.778 -5.850 15.235 1.00 28.01 142 ALA C C 1
ATOM 5776 O O . ALA C 2 142 ? 26.806 -6.543 14.921 1.00 29.90 142 ALA C O 1
ATOM 5778 N N . GLU C 2 143 ? 28.761 -6.286 16.021 1.00 25.10 143 GLU C N 1
ATOM 5779 C CA . GLU C 2 143 ? 28.732 -7.603 16.658 1.00 35.21 143 GLU C CA 1
ATOM 5780 C C . GLU C 2 143 ? 27.522 -7.753 17.580 1.00 33.47 143 GLU C C 1
ATOM 5781 O O . GLU C 2 143 ? 26.936 -8.833 17.685 1.00 31.49 143 GLU C O 1
ATOM 5787 N N . LYS C 2 144 ? 27.165 -6.666 18.258 1.00 30.13 144 LYS C N 1
ATOM 5788 C CA . LYS C 2 144 ? 26.011 -6.654 19.152 1.00 35.68 144 LYS C CA 1
ATOM 5789 C C . LYS C 2 144 ? 24.722 -6.798 18.352 1.00 32.98 144 LYS C C 1
ATOM 5790 O O . LYS C 2 144 ? 23.814 -7.538 18.737 1.00 28.23 144 LYS C O 1
ATOM 5796 N N . LEU C 2 145 ? 24.657 -6.086 17.231 1.00 34.39 145 LEU C N 1
ATOM 5797 C CA . LEU C 2 145 ? 23.510 -6.154 16.333 1.00 33.74 145 LEU C CA 1
ATOM 5798 C C . LEU C 2 145 ? 23.375 -7.566 15.775 1.00 26.83 145 LEU C C 1
ATOM 5799 O O . LEU C 2 145 ? 22.272 -8.099 15.665 1.00 24.64 145 LEU C O 1
ATOM 5804 N N . ALA C 2 146 ? 24.510 -8.168 15.432 1.00 24.85 146 ALA C N 1
ATOM 5805 C CA . ALA C 2 146 ? 24.539 -9.520 14.885 1.00 31.63 146 ALA C CA 1
ATOM 5806 C C . ALA C 2 146 ? 23.938 -10.544 15.846 1.00 33.07 146 ALA C C 1
ATOM 5807 O O . ALA C 2 146 ? 23.159 -11.406 15.434 1.00 23.55 146 ALA C O 1
ATOM 5809 N N . ARG C 2 147 ? 24.306 -10.458 17.122 1.00 26.03 147 ARG C N 1
ATOM 5810 C CA . ARG C 2 147 ? 23.787 -11.401 18.110 1.00 32.94 147 ARG C CA 1
ATOM 5811 C C . ARG C 2 147 ? 22.342 -11.077 18.483 1.00 31.46 147 ARG C C 1
ATOM 5812 O O . ARG C 2 147 ? 21.549 -11.981 18.760 1.00 35.63 147 ARG C O 1
ATOM 5820 N N . ASP C 2 148 ? 22.005 -9.789 18.477 1.00 27.90 148 ASP C N 1
ATOM 5821 C CA . ASP C 2 148 ? 20.632 -9.351 18.712 1.00 34.42 148 ASP C CA 1
ATOM 5822 C C . ASP C 2 148 ? 19.697 -9.917 17.648 1.00 34.35 148 ASP C C 1
ATOM 5823 O O . ASP C 2 148 ? 18.590 -10.363 17.951 1.00 39.32 148 ASP C O 1
ATOM 5828 N N . LEU C 2 149 ? 20.155 -9.902 16.399 1.00 33.13 149 LEU C N 1
ATOM 5829 C CA . LEU C 2 149 ? 19.326 -10.307 15.266 1.00 36.70 149 LEU C CA 1
ATOM 5830 C C . LEU C 2 149 ? 19.513 -11.775 14.896 1.00 27.81 149 LEU C C 1
ATOM 5831 O O . LEU C 2 149 ? 18.962 -12.244 13.897 1.00 37.03 149 LEU C O 1
ATOM 5836 N N . LYS C 2 150 ? 20.285 -12.490 15.711 1.00 29.23 150 LYS C N 1
ATOM 5837 C CA . LYS C 2 150 ? 20.563 -13.912 15.500 1.00 31.12 150 LYS C CA 1
ATOM 5838 C C . LYS C 2 150 ? 21.282 -14.206 14.182 1.00 32.28 150 LYS C C 1
ATOM 5839 O O . LYS C 2 150 ? 20.968 -15.176 13.491 1.00 32.99 150 LYS C O 1
ATOM 5845 N N . ALA C 2 151 ? 22.248 -13.361 13.839 1.00 31.36 151 ALA C N 1
ATOM 5846 C CA . ALA C 2 151 ? 23.140 -13.643 12.724 1.00 24.72 151 ALA C CA 1
ATOM 5847 C C . ALA C 2 151 ? 24.151 -14.673 13.193 1.00 27.61 151 ALA C C 1
ATOM 5848 O O . ALA C 2 151 ? 24.438 -14.756 14.388 1.00 30.35 151 ALA C O 1
ATOM 5850 N N . VAL C 2 152 ? 24.687 -15.457 12.262 1.00 28.52 152 VAL C N 1
ATOM 5851 C CA . VAL C 2 152 ? 25.717 -16.432 12.605 1.00 26.07 152 VAL C CA 1
ATOM 5852 C C . VAL C 2 152 ? 26.906 -15.712 13.227 1.00 31.18 152 VAL C C 1
ATOM 5853 O O . VAL C 2 152 ? 27.392 -16.107 14.291 1.00 25.97 152 VAL C O 1
ATOM 5857 N N . LYS C 2 153 ? 27.351 -14.645 12.565 1.00 24.13 153 LYS C N 1
ATOM 5858 C CA . LYS C 2 153 ? 28.393 -13.773 13.102 1.00 29.63 153 LYS C CA 1
ATOM 5859 C C . LYS C 2 153 ? 28.533 -12.500 12.275 1.00 32.34 153 LYS C C 1
ATOM 5860 O O . LYS C 2 153 ? 27.947 -12.378 11.195 1.00 28.36 153 LYS C O 1
ATOM 5866 N N . TYR C 2 154 ? 29.309 -11.553 12.795 1.00 31.53 154 TYR C N 1
ATOM 5867 C CA . TYR C 2 154 ? 29.661 -10.353 12.050 1.00 26.41 154 TYR C CA 1
ATOM 5868 C C . TYR C 2 154 ? 31.044 -10.497 11.438 1.00 24.96 154 TYR C C 1
ATOM 5869 O O . TYR C 2 154 ? 31.990 -10.907 12.110 1.00 25.43 154 TYR C O 1
ATOM 5878 N N . VAL C 2 155 ? 31.149 -10.175 10.155 1.00 20.99 155 VAL C N 1
ATOM 5879 C CA . VAL C 2 155 ? 32.440 -10.063 9.496 1.00 19.61 155 VAL C CA 1
ATOM 5880 C C . VAL C 2 155 ? 32.447 -8.738 8.752 1.00 27.57 155 VAL C C 1
ATOM 5881 O O . VAL C 2 155 ? 31.389 -8.155 8.506 1.00 19.08 155 VAL C O 1
ATOM 5885 N N . GLU C 2 156 ? 33.631 -8.245 8.410 1.00 24.05 156 GLU C N 1
ATOM 5886 C CA . GLU C 2 156 ? 33.717 -7.037 7.599 1.00 23.98 156 GLU C CA 1
ATOM 5887 C C . GLU C 2 156 ? 34.894 -7.091 6.636 1.00 19.25 156 GLU C C 1
ATOM 5888 O O . GLU C 2 156 ? 35.858 -7.827 6.858 1.00 22.68 156 GLU C O 1
ATOM 5894 N N . CYS C 2 157 ? 34.812 -6.306 5.567 1.00 17.00 157 CYS C N 1
ATOM 5895 C CA . CYS C 2 157 ? 35.814 -6.359 4.515 1.00 22.29 157 CYS C CA 1
ATOM 5896 C C . CYS C 2 157 ? 35.890 -5.051 3.744 1.00 22.42 157 CYS C C 1
ATOM 5897 O O . CYS C 2 157 ? 35.099 -4.130 3.964 1.00 21.72 157 CYS C O 1
ATOM 5900 N N . SER C 2 158 ? 36.853 -4.983 2.833 1.00 23.94 158 SER C N 1
ATOM 5901 C CA . SER C 2 158 ? 36.950 -3.882 1.887 1.00 22.73 158 SER C CA 1
ATOM 5902 C C . SER C 2 158 ? 37.126 -4.484 0.505 1.00 24.89 158 SER C C 1
ATOM 5903 O O . SER C 2 158 ? 38.046 -5.264 0.282 1.00 21.56 158 SER C O 1
ATOM 5906 N N . ALA C 2 159 ? 36.242 -4.145 -0.424 1.00 21.41 159 ALA C N 1
ATOM 5907 C CA . ALA C 2 159 ? 36.385 -4.640 -1.786 1.00 22.95 159 ALA C CA 1
ATOM 5908 C C . ALA C 2 159 ? 37.598 -4.003 -2.459 1.00 23.87 159 ALA C C 1
ATOM 5909 O O . ALA C 2 159 ? 38.229 -4.610 -3.325 1.00 24.55 159 ALA C O 1
ATOM 5911 N N . LEU C 2 160 ? 37.918 -2.777 -2.052 1.00 25.89 160 LEU C N 1
ATOM 5912 C CA . LEU C 2 160 ? 39.015 -2.018 -2.653 1.00 29.97 160 LEU C CA 1
ATOM 5913 C C . LEU C 2 160 ? 40.390 -2.590 -2.300 1.00 24.93 160 LEU C C 1
ATOM 5914 O O . LEU C 2 160 ? 41.246 -2.745 -3.170 1.00 28.72 160 LEU C O 1
ATOM 5919 N N . THR C 2 161 ? 40.593 -2.906 -1.025 1.00 25.74 161 THR C N 1
ATOM 5920 C CA . THR C 2 161 ? 41.878 -3.422 -0.561 1.00 30.17 161 THR C CA 1
ATOM 5921 C C . THR C 2 161 ? 41.872 -4.945 -0.441 1.00 30.32 161 THR C C 1
ATOM 5922 O O . THR C 2 161 ? 42.925 -5.562 -0.262 1.00 34.73 161 THR C O 1
ATOM 5926 N N . GLN C 2 162 ? 40.680 -5.533 -0.536 1.00 27.50 162 GLN C N 1
ATOM 5927 C CA . GLN C 2 162 ? 40.481 -6.979 -0.388 1.00 32.93 162 GLN C CA 1
ATOM 5928 C C . GLN C 2 162 ? 40.817 -7.508 1.009 1.00 28.86 162 GLN C C 1
ATOM 5929 O O . GLN C 2 162 ? 40.876 -8.720 1.219 1.00 30.28 162 GLN C O 1
ATOM 5935 N N . LYS C 2 163 ? 41.031 -6.600 1.958 1.00 22.81 163 LYS C N 1
ATOM 5936 C CA . LYS C 2 163 ? 41.251 -6.991 3.346 1.00 23.41 163 LYS C CA 1
ATOM 5937 C C . LYS C 2 163 ? 39.987 -7.619 3.914 1.00 26.59 163 LYS C C 1
ATOM 5938 O O . LYS C 2 163 ? 38.920 -7.006 3.898 1.00 27.76 163 LYS C O 1
ATOM 5944 N N . GLY C 2 164 ? 40.107 -8.848 4.404 1.00 26.78 164 GLY C N 1
ATOM 5945 C CA . GLY C 2 164 ? 38.986 -9.536 5.015 1.00 22.70 164 GLY C CA 1
ATOM 5946 C C . GLY C 2 164 ? 38.009 -10.127 4.014 1.00 24.38 164 GLY C C 1
ATOM 5947 O O . GLY C 2 164 ? 37.096 -10.856 4.398 1.00 22.57 164 GLY C O 1
ATOM 5948 N N . LEU C 2 165 ? 38.206 -9.825 2.733 1.00 19.53 165 LEU C N 1
ATOM 5949 C CA . LEU C 2 165 ? 37.268 -10.235 1.686 1.00 25.26 165 LEU C CA 1
ATOM 5950 C C . LEU C 2 165 ? 37.165 -11.753 1.509 1.00 24.78 165 LEU C C 1
ATOM 5951 O O . LEU C 2 165 ? 36.064 -12.294 1.387 1.00 21.55 165 LEU C O 1
ATOM 5956 N N . LYS C 2 166 ? 38.309 -12.432 1.483 1.00 22.68 166 LYS C N 1
ATOM 5957 C CA . LYS C 2 166 ? 38.330 -13.889 1.361 1.00 28.92 166 LYS C CA 1
ATOM 5958 C C . LYS C 2 166 ? 37.598 -14.553 2.525 1.00 28.36 166 LYS C C 1
ATOM 5959 O O . LYS C 2 166 ? 36.807 -15.478 2.330 1.00 22.89 166 LYS C O 1
ATOM 5965 N N . ASN C 2 167 ? 37.866 -14.063 3.732 1.00 19.25 167 ASN C N 1
ATOM 5966 C CA . ASN C 2 167 ? 37.283 -14.623 4.947 1.00 25.30 167 ASN C CA 1
ATOM 5967 C C . ASN C 2 167 ? 35.755 -14.572 4.975 1.00 24.86 167 ASN C C 1
ATOM 5968 O O . ASN C 2 167 ? 35.108 -15.465 5.530 1.00 26.70 167 ASN C O 1
ATOM 5973 N N . VAL C 2 168 ? 35.187 -13.529 4.374 1.00 22.32 168 VAL C N 1
ATOM 5974 C CA . VAL C 2 168 ? 33.736 -13.349 4.339 1.00 21.76 168 VAL C CA 1
ATOM 5975 C C . VAL C 2 168 ? 33.034 -14.557 3.728 1.00 21.91 168 VAL C C 1
ATOM 5976 O O . VAL C 2 168 ? 32.052 -15.063 4.277 1.00 20.72 168 VAL C O 1
ATOM 5980 N N . PHE C 2 169 ? 33.545 -15.017 2.592 1.00 13.67 169 PHE C N 1
ATOM 5981 C CA . PHE C 2 169 ? 32.940 -16.141 1.889 1.00 20.35 169 PHE C CA 1
ATOM 5982 C C . PHE C 2 169 ? 33.350 -17.480 2.499 1.00 21.92 169 PHE C C 1
ATOM 5983 O O . PHE C 2 169 ? 32.663 -18.487 2.318 1.00 23.19 169 PHE C O 1
ATOM 5991 N N . ASP C 2 170 ? 34.463 -17.482 3.229 1.00 26.27 170 ASP C N 1
ATOM 5992 C CA . ASP C 2 170 ? 34.842 -18.638 4.034 1.00 28.23 170 ASP C CA 1
ATOM 5993 C C . ASP C 2 170 ? 33.813 -18.848 5.141 1.00 23.53 170 ASP C C 1
ATOM 5994 O O . ASP C 2 170 ? 33.339 -19.964 5.359 1.00 27.82 170 ASP C O 1
ATOM 5999 N N . GLU C 2 171 ? 33.463 -17.765 5.830 1.00 22.61 171 GLU C N 1
ATOM 6000 C CA . GLU C 2 171 ? 32.471 -17.819 6.901 1.00 29.12 171 GLU C CA 1
ATOM 6001 C C . GLU C 2 171 ? 31.080 -18.168 6.380 1.00 30.02 171 GLU C C 1
ATOM 6002 O O . GLU C 2 171 ? 30.325 -18.875 7.043 1.00 28.59 171 GLU C O 1
ATOM 6008 N N . ALA C 2 172 ? 30.752 -17.673 5.190 1.00 22.70 172 ALA C N 1
ATOM 6009 C CA . ALA C 2 172 ? 29.452 -17.939 4.577 1.00 26.52 172 ALA C CA 1
ATOM 6010 C C . ALA C 2 172 ? 29.239 -19.434 4.343 1.00 24.43 172 ALA C C 1
ATOM 6011 O O . ALA C 2 172 ? 28.144 -19.962 4.552 1.00 18.26 172 ALA C O 1
ATOM 6013 N N . ILE C 2 173 ? 30.295 -20.107 3.901 1.00 22.02 173 ILE C N 1
ATOM 6014 C CA . ILE C 2 173 ? 30.252 -21.546 3.670 1.00 25.80 173 ILE C CA 1
ATOM 6015 C C . ILE C 2 173 ? 30.087 -22.305 4.984 1.00 28.30 173 ILE C C 1
ATOM 6016 O O . ILE C 2 173 ? 29.277 -23.227 5.073 1.00 30.21 173 ILE C O 1
ATOM 6021 N N . LEU C 2 174 ? 30.848 -21.907 6.001 1.00 28.15 174 LEU C N 1
ATOM 6022 C CA . LEU C 2 174 ? 30.719 -22.491 7.334 1.00 32.83 174 LEU C CA 1
ATOM 6023 C C . LEU C 2 174 ? 29.300 -22.316 7.867 1.00 32.03 174 LEU C C 1
ATOM 6024 O O . LEU C 2 174 ? 28.705 -23.257 8.391 1.00 23.52 174 LEU C O 1
ATOM 6029 N N . ALA C 2 175 ? 28.762 -21.109 7.714 1.00 26.27 175 ALA C N 1
ATOM 6030 C CA . ALA C 2 175 ? 27.403 -20.801 8.151 1.00 26.25 175 ALA C CA 1
ATOM 6031 C C . ALA C 2 175 ? 26.376 -21.710 7.482 1.00 26.87 175 ALA C C 1
ATOM 6032 O O . ALA C 2 175 ? 25.359 -22.054 8.079 1.00 31.00 175 ALA C O 1
ATOM 6034 N N . ALA C 2 176 ? 26.650 -22.093 6.238 1.00 23.70 176 ALA C N 1
ATOM 6035 C CA . ALA C 2 176 ? 25.752 -22.962 5.483 1.00 31.76 176 ALA C CA 1
ATOM 6036 C C . ALA C 2 176 ? 25.938 -24.437 5.838 1.00 39.25 176 ALA C C 1
ATOM 6037 O O . ALA C 2 176 ? 25.023 -25.245 5.663 1.00 36.05 176 ALA C O 1
ATOM 6039 N N . LEU C 2 177 ? 27.127 -24.782 6.324 1.00 30.14 177 LEU C N 1
ATOM 6040 C CA . LEU C 2 177 ? 27.451 -26.166 6.665 1.00 30.21 177 LEU C CA 1
ATOM 6041 C C . LEU C 2 177 ? 27.077 -26.524 8.106 1.00 43.18 177 LEU C C 1
ATOM 6042 O O . LEU C 2 177 ? 26.744 -27.676 8.397 1.00 44.35 177 LEU C O 1
ATOM 6047 N N . GLU C 2 178 ? 27.135 -25.538 8.999 1.00 41.64 178 GLU C N 1
ATOM 6048 C CA . GLU C 2 178 ? 26.809 -25.747 10.410 1.00 45.95 178 GLU C CA 1
ATOM 6049 C C . GLU C 2 178 ? 25.373 -26.221 10.598 1.00 42.24 178 GLU C C 1
ATOM 6050 O O . GLU C 2 178 ? 24.479 -25.836 9.846 1.00 46.77 178 GLU C O 1
ATOM 6056 N N . THR D 2 3 ? 37.252 -28.041 -14.487 1.00 36.63 3 THR D N 1
ATOM 6057 C CA . THR D 2 3 ? 36.392 -28.132 -15.662 1.00 50.04 3 THR D CA 1
ATOM 6058 C C . THR D 2 3 ? 37.061 -28.909 -16.793 1.00 48.24 3 THR D C 1
ATOM 6059 O O . THR D 2 3 ? 38.216 -28.657 -17.138 1.00 39.91 3 THR D O 1
ATOM 6063 N N . ILE D 2 4 ? 36.335 -29.873 -17.347 1.00 42.03 4 ILE D N 1
ATOM 6064 C CA . ILE D 2 4 ? 36.761 -30.538 -18.569 1.00 34.10 4 ILE D CA 1
ATOM 6065 C C . ILE D 2 4 ? 35.994 -29.927 -19.736 1.00 32.94 4 ILE D C 1
ATOM 6066 O O . ILE D 2 4 ? 34.767 -30.007 -19.787 1.00 27.62 4 ILE D O 1
ATOM 6071 N N . LYS D 2 5 ? 36.716 -29.305 -20.663 1.00 25.39 5 LYS D N 1
ATOM 6072 C CA . LYS D 2 5 ? 36.075 -28.595 -21.766 1.00 32.38 5 LYS D CA 1
ATOM 6073 C C . LYS D 2 5 ? 35.779 -29.512 -22.944 1.00 27.76 5 LYS D C 1
ATOM 6074 O O . LYS D 2 5 ? 36.693 -30.048 -23.575 1.00 23.40 5 LYS D O 1
ATOM 6080 N N . CYS D 2 6 ? 34.494 -29.679 -23.237 1.00 27.56 6 CYS D N 1
ATOM 6081 C CA . CYS D 2 6 ? 34.057 -30.519 -24.343 1.00 26.05 6 CYS D CA 1
ATOM 6082 C C . CYS D 2 6 ? 33.401 -29.669 -25.427 1.00 26.26 6 CYS D C 1
ATOM 6083 O O . CYS D 2 6 ? 32.382 -29.022 -25.182 1.00 28.58 6 CYS D O 1
ATOM 6086 N N . VAL D 2 7 ? 33.986 -29.675 -26.622 1.00 27.15 7 VAL D N 1
ATOM 6087 C CA . VAL D 2 7 ? 33.483 -28.863 -27.729 1.00 22.66 7 VAL D CA 1
ATOM 6088 C C . VAL D 2 7 ? 32.813 -29.722 -28.802 1.00 32.30 7 VAL D C 1
ATOM 6089 O O . VAL D 2 7 ? 33.435 -30.624 -29.369 1.00 22.68 7 VAL D O 1
ATOM 6093 N N . VAL D 2 8 ? 31.541 -29.433 -29.070 1.00 18.75 8 VAL D N 1
ATOM 6094 C CA . VAL D 2 8 ? 30.757 -30.193 -30.040 1.00 20.84 8 VAL D CA 1
ATOM 6095 C C . VAL D 2 8 ? 30.801 -29.539 -31.422 1.00 29.67 8 VAL D C 1
ATOM 6096 O O . VAL D 2 8 ? 30.338 -28.409 -31.600 1.00 23.08 8 VAL D O 1
ATOM 6100 N N . VAL D 2 9 ? 31.363 -30.250 -32.396 1.00 18.26 9 VAL D N 1
ATOM 6101 C CA . VAL D 2 9 ? 31.471 -29.734 -33.759 1.00 24.63 9 VAL D CA 1
ATOM 6102 C C . VAL D 2 9 ? 30.830 -30.688 -34.766 1.00 20.13 9 VAL D C 1
ATOM 6103 O O . VAL D 2 9 ? 30.555 -31.848 -34.448 1.00 20.12 9 VAL D O 1
ATOM 6107 N N . GLY D 2 10 ? 30.602 -30.194 -35.980 1.00 23.67 10 GLY D N 1
ATOM 6108 C CA . GLY D 2 10 ? 29.979 -30.984 -37.027 1.00 21.46 10 GLY D CA 1
ATOM 6109 C C . GLY D 2 10 ? 29.089 -30.125 -37.906 1.00 24.44 10 GLY D C 1
ATOM 6110 O O . GLY D 2 10 ? 28.828 -28.963 -37.584 1.00 22.61 10 GLY D O 1
ATOM 6111 N N . ASP D 2 11 ? 28.618 -30.695 -39.013 1.00 22.79 11 ASP D N 1
ATOM 6112 C CA . ASP D 2 11 ? 27.787 -29.957 -39.964 1.00 22.70 11 ASP D CA 1
ATOM 6113 C C . ASP D 2 11 ? 26.464 -29.491 -39.361 1.00 30.26 11 ASP D C 1
ATOM 6114 O O . ASP D 2 11 ? 26.032 -29.986 -38.317 1.00 24.95 11 ASP D O 1
ATOM 6119 N N . GLY D 2 12 ? 25.827 -28.530 -40.024 1.00 25.58 12 GLY D N 1
ATOM 6120 C CA . GLY D 2 12 ? 24.517 -28.069 -39.609 1.00 28.02 12 GLY D CA 1
ATOM 6121 C C . GLY D 2 12 ? 23.497 -29.185 -39.721 1.00 31.08 12 GLY D C 1
ATOM 6122 O O . GLY D 2 12 ? 23.622 -30.051 -40.587 1.00 20.55 12 GLY D O 1
ATOM 6123 N N . ALA D 2 13 ? 22.514 -29.174 -38.822 1.00 23.58 13 ALA D N 1
ATOM 6124 C CA . ALA D 2 13 ? 21.385 -30.113 -38.839 1.00 27.45 13 ALA D CA 1
ATOM 6125 C C . ALA D 2 13 ? 21.706 -31.573 -38.489 1.00 26.00 13 ALA D C 1
ATOM 6126 O O . ALA D 2 13 ? 20.849 -32.443 -38.641 1.00 27.60 13 ALA D O 1
ATOM 6128 N N . VAL D 2 14 ? 22.920 -31.846 -38.016 1.00 23.16 14 VAL D N 1
ATOM 6129 C CA . VAL D 2 14 ? 23.246 -33.196 -37.554 1.00 22.86 14 VAL D CA 1
ATOM 6130 C C . VAL D 2 14 ? 22.719 -33.433 -36.139 1.00 26.79 14 VAL D C 1
ATOM 6131 O O . VAL D 2 14 ? 22.686 -34.569 -35.660 1.00 24.71 14 VAL D O 1
ATOM 6135 N N . GLY D 2 15 ? 22.310 -32.357 -35.471 1.00 22.16 15 GLY D N 1
ATOM 6136 C CA . GLY D 2 15 ? 21.693 -32.471 -34.162 1.00 22.04 15 GLY D CA 1
ATOM 6137 C C . GLY D 2 15 ? 22.638 -32.204 -33.008 1.00 23.92 15 GLY D C 1
ATOM 6138 O O . GLY D 2 15 ? 22.500 -32.806 -31.941 1.00 26.17 15 GLY D O 1
ATOM 6139 N N . LYS D 2 16 ? 23.598 -31.306 -33.216 1.00 20.37 16 LYS D N 1
ATOM 6140 C CA . LYS D 2 16 ? 24.542 -30.943 -32.162 1.00 23.61 16 LYS D CA 1
ATOM 6141 C C . LYS D 2 16 ? 23.831 -30.315 -30.967 1.00 27.18 16 LYS D C 1
ATOM 6142 O O . LYS D 2 16 ? 24.035 -30.727 -29.825 1.00 23.22 16 LYS D O 1
ATOM 6148 N N . THR D 2 17 ? 22.995 -29.317 -31.240 1.00 25.15 17 THR D N 1
ATOM 6149 C CA . THR D 2 17 ? 22.283 -28.595 -30.188 1.00 28.61 17 THR D CA 1
ATOM 6150 C C . THR D 2 17 ? 21.309 -29.488 -29.423 1.00 26.06 17 THR D C 1
ATOM 6151 O O . THR D 2 17 ? 21.262 -29.458 -28.191 1.00 22.74 17 THR D O 1
ATOM 6155 N N . CYS D 2 18 ? 20.529 -30.276 -30.157 1.00 16.65 18 CYS D N 1
ATOM 6156 C CA . CYS D 2 18 ? 19.515 -31.127 -29.543 1.00 27.52 18 CYS D CA 1
ATOM 6157 C C . CYS D 2 18 ? 20.101 -32.163 -28.590 1.00 24.67 18 CYS D C 1
ATOM 6158 O O . CYS D 2 18 ? 19.504 -32.458 -27.557 1.00 21.68 18 CYS D O 1
ATOM 6161 N N . LEU D 2 19 ? 21.269 -32.706 -28.925 1.00 22.11 19 LEU D N 1
ATOM 6162 C CA . LEU D 2 19 ? 21.890 -33.728 -28.081 1.00 29.67 19 LEU D CA 1
ATOM 6163 C C . LEU D 2 19 ? 22.421 -33.132 -26.779 1.00 27.77 19 LEU D C 1
ATOM 6164 O O . LEU D 2 19 ? 22.402 -33.785 -25.735 1.00 20.97 19 LEU D O 1
ATOM 6169 N N . LEU D 2 20 ? 22.893 -31.891 -26.850 1.00 22.58 20 LEU D N 1
ATOM 6170 C CA . LEU D 2 20 ? 23.375 -31.185 -25.667 1.00 25.10 20 LEU D CA 1
ATOM 6171 C C . LEU D 2 20 ? 22.216 -30.831 -24.738 1.00 27.59 20 LEU D C 1
ATOM 6172 O O . LEU D 2 20 ? 22.327 -30.944 -23.516 1.00 30.49 20 LEU D O 1
ATOM 6177 N N . ILE D 2 21 ? 21.101 -30.410 -25.326 1.00 19.00 21 ILE D N 1
ATOM 6178 C CA . ILE D 2 21 ? 19.896 -30.118 -24.561 1.00 24.84 21 ILE D CA 1
ATOM 6179 C C . ILE D 2 21 ? 19.283 -31.398 -23.998 1.00 28.44 21 ILE D C 1
ATOM 6180 O O . ILE D 2 21 ? 18.900 -31.448 -22.828 1.00 26.37 21 ILE D O 1
ATOM 6185 N N . SER D 2 22 ? 19.204 -32.434 -24.829 1.00 26.32 22 SER D N 1
ATOM 6186 C CA . SER D 2 22 ? 18.651 -33.715 -24.399 1.00 29.55 22 SER D CA 1
ATOM 6187 C C . SER D 2 22 ? 19.453 -34.294 -23.233 1.00 34.67 22 SER D C 1
ATOM 6188 O O . SER D 2 22 ? 18.880 -34.816 -22.278 1.00 28.42 22 SER D O 1
ATOM 6191 N N . TYR D 2 23 ? 20.777 -34.179 -23.311 1.00 24.52 23 TYR D N 1
ATOM 6192 C CA . TYR D 2 23 ? 21.665 -34.696 -22.269 1.00 27.65 23 TYR D CA 1
ATOM 6193 C C . TYR D 2 23 ? 21.599 -33.902 -20.962 1.00 29.42 23 TYR D C 1
ATOM 6194 O O . TYR D 2 23 ? 21.649 -34.483 -19.879 1.00 26.00 23 TYR D O 1
ATOM 6203 N N . THR D 2 24 ? 21.488 -32.580 -21.068 1.00 21.70 24 THR D N 1
ATOM 6204 C CA . THR D 2 24 ? 21.514 -31.706 -19.893 1.00 26.44 24 THR D CA 1
ATOM 6205 C C . THR D 2 24 ? 20.151 -31.506 -19.227 1.00 37.47 24 THR D C 1
ATOM 6206 O O . THR D 2 24 ? 20.077 -31.136 -18.053 1.00 35.55 24 THR D O 1
ATOM 6210 N N . THR D 2 25 ? 19.079 -31.751 -19.976 1.00 33.34 25 THR D N 1
ATOM 6211 C CA . THR D 2 25 ? 17.724 -31.547 -19.465 1.00 36.24 25 THR D CA 1
ATOM 6212 C C . THR D 2 25 ? 16.963 -32.852 -19.282 1.00 37.48 25 THR D C 1
ATOM 6213 O O . THR D 2 25 ? 15.891 -32.865 -18.676 1.00 44.59 25 THR D O 1
ATOM 6217 N N . ASN D 2 26 ? 17.522 -33.938 -19.813 1.00 39.93 26 ASN D N 1
ATOM 6218 C CA . ASN D 2 26 ? 16.865 -35.246 -19.835 1.00 35.76 26 ASN D CA 1
ATOM 6219 C C . ASN D 2 26 ? 15.584 -35.257 -20.670 1.00 38.93 26 ASN D C 1
ATOM 6220 O O . ASN D 2 26 ? 14.769 -36.174 -20.559 1.00 41.61 26 ASN D O 1
ATOM 6225 N N . LYS D 2 27 ? 15.421 -34.239 -21.511 1.00 38.25 27 LYS D N 1
ATOM 6226 C CA . LYS D 2 27 ? 14.270 -34.144 -22.404 1.00 35.50 27 LYS D CA 1
ATOM 6227 C C . LYS D 2 27 ? 14.702 -33.762 -23.814 1.00 37.43 27 LYS D C 1
ATOM 6228 O O . LYS D 2 27 ? 15.510 -32.850 -23.994 1.00 40.78 27 LYS D O 1
ATOM 6234 N N . PHE D 2 28 ? 14.159 -34.453 -24.810 1.00 34.19 28 PHE D N 1
ATOM 6235 C CA . PHE D 2 28 ? 14.373 -34.067 -26.198 1.00 31.42 28 PHE D CA 1
ATOM 6236 C C . PHE D 2 28 ? 13.516 -32.849 -26.514 1.00 40.27 28 PHE D C 1
ATOM 6237 O O . PHE D 2 28 ? 12.292 -32.905 -26.406 1.00 34.59 28 PHE D O 1
ATOM 6245 N N . PRO D 2 29 ? 14.159 -31.736 -26.897 1.00 37.40 29 PRO D N 1
ATOM 6246 C CA . PRO D 2 29 ? 13.422 -30.512 -27.227 1.00 37.18 29 PRO D CA 1
ATOM 6247 C C . PRO D 2 29 ? 12.641 -30.662 -28.532 1.00 36.51 29 PRO D C 1
ATOM 6248 O O . PRO D 2 29 ? 13.207 -31.071 -29.547 1.00 39.30 29 PRO D O 1
ATOM 6252 N N . SER D 2 30 ? 11.357 -30.318 -28.504 1.00 40.95 30 SER D N 1
ATOM 6253 C CA . SER D 2 30 ? 10.463 -30.596 -29.626 1.00 43.69 30 SER D CA 1
ATOM 6254 C C . SER D 2 30 ? 9.999 -29.354 -30.388 1.00 45.01 30 SER D C 1
ATOM 6255 O O . SER D 2 30 ? 9.418 -29.466 -31.471 1.00 46.85 30 SER D O 1
ATOM 6258 N N . GLU D 2 31 ? 10.248 -28.178 -29.820 1.00 45.62 31 GLU D N 1
ATOM 6259 C CA . GLU D 2 31 ? 9.852 -26.924 -30.449 1.00 50.06 31 GLU D CA 1
ATOM 6260 C C . GLU D 2 31 ? 11.068 -26.196 -30.993 1.00 40.87 31 GLU D C 1
ATOM 6261 O O . GLU D 2 31 ? 11.921 -26.792 -31.654 1.00 37.68 31 GLU D O 1
ATOM 6267 N N . TYR D 2 32 ? 11.139 -24.900 -30.713 1.00 41.02 32 TYR D N 1
ATOM 6268 C CA . TYR D 2 32 ? 12.300 -24.112 -31.093 1.00 35.34 32 TYR D CA 1
ATOM 6269 C C . TYR D 2 32 ? 13.505 -24.484 -30.242 1.00 32.52 32 TYR D C 1
ATOM 6270 O O . TYR D 2 32 ? 13.375 -25.029 -29.142 1.00 28.28 32 TYR D O 1
ATOM 6279 N N . VAL D 2 33 ? 14.679 -24.185 -30.773 1.00 30.59 33 VAL D N 1
ATOM 6280 C CA . VAL D 2 33 ? 15.926 -24.583 -30.158 1.00 22.16 33 VAL D CA 1
ATOM 6281 C C . VAL D 2 33 ? 16.967 -23.573 -30.614 1.00 24.15 33 VAL D C 1
ATOM 6282 O O . VAL D 2 33 ? 16.893 -23.078 -31.739 1.00 22.31 33 VAL D O 1
ATOM 6286 N N . PRO D 2 34 ? 17.914 -23.227 -29.731 1.00 23.22 34 PRO D N 1
ATOM 6287 C CA . PRO D 2 34 ? 18.959 -22.281 -30.131 1.00 19.30 34 PRO D CA 1
ATOM 6288 C C . PRO D 2 34 ? 19.768 -22.840 -31.294 1.00 23.89 34 PRO D C 1
ATOM 6289 O O . PRO D 2 34 ? 19.940 -24.056 -31.386 1.00 21.89 34 PRO D O 1
ATOM 6293 N N . THR D 2 35 ? 20.238 -21.973 -32.184 1.00 17.81 35 THR D N 1
ATOM 6294 C CA . THR D 2 35 ? 21.187 -22.411 -33.195 1.00 24.62 35 THR D CA 1
ATOM 6295 C C . THR D 2 35 ? 22.443 -22.867 -32.474 1.00 21.29 35 THR D C 1
ATOM 6296 O O . THR D 2 35 ? 23.047 -23.880 -32.833 1.00 24.91 35 THR D O 1
ATOM 6300 N N . VAL D 2 36 ? 22.825 -22.110 -31.446 1.00 22.17 36 VAL D N 1
ATOM 6301 C CA . VAL D 2 36 ? 23.984 -22.444 -30.624 1.00 21.94 36 VAL D CA 1
ATOM 6302 C C . VAL D 2 36 ? 23.666 -22.399 -29.121 1.00 22.19 36 VAL D C 1
ATOM 6303 O O . VAL D 2 36 ? 23.505 -21.324 -28.539 1.00 25.50 36 VAL D O 1
ATOM 6307 N N . PHE D 2 37 ? 23.571 -23.583 -28.518 1.00 23.82 37 PHE D N 1
ATOM 6308 C CA . PHE D 2 37 ? 23.419 -23.772 -27.074 1.00 22.78 37 PHE D CA 1
ATOM 6309 C C . PHE D 2 37 ? 24.458 -22.962 -26.301 1.00 26.84 37 PHE D C 1
ATOM 6310 O O . PHE D 2 37 ? 25.654 -23.081 -26.570 1.00 27.46 37 PHE D O 1
ATOM 6318 N N . ASP D 2 38 ? 24.007 -22.123 -25.368 1.00 19.83 38 ASP D N 1
ATOM 6319 C CA . ASP D 2 38 ? 24.925 -21.392 -24.495 1.00 26.28 38 ASP D CA 1
ATOM 6320 C C . ASP D 2 38 ? 25.764 -22.407 -23.728 1.00 29.96 38 ASP D C 1
ATOM 6321 O O . ASP D 2 38 ? 25.235 -23.427 -23.286 1.00 28.68 38 ASP D O 1
ATOM 6326 N N . ASN D 2 39 ? 27.063 -22.150 -23.580 1.00 31.27 39 ASN D N 1
ATOM 6327 C CA . ASN D 2 39 ? 27.921 -23.116 -22.894 1.00 33.74 39 ASN D CA 1
ATOM 6328 C C . ASN D 2 39 ? 27.467 -23.356 -21.459 1.00 36.24 39 ASN D C 1
ATOM 6329 O O . ASN D 2 39 ? 27.085 -22.426 -20.747 1.00 33.86 39 ASN D O 1
ATOM 6334 N N . TYR D 2 40 ? 27.505 -24.620 -21.058 1.00 34.89 40 TYR D N 1
ATOM 6335 C CA . TYR D 2 40 ? 26.819 -25.079 -19.863 1.00 42.02 40 TYR D CA 1
ATOM 6336 C C . TYR D 2 40 ? 27.700 -26.079 -19.125 1.00 39.01 40 TYR D C 1
ATOM 6337 O O . TYR D 2 40 ? 28.383 -26.894 -19.748 1.00 38.25 40 TYR D O 1
ATOM 6346 N N . ALA D 2 41 ? 27.692 -26.006 -17.798 1.00 35.79 41 ALA D N 1
ATOM 6347 C CA . ALA D 2 41 ? 28.494 -26.912 -16.981 1.00 41.71 41 ALA D CA 1
ATOM 6348 C C . ALA D 2 41 ? 27.616 -27.876 -16.185 1.00 44.15 41 ALA D C 1
ATOM 6349 O O . ALA D 2 41 ? 26.610 -27.477 -15.599 1.00 45.35 41 ALA D O 1
ATOM 6351 N N . VAL D 2 42 ? 28.016 -29.144 -16.167 1.00 41.75 42 VAL D N 1
ATOM 6352 C CA . VAL D 2 42 ? 27.244 -30.206 -15.533 1.00 39.48 42 VAL D CA 1
ATOM 6353 C C . VAL D 2 42 ? 28.207 -31.095 -14.745 1.00 46.59 42 VAL D C 1
ATOM 6354 O O . VAL D 2 42 ? 29.376 -31.218 -15.111 1.00 38.64 42 VAL D O 1
ATOM 6358 N N . THR D 2 43 ? 27.735 -31.694 -13.655 1.00 41.83 43 THR D N 1
ATOM 6359 C CA . THR D 2 43 ? 28.573 -32.598 -12.871 1.00 44.94 43 THR D CA 1
ATOM 6360 C C . THR D 2 43 ? 28.310 -34.059 -13.234 1.00 43.98 43 THR D C 1
ATOM 6361 O O . THR D 2 43 ? 27.180 -34.540 -13.130 1.00 39.40 43 THR D O 1
ATOM 6365 N N . VAL D 2 44 ? 29.357 -34.758 -13.665 1.00 45.65 44 VAL D N 1
ATOM 6366 C CA . VAL D 2 44 ? 29.235 -36.158 -14.058 1.00 51.06 44 VAL D CA 1
ATOM 6367 C C . VAL D 2 44 ? 30.004 -37.071 -13.106 1.00 48.54 44 VAL D C 1
ATOM 6368 O O . VAL D 2 44 ? 31.164 -36.810 -12.784 1.00 48.39 44 VAL D O 1
ATOM 6372 N N . MET D 2 45 ? 29.350 -38.140 -12.659 1.00 52.52 45 MET D N 1
ATOM 6373 C CA . MET D 2 45 ? 29.979 -39.114 -11.774 1.00 57.68 45 MET D CA 1
ATOM 6374 C C . MET D 2 45 ? 30.611 -40.249 -12.578 1.00 61.04 45 MET D C 1
ATOM 6375 O O . MET D 2 45 ? 29.913 -40.986 -13.276 1.00 58.02 45 MET D O 1
ATOM 6380 N N . ILE D 2 46 ? 31.931 -40.381 -12.480 1.00 64.28 46 ILE D N 1
ATOM 6381 C CA . ILE D 2 46 ? 32.650 -41.477 -13.124 1.00 64.62 46 ILE D CA 1
ATOM 6382 C C . ILE D 2 46 ? 33.410 -42.298 -12.083 1.00 73.70 46 ILE D C 1
ATOM 6383 O O . ILE D 2 46 ? 34.422 -41.847 -11.544 1.00 74.42 46 ILE D O 1
ATOM 6388 N N . GLY D 2 47 ? 32.910 -43.499 -11.799 1.00 71.65 47 GLY D N 1
ATOM 6389 C CA . GLY D 2 47 ? 33.523 -44.382 -10.820 1.00 73.72 47 GLY D CA 1
ATOM 6390 C C . GLY D 2 47 ? 33.624 -43.795 -9.423 1.00 71.86 47 GLY D C 1
ATOM 6391 O O . GLY D 2 47 ? 34.678 -43.864 -8.793 1.00 69.39 47 GLY D O 1
ATOM 6392 N N . GLY D 2 48 ? 32.534 -43.207 -8.939 1.00 72.65 48 GLY D N 1
ATOM 6393 C CA . GLY D 2 48 ? 32.514 -42.629 -7.606 1.00 74.82 48 GLY D CA 1
ATOM 6394 C C . GLY D 2 48 ? 33.098 -41.229 -7.537 1.00 72.61 48 GLY D C 1
ATOM 6395 O O . GLY D 2 48 ? 32.829 -40.479 -6.598 1.00 74.28 48 GLY D O 1
ATOM 6396 N N . GLU D 2 49 ? 33.900 -40.876 -8.536 1.00 68.17 49 GLU D N 1
ATOM 6397 C CA . GLU D 2 49 ? 34.530 -39.563 -8.594 1.00 73.18 49 GLU D CA 1
ATOM 6398 C C . GLU D 2 49 ? 33.633 -38.577 -9.338 1.00 70.96 49 GLU D C 1
ATOM 6399 O O . GLU D 2 49 ? 32.980 -38.946 -10.315 1.00 66.02 49 GLU D O 1
ATOM 6405 N N . PRO D 2 50 ? 33.583 -37.322 -8.865 1.00 64.94 50 PRO D N 1
ATOM 6406 C CA . PRO D 2 50 ? 32.829 -36.271 -9.556 1.00 57.72 50 PRO D CA 1
ATOM 6407 C C . PRO D 2 50 ? 33.693 -35.546 -10.585 1.00 60.48 50 PRO D C 1
ATOM 6408 O O . PRO D 2 50 ? 34.878 -35.321 -10.337 1.00 63.25 50 PRO D O 1
ATOM 6412 N N . TYR D 2 51 ? 33.102 -35.192 -11.723 1.00 56.01 51 TYR D N 1
ATOM 6413 C CA . TYR D 2 51 ? 33.802 -34.436 -12.759 1.00 51.33 51 TYR D CA 1
ATOM 6414 C C . TYR D 2 51 ? 32.921 -33.305 -13.287 1.00 52.23 51 TYR D C 1
ATOM 6415 O O . TYR D 2 51 ? 31.712 -33.476 -13.451 1.00 48.74 51 TYR D O 1
ATOM 6424 N N . THR D 2 52 ? 33.525 -32.148 -13.541 1.00 45.55 52 THR D N 1
ATOM 6425 C CA . THR D 2 52 ? 32.789 -31.021 -14.109 1.00 45.63 52 THR D CA 1
ATOM 6426 C C . THR D 2 52 ? 33.004 -30.931 -15.616 1.00 47.61 52 THR D C 1
ATOM 6427 O O . THR D 2 52 ? 34.100 -30.611 -16.089 1.00 39.49 52 THR D O 1
ATOM 6431 N N . LEU D 2 53 ? 31.943 -31.227 -16.360 1.00 45.03 53 LEU D N 1
ATOM 6432 C CA . LEU D 2 53 ? 31.978 -31.218 -17.816 1.00 41.65 53 LEU D CA 1
ATOM 6433 C C . LEU D 2 53 ? 31.487 -29.872 -18.330 1.00 37.69 53 LEU D C 1
ATOM 6434 O O . LEU D 2 53 ? 30.358 -29.470 -18.048 1.00 36.80 53 LEU D O 1
ATOM 6439 N N . GLY D 2 54 ? 32.342 -29.169 -19.068 1.00 32.39 54 GLY D N 1
ATOM 6440 C CA . GLY D 2 54 ? 31.969 -27.901 -19.670 1.00 32.16 54 GLY D CA 1
ATOM 6441 C C . GLY D 2 54 ? 31.602 -28.088 -21.129 1.00 31.55 54 GLY D C 1
ATOM 6442 O O . GLY D 2 54 ? 32.468 -28.362 -21.961 1.00 29.20 54 GLY D O 1
ATOM 6443 N N . LEU D 2 55 ? 30.319 -27.930 -21.442 1.00 28.30 55 LEU D N 1
ATOM 6444 C CA . LEU D 2 55 ? 29.805 -28.267 -22.765 1.00 27.60 55 LEU D CA 1
ATOM 6445 C C . LEU D 2 55 ? 29.634 -27.047 -23.672 1.00 29.58 55 LEU D C 1
ATOM 6446 O O . LEU D 2 55 ? 28.905 -26.110 -23.339 1.00 28.21 55 LEU D O 1
ATOM 6451 N N . PHE D 2 56 ? 30.304 -27.071 -24.822 1.00 23.50 56 PHE D N 1
ATOM 6452 C CA . PHE D 2 56 ? 30.254 -25.962 -25.773 1.00 29.95 56 PHE D CA 1
ATOM 6453 C C . PHE D 2 56 ? 29.642 -26.392 -27.106 1.00 25.21 56 PHE D C 1
ATOM 6454 O O . PHE D 2 56 ? 30.068 -27.380 -27.706 1.00 24.98 56 PHE D O 1
ATOM 6462 N N . ASP D 2 57 ? 28.641 -25.647 -27.563 1.00 20.88 57 ASP D N 1
ATOM 6463 C CA . ASP D 2 57 ? 28.042 -25.878 -28.872 1.00 26.29 57 ASP D CA 1
ATOM 6464 C C . ASP D 2 57 ? 28.765 -25.007 -29.897 1.00 27.27 57 ASP D C 1
ATOM 6465 O O . ASP D 2 57 ? 29.436 -24.040 -29.530 1.00 24.51 57 ASP D O 1
ATOM 6470 N N . THR D 2 58 ? 28.648 -25.354 -31.176 1.00 21.99 58 THR D N 1
ATOM 6471 C CA . THR D 2 58 ? 29.242 -24.545 -32.238 1.00 23.37 58 THR D CA 1
ATOM 6472 C C . THR D 2 58 ? 28.299 -24.381 -33.425 1.00 27.28 58 THR D C 1
ATOM 6473 O O . THR D 2 58 ? 27.333 -25.130 -33.577 1.00 25.74 58 THR D O 1
ATOM 6477 N N . ALA D 2 59 ? 28.590 -23.390 -34.262 1.00 23.75 59 ALA D N 1
ATOM 6478 C CA . ALA D 2 59 ? 27.907 -23.238 -35.540 1.00 22.21 59 ALA D CA 1
ATOM 6479 C C . ALA D 2 59 ? 28.769 -23.858 -36.632 1.00 29.60 59 ALA D C 1
ATOM 6480 O O . ALA D 2 59 ? 29.883 -23.400 -36.888 1.00 29.16 59 ALA D O 1
ATOM 6482 N N . GLY D 2 60 ? 28.251 -24.896 -37.278 1.00 27.81 60 GLY D N 1
ATOM 6483 C CA . GLY D 2 60 ? 29.047 -25.682 -38.202 1.00 30.09 60 GLY D CA 1
ATOM 6484 C C . GLY D 2 60 ? 29.194 -25.126 -39.605 1.00 35.57 60 GLY D C 1
ATOM 6485 O O . GLY D 2 60 ? 30.087 -25.549 -40.343 1.00 35.53 60 GLY D O 1
ATOM 6486 N N . GLN D 2 61 ? 28.333 -24.183 -39.977 1.00 30.25 61 GLN D N 1
ATOM 6487 C CA . GLN D 2 61 ? 28.327 -23.660 -41.343 1.00 35.77 61 GLN D CA 1
ATOM 6488 C C . GLN D 2 61 ? 29.620 -22.948 -41.735 1.00 29.18 61 GLN D C 1
ATOM 6489 O O . GLN D 2 61 ? 30.391 -22.513 -40.880 1.00 26.86 61 GLN D O 1
ATOM 6495 N N . GLU D 2 62 ? 29.832 -22.833 -43.042 1.00 29.67 62 GLU D N 1
ATOM 6496 C CA . GLU D 2 62 ? 31.026 -22.216 -43.609 1.00 29.57 62 GLU D CA 1
ATOM 6497 C C . GLU D 2 62 ? 31.092 -20.725 -43.279 1.00 25.87 62 GLU D C 1
ATOM 6498 O O . GLU D 2 62 ? 32.178 -20.137 -43.228 1.00 22.94 62 GLU D O 1
ATOM 6504 N N . ASP D 2 63 ? 29.927 -20.124 -43.041 1.00 22.96 63 ASP D N 1
ATOM 6505 C CA . ASP D 2 63 ? 29.833 -18.716 -42.655 1.00 27.27 63 ASP D CA 1
ATOM 6506 C C . ASP D 2 63 ? 30.668 -18.399 -41.414 1.00 25.40 63 ASP D C 1
ATOM 6507 O O . ASP D 2 63 ? 31.130 -17.270 -41.235 1.00 24.12 63 ASP D O 1
ATOM 6512 N N . TYR D 2 64 ? 30.859 -19.403 -40.565 1.00 20.02 64 TYR D N 1
ATOM 6513 C CA . TYR D 2 64 ? 31.505 -19.210 -39.273 1.00 25.04 64 TYR D CA 1
ATOM 6514 C C . TYR D 2 64 ? 32.889 -19.856 -39.200 1.00 25.51 64 TYR D C 1
ATOM 6515 O O . TYR D 2 64 ? 33.446 -20.016 -38.113 1.00 28.67 64 TYR D O 1
ATOM 6524 N N . ASP D 2 65 ? 33.440 -20.211 -40.360 1.00 26.20 65 ASP D N 1
ATOM 6525 C CA . ASP D 2 65 ? 34.749 -20.864 -40.437 1.00 28.78 65 ASP D CA 1
ATOM 6526 C C . ASP D 2 65 ? 35.854 -20.107 -39.700 1.00 32.78 65 ASP D C 1
ATOM 6527 O O . ASP D 2 65 ? 36.705 -20.712 -39.051 1.00 30.37 65 ASP D O 1
ATOM 6532 N N . ARG D 2 66 ? 35.836 -18.784 -39.801 1.00 32.03 66 ARG D N 1
ATOM 6533 C CA . ARG D 2 66 ? 36.894 -17.961 -39.226 1.00 29.93 66 ARG D CA 1
ATOM 6534 C C . ARG D 2 66 ? 36.655 -17.673 -37.742 1.00 30.56 66 ARG D C 1
ATOM 6535 O O . ARG D 2 66 ? 37.601 -17.455 -36.982 1.00 32.12 66 ARG D O 1
ATOM 6543 N N . LEU D 2 67 ? 35.390 -17.694 -37.332 1.00 26.89 67 LEU D N 1
ATOM 6544 C CA . LEU D 2 67 ? 35.015 -17.361 -35.959 1.00 26.75 67 LEU D CA 1
ATOM 6545 C C . LEU D 2 67 ? 35.071 -18.589 -35.049 1.00 28.13 67 LEU D C 1
ATOM 6546 O O . LEU D 2 67 ? 35.679 -18.552 -33.979 1.00 26.00 67 LEU D O 1
ATOM 6551 N N . ARG D 2 68 ? 34.420 -19.665 -35.485 1.00 22.52 68 ARG D N 1
ATOM 6552 C CA . ARG D 2 68 ? 34.295 -20.908 -34.711 1.00 28.92 68 ARG D CA 1
ATOM 6553 C C . ARG D 2 68 ? 35.538 -21.390 -33.926 1.00 30.16 68 ARG D C 1
ATOM 6554 O O . ARG D 2 68 ? 35.428 -21.689 -32.734 1.00 22.92 68 ARG D O 1
ATOM 6562 N N . PRO D 2 69 ? 36.717 -21.465 -34.579 1.00 27.65 69 PRO D N 1
ATOM 6563 C CA . PRO D 2 69 ? 37.894 -21.978 -33.863 1.00 27.43 69 PRO D CA 1
ATOM 6564 C C . PRO D 2 69 ? 38.346 -21.109 -32.690 1.00 25.13 69 PRO D C 1
ATOM 6565 O O . PRO D 2 69 ? 39.100 -21.591 -31.845 1.00 25.81 69 PRO D O 1
ATOM 6569 N N . LEU D 2 70 ? 37.893 -19.859 -32.630 1.00 23.68 70 LEU D N 1
ATOM 6570 C CA . LEU D 2 70 ? 38.237 -18.977 -31.514 1.00 26.73 70 LEU D CA 1
ATOM 6571 C C . LEU D 2 70 ? 37.674 -19.481 -30.178 1.00 31.79 70 LEU D C 1
ATOM 6572 O O . LEU D 2 70 ? 37.977 -18.925 -29.121 1.00 30.32 70 LEU D O 1
ATOM 6577 N N . SER D 2 71 ? 36.864 -20.537 -30.239 1.00 30.06 71 SER D N 1
ATOM 6578 C CA . SER D 2 71 ? 36.313 -21.183 -29.052 1.00 33.64 71 SER D CA 1
ATOM 6579 C C . SER D 2 71 ? 37.116 -22.427 -28.679 1.00 28.23 71 SER D C 1
ATOM 6580 O O . SER D 2 71 ? 36.935 -22.994 -27.601 1.00 25.96 71 SER D O 1
ATOM 6583 N N . TYR D 2 72 ? 37.998 -22.847 -29.580 1.00 25.37 72 TYR D N 1
ATOM 6584 C CA . TYR D 2 72 ? 38.828 -24.037 -29.365 1.00 30.45 72 TYR D CA 1
ATOM 6585 C C . TYR D 2 72 ? 39.899 -23.992 -28.251 1.00 31.86 72 TYR D C 1
ATOM 6586 O O . TYR D 2 72 ? 40.190 -25.038 -27.670 1.00 29.84 72 TYR D O 1
ATOM 6595 N N . PRO D 2 73 ? 40.509 -22.814 -27.968 1.00 37.11 73 PRO D N 1
ATOM 6596 C CA . PRO D 2 73 ? 41.558 -22.795 -26.936 1.00 30.06 73 PRO D CA 1
ATOM 6597 C C . PRO D 2 73 ? 41.199 -23.498 -25.620 1.00 40.49 73 PRO D C 1
ATOM 6598 O O . PRO D 2 73 ? 40.045 -23.467 -25.192 1.00 31.66 73 PRO D O 1
ATOM 6602 N N . GLN D 2 74 ? 42.201 -24.124 -25.004 1.00 32.51 74 GLN D N 1
ATOM 6603 C CA . GLN D 2 74 ? 42.035 -25.028 -23.854 1.00 34.23 74 GLN D CA 1
ATOM 6604 C C . GLN D 2 74 ? 40.856 -26.014 -23.895 1.00 29.61 74 GLN D C 1
ATOM 6605 O O . GLN D 2 74 ? 40.241 -26.298 -22.865 1.00 38.94 74 GLN D O 1
ATOM 6611 N N . THR D 2 75 ? 40.564 -26.548 -25.079 1.00 28.80 75 THR D N 1
ATOM 6612 C CA . THR D 2 75 ? 39.612 -27.653 -25.205 1.00 30.85 75 THR D CA 1
ATOM 6613 C C . THR D 2 75 ? 40.293 -28.949 -24.773 1.00 28.61 75 THR D C 1
ATOM 6614 O O . THR D 2 75 ? 41.448 -29.193 -25.121 1.00 33.59 75 THR D O 1
ATOM 6618 N N . ASP D 2 76 ? 39.579 -29.772 -24.010 1.00 29.67 76 ASP D N 1
ATOM 6619 C CA . ASP D 2 76 ? 40.139 -31.016 -23.489 1.00 28.12 76 ASP D CA 1
ATOM 6620 C C . ASP D 2 76 ? 39.719 -32.238 -24.308 1.00 28.89 76 ASP D C 1
ATOM 6621 O O . ASP D 2 76 ? 40.398 -33.267 -24.288 1.00 29.04 76 ASP D O 1
ATOM 6626 N N . VAL D 2 77 ? 38.601 -32.118 -25.022 1.00 26.41 77 VAL D N 1
ATOM 6627 C CA . VAL D 2 77 ? 38.090 -33.207 -25.854 1.00 21.24 77 VAL D CA 1
ATOM 6628 C C . VAL D 2 77 ? 37.058 -32.696 -26.860 1.00 28.77 77 VAL D C 1
ATOM 6629 O O . VAL D 2 77 ? 36.211 -31.863 -26.527 1.00 31.70 77 VAL D O 1
ATOM 6633 N N . PHE D 2 78 ? 37.141 -33.182 -28.095 1.00 24.49 78 PHE D N 1
ATOM 6634 C CA . PHE D 2 78 ? 36.176 -32.806 -29.123 1.00 23.76 78 PHE D CA 1
ATOM 6635 C C . PHE D 2 78 ? 35.123 -33.884 -29.360 1.00 22.96 78 PHE D C 1
ATOM 6636 O O . PHE D 2 78 ? 35.376 -35.077 -29.169 1.00 26.68 78 PHE D O 1
ATOM 6644 N N . LEU D 2 79 ? 33.939 -33.443 -29.771 1.00 22.67 79 LEU D N 1
ATOM 6645 C CA . LEU D 2 79 ? 32.890 -34.339 -30.238 1.00 24.81 79 LEU D CA 1
ATOM 6646 C C . LEU D 2 79 ? 32.619 -34.018 -31.703 1.00 25.36 79 LEU D C 1
ATOM 6647 O O . LEU D 2 79 ? 31.935 -33.040 -32.014 1.00 25.06 79 LEU D O 1
ATOM 6652 N N . VAL D 2 80 ? 33.177 -34.824 -32.602 1.00 21.03 80 VAL D N 1
ATOM 6653 C CA . VAL D 2 80 ? 32.947 -34.643 -34.032 1.00 20.41 80 VAL D CA 1
ATOM 6654 C C . VAL D 2 80 ? 31.709 -35.432 -34.447 1.00 21.10 80 VAL D C 1
ATOM 6655 O O . VAL D 2 80 ? 31.753 -36.661 -34.555 1.00 22.57 80 VAL D O 1
ATOM 6659 N N . CYS D 2 81 ? 30.608 -34.721 -34.676 1.00 18.93 81 CYS D N 1
ATOM 6660 C CA . CYS D 2 81 ? 29.318 -35.360 -34.919 1.00 20.02 81 CYS D CA 1
ATOM 6661 C C . CYS D 2 81 ? 28.932 -35.418 -36.393 1.00 20.19 81 CYS D C 1
ATOM 6662 O O . CYS D 2 81 ? 29.258 -34.520 -37.174 1.00 21.65 81 CYS D O 1
ATOM 6665 N N . PHE D 2 82 ? 28.231 -36.488 -36.758 1.00 18.22 82 PHE D N 1
ATOM 6666 C CA . PHE D 2 82 ? 27.613 -36.616 -38.071 1.00 28.16 82 PHE D CA 1
ATOM 6667 C C . PHE D 2 82 ? 26.303 -37.373 -37.893 1.00 24.78 82 PHE D C 1
ATOM 6668 O O . PHE D 2 82 ? 26.172 -38.190 -36.976 1.00 26.34 82 PHE D O 1
ATOM 6676 N N . SER D 2 83 ? 25.329 -37.101 -38.755 1.00 18.38 83 SER D N 1
ATOM 6677 C CA . SER D 2 83 ? 24.079 -37.852 -38.730 1.00 24.93 83 SER D CA 1
ATOM 6678 C C . SER D 2 83 ? 24.239 -39.148 -39.510 1.00 23.49 83 SER D C 1
ATOM 6679 O O . SER D 2 83 ? 24.667 -39.137 -40.663 1.00 25.02 83 SER D O 1
ATOM 6682 N N . VAL D 2 84 ? 23.889 -40.266 -38.882 1.00 23.90 84 VAL D N 1
ATOM 6683 C CA . VAL D 2 84 ? 24.041 -41.570 -39.519 1.00 21.33 84 VAL D CA 1
ATOM 6684 C C . VAL D 2 84 ? 23.131 -41.757 -40.730 1.00 25.05 84 VAL D C 1
ATOM 6685 O O . VAL D 2 84 ? 23.280 -42.730 -41.460 1.00 25.30 84 VAL D O 1
ATOM 6689 N N . VAL D 2 85 ? 22.192 -40.834 -40.937 1.00 20.62 85 VAL D N 1
ATOM 6690 C CA . VAL D 2 85 ? 21.346 -40.859 -42.133 1.00 25.77 85 VAL D CA 1
ATOM 6691 C C . VAL D 2 85 ? 21.636 -39.678 -43.062 1.00 29.13 85 VAL D C 1
ATOM 6692 O O . VAL D 2 85 ? 20.832 -39.352 -43.940 1.00 30.55 85 VAL D O 1
ATOM 6696 N N . SER D 2 86 ? 22.786 -39.041 -42.855 1.00 26.09 86 SER D N 1
ATOM 6697 C CA . SER D 2 86 ? 23.261 -37.976 -43.737 1.00 23.50 86 SER D CA 1
ATOM 6698 C C . SER D 2 86 ? 24.716 -38.225 -44.128 1.00 28.85 86 SER D C 1
ATOM 6699 O O . SER D 2 86 ? 25.634 -37.762 -43.450 1.00 30.46 86 SER D O 1
ATOM 6702 N N . PRO D 2 87 ? 24.928 -38.968 -45.226 1.00 27.43 87 PRO D N 1
ATOM 6703 C CA . PRO D 2 87 ? 26.263 -39.337 -45.710 1.00 31.49 87 PRO D CA 1
ATOM 6704 C C . PRO D 2 87 ? 27.160 -38.132 -45.995 1.00 27.22 87 PRO D C 1
ATOM 6705 O O . PRO D 2 87 ? 28.377 -38.251 -45.861 1.00 31.34 87 PRO D O 1
ATOM 6709 N N . SER D 2 88 ? 26.578 -36.999 -46.382 1.00 24.46 88 SER D N 1
ATOM 6710 C CA . SER D 2 88 ? 27.368 -35.802 -46.675 1.00 25.17 88 SER D CA 1
ATOM 6711 C C . SER D 2 88 ? 27.989 -35.217 -45.406 1.00 28.74 88 SER D C 1
ATOM 6712 O O . SER D 2 88 ? 29.075 -34.634 -45.444 1.00 31.27 88 SER D O 1
ATOM 6715 N N . SER D 2 89 ? 27.293 -35.373 -44.283 1.00 26.51 89 SER D N 1
ATOM 6716 C CA . SER D 2 89 ? 27.824 -34.949 -42.993 1.00 31.74 89 SER D CA 1
ATOM 6717 C C . SER D 2 89 ? 28.902 -35.928 -42.531 1.00 25.82 89 SER D C 1
ATOM 6718 O O . SER D 2 89 ? 29.817 -35.552 -41.800 1.00 23.48 89 SER D O 1
ATOM 6721 N N . PHE D 2 90 ? 28.792 -37.183 -42.965 1.00 28.23 90 PHE D N 1
ATOM 6722 C CA . PHE D 2 90 ? 29.800 -38.195 -42.655 1.00 25.40 90 PHE D CA 1
ATOM 6723 C C . PHE D 2 90 ? 31.082 -37.921 -43.427 1.00 28.01 90 PHE D C 1
ATOM 6724 O O . PHE D 2 90 ? 32.182 -38.054 -42.890 1.00 19.71 90 PHE D O 1
ATOM 6732 N N . GLU D 2 91 ? 30.933 -37.547 -44.695 1.00 22.68 91 GLU D N 1
ATOM 6733 C CA . GLU D 2 91 ? 32.080 -37.237 -45.543 1.00 26.51 91 GLU D CA 1
ATOM 6734 C C . GLU D 2 91 ? 32.823 -35.994 -45.058 1.00 32.28 91 GLU D C 1
ATOM 6735 O O . GLU D 2 91 ? 34.047 -35.908 -45.178 1.00 32.24 91 GLU D O 1
ATOM 6741 N N . ASN D 2 92 ? 32.081 -35.036 -44.508 1.00 28.96 92 ASN D N 1
ATOM 6742 C CA . ASN D 2 92 ? 32.676 -33.808 -43.983 1.00 28.80 92 ASN D CA 1
ATOM 6743 C C . ASN D 2 92 ? 33.469 -34.031 -42.698 1.00 29.54 92 ASN D C 1
ATOM 6744 O O . ASN D 2 92 ? 34.261 -33.175 -42.293 1.00 24.38 92 ASN D O 1
ATOM 6749 N N . VAL D 2 93 ? 33.242 -35.172 -42.052 1.00 27.43 93 VAL D N 1
ATOM 6750 C CA . VAL D 2 93 ? 34.048 -35.563 -40.902 1.00 30.19 93 VAL D CA 1
ATOM 6751 C C . VAL D 2 93 ? 35.511 -35.650 -41.325 1.00 25.87 93 VAL D C 1
ATOM 6752 O O . VAL D 2 93 ? 36.389 -35.103 -40.661 1.00 29.86 93 VAL D O 1
ATOM 6756 N N . LYS D 2 94 ? 35.761 -36.319 -42.448 1.00 27.87 94 LYS D N 1
ATOM 6757 C CA . LYS D 2 94 ? 37.117 -36.475 -42.970 1.00 31.22 94 LYS D CA 1
ATOM 6758 C C . LYS D 2 94 ? 37.619 -35.226 -43.697 1.00 29.42 94 LYS D C 1
ATOM 6759 O O . LYS D 2 94 ? 38.769 -34.820 -43.526 1.00 26.61 94 LYS D O 1
ATOM 6765 N N . GLU D 2 95 ? 36.749 -34.621 -44.501 1.00 23.37 95 GLU D N 1
ATOM 6766 C CA . GLU D 2 95 ? 37.135 -33.500 -45.354 1.00 28.97 95 GLU D CA 1
ATOM 6767 C C . GLU D 2 95 ? 37.338 -32.184 -44.609 1.00 32.62 95 GLU D C 1
ATOM 6768 O O . GLU D 2 95 ? 38.213 -31.395 -44.970 1.00 31.58 95 GLU D O 1
ATOM 6774 N N . LYS D 2 96 ? 36.534 -31.944 -43.577 1.00 26.58 96 LYS D N 1
ATOM 6775 C CA . LYS D 2 96 ? 36.552 -30.650 -42.898 1.00 23.34 96 LYS D CA 1
ATOM 6776 C C . LYS D 2 96 ? 36.873 -30.716 -41.409 1.00 26.25 96 LYS D C 1
ATOM 6777 O O . LYS D 2 96 ? 37.810 -30.069 -40.940 1.00 24.36 96 LYS D O 1
ATOM 6783 N N . TRP D 2 97 ? 36.097 -31.500 -40.670 1.00 27.04 97 TRP D N 1
ATOM 6784 C CA . TRP D 2 97 ? 36.085 -31.394 -39.214 1.00 27.75 97 TRP D CA 1
ATOM 6785 C C . TRP D 2 97 ? 37.352 -31.866 -38.502 1.00 21.55 97 TRP D C 1
ATOM 6786 O O . TRP D 2 97 ? 37.915 -31.126 -37.695 1.00 24.79 97 TRP D O 1
ATOM 6797 N N . VAL D 2 98 ? 37.809 -33.080 -38.787 1.00 20.47 98 VAL D N 1
ATOM 6798 C CA . VAL D 2 98 ? 39.068 -33.526 -38.190 1.00 26.03 98 VAL D CA 1
ATOM 6799 C C . VAL D 2 98 ? 40.307 -32.727 -38.663 1.00 20.61 98 VAL D C 1
ATOM 6800 O O . VAL D 2 98 ? 41.186 -32.442 -37.851 1.00 24.98 98 VAL D O 1
ATOM 6804 N N . PRO D 2 99 ? 40.376 -32.336 -39.957 1.00 25.53 99 PRO D N 1
ATOM 6805 C CA . PRO D 2 99 ? 41.505 -31.454 -40.277 1.00 26.24 99 PRO D CA 1
ATOM 6806 C C . PRO D 2 99 ? 41.443 -30.141 -39.503 1.00 25.21 99 PRO D C 1
ATOM 6807 O O . PRO D 2 99 ? 42.481 -29.660 -39.050 1.00 28.51 99 PRO D O 1
ATOM 6811 N N . GLU D 2 100 ? 40.246 -29.585 -39.336 1.00 22.73 100 GLU D N 1
ATOM 6812 C CA . GLU D 2 100 ? 40.094 -28.318 -38.625 1.00 22.01 100 GLU D CA 1
ATOM 6813 C C . GLU D 2 100 ? 40.539 -28.393 -37.163 1.00 27.79 100 GLU D C 1
ATOM 6814 O O . GLU D 2 100 ? 41.281 -27.529 -36.693 1.00 22.43 100 GLU D O 1
ATOM 6820 N N . ILE D 2 101 ? 40.093 -29.422 -36.447 1.00 24.69 101 ILE D N 1
ATOM 6821 C CA . ILE D 2 101 ? 40.441 -29.550 -35.033 1.00 25.09 101 ILE D CA 1
ATOM 6822 C C . ILE D 2 101 ? 41.889 -29.991 -34.804 1.00 24.47 101 ILE D C 1
ATOM 6823 O O . ILE D 2 101 ? 42.510 -29.581 -33.824 1.00 23.41 101 ILE D O 1
ATOM 6828 N N . THR D 2 102 ? 42.431 -30.817 -35.699 1.00 22.31 102 THR D N 1
ATOM 6829 C CA . THR D 2 102 ? 43.832 -31.224 -35.584 1.00 31.00 102 THR D CA 1
ATOM 6830 C C . THR D 2 102 ? 44.778 -30.077 -35.928 1.00 31.30 102 THR D C 1
ATOM 6831 O O . THR D 2 102 ? 45.918 -30.054 -35.473 1.00 37.67 102 THR D O 1
ATOM 6835 N N . HIS D 2 103 ? 44.313 -29.129 -36.736 1.00 32.36 103 HIS D N 1
ATOM 6836 C CA . HIS D 2 103 ? 45.135 -27.967 -37.057 1.00 28.84 103 HIS D CA 1
ATOM 6837 C C . HIS D 2 103 ? 45.194 -26.988 -35.892 1.00 36.59 103 HIS D C 1
ATOM 6838 O O . HIS D 2 103 ? 46.224 -26.356 -35.657 1.00 37.00 103 HIS D O 1
ATOM 6845 N N . HIS D 2 104 ? 44.087 -26.856 -35.169 1.00 31.23 104 HIS D N 1
ATOM 6846 C CA . HIS D 2 104 ? 44.021 -25.916 -34.054 1.00 31.25 104 HIS D CA 1
ATOM 6847 C C . HIS D 2 104 ? 44.442 -26.551 -32.729 1.00 30.09 104 HIS D C 1
ATOM 6848 O O . HIS D 2 104 ? 45.033 -25.887 -31.876 1.00 35.34 104 HIS D O 1
ATOM 6855 N N . CYS D 2 105 ? 44.130 -27.834 -32.563 1.00 23.45 105 CYS D N 1
ATOM 6856 C CA . CYS D 2 105 ? 44.431 -28.551 -31.326 1.00 25.78 105 CYS D CA 1
ATOM 6857 C C . CYS D 2 105 ? 44.925 -29.969 -31.629 1.00 33.06 105 CYS D C 1
ATOM 6858 O O . CYS D 2 105 ? 44.197 -30.940 -31.421 1.00 29.39 105 CYS D O 1
ATOM 6861 N N . PRO D 2 106 ? 46.176 -30.091 -32.105 1.00 34.19 106 PRO D N 1
ATOM 6862 C CA . PRO D 2 106 ? 46.723 -31.343 -32.649 1.00 25.57 106 PRO D CA 1
ATOM 6863 C C . PRO D 2 106 ? 46.862 -32.469 -31.624 1.00 31.08 106 PRO D C 1
ATOM 6864 O O . PRO D 2 106 ? 46.910 -33.640 -32.007 1.00 30.25 106 PRO D O 1
ATOM 6868 N N . LYS D 2 107 ? 46.930 -32.118 -30.344 1.00 26.14 107 LYS D N 1
ATOM 6869 C CA . LYS D 2 107 ? 47.141 -33.108 -29.292 1.00 35.55 107 LYS D CA 1
ATOM 6870 C C . LYS D 2 107 ? 45.856 -33.404 -28.522 1.00 32.60 107 LYS D C 1
ATOM 6871 O O . LYS D 2 107 ? 45.822 -34.295 -27.673 1.00 36.09 107 LYS D O 1
ATOM 6877 N N . THR D 2 108 ? 44.802 -32.652 -28.828 1.00 34.10 108 THR D N 1
ATOM 6878 C CA . THR D 2 108 ? 43.517 -32.794 -28.146 1.00 33.95 108 THR D CA 1
ATOM 6879 C C . THR D 2 108 ? 42.741 -33.995 -28.687 1.00 27.15 108 THR D C 1
ATOM 6880 O O . THR D 2 108 ? 42.525 -34.109 -29.894 1.00 28.74 108 THR D O 1
ATOM 6884 N N . PRO D 2 109 ? 42.315 -34.897 -27.789 1.00 31.66 109 PRO D N 1
ATOM 6885 C CA . PRO D 2 109 ? 41.598 -36.118 -28.174 1.00 24.51 109 PRO D CA 1
ATOM 6886 C C . PRO D 2 109 ? 40.237 -35.786 -28.767 1.00 31.58 109 PRO D C 1
ATOM 6887 O O . PRO D 2 109 ? 39.678 -34.738 -28.438 1.00 24.24 109 PRO D O 1
ATOM 6891 N N . PHE D 2 110 ? 39.710 -36.655 -29.626 1.00 24.91 110 PHE D N 1
ATOM 6892 C CA . PHE D 2 110 ? 38.363 -36.449 -30.146 1.00 29.54 110 PHE D CA 1
ATOM 6893 C C . PHE D 2 110 ? 37.580 -37.745 -30.314 1.00 28.58 110 PHE D C 1
ATOM 6894 O O . PHE D 2 110 ? 38.150 -38.810 -30.555 1.00 24.55 110 PHE D O 1
ATOM 6902 N N . LEU D 2 111 ? 36.264 -37.637 -30.168 1.00 25.55 111 LEU D N 1
ATOM 6903 C CA . LEU D 2 111 ? 35.368 -38.764 -30.374 1.00 26.74 111 LEU D CA 1
ATOM 6904 C C . LEU D 2 111 ? 34.648 -38.607 -31.704 1.00 31.73 111 LEU D C 1
ATOM 6905 O O . LEU D 2 111 ? 34.290 -37.495 -32.094 1.00 26.29 111 LEU D O 1
ATOM 6910 N N . LEU D 2 112 ? 34.446 -39.715 -32.408 1.00 23.87 112 LEU D N 1
ATOM 6911 C CA . LEU D 2 112 ? 33.579 -39.704 -33.579 1.00 22.43 112 LEU D CA 1
ATOM 6912 C C . LEU D 2 112 ? 32.171 -40.049 -33.109 1.00 23.31 112 LEU D C 1
ATOM 6913 O O . LEU D 2 112 ? 31.957 -41.098 -32.502 1.00 26.42 112 LEU D O 1
ATOM 6918 N N . VAL D 2 113 ? 31.216 -39.159 -33.365 1.00 22.39 113 VAL D N 1
ATOM 6919 C CA . VAL D 2 113 ? 29.869 -39.327 -32.828 1.00 22.96 113 VAL D CA 1
ATOM 6920 C C . VAL D 2 113 ? 28.802 -39.426 -33.914 1.00 27.77 113 VAL D C 1
ATOM 6921 O O . VAL D 2 113 ? 28.578 -38.475 -34.664 1.00 27.36 113 VAL D O 1
ATOM 6925 N N . GLY D 2 114 ? 28.145 -40.579 -33.992 1.00 18.83 114 GLY D N 1
ATOM 6926 C CA . GLY D 2 114 ? 27.008 -40.742 -34.881 1.00 21.47 114 GLY D CA 1
ATOM 6927 C C . GLY D 2 114 ? 25.737 -40.289 -34.186 1.00 25.32 114 GLY D C 1
ATOM 6928 O O . GLY D 2 114 ? 25.504 -40.630 -33.028 1.00 25.72 114 GLY D O 1
ATOM 6929 N N . THR D 2 115 ? 24.915 -39.510 -34.882 1.00 21.04 115 THR D N 1
ATOM 6930 C CA . THR D 2 115 ? 23.701 -38.970 -34.278 1.00 25.11 115 THR D CA 1
ATOM 6931 C C . THR D 2 115 ? 22.442 -39.446 -34.989 1.00 20.80 115 THR D C 1
ATOM 6932 O O . THR D 2 115 ? 22.514 -40.002 -36.086 1.00 18.48 115 THR D O 1
ATOM 6936 N N . GLN D 2 116 ? 21.295 -39.222 -34.350 1.00 18.36 116 GLN D N 1
ATOM 6937 C CA . GLN D 2 116 ? 19.988 -39.506 -34.943 1.00 25.31 116 GLN D CA 1
ATOM 6938 C C . GLN D 2 116 ? 19.844 -40.957 -35.398 1.00 23.40 116 GLN D C 1
ATOM 6939 O O . GLN D 2 116 ? 19.254 -41.230 -36.445 1.00 22.81 116 GLN D O 1
ATOM 6945 N N . ILE D 2 117 ? 20.376 -41.884 -34.605 1.00 22.31 117 ILE D N 1
ATOM 6946 C CA . ILE D 2 117 ? 20.366 -43.301 -34.967 1.00 28.78 117 ILE D CA 1
ATOM 6947 C C . ILE D 2 117 ? 18.962 -43.904 -34.966 1.00 29.81 117 ILE D C 1
ATOM 6948 O O . ILE D 2 117 ? 18.748 -44.993 -35.501 1.00 30.19 117 ILE D O 1
ATOM 6953 N N . ASP D 2 118 ? 18.008 -43.193 -34.371 1.00 22.42 118 ASP D N 1
ATOM 6954 C CA . ASP D 2 118 ? 16.618 -43.638 -34.355 1.00 30.43 118 ASP D CA 1
ATOM 6955 C C . ASP D 2 118 ? 16.026 -43.605 -35.760 1.00 34.18 118 ASP D C 1
ATOM 6956 O O . ASP D 2 118 ? 15.039 -44.286 -36.046 1.00 35.38 118 ASP D O 1
ATOM 6961 N N . LEU D 2 119 ? 16.643 -42.812 -36.634 1.00 25.18 119 LEU D N 1
ATOM 6962 C CA . LEU D 2 119 ? 16.159 -42.639 -38.000 1.00 30.46 119 LEU D CA 1
ATOM 6963 C C . LEU D 2 119 ? 16.598 -43.760 -38.942 1.00 30.94 119 LEU D C 1
ATOM 6964 O O . LEU D 2 119 ? 16.123 -43.837 -40.077 1.00 31.59 119 LEU D O 1
ATOM 6969 N N . ARG D 2 120 ? 17.500 -44.623 -38.480 1.00 36.66 120 ARG D N 1
ATOM 6970 C CA . ARG D 2 120 ? 17.860 -45.809 -39.253 1.00 37.03 120 ARG D CA 1
ATOM 6971 C C . ARG D 2 120 ? 16.680 -46.775 -39.263 1.00 40.36 120 ARG D C 1
ATOM 6972 O O . ARG D 2 120 ? 16.564 -47.628 -40.144 1.00 43.57 120 ARG D O 1
ATOM 6980 N N . ASP D 2 121 ? 15.804 -46.619 -38.274 1.00 45.95 121 ASP D N 1
ATOM 6981 C CA . ASP D 2 121 ? 14.579 -47.401 -38.185 1.00 44.03 121 ASP D CA 1
ATOM 6982 C C . ASP D 2 121 ? 13.371 -46.557 -38.585 1.00 46.59 121 ASP D C 1
ATOM 6983 O O . ASP D 2 121 ? 12.256 -46.793 -38.114 1.00 42.90 121 ASP D O 1
ATOM 6988 N N . ASP D 2 122 ? 13.599 -45.573 -39.451 1.00 48.07 122 ASP D N 1
ATOM 6989 C CA . ASP D 2 122 ? 12.517 -44.739 -39.966 1.00 43.64 122 ASP D CA 1
ATOM 6990 C C . ASP D 2 122 ? 12.314 -44.992 -41.456 1.00 38.14 122 ASP D C 1
ATOM 6991 O O . ASP D 2 122 ? 13.099 -44.526 -42.282 1.00 37.19 122 ASP D O 1
ATOM 6996 N N . PRO D 2 123 ? 11.253 -45.740 -41.796 1.00 45.75 123 PRO D N 1
ATOM 6997 C CA . PRO D 2 123 ? 10.917 -46.169 -43.159 1.00 44.11 123 PRO D CA 1
ATOM 6998 C C . PRO D 2 123 ? 10.937 -45.031 -44.177 1.00 40.20 123 PRO D C 1
ATOM 6999 O O . PRO D 2 123 ? 11.455 -45.213 -45.278 1.00 39.88 123 PRO D O 1
ATOM 7003 N N . SER D 2 124 ? 10.381 -43.878 -43.814 1.00 39.02 124 SER D N 1
ATOM 7004 C CA . SER D 2 124 ? 10.403 -42.707 -44.688 1.00 40.09 124 SER D CA 1
ATOM 7005 C C . SER D 2 124 ? 11.827 -42.230 -44.967 1.00 43.29 124 SER D C 1
ATOM 7006 O O . SER D 2 124 ? 12.165 -41.868 -46.096 1.00 45.60 124 SER D O 1
ATOM 7009 N N . THR D 2 125 ? 12.656 -42.235 -43.928 1.00 45.08 125 THR D N 1
ATOM 7010 C CA . THR D 2 125 ? 14.034 -41.765 -44.032 1.00 42.91 125 THR D CA 1
ATOM 7011 C C . THR D 2 125 ? 14.871 -42.622 -44.984 1.00 34.49 125 THR D C 1
ATOM 7012 O O . THR D 2 125 ? 15.551 -42.095 -45.865 1.00 33.78 125 THR D O 1
ATOM 7016 N N . ILE D 2 126 ? 14.813 -43.940 -44.805 1.00 37.99 126 ILE D N 1
ATOM 7017 C CA . ILE D 2 126 ? 15.608 -44.862 -45.616 1.00 47.15 126 ILE D CA 1
ATOM 7018 C C . ILE D 2 126 ? 15.132 -44.919 -47.070 1.00 40.51 126 ILE D C 1
ATOM 7019 O O . ILE D 2 126 ? 15.939 -45.056 -47.991 1.00 40.83 126 ILE D O 1
ATOM 7024 N N . GLU D 2 127 ? 13.820 -44.805 -47.265 1.00 36.57 127 GLU D N 1
ATOM 7025 C CA . GLU D 2 127 ? 13.210 -44.815 -48.592 1.00 46.51 127 GLU D CA 1
ATOM 7026 C C . GLU D 2 127 ? 13.605 -43.563 -49.368 1.00 46.20 127 GLU D C 1
ATOM 7027 O O . GLU D 2 127 ? 13.684 -43.575 -50.598 1.00 51.31 127 GLU D O 1
ATOM 7033 N N . LYS D 2 128 ? 13.867 -42.485 -48.636 1.00 44.52 128 LYS D N 1
ATOM 7034 C CA . LYS D 2 128 ? 14.261 -41.222 -49.246 1.00 39.93 128 LYS D CA 1
ATOM 7035 C C . LYS D 2 128 ? 15.752 -41.225 -49.580 1.00 47.24 128 LYS D C 1
ATOM 7036 O O . LYS D 2 128 ? 16.183 -40.604 -50.555 1.00 44.36 128 LYS D O 1
ATOM 7042 N N . LEU D 2 129 ? 16.534 -41.931 -48.767 1.00 41.44 129 LEU D N 1
ATOM 7043 C CA . LEU D 2 129 ? 17.955 -42.125 -49.036 1.00 44.89 129 LEU D CA 1
ATOM 7044 C C . LEU D 2 129 ? 18.128 -43.054 -50.231 1.00 42.38 129 LEU D C 1
ATOM 7045 O O . LEU D 2 129 ? 18.926 -42.791 -51.130 1.00 37.86 129 LEU D O 1
ATOM 7050 N N . ALA D 2 130 ? 17.370 -44.146 -50.224 1.00 42.80 130 ALA D N 1
ATOM 7051 C CA . ALA D 2 130 ? 17.421 -45.144 -51.287 1.00 43.76 130 ALA D CA 1
ATOM 7052 C C . ALA D 2 130 ? 17.035 -44.558 -52.642 1.00 50.29 130 ALA D C 1
ATOM 7053 O O . ALA D 2 130 ? 17.620 -44.913 -53.664 1.00 59.28 130 ALA D O 1
ATOM 7055 N N . LYS D 2 131 ? 16.048 -43.664 -52.650 1.00 50.43 131 LYS D N 1
ATOM 7056 C CA . LYS D 2 131 ? 15.656 -42.973 -53.878 1.00 54.56 131 LYS D CA 1
ATOM 7057 C C . LYS D 2 131 ? 16.756 -42.029 -54.364 1.00 50.14 131 LYS D C 1
ATOM 7058 O O . LYS D 2 131 ? 16.714 -41.541 -55.494 1.00 60.03 131 LYS D O 1
ATOM 7064 N N . ASN D 2 132 ? 17.735 -41.774 -53.502 1.00 54.63 132 ASN D N 1
ATOM 7065 C CA . ASN D 2 132 ? 18.882 -40.952 -53.856 1.00 48.37 132 ASN D CA 1
ATOM 7066 C C . ASN D 2 132 ? 20.118 -41.824 -54.006 1.00 48.55 132 ASN D C 1
ATOM 7067 O O . ASN D 2 132 ? 21.237 -41.320 -54.115 1.00 46.17 132 ASN D O 1
ATOM 7072 N N . LYS D 2 133 ? 19.898 -43.138 -54.008 1.00 47.49 133 LYS D N 1
ATOM 7073 C CA . LYS D 2 133 ? 20.977 -44.122 -54.084 1.00 56.61 133 LYS D CA 1
ATOM 7074 C C . LYS D 2 133 ? 21.974 -43.948 -52.945 1.00 52.95 133 LYS D C 1
ATOM 7075 O O . LYS D 2 133 ? 23.187 -44.059 -53.135 1.00 46.44 133 LYS D O 1
ATOM 7081 N N . GLN D 2 134 ? 21.439 -43.662 -51.762 1.00 44.02 134 GLN D N 1
ATOM 7082 C CA . GLN D 2 134 ? 22.229 -43.570 -50.544 1.00 40.88 134 GLN D CA 1
ATOM 7083 C C . GLN D 2 134 ? 21.657 -44.508 -49.489 1.00 46.24 134 GLN D C 1
ATOM 7084 O O . GLN D 2 134 ? 20.566 -45.059 -49.651 1.00 40.63 134 GLN D O 1
ATOM 7090 N N . LYS D 2 135 ? 22.408 -44.680 -48.407 1.00 46.09 135 LYS D N 1
ATOM 7091 C CA . LYS D 2 135 ? 22.007 -45.538 -47.300 1.00 38.09 135 LYS D CA 1
ATOM 7092 C C . LYS D 2 135 ? 22.597 -44.979 -46.010 1.00 38.67 135 LYS D C 1
ATOM 7093 O O . LYS D 2 135 ? 23.577 -44.234 -46.052 1.00 29.66 135 LYS D O 1
ATOM 7099 N N . PRO D 2 136 ? 21.994 -45.321 -44.859 1.00 34.98 136 PRO D N 1
ATOM 7100 C CA . PRO D 2 136 ? 22.530 -44.858 -43.574 1.00 33.60 136 PRO D CA 1
ATOM 7101 C C . PRO D 2 136 ? 23.954 -45.353 -43.325 1.00 34.00 136 PRO D C 1
ATOM 7102 O O . PRO D 2 136 ? 24.356 -46.373 -43.885 1.00 31.97 136 PRO D O 1
ATOM 7106 N N . ILE D 2 137 ? 24.706 -44.628 -42.502 1.00 31.15 137 ILE D N 1
ATOM 7107 C CA . ILE D 2 137 ? 26.051 -45.045 -42.126 1.00 30.69 137 ILE D CA 1
ATOM 7108 C C . ILE D 2 137 ? 25.950 -46.211 -41.148 1.00 31.31 137 ILE D C 1
ATOM 7109 O O . ILE D 2 137 ? 25.170 -46.161 -40.198 1.00 28.40 137 ILE D O 1
ATOM 7114 N N . THR D 2 138 ? 26.730 -47.261 -41.383 1.00 29.57 138 THR D N 1
ATOM 7115 C CA . THR D 2 138 ? 26.730 -48.422 -40.502 1.00 31.78 138 THR D CA 1
ATOM 7116 C C . THR D 2 138 ? 27.799 -48.240 -39.428 1.00 31.09 138 THR D C 1
ATOM 7117 O O . THR D 2 138 ? 28.745 -47.475 -39.621 1.00 23.65 138 THR D O 1
ATOM 7121 N N . PRO D 2 139 ? 27.644 -48.925 -38.281 1.00 27.93 139 PRO D N 1
ATOM 7122 C CA . PRO D 2 139 ? 28.671 -48.848 -37.239 1.00 25.16 139 PRO D CA 1
ATOM 7123 C C . PRO D 2 139 ? 30.000 -49.382 -37.750 1.00 29.18 139 PRO D C 1
ATOM 7124 O O . PRO D 2 139 ? 31.052 -48.946 -37.286 1.00 26.86 139 PRO D O 1
ATOM 7128 N N . GLU D 2 140 ? 29.945 -50.317 -38.695 1.00 22.77 140 GLU D N 1
ATOM 7129 C CA . GLU D 2 140 ? 31.152 -50.877 -39.293 1.00 28.56 140 GLU D CA 1
ATOM 7130 C C . GLU D 2 140 ? 32.020 -49.815 -39.969 1.00 27.01 140 GLU D C 1
ATOM 7131 O O . GLU D 2 140 ? 33.206 -49.694 -39.662 1.00 27.20 140 GLU D O 1
ATOM 7137 N N . THR D 2 141 ? 31.432 -49.044 -40.881 1.00 22.45 141 THR D N 1
ATOM 7138 C CA . THR D 2 141 ? 32.194 -48.039 -41.625 1.00 29.66 141 THR D CA 1
ATOM 7139 C C . THR D 2 141 ? 32.603 -46.855 -40.752 1.00 28.35 141 THR D C 1
ATOM 7140 O O . THR D 2 141 ? 33.659 -46.260 -40.956 1.00 31.59 141 THR D O 1
ATOM 7144 N N . ALA D 2 142 ? 31.763 -46.518 -39.780 1.00 22.48 142 ALA D N 1
ATOM 7145 C CA . ALA D 2 142 ? 32.059 -45.423 -38.862 1.00 32.94 142 ALA D CA 1
ATOM 7146 C C . ALA D 2 142 ? 33.245 -45.765 -37.967 1.00 30.09 142 ALA D C 1
ATOM 7147 O O . ALA D 2 142 ? 34.101 -44.916 -37.703 1.00 25.73 142 ALA D O 1
ATOM 7149 N N . GLU D 2 143 ? 33.286 -47.008 -37.496 1.00 19.10 143 GLU D N 1
ATOM 7150 C CA . GLU D 2 143 ? 34.391 -47.466 -36.663 1.00 29.26 143 GLU D CA 1
ATOM 7151 C C . GLU D 2 143 ? 35.692 -47.519 -37.456 1.00 29.53 143 GLU D C 1
ATOM 7152 O O . GLU D 2 143 ? 36.765 -47.260 -36.913 1.00 28.25 143 GLU D O 1
ATOM 7158 N N . LYS D 2 144 ? 35.595 -47.859 -38.739 1.00 30.45 144 LYS D N 1
ATOM 7159 C CA . LYS D 2 144 ? 36.756 -47.840 -39.627 1.00 32.33 144 LYS D CA 1
ATOM 7160 C C . LYS D 2 144 ? 37.305 -46.422 -39.737 1.00 31.61 144 LYS D C 1
ATOM 7161 O O . LYS D 2 144 ? 38.512 -46.195 -39.621 1.00 29.02 144 LYS D O 1
ATOM 7167 N N . LEU D 2 145 ? 36.400 -45.472 -39.957 1.00 31.60 145 LEU D N 1
ATOM 7168 C CA . LEU D 2 145 ? 36.759 -44.063 -40.069 1.00 25.89 145 LEU D CA 1
ATOM 7169 C C . LEU D 2 145 ? 37.427 -43.574 -38.790 1.00 31.42 145 LEU D C 1
ATOM 7170 O O . LEU D 2 145 ? 38.417 -42.843 -38.837 1.00 26.23 145 LEU D O 1
ATOM 7175 N N . ALA D 2 146 ? 36.876 -43.983 -37.650 1.00 27.64 146 ALA D N 1
ATOM 7176 C CA . ALA D 2 146 ? 37.396 -43.574 -36.349 1.00 31.73 146 ALA D CA 1
ATOM 7177 C C . ALA D 2 146 ? 38.848 -44.002 -36.146 1.00 31.61 146 ALA D C 1
ATOM 7178 O O . ALA D 2 146 ? 39.641 -43.263 -35.561 1.00 26.36 146 ALA D O 1
ATOM 7180 N N . ARG D 2 147 ? 39.195 -45.196 -36.618 1.00 26.93 147 ARG D N 1
ATOM 7181 C CA . ARG D 2 147 ? 40.567 -45.676 -36.473 1.00 38.49 147 ARG D CA 1
ATOM 7182 C C . ARG D 2 147 ? 41.487 -45.151 -37.579 1.00 27.89 147 ARG D C 1
ATOM 7183 O O . ARG D 2 147 ? 42.684 -44.955 -37.357 1.00 34.05 147 ARG D O 1
ATOM 7191 N N . ASP D 2 148 ? 40.925 -44.906 -38.760 1.00 21.73 148 ASP D N 1
ATOM 7192 C CA . ASP D 2 148 ? 41.692 -44.303 -39.847 1.00 27.47 148 ASP D CA 1
ATOM 7193 C C . ASP D 2 148 ? 42.049 -42.852 -39.524 1.00 35.39 148 ASP D C 1
ATOM 7194 O O . ASP D 2 148 ? 43.117 -42.368 -39.896 1.00 32.99 148 ASP D O 1
ATOM 7199 N N . LEU D 2 149 ? 41.153 -42.163 -38.823 1.00 33.80 149 LEU D N 1
ATOM 7200 C CA . LEU D 2 149 ? 41.376 -40.762 -38.474 1.00 25.98 149 LEU D CA 1
ATOM 7201 C C . LEU D 2 149 ? 41.886 -40.601 -37.045 1.00 29.42 149 LEU D C 1
ATOM 7202 O O . LEU D 2 149 ? 42.037 -39.480 -36.553 1.00 28.02 149 LEU D O 1
ATOM 7207 N N . LYS D 2 150 ? 42.150 -41.731 -36.393 1.00 26.37 150 LYS D N 1
ATOM 7208 C CA . LYS D 2 150 ? 42.719 -41.756 -35.045 1.00 27.73 150 LYS D CA 1
ATOM 7209 C C . LYS D 2 150 ? 41.828 -41.105 -33.988 1.00 33.18 150 LYS D C 1
ATOM 7210 O O . LYS D 2 150 ? 42.312 -40.407 -33.097 1.00 36.35 150 LYS D O 1
ATOM 7216 N N . ALA D 2 151 ? 40.523 -41.336 -34.093 1.00 28.42 151 ALA D N 1
ATOM 7217 C CA . ALA D 2 151 ? 39.604 -40.953 -33.030 1.00 28.92 151 ALA D CA 1
ATOM 7218 C C . ALA D 2 151 ? 39.851 -41.877 -31.846 1.00 30.84 151 ALA D C 1
ATOM 7219 O O . ALA D 2 151 ? 40.359 -42.985 -32.022 1.00 32.12 151 ALA D O 1
ATOM 7221 N N . VAL D 2 152 ? 39.505 -41.427 -30.642 1.00 26.76 152 VAL D N 1
ATOM 7222 C CA . VAL D 2 152 ? 39.622 -42.283 -29.464 1.00 30.88 152 VAL D CA 1
ATOM 7223 C C . VAL D 2 152 ? 38.732 -43.508 -29.651 1.00 30.38 152 VAL D C 1
ATOM 7224 O O . VAL D 2 152 ? 39.155 -44.639 -29.397 1.00 29.71 152 VAL D O 1
ATOM 7228 N N . LYS D 2 153 ? 37.507 -43.265 -30.114 1.00 26.90 153 LYS D N 1
ATOM 7229 C CA . LYS D 2 153 ? 36.599 -44.328 -30.539 1.00 28.87 153 LYS D CA 1
ATOM 7230 C C . LYS D 2 153 ? 35.368 -43.750 -31.231 1.00 27.69 153 LYS D C 1
ATOM 7231 O O . LYS D 2 153 ? 35.199 -42.531 -31.303 1.00 30.98 153 LYS D O 1
ATOM 7237 N N . TYR D 2 154 ? 34.519 -44.634 -31.747 1.00 22.04 154 TYR D N 1
ATOM 7238 C CA . TYR D 2 154 ? 33.235 -44.230 -32.306 1.00 26.05 154 TYR D CA 1
ATOM 7239 C C . TYR D 2 154 ? 32.117 -44.518 -31.321 1.00 30.18 154 TYR D C 1
ATOM 7240 O O . TYR D 2 154 ? 32.041 -45.608 -30.751 1.00 27.52 154 TYR D O 1
ATOM 7249 N N . VAL D 2 155 ? 31.258 -43.528 -31.116 1.00 24.16 155 VAL D N 1
ATOM 7250 C CA . VAL D 2 155 ? 30.050 -43.717 -30.330 1.00 22.64 155 VAL D CA 1
ATOM 7251 C C . VAL D 2 155 ? 28.878 -43.188 -31.141 1.00 25.91 155 VAL D C 1
ATOM 7252 O O . VAL D 2 155 ? 29.047 -42.298 -31.976 1.00 25.91 155 VAL D O 1
ATOM 7256 N N . GLU D 2 156 ? 27.694 -43.744 -30.921 1.00 21.65 156 GLU D N 1
ATOM 7257 C CA . GLU D 2 156 ? 26.507 -43.216 -31.578 1.00 28.25 156 GLU D CA 1
ATOM 7258 C C . GLU D 2 156 ? 25.329 -43.137 -30.621 1.00 29.78 156 GLU D C 1
ATOM 7259 O O . GLU D 2 156 ? 25.256 -43.881 -29.642 1.00 26.33 156 GLU D O 1
ATOM 7265 N N . CYS D 2 157 ? 24.409 -42.224 -30.906 1.00 28.30 157 CYS D N 1
ATOM 7266 C CA . CYS D 2 157 ? 23.310 -41.965 -29.995 1.00 25.76 157 CYS D CA 1
ATOM 7267 C C . CYS D 2 157 ? 22.094 -41.422 -30.718 1.00 27.57 157 CYS D C 1
ATOM 7268 O O . CYS D 2 157 ? 22.145 -41.102 -31.909 1.00 25.49 157 CYS D O 1
ATOM 7271 N N . SER D 2 158 ? 20.999 -41.321 -29.976 1.00 26.79 158 SER D N 1
ATOM 7272 C CA . SER D 2 158 ? 19.802 -40.646 -30.446 1.00 27.98 158 SER D CA 1
ATOM 7273 C C . SER D 2 158 ? 19.401 -39.653 -29.371 1.00 27.60 158 SER D C 1
ATOM 7274 O O . SER D 2 158 ? 19.164 -40.035 -28.230 1.00 33.00 158 SER D O 1
ATOM 7277 N N . ALA D 2 159 ? 19.349 -38.374 -29.723 1.00 20.77 159 ALA D N 1
ATOM 7278 C CA . ALA D 2 159 ? 18.929 -37.356 -28.770 1.00 22.29 159 ALA D CA 1
ATOM 7279 C C . ALA D 2 159 ? 17.444 -37.514 -28.461 1.00 28.38 159 ALA D C 1
ATOM 7280 O O . ALA D 2 159 ? 16.980 -37.135 -27.385 1.00 24.81 159 ALA D O 1
ATOM 7282 N N . LEU D 2 160 ? 16.711 -38.080 -29.418 1.00 26.87 160 LEU D N 1
ATOM 7283 C CA . LEU D 2 160 ? 15.261 -38.251 -29.307 1.00 27.68 160 LEU D CA 1
ATOM 7284 C C . LEU D 2 160 ? 14.863 -39.347 -28.318 1.00 21.57 160 LEU D C 1
ATOM 7285 O O . LEU D 2 160 ? 13.936 -39.168 -27.528 1.00 33.16 160 LEU D O 1
ATOM 7290 N N . THR D 2 161 ? 15.564 -40.477 -28.366 1.00 18.98 161 THR D N 1
ATOM 7291 C CA . THR D 2 161 ? 15.269 -41.607 -27.488 1.00 24.89 161 THR D CA 1
ATOM 7292 C C . THR D 2 161 ? 16.221 -41.663 -26.297 1.00 32.08 161 THR D C 1
ATOM 7293 O O . THR D 2 161 ? 16.015 -42.453 -25.372 1.00 29.38 161 THR D O 1
ATOM 7297 N N . GLN D 2 162 ? 17.262 -40.830 -26.341 1.00 25.47 162 GLN D N 1
ATOM 7298 C CA . GLN D 2 162 ? 18.323 -40.804 -25.327 1.00 28.13 162 GLN D CA 1
ATOM 7299 C C . GLN D 2 162 ? 19.201 -42.058 -25.333 1.00 27.07 162 GLN D C 1
ATOM 7300 O O . GLN D 2 162 ? 20.055 -42.229 -24.460 1.00 23.44 162 GLN D O 1
ATOM 7306 N N . LYS D 2 163 ? 18.994 -42.924 -26.321 1.00 29.38 163 LYS D N 1
ATOM 7307 C CA . LYS D 2 163 ? 19.782 -44.146 -26.435 1.00 36.89 163 LYS D CA 1
ATOM 7308 C C . LYS D 2 163 ? 21.237 -43.823 -26.743 1.00 36.05 163 LYS D C 1
ATOM 7309 O O . LYS D 2 163 ? 21.532 -43.137 -27.720 1.00 28.03 163 LYS D O 1
ATOM 7315 N N . GLY D 2 164 ? 22.141 -44.311 -25.899 1.00 33.50 164 GLY D N 1
ATOM 7316 C CA . GLY D 2 164 ? 23.566 -44.114 -26.101 1.00 31.13 164 GLY D CA 1
ATOM 7317 C C . GLY D 2 164 ? 24.054 -42.731 -25.713 1.00 35.74 164 GLY D C 1
ATOM 7318 O O . GLY D 2 164 ? 25.258 -42.465 -25.726 1.00 27.42 164 GLY D O 1
ATOM 7319 N N . LEU D 2 165 ? 23.122 -41.853 -25.353 1.00 25.79 165 LEU D N 1
ATOM 7320 C CA . LEU D 2 165 ? 23.438 -40.452 -25.079 1.00 28.16 165 LEU D CA 1
ATOM 7321 C C . LEU D 2 165 ? 24.340 -40.246 -23.858 1.00 30.84 165 LEU D C 1
ATOM 7322 O O . LEU D 2 165 ? 25.306 -39.483 -23.919 1.00 24.03 165 LEU D O 1
ATOM 7327 N N . LYS D 2 166 ? 24.017 -40.915 -22.754 1.00 28.34 166 LYS D N 1
ATOM 7328 C CA . LYS D 2 166 ? 24.806 -40.792 -21.528 1.00 29.14 166 LYS D CA 1
ATOM 7329 C C . LYS D 2 166 ? 26.230 -41.298 -21.735 1.00 28.40 166 LYS D C 1
ATOM 7330 O O . LYS D 2 166 ? 27.192 -40.694 -21.256 1.00 30.31 166 LYS D O 1
ATOM 7336 N N . ASN D 2 167 ? 26.355 -42.405 -22.460 1.00 28.50 167 ASN D N 1
ATOM 7337 C CA . ASN D 2 167 ? 27.655 -43.009 -22.725 1.00 29.96 167 ASN D CA 1
ATOM 7338 C C . ASN D 2 167 ? 28.574 -42.104 -23.544 1.00 29.86 167 ASN D C 1
ATOM 7339 O O . ASN D 2 167 ? 29.790 -42.095 -23.336 1.00 28.75 167 ASN D O 1
ATOM 7344 N N . VAL D 2 168 ? 27.985 -41.353 -24.473 1.00 28.12 168 VAL D N 1
ATOM 7345 C CA . VAL D 2 168 ? 28.734 -40.415 -25.306 1.00 28.74 168 VAL D CA 1
ATOM 7346 C C . VAL D 2 168 ? 29.599 -39.489 -24.456 1.00 26.82 168 VAL D C 1
ATOM 7347 O O . VAL D 2 168 ? 30.789 -39.312 -24.722 1.00 27.01 168 VAL D O 1
ATOM 7351 N N . PHE D 2 169 ? 28.996 -38.920 -23.419 1.00 23.55 169 PHE D N 1
ATOM 7352 C CA . PHE D 2 169 ? 29.679 -37.943 -22.584 1.00 31.53 169 PHE D CA 1
ATOM 7353 C C . PHE D 2 169 ? 30.529 -38.585 -21.489 1.00 27.19 169 PHE D C 1
ATOM 7354 O O . PHE D 2 169 ? 31.498 -37.984 -21.019 1.00 30.95 169 PHE D O 1
ATOM 7362 N N . ASP D 2 170 ? 30.168 -39.802 -21.089 1.00 24.20 170 ASP D N 1
ATOM 7363 C CA . ASP D 2 170 ? 31.029 -40.587 -20.211 1.00 34.29 170 ASP D CA 1
ATOM 7364 C C . ASP D 2 170 ? 32.347 -40.869 -20.931 1.00 30.13 170 ASP D C 1
ATOM 7365 O O . ASP D 2 170 ? 33.426 -40.694 -20.364 1.00 33.86 170 ASP D O 1
ATOM 7370 N N . GLU D 2 171 ? 32.249 -41.286 -22.191 1.00 22.68 171 GLU D N 1
ATOM 7371 C CA . GLU D 2 171 ? 33.427 -41.542 -23.019 1.00 28.66 171 GLU D CA 1
ATOM 7372 C C . GLU D 2 171 ? 34.202 -40.263 -23.339 1.00 30.08 171 GLU D C 1
ATOM 7373 O O . GLU D 2 171 ? 35.425 -40.286 -23.477 1.00 27.50 171 GLU D O 1
ATOM 7379 N N . ALA D 2 172 ? 33.484 -39.150 -23.449 1.00 24.00 172 ALA D N 1
ATOM 7380 C CA . ALA D 2 172 ? 34.104 -37.849 -23.686 1.00 34.62 172 ALA D CA 1
ATOM 7381 C C . ALA D 2 172 ? 35.009 -37.455 -22.522 1.00 30.92 172 ALA D C 1
ATOM 7382 O O . ALA D 2 172 ? 36.079 -36.877 -22.717 1.00 34.52 172 ALA D O 1
ATOM 7384 N N . ILE D 2 173 ? 34.562 -37.770 -21.311 1.00 23.45 173 ILE D N 1
ATOM 7385 C CA . ILE D 2 173 ? 35.326 -37.488 -20.102 1.00 36.25 173 ILE D CA 1
ATOM 7386 C C . ILE D 2 173 ? 36.539 -38.406 -19.985 1.00 38.20 173 ILE D C 1
ATOM 7387 O O . ILE D 2 173 ? 37.635 -37.958 -19.643 1.00 35.73 173 ILE D O 1
ATOM 7392 N N . LEU D 2 174 ? 36.339 -39.688 -20.278 1.00 32.20 174 LEU D N 1
ATOM 7393 C CA . LEU D 2 174 ? 37.419 -40.666 -20.212 1.00 35.06 174 LEU D CA 1
ATOM 7394 C C . LEU D 2 174 ? 38.519 -40.350 -21.222 1.00 39.59 174 LEU D C 1
ATOM 7395 O O . LEU D 2 174 ? 39.700 -40.568 -20.953 1.00 42.57 174 LEU D O 1
ATOM 7400 N N . ALA D 2 175 ? 38.125 -39.830 -22.380 1.00 38.09 175 ALA D N 1
ATOM 7401 C CA . ALA D 2 175 ? 39.085 -39.427 -23.401 1.00 35.65 175 ALA D CA 1
ATOM 7402 C C . ALA D 2 175 ? 39.943 -38.268 -22.903 1.00 37.24 175 ALA D C 1
ATOM 7403 O O . ALA D 2 175 ? 41.132 -38.184 -23.210 1.00 41.25 175 ALA D O 1
ATOM 7405 N N . ALA D 2 176 ? 39.329 -37.382 -22.125 1.00 31.45 176 ALA D N 1
ATOM 7406 C CA . ALA D 2 176 ? 39.987 -36.164 -21.661 1.00 46.76 176 ALA D CA 1
ATOM 7407 C C . ALA D 2 176 ? 40.923 -36.386 -20.476 1.00 44.80 176 ALA D C 1
ATOM 7408 O O . ALA D 2 176 ? 41.768 -35.540 -20.181 1.00 45.51 176 ALA D O 1
ATOM 7410 N N . LEU D 2 177 ? 40.760 -37.512 -19.790 1.00 41.56 177 LEU D N 1
ATOM 7411 C CA . LEU D 2 177 ? 41.604 -37.832 -18.645 1.00 49.30 177 LEU D CA 1
ATOM 7412 C C . LEU D 2 177 ? 42.737 -38.769 -19.067 1.00 46.62 177 LEU D C 1
ATOM 7413 O O . LEU D 2 177 ? 42.844 -39.888 -18.566 1.00 61.48 177 LEU D O 1
ATOM 7418 N N . GLU D 2 178 ? 43.584 -38.302 -19.983 1.00 60.94 178 GLU D N 1
ATOM 7419 C CA . GLU D 2 178 ? 44.613 -39.145 -20.593 1.00 53.52 178 GLU D CA 1
ATOM 7420 C C . GLU D 2 178 ? 45.876 -38.350 -20.943 1.00 62.18 178 GLU D C 1
ATOM 7421 O O . GLU D 2 178 ? 45.836 -37.121 -21.013 1.00 55.44 178 GLU D O 1
ATOM 7427 N N . PRO D 2 179 ? 47.007 -39.051 -21.145 1.00 70.26 179 PRO D N 1
ATOM 7428 C CA . PRO D 2 179 ? 48.240 -38.413 -21.622 1.00 62.61 179 PRO D CA 1
ATOM 7429 C C . PRO D 2 179 ? 48.020 -37.609 -22.906 1.00 52.26 179 PRO D C 1
ATOM 7430 O O . PRO D 2 179 ? 48.729 -37.818 -23.892 1.00 55.73 179 PRO D O 1
#

Radius of gyration: 31.18 Å; Cα contacts (8 Å, |Δi|>4): 1572; chains: 4; bounding box: 68×89×91 Å

B-factor: mean 30.85, std 11.04, range [9.71, 110.68]

Organism: Histophilus somni (strain 2336) (NCBI:txid228400)

Nearest PDB structures (foldseek):
  5hzk-assembly2_C  TM=9.687E-01  e=5.345E-32  Homo sapiens
  5cjp-assembly1_B  TM=9.679E-01  e=3.186E-31  Homo sapiens
  1ds6-assembly1_A  TM=9.875E-01  e=1.535E-27  Homo sapiens
  2atx-assembly1_A  TM=9.820E-01  e=9.822E-28  Homo sapiens
  4xsh-assembly1_A  TM=9.817E-01  e=8.459E-25  Homo sapiens

GO terms:
  GO:0070733 AMPylase activity (F, IDA)
  GO:0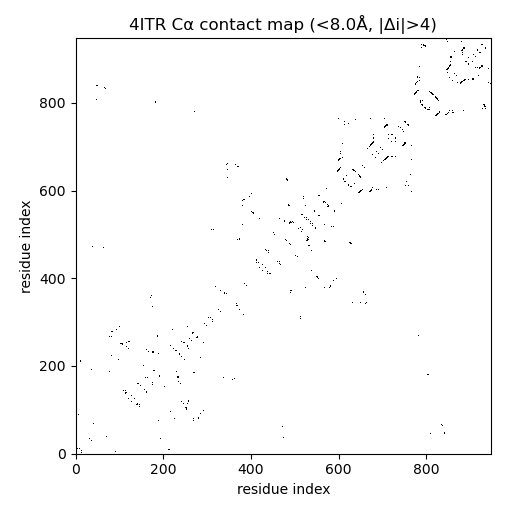034260 negative regulation of GTPase activity (P, IDA)
  GO:0036211 protein modification process (P, IDA)
  GO:0018117 protein adenylylation (P, IDA)
  GO:0141140 symbiont-mediated suppression of host immunoglobulin-mediated immune response (P, EXP)

Sequence (948 aa):
VNYQDLEDNLNLKGLISLEDDRNANFESNVLKNEKFLDEAREISKKSIPEATVKQMSHLPEFDDILTEGAKKVESRINKAITFRPSVEEFSEIQDLVKTLPKTKVIEDLSTKTNEITEALAATSKTIQRTPELKEQLKTAIEDFLQNSQGKPLTVQMIENLNHGLRPDEGEGRLLYKKENLTKENAVFSSPEAAKIQLAETVDFINRAKNEGIEPSVVGALVYQRLIAYAPFAEGNGRMARVIVNKILLDAGYPAFTKFSDEFEPQIIPQTKASTKSATSSEVVVEFLKELAKKGSKEDVNYQDLEDNLNLKGLISLEDDRNANFESNVLKNEKFLDEAREISKKSIPEATVKQMSHLPEFDDILTEGAKKVESRINKAITFRPSVEEFSEIQDLVKTLPKTKVIEDLSTKTNEITEALAATSKTIQRTPELKEQLKTAIEDFLQNSQGKPLTVQMIENLNHGLRPDEGEGRLLYKKENLTKENAVFSSPEAAKIQLAETVDFINRAKNEGIEPSVVGALVYQRLIAYAPFAEGNGRMARVIVNKILLDAGYPAFTKFSDEFEPQIIPQTKASTKSATSSEVVVEFLKELAKKGSTIKCVVVGDGAVGKTCLLISYTTNKFPSEYVPTVFDNYAVTVMIGGEPYTLGLFDTAGQEDYDRLRPLSYPQTDVFLVCFSVVSPSSFENVKEKWVPEITHHCPKTPFLLVGTQIDLRDDPSTIEKLAKNKQKPITPETAEKLARDLKAVKYVECSALTQKGLKNVFDEAILAALETIKCVVVGDGAVGKTCLLISYTTNKFPSEYVPTVFDNYAVTVMIGGEPYTLGLFDTAGQEDYDRLRPLSYPQTDVFLVCFSVVSPSSFENVKEKWVPEITHHCPKTPFLLVGTQIDLRDDPSTIEKLAKNKQKPITPETAEKLARDLKAVKYVECSALTQKGLKNVFDEAILAALEP

Solvent-accessible surface area: 43467 Å² total; per-residue (Å²): 116,100,13,145,140,44,156,39,121,11,50,0,73,17,0,5,57,26,2,50,83,35,66,78,76,13,92,64,65,0,19,128,38,42,72,1,16,14,34,4,17,68,66,11,42,108,28,11,14,132,71,11,19,122,114,28,13,150,68,106,76,0,36,78,15,2,1,35,3,20,58,106,26,2,42,113,1,9,168,14,0,25,0,107,0,41,59,126,36,0,51,63,0,17,86,27,12,172,82,12,50,122,49,172,96,154,52,89,46,61,57,40,0,64,52,0,2,95,9,8,5,65,55,24,145,79,2,108,176,53,100,128,6,61,98,64,1,61,72,10,0,62,76,6,10,107,72,1,108,85,130,92,11,58,42,110,27,0,15,102,3,0,128,23,1,16,46,108,41,41,72,5,113,23,12,7,6,117,46,37,21,20,64,150,52,9,25,24,1,6,8,29,0,0,35,32,2,1,40,34,3,8,70,10,15,32,128,0,152,133,77,56,4,17,41,0,0,5,0,0,0,0,0,1,2,0,22,0,2,2,0,1,21,60,15,4,21,64,0,0,28,0,1,0,0,33,23,0,8,58,21,12,8,25,12,2,21,80,13,38,134,128,26,40,46,29,2,12,13,36,30,82,99,83,42,149,90,6,72,3,4,78,0,0,13,44,0,0,85,30,0,33,99,46,70,51,193,143,109,114,108,12,128,131,44,155,38,116,12,55,0,70,17,0,5,57,26,1,49,83,35,67,81,75,12,88,66,68,0,19,130,33,39,77,0,20,13,34,2,15,66,61,9,44,103,26,11,27,134,59,10,25,132,120,42,20,151,87,114,105,0,36,78,20,1,2,42,1,15,61,99,25,2,43,124,0,8,161,15,0,18,0,109,1,51,73,134,31,2,58,52,0,16,77,25,16,158,85,13,46,124,60,203,114,78,51,94,36,76,63,25,2,58,51,0,2,87,8,8,5,64,60,24,144,82,3,107,180,54,103,129,5,60,97,68,1,60,68,11,0,76,75,8,5,92,75,1,107,83,121,96,11,55,43,107,24,1,15,101,3,0,118,23,0,18,43,112,41,37,71,6,116,24,12,7,7,118,45,31,22,18,64,148,54,8,24,22,1,6,7,27,0,0,33,30,1,1,49,40,4,11,57,11,16,36,124,0,150,134,77,55,3,13,41,0,0,6,0,0,0,0,0,0,2,0,23,0,2,2,0,2,22,60,14,5,23,67,0,0,24,0,2,0,0,32,22,0,3,41,17,7,6,26,9,2,24,85,11,38,130,127,29,39,46,24,2,13,16,37,26,74,95,72,44,145,97,5,72,3,3,75,0,0,11,39,0,0,84,28,0,31,124,72,66,139,121,20,15,0,0,0,0,0,24,12,30,2,16,14,12,29,2,0,22,0,36,30,63,105,150,73,29,97,108,45,12,24,59,44,30,73,69,113,56,37,80,13,112,43,84,66,100,82,57,64,0,5,0,30,3,8,17,3,61,132,16,44,49,89,19,10,18,21,8,0,41,119,11,52,0,0,0,0,0,0,5,0,16,16,28,54,3,19,87,48,0,93,116,48,0,12,59,21,2,72,139,86,16,80,204,24,47,11,0,1,0,0,3,44,17,37,46,61,122,46,98,84,28,69,108,146,15,70,171,100,196,76,147,33,16,52,41,114,60,0,76,99,16,5,150,75,40,178,14,61,86,21,12,39,1,0,10,97,81,67,143,32,4,145,69,0,0,16,26,0,0,64,2,30,88,152,126,19,12,0,0,0,0,0,22,16,35,2,18,14,14,29,2,0,21,0,34,26,58,114,141,78,26,90,108,47,12,21,58,47,30,72,73,103,66,37,89,13,114,35,84,68,93,81,54,56,0,6,0,30,3,8,21,4,62,138,19,46,55,116,20,10,14,20,9,2,43,126,11,51,0,0,0,0,0,0,4,0,18,21,25,59,3,22,94,49,0,92,122,46,0,10,60,26,1,56,143,86,18,94,188,27,40,11,0,1,0,0,4,49,11,36,49,58,129,45,97,77,26,73,122,159,17,64,186,97,194,64,156,28,16,54,54,128,66,0,81,101,16,4,148,71,37,172,14,79,86,18,10,41,1,0,14,97,82,66,139,31,2,147,73,0,0,17,32,0,0,79,4,22,80,127,176